Protein 3LS9 (pdb70)

CATH classification: 2.30.40.10 (+1 more: 3.20.20.140)

GO terms:
  GO:0004040 amidase activity (F, IDA)

Foldseek 3Di:
DEKEFQAQKEFFPPPVRDMDGGWMWDDDFFFTAFTGHPDDCPPPPYYHYNHQKYKFFQFEALEAAQLCLLVFPDPQLQADADLSLVVVVLVVQVVCVVVVQHALVLSLLSLLQQVVVCLQLRHQEYEHEYAAQADDARHCNVVSNVVSCVLQQGAYEYAYEYFADAVVQQASHHPNRHDHLVRSLVVQVVCQVPFDDPDAQRRYHYHHEYAADSGYDLVNLLSRLVVCVVSVAAYEYEAPQPCQQVSCCVNPVDGRVVSSVVRNNLALRYEYEDQADDDLVCLLSNLVSNYAYEHALQLCVSNVVAHRQVLSNVVSVHQYAYHHYDCNRNNGRNGLQVLLVQQPRVDVVPVPCCVSGQALVNSLQRRAVSSCSNRVRPQTRGRGGRHTPWMWMARCPDPFNPPPDDVSRCSNPIDPDSGTAWTAHSNRTQHHRSHGPNDPVVVSCVVSVVSSD/DEKEFQAQKEQFPPPVRDMDGGWMWDDDFFFTAFTGHPDDCPVPPYYHYNHQKYKFFQFAAQEAAQQCLLVFPDPQLQADAPVSLVCVVVVVQVVCVVVVQHALVLLLLSLLQQVVVCLQLRHQEYEHEHEDQFAEARHCNVVSNVVSCVVQQGAYEYAYEFQQDDVVNPADDDPRGHYHLVNSLVVQVVCCVPQDDPDALRRYHYAHEYAADRGHDLVNLQSRLVVCVVVVFAYEYEADQPPQQVSCCVVPVGGRVVSNVVSNNLALRYEYEDQADDDLVCLLSNLVSNYAYEHALQLCVSNVVAGRQVLSNVVSVHQYAYHHYDCNRNNGRNGLQVLLVQQPRPDVVPVPCCVSGQALVNSLQRRAVSSCSNRVRPLTRGSGGRHTPWMWMARCPDPFNPPPDDVSRSSNHIDPDSGTAWTAHSNRTQHHRSHGPPDDNVVSCVVSVVSSD

Secondary structure (DSSP, 8-state):
-EEEEEEEEEE---TT--EEEEEEEEEETTEEEEEESS---TT-SEEEE-TTEEEEEPEEEEEE-GGGGGGBT-GGGSS--HHHHHHHHHHHHHHHHHTTSSSHHHHHHHHHHHHHHHHHTTEEEEEEEE----SSS--THHHHHHHHHHHHT-EEEEEE------GGGT-SS-GGG---HHHHHHHHHHHHHHH---STT-SEEEEE----TTTS-HHHHHHHHHHHHHHT-EEEEEE--TTHHHHHHHHHSS-HHHHHHHTT-SSTTEEEEE--S--GGGHHHHHHHT-EEEE-HHHHHHTT-----HHHHHHTT-EEEE----TTSS----HHHHHHHHHHHTGGGSTT-GGGSPPHHHHHHIIIIIHHHHTT-TTSS--STTSB--EEEEES-SGGGTTBSSHHHHHHH--SB---SEEEETTEEEEETTEESSS-HHHHHHHHHHH--/-EEEEEEEEEE---TT--EEEEEEEEEETTEEEEEETT---TT-SEEEE-TTEEEEEPEEEEEE-GGGGGGBT-GGGSS--HHHHHHHHHHHHHHHHHTTSSSHHHHHHHHHHHHHHHHHTTEEEEEE------SSS--THHHHHHHHHHHHT-EEEEEE----S-STTTSSS-GGG---HHHHHHHHHHHHHHH---STT-SEEEEE----TTTS-HHHHHHHHHHHHHHT-EEEEEE--TTHHHHHHHHHSS-HHHHHHHTT-SSTTEEEEE--S--GGGHHHHHHHT-EEEE-HHHHHHTT-----HHHHHHTT--EEE----TTSS----HHHHHHHHHHHTGGGSTT-GGGSPPHHHHHHIIIIIHHHHHT-TTSS--STTSB--EEEEES-SGGGTTBSSHHHHHHH--SB---SEEEETTEEEEETTEESSS-HHHHHHHHHHH--

Organism: Paenarthrobacter aurescens (NCBI:txid43663)

Radius of gyration: 27.58 Å; Cα contacts (8 Å, |Δi|>4): 2256; chains: 2; bounding box: 67×60×82 Å

Sequence (906 aa):
MILIRGLTRVITFDDQERELEDADILIDGPKIVAVGKDLSDRSVSRTIDGRGMIALPGLINSHQHLYEGAMRAIPQLERVTMASWLEGVLTRSAGWWRDGKFGPDVIREVARAVLLESLLGGITTVADQHLFFPGATADSYIDATIEAATDLGIRFHAARSSMTLGKSEGGFCDDLFVEPVDRVVQHCLGLIDQYHEPEPFGMVRIALGPCGVPYDKPELFEAFAQMAADYDVRLHTHFYEPLDAGMSDHLYGMTPWRFLEKHGWASDRVWLAHAVVPPREEIPEFADAGVAIAHLIAPDLRMGWGLAPIREYLDAGITVGFGTTGSASNDGGNLLGDLRLAALAHRPADPNEPEKWLSARELLRMATRGSAECLGRPDLGVLEEGRAADIACWRLDGVDRVGVHDPAIGLIMTGLSDRASLVVVNGQVLVENERPVLADLERIVANTTALIPMILIRGLTRVITFDDQERELEDADILIDGPKIVAVGKDLSDRSVSRTIDGRGMIALPGLINSHQHLYEGAMRAIPQLERVTMASWLEGVLTRSAGWWRDGKFGPDVIREVARAVLLESLLGGITTVADQHLFFPGATADSYIDATIEAATDLGIRFHAARSSMTLGKSEGGFCDDLFVEPVDRVVQHCLGLIDQYHEPEPFGMVRIALGPCGVPYDKPELFEAFAQMAADYDVRLHTHFYEPLDAGMSDHLYGMTPWRFLEKHGWASDRVWLAHAVVPPREEIPEFADAGVAIAHLIAPDLRMGWGLAPIREYLDAGITVGFGTTGSASNDGGNLLGDLRLAALAHRPADPNEPEKWLSARELLRMATRGSAECLGRPDLGVLEEGRAADIACWRLDGVDRVGVHDPAIGLIMTGLSDRASLVVVNGQVLVENERPVLADLERIVANTTALIP

InterPro domains:
  IPR006680 Amidohydrolase-related [PF01979] (67-413)
  IPR011059 Metal-dependent hydrolase, composite domain superfamily [G3DSA:2.30.40.10] (24-444)
  IPR011059 Metal-dependent hydrolase, composite domain superfamily [SSF51338] (15-464)
  IPR032466 Metal-dependent hydrolase [SSF51556] (70-393)
  IPR050287 5-Methylthioadenosine/S-adenosylhomocysteine deaminase [PTHR43794] (15-457)

Nearest PDB structures (foldseek):
  3ls9-assembly1_B  TM=1.002E+00  e=0.000E+00  Paenarthrobacter aurescens
  3lsc-assembly1_B  TM=1.002E+00  e=5.428E-104  Paenarthrobacter aurescens
  5hmf-assembly1_A  TM=9.993E-01  e=2.063E-100  Paenarthrobacter aurescens
  4lh8-assembly1_A  TM=9.989E-01  e=2.199E-100  Paenarthrobacter aurescens
  5hmd-assembly1_A  TM=9.982E-01  e=2.481E-99  Paenarthrobacter aurescens

Structure (mmCIF, N/CA/C/O backbone):
data_3LS9
#
_entry.id   3LS9
#
_cell.length_a   57.552
_cell.length_b   102.616
_cell.length_c   80.553
_cell.angle_alpha   90.00
_cell.angle_beta   104.75
_cell.angle_gamma   90.00
#
_symmetry.space_group_name_H-M   'P 1 21 1'
#
loop_
_entity.id
_entity.type
_entity.pdbx_description
1 polymer 'Triazine hydrolase'
2 non-polymer 'ZINC ION'
3 water water
#
loop_
_atom_site.group_PDB
_atom_site.id
_atom_site.type_symbol
_atom_site.label_atom_id
_atom_site.label_alt_id
_atom_site.label_comp_id
_atom_site.label_asym_id
_atom_site.label_entity_id
_atom_site.label_seq_id
_atom_site.pdbx_PDB_ins_code
_atom_site.Cartn_x
_atom_site.Cartn_y
_atom_site.Cartn_z
_atom_site.occupancy
_atom_site.B_iso_or_equiv
_atom_site.auth_seq_id
_atom_site.auth_comp_id
_atom_site.auth_asym_id
_atom_site.auth_atom_id
_atom_site.pdbx_PDB_model_num
ATOM 1 N N . MET A 1 1 ? 10.079 71.213 13.907 1.00 24.64 1 MET A N 1
ATOM 2 C CA . MET A 1 1 ? 9.728 69.957 13.247 1.00 23.78 1 MET A CA 1
ATOM 3 C C . MET A 1 1 ? 9.894 70.019 11.729 1.00 24.81 1 MET A C 1
ATOM 4 O O . MET A 1 1 ? 9.865 71.095 11.127 1.00 24.60 1 MET A O 1
ATOM 9 N N . ILE A 1 2 ? 10.071 68.852 11.114 1.00 18.17 2 ILE A N 1
ATOM 10 C CA . ILE A 1 2 ? 10.117 68.741 9.662 1.00 19.08 2 ILE A CA 1
ATOM 11 C C . ILE A 1 2 ? 8.927 67.922 9.166 1.00 17.14 2 ILE A C 1
ATOM 12 O O . ILE A 1 2 ? 8.660 66.836 9.679 1.00 16.21 2 ILE A O 1
ATOM 17 N N . LEU A 1 3 ? 8.203 68.450 8.183 1.00 16.80 3 LEU A N 1
ATOM 18 C CA . LEU A 1 3 ? 7.071 67.745 7.599 1.00 16.14 3 LEU A CA 1
ATOM 19 C C . LEU A 1 3 ? 7.388 67.365 6.166 1.00 17.13 3 LEU A C 1
ATOM 20 O O . LEU A 1 3 ? 7.686 68.231 5.348 1.00 17.71 3 LEU A O 1
ATOM 25 N N . ILE A 1 4 ? 7.331 66.069 5.861 1.00 13.97 4 ILE A N 1
ATOM 26 C CA . ILE A 1 4 ? 7.404 65.621 4.477 1.00 13.80 4 ILE A CA 1
ATOM 27 C C . ILE A 1 4 ? 5.970 65.387 4.015 1.00 14.22 4 ILE A C 1
ATOM 28 O O . ILE A 1 4 ? 5.298 64.477 4.491 1.00 15.14 4 ILE A O 1
ATOM 33 N N . ARG A 1 5 ? 5.503 66.225 3.093 1.00 14.90 5 ARG A N 1
ATOM 34 C CA . ARG A 1 5 ? 4.085 66.268 2.758 1.00 16.57 5 ARG A CA 1
ATOM 35 C C . ARG A 1 5 ? 3.750 65.675 1.391 1.00 14.39 5 ARG A C 1
ATOM 36 O O . ARG A 1 5 ? 4.414 65.954 0.397 1.00 16.28 5 ARG A O 1
ATOM 44 N N . GLY A 1 6 ? 2.697 64.869 1.352 1.00 14.25 6 GLY A N 1
ATOM 45 C CA . GLY A 1 6 ? 2.144 64.406 0.090 1.00 15.08 6 GLY A CA 1
ATOM 46 C C . GLY A 1 6 ? 2.923 63.319 -0.621 1.00 12.89 6 GLY A C 1
ATOM 47 O O . GLY A 1 6 ? 2.864 63.204 -1.840 1.00 15.00 6 GLY A O 1
ATOM 48 N N . LEU A 1 7 ? 3.650 62.510 0.148 1.00 12.55 7 LEU A N 1
ATOM 49 C CA . LEU A 1 7 ? 4.300 61.333 -0.417 1.00 12.41 7 LEU A CA 1
ATOM 50 C C . LEU A 1 7 ? 3.292 60.495 -1.182 1.00 13.20 7 LEU A C 1
ATOM 51 O O . LEU A 1 7 ? 2.197 60.213 -0.692 1.00 13.46 7 LEU A O 1
ATOM 56 N N . THR A 1 8 ? 3.657 60.084 -2.385 1.00 11.70 8 THR A N 1
ATOM 57 C CA . THR A 1 8 ? 2.764 59.271 -3.201 1.00 12.12 8 THR A CA 1
ATOM 58 C C . THR A 1 8 ? 2.501 57.911 -2.552 1.00 12.16 8 THR A C 1
ATOM 59 O O . THR A 1 8 ? 1.375 57.421 -2.555 1.00 13.81 8 THR A O 1
ATOM 63 N N . ARG A 1 9 ? 3.535 57.307 -1.975 1.00 10.85 9 ARG A N 1
ATOM 64 C CA . ARG A 1 9 ? 3.386 56.033 -1.300 1.00 11.40 9 ARG A CA 1
ATOM 65 C C . ARG A 1 9 ? 4.312 56.030 -0.102 1.00 10.85 9 ARG A C 1
ATOM 66 O O . ARG A 1 9 ? 5.447 56.502 -0.190 1.00 10.68 9 ARG A O 1
ATOM 74 N N . VAL A 1 10 ? 3.811 55.522 1.020 1.00 10.83 10 VAL A N 1
ATOM 75 C CA . VAL A 1 10 ? 4.599 55.328 2.223 1.00 9.59 10 VAL A CA 1
ATOM 76 C C . VAL A 1 10 ? 4.480 53.866 2.614 1.00 11.98 10 VAL A C 1
ATOM 77 O O . VAL A 1 10 ? 3.377 53.337 2.736 1.00 12.42 10 VAL A O 1
ATOM 81 N N . ILE A 1 11 ? 5.612 53.193 2.797 1.00 8.93 11 ILE A N 1
ATOM 82 C CA . ILE A 1 11 ? 5.621 51.793 3.201 1.00 10.78 11 ILE A CA 1
ATOM 83 C C . ILE A 1 11 ? 6.171 51.738 4.618 1.00 9.97 11 ILE A C 1
ATOM 84 O O . ILE A 1 11 ? 7.340 52.069 4.842 1.00 11.24 11 ILE A O 1
ATOM 89 N N . THR A 1 12 ? 5.349 51.343 5.586 1.00 9.08 12 THR A N 1
ATOM 90 C CA . THR A 1 12 ? 5.748 51.481 6.988 1.00 9.56 12 THR A CA 1
ATOM 91 C C . THR A 1 12 ? 6.539 50.309 7.564 1.00 9.32 12 THR A C 1
ATOM 92 O O . THR A 1 12 ? 7.357 50.505 8.461 1.00 9.43 12 THR A O 1
ATOM 96 N N . PHE A 1 13 ? 6.259 49.111 7.060 1.00 9.17 13 PHE A N 1
ATOM 97 C CA . PHE A 1 13 ? 6.701 47.862 7.677 1.00 10.28 13 PHE A CA 1
ATOM 98 C C . PHE A 1 13 ? 6.341 47.780 9.155 1.00 11.12 13 PHE A C 1
ATOM 99 O O . PHE A 1 13 ? 7.039 47.142 9.952 1.00 12.18 13 PHE A O 1
ATOM 107 N N . ASP A 1 14 ? 5.223 48.403 9.520 1.00 9.54 14 ASP A N 1
ATOM 108 C CA . ASP A 1 14 ? 4.717 48.254 10.883 1.00 12.67 14 ASP A CA 1
ATOM 109 C C . ASP A 1 14 ? 4.087 46.870 11.092 1.00 11.90 14 ASP A C 1
ATOM 110 O O . ASP A 1 14 ? 4.112 46.035 10.192 1.00 12.61 14 ASP A O 1
ATOM 115 N N . ASP A 1 15 ? 3.554 46.628 12.288 1.00 14.53 15 ASP A N 1
ATOM 116 C CA . ASP A 1 15 ? 3.056 45.298 12.642 1.00 15.69 15 ASP A CA 1
ATOM 117 C C . ASP A 1 15 ? 1.834 44.847 11.827 1.00 18.71 15 ASP A C 1
ATOM 118 O O . ASP A 1 15 ? 1.495 43.666 11.818 1.00 18.89 15 ASP A O 1
ATOM 123 N N . GLN A 1 16 ? 1.180 45.784 11.146 1.00 15.67 16 GLN A N 1
ATOM 124 C CA . GLN A 1 16 ? 0.053 45.456 10.278 1.00 17.45 16 GLN A CA 1
ATOM 125 C C . GLN A 1 16 ? 0.420 45.621 8.806 1.00 17.64 16 GLN A C 1
ATOM 126 O O . GLN A 1 16 ? -0.445 45.539 7.928 1.00 18.35 16 GLN A O 1
ATOM 132 N N . GLU A 1 17 ? 1.704 45.852 8.540 1.00 16.89 17 GLU A N 1
ATOM 133 C CA . GLU A 1 17 ? 2.190 46.032 7.172 1.00 15.94 17 GLU A CA 1
ATOM 134 C C . GLU A 1 17 ? 1.462 47.175 6.461 1.00 13.71 17 GLU A C 1
ATOM 135 O O . GLU A 1 17 ? 1.179 47.094 5.272 1.00 13.65 17 GLU A O 1
ATOM 141 N N . ARG A 1 18 ? 1.195 48.253 7.187 1.00 12.12 18 ARG A N 1
ATOM 142 C CA . ARG A 1 18 ? 0.454 49.364 6.604 1.00 11.83 18 ARG A CA 1
ATOM 143 C C . ARG A 1 18 ? 1.231 50.071 5.516 1.00 11.24 18 ARG A C 1
ATOM 144 O O . ARG A 1 18 ? 2.457 50.261 5.618 1.00 10.86 18 ARG A O 1
ATOM 152 N N . GLU A 1 19 ? 0.505 50.483 4.484 1.00 10.65 19 GLU A N 1
ATOM 153 C CA . GLU A 1 19 ? 1.016 51.386 3.470 1.00 11.86 19 GLU A CA 1
ATOM 154 C C . GLU A 1 19 ? 0.029 52.542 3.367 1.00 12.75 19 GLU A C 1
ATOM 155 O O . GLU A 1 19 ? -1.133 52.413 3.774 1.00 12.81 19 GLU A O 1
ATOM 161 N N . LEU A 1 20 ? 0.491 53.678 2.867 1.00 11.67 20 LEU A N 1
ATOM 162 C CA . LEU A 1 20 ? -0.363 54.846 2.725 1.00 11.75 20 LEU A CA 1
ATOM 163 C C . LEU A 1 20 ? -0.128 55.489 1.378 1.00 13.97 20 LEU A C 1
ATOM 164 O O . LEU A 1 20 ? 0.972 55.443 0.841 1.00 13.27 20 LEU A O 1
ATOM 169 N N . GLU A 1 21 ? -1.179 56.074 0.816 1.00 14.00 21 GLU A N 1
ATOM 170 C CA . GLU A 1 21 ? -1.053 56.847 -0.409 1.00 13.84 21 GLU A CA 1
ATOM 171 C C . GLU A 1 21 ? -1.337 58.309 -0.105 1.00 14.96 21 GLU A C 1
ATOM 172 O O . GLU A 1 21 ? -2.227 58.624 0.686 1.00 18.47 21 GLU A O 1
ATOM 178 N N . ASP A 1 22 ? -0.592 59.202 -0.746 1.00 14.41 22 ASP A N 1
ATOM 179 C CA . ASP A 1 22 ? -0.802 60.640 -0.581 1.00 15.45 22 ASP A CA 1
ATOM 180 C C . ASP A 1 22 ? -0.854 61.021 0.898 1.00 16.44 22 ASP A C 1
ATOM 181 O O . ASP A 1 22 ? -1.869 61.510 1.400 1.00 20.38 22 ASP A O 1
ATOM 186 N N . ALA A 1 23 ? 0.261 60.800 1.590 1.00 14.33 23 ALA A N 1
ATOM 187 C CA . ALA A 1 23 ? 0.313 60.916 3.042 1.00 14.06 23 ALA A CA 1
ATOM 188 C C . ALA A 1 23 ? 1.596 61.594 3.494 1.00 15.03 23 ALA A C 1
ATOM 189 O O . ALA A 1 23 ? 2.488 61.838 2.687 1.00 15.46 23 ALA A O 1
ATOM 191 N N . ASP A 1 24 ? 1.684 61.891 4.787 1.00 13.77 24 ASP A N 1
ATOM 192 C CA . ASP A 1 24 ? 2.772 62.711 5.314 1.00 15.07 24 ASP A CA 1
ATOM 193 C C . ASP A 1 24 ? 3.577 61.995 6.397 1.00 13.41 24 ASP A C 1
ATOM 194 O O . ASP A 1 24 ? 3.093 61.061 7.033 1.00 13.33 24 ASP A O 1
ATOM 199 N N . ILE A 1 25 ? 4.803 62.462 6.609 1.00 14.14 25 ILE A N 1
ATOM 200 C CA . ILE A 1 25 ? 5.609 62.058 7.756 1.00 13.41 25 ILE A CA 1
ATOM 201 C C . ILE A 1 25 ? 6.081 63.298 8.512 1.00 12.78 25 ILE A C 1
ATOM 202 O O . ILE A 1 25 ? 6.661 64.213 7.918 1.00 14.30 25 ILE A O 1
ATOM 207 N N . LEU A 1 26 ? 5.818 63.324 9.816 1.00 12.82 26 LEU A N 1
ATOM 208 C CA . LEU A 1 26 ? 6.211 64.433 10.671 1.00 13.97 26 LEU A CA 1
ATOM 209 C C . LEU A 1 26 ? 7.338 63.996 11.595 1.00 12.76 26 LEU A C 1
ATOM 210 O O . LEU A 1 26 ? 7.229 62.971 12.268 1.00 14.07 26 LEU A O 1
ATOM 215 N N . ILE A 1 27 ? 8.400 64.797 11.626 1.00 12.97 27 ILE A N 1
ATOM 216 C CA . ILE A 1 27 ? 9.629 64.477 12.355 1.00 13.95 27 ILE A CA 1
ATOM 217 C C . ILE A 1 27 ? 9.912 65.547 13.398 1.00 17.08 27 ILE A C 1
ATOM 218 O O . ILE A 1 27 ? 9.735 66.732 13.128 1.00 17.47 27 ILE A O 1
ATOM 223 N N . ASP A 1 28 ? 10.354 65.132 14.581 1.00 16.94 28 ASP A 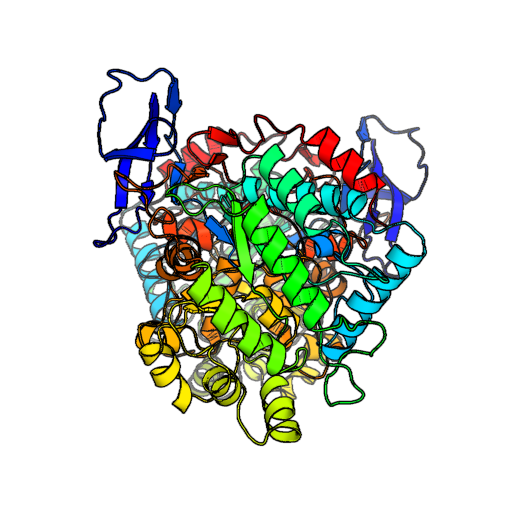N 1
ATOM 224 C CA . ASP A 1 28 ? 10.770 66.076 15.614 1.00 17.67 28 ASP A CA 1
ATOM 225 C C . ASP A 1 28 ? 12.106 65.618 16.182 1.00 16.94 28 ASP A C 1
ATOM 226 O O . ASP A 1 28 ? 12.171 64.619 16.888 1.00 18.42 28 ASP A O 1
ATOM 231 N N . GLY A 1 29 ? 13.171 66.341 15.868 1.00 19.99 29 GLY A N 1
ATOM 232 C CA . GLY A 1 29 ? 14.490 65.914 16.287 1.00 19.60 29 GLY A CA 1
ATOM 233 C C . GLY A 1 29 ? 14.786 64.535 15.721 1.00 16.38 29 GLY A C 1
ATOM 234 O O . GLY A 1 29 ? 14.618 64.310 14.527 1.00 18.58 29 GLY A O 1
ATOM 235 N N . PRO A 1 30 ? 15.208 63.598 16.584 1.00 14.78 30 PRO A N 1
ATOM 236 C CA . PRO A 1 30 ? 15.641 62.283 16.108 1.00 16.18 30 PRO A CA 1
ATOM 237 C C . PRO A 1 30 ? 14.490 61.318 15.848 1.00 14.26 30 PRO A C 1
ATOM 238 O O . PRO A 1 30 ? 14.743 60.205 15.398 1.00 13.97 30 PRO A O 1
ATOM 242 N N . LYS A 1 31 ? 13.248 61.712 16.119 1.00 13.12 31 LYS A N 1
ATOM 243 C CA . LYS A 1 31 ? 12.169 60.739 16.051 1.00 14.02 31 LYS A CA 1
ATOM 244 C C . LYS A 1 31 ? 11.012 61.121 15.146 1.00 14.48 31 LYS A C 1
ATOM 245 O O . LYS A 1 31 ? 10.782 62.287 14.845 1.00 15.00 31 LYS A O 1
ATOM 251 N N . ILE A 1 32 ? 10.302 60.095 14.699 1.00 12.98 32 ILE A N 1
ATOM 252 C CA . ILE A 1 32 ? 9.069 60.275 13.961 1.00 11.25 32 ILE A CA 1
ATOM 253 C C . ILE A 1 32 ? 7.940 60.566 14.942 1.00 15.37 32 ILE A C 1
ATOM 254 O O . ILE A 1 32 ? 7.780 59.869 15.943 1.00 14.25 32 ILE A O 1
ATOM 259 N N . VAL A 1 33 ? 7.180 61.616 14.646 1.00 14.32 33 VAL A N 1
ATOM 260 C CA . VAL A 1 33 ? 6.049 62.031 15.470 1.00 18.47 33 VAL A CA 1
ATOM 261 C C . VAL A 1 33 ? 4.764 61.384 14.973 1.00 17.06 33 VAL A C 1
ATOM 262 O O . VAL A 1 33 ? 3.936 60.927 15.762 1.00 19.85 33 VAL A O 1
ATOM 266 N N . ALA A 1 34 ? 4.599 61.347 13.656 1.00 14.62 34 ALA A N 1
ATOM 267 C CA . ALA A 1 34 ? 3.369 60.843 13.066 1.00 14.56 34 ALA A CA 1
ATOM 268 C C . ALA A 1 34 ? 3.562 60.463 11.605 1.00 13.90 34 ALA A C 1
ATOM 269 O O . ALA A 1 34 ? 4.406 61.025 10.912 1.00 13.49 34 ALA A O 1
ATOM 271 N N . VAL A 1 35 ? 2.764 59.505 11.153 1.00 15.10 35 VAL A N 1
ATOM 272 C CA . VAL A 1 35 ? 2.730 59.092 9.759 1.00 13.68 35 VAL A CA 1
ATOM 273 C C . VAL A 1 35 ? 1.262 58.964 9.395 1.00 15.84 35 VAL A C 1
ATOM 274 O O . VAL A 1 35 ? 0.560 58.118 9.954 1.00 18.74 35 VAL A O 1
ATOM 278 N N . GLY A 1 36 ? 0.788 59.802 8.476 1.00 14.43 36 GLY A N 1
ATOM 279 C CA . GLY A 1 36 ? -0.628 59.796 8.127 1.00 15.38 36 GLY A CA 1
ATOM 280 C C . GLY A 1 36 ? -1.037 60.914 7.191 1.00 16.03 36 GLY A C 1
ATOM 281 O O . GLY A 1 36 ? -0.209 61.701 6.748 1.00 17.47 36 GLY A O 1
ATOM 282 N N . LYS A 1 37 ? -2.331 60.988 6.891 1.00 19.16 37 LYS A N 1
ATOM 283 C CA . LYS A 1 37 ? -2.835 62.001 5.971 1.00 21.00 37 LYS A CA 1
ATOM 284 C C . LYS A 1 37 ? -2.972 63.372 6.623 1.00 20.90 37 LYS A C 1
ATOM 285 O O . LYS A 1 37 ? -3.310 63.476 7.800 1.00 22.36 37 LYS A O 1
ATOM 291 N N . ASP A 1 38 ? -2.701 64.414 5.840 1.00 23.29 38 ASP A N 1
ATOM 292 C CA . ASP A 1 38 ? -2.967 65.795 6.234 1.00 24.14 38 ASP A CA 1
ATOM 293 C C . ASP A 1 38 ? -2.506 66.113 7.652 1.00 28.11 38 ASP A C 1
ATOM 294 O O . ASP A 1 38 ? -3.290 66.567 8.484 1.00 29.55 38 ASP A O 1
ATOM 299 N N . LEU A 1 39 ? -1.229 65.872 7.923 1.00 23.00 39 LEU A N 1
ATOM 300 C CA . LEU A 1 39 ? -0.672 66.174 9.234 1.00 24.35 39 LEU A CA 1
ATOM 301 C C . LEU A 1 39 ? -0.521 67.676 9.445 1.00 29.60 39 LEU A C 1
ATOM 302 O O . LEU A 1 39 ? -0.275 68.429 8.499 1.00 28.91 39 LEU A O 1
ATOM 307 N N . SER A 1 40 ? -0.665 68.102 10.695 1.00 33.92 40 SER A N 1
ATOM 308 C CA . SER A 1 40 ? -0.598 69.516 11.040 1.00 36.87 40 SER A CA 1
ATOM 309 C C . SER A 1 40 ? 0.816 70.062 10.896 1.00 38.17 40 SER A C 1
ATOM 310 O O . SER A 1 40 ? 1.782 69.434 11.330 1.00 37.38 40 SER A O 1
ATOM 313 N N . ASP A 1 41 ? 0.936 71.234 10.280 1.00 38.62 41 ASP A N 1
ATOM 314 C CA . ASP A 1 41 ? 2.222 71.915 10.201 1.00 37.92 41 ASP A CA 1
ATOM 315 C C . ASP A 1 41 ? 2.370 72.866 11.385 1.00 41.50 41 ASP A C 1
ATOM 316 O O . ASP A 1 41 ? 3.209 73.766 11.377 1.00 41.64 41 ASP A O 1
ATOM 321 N N . ARG A 1 42 ? 1.544 72.631 12.401 1.00 42.67 42 ARG A N 1
ATOM 322 C CA . ARG A 1 42 ? 1.499 73.427 13.627 1.00 43.76 42 ARG A CA 1
ATOM 323 C C . ARG A 1 42 ? 2.828 74.074 14.023 1.00 45.65 42 ARG A C 1
ATOM 324 O O . ARG A 1 42 ? 2.951 75.300 14.033 1.00 48.14 42 ARG A O 1
ATOM 332 N N . SER A 1 43 ? 3.817 73.252 14.357 1.00 44.84 43 SER A N 1
ATOM 333 C CA . SER A 1 43 ? 5.112 73.763 14.799 1.00 40.73 43 SER A CA 1
ATOM 334 C C . SER A 1 43 ? 6.233 73.278 13.887 1.00 37.70 43 SER A C 1
ATOM 335 O O . SER A 1 43 ? 7.285 72.833 14.348 1.00 34.48 43 SER A O 1
ATOM 338 N N . VAL A 1 44 ? 5.991 73.377 12.587 1.00 34.85 44 VAL A N 1
ATOM 339 C CA . VAL A 1 44 ? 6.943 72.942 11.577 1.00 29.26 44 VAL A CA 1
ATOM 340 C C . VAL A 1 44 ? 7.780 74.119 11.092 1.00 30.08 44 VAL A C 1
ATOM 341 O O . VAL A 1 44 ? 7.245 75.185 10.787 1.00 30.95 44 VAL A O 1
ATOM 345 N N . SER A 1 45 ? 9.092 73.932 11.025 1.00 24.09 45 SER A N 1
ATOM 346 C CA . SER A 1 45 ? 9.975 74.981 10.533 1.00 29.64 45 SER A CA 1
ATOM 347 C C . SER A 1 45 ? 10.363 74.717 9.087 1.00 29.30 45 SER A C 1
ATOM 348 O O . SER A 1 45 ? 10.878 75.597 8.397 1.00 28.33 45 SER A O 1
ATOM 351 N N . ARG A 1 46 ? 10.112 73.497 8.627 1.00 23.89 46 ARG A N 1
ATOM 352 C CA . ARG A 1 46 ? 10.404 73.155 7.250 1.00 23.39 46 ARG A CA 1
ATOM 353 C C . ARG A 1 46 ? 9.459 72.100 6.693 1.00 21.40 46 ARG A C 1
ATOM 354 O O . ARG A 1 46 ? 9.262 71.053 7.309 1.00 19.94 46 ARG A O 1
ATOM 362 N N . THR A 1 47 ? 8.894 72.379 5.523 1.00 20.07 47 THR A N 1
ATOM 363 C CA . THR A 1 47 ? 8.062 71.419 4.815 1.00 18.79 47 THR A CA 1
ATOM 364 C C . THR A 1 47 ? 8.738 70.989 3.521 1.00 20.66 47 THR A C 1
ATOM 365 O O . THR A 1 47 ? 9.176 71.820 2.731 1.00 21.38 47 THR A O 1
ATOM 369 N N . ILE A 1 48 ? 8.828 69.677 3.321 1.00 17.69 48 ILE A N 1
ATOM 370 C CA . ILE A 1 48 ? 9.456 69.114 2.137 1.00 18.34 48 ILE A CA 1
ATOM 371 C C . ILE A 1 48 ? 8.381 68.490 1.259 1.00 15.55 48 ILE A C 1
ATOM 372 O O . ILE A 1 48 ? 7.518 67.761 1.748 1.00 17.33 48 ILE A O 1
ATOM 377 N N . ASP A 1 49 ? 8.417 68.804 -0.031 1.00 17.14 49 ASP A N 1
ATOM 378 C CA . ASP A 1 49 ? 7.426 68.310 -0.978 1.00 16.61 49 ASP A CA 1
ATOM 379 C C . ASP A 1 49 ? 7.716 66.860 -1.366 1.00 17.95 49 ASP A C 1
ATOM 380 O O . ASP A 1 49 ? 8.688 66.581 -2.066 1.00 17.64 49 ASP A O 1
ATOM 385 N N . GLY A 1 50 ? 6.866 65.947 -0.904 1.00 14.43 50 GLY A N 1
ATOM 386 C CA . GLY A 1 50 ? 7.050 64.527 -1.155 1.00 15.51 50 GLY A CA 1
ATOM 387 C C . GLY A 1 50 ? 6.283 63.988 -2.346 1.00 13.63 50 GLY A C 1
ATOM 388 O O . GLY A 1 50 ? 6.346 62.794 -2.643 1.00 13.51 50 GLY A O 1
ATOM 389 N N . ARG A 1 51 ? 5.545 64.851 -3.044 1.00 14.37 51 ARG A N 1
ATOM 390 C CA . ARG A 1 51 ? 4.766 64.397 -4.186 1.00 15.05 51 ARG A CA 1
ATOM 391 C C . ARG A 1 51 ? 5.644 63.717 -5.230 1.00 12.85 51 ARG A C 1
ATOM 392 O O . ARG A 1 51 ? 6.707 64.229 -5.599 1.00 15.62 51 ARG A O 1
ATOM 400 N N . GLY A 1 52 ? 5.197 62.557 -5.697 1.00 11.79 52 GLY A N 1
ATOM 401 C CA . GLY A 1 52 ? 5.922 61.818 -6.712 1.00 12.36 52 GLY A CA 1
ATOM 402 C C . GLY A 1 52 ? 6.995 60.912 -6.132 1.00 12.04 52 GLY A C 1
ATOM 403 O O . GLY A 1 52 ? 7.785 60.362 -6.890 1.00 13.17 52 GLY A O 1
ATOM 404 N N . MET A 1 53 ? 7.016 60.747 -4.813 1.00 11.17 53 MET A N 1
ATOM 405 C CA . MET A 1 53 ? 8.012 59.888 -4.166 1.00 11.21 53 MET A CA 1
ATOM 406 C C . MET A 1 53 ? 7.379 58.745 -3.394 1.00 9.92 53 MET A C 1
ATOM 407 O O . MET A 1 53 ? 6.244 58.845 -2.913 1.00 11.59 53 MET A O 1
ATOM 412 N N . ILE A 1 54 ? 8.138 57.654 -3.285 1.00 9.41 54 ILE A N 1
ATOM 413 C CA . ILE A 1 54 ? 7.844 56.578 -2.343 1.00 8.84 54 ILE A CA 1
ATOM 414 C C . ILE A 1 54 ? 8.823 56.669 -1.167 1.00 8.41 54 ILE A C 1
ATOM 415 O O . ILE A 1 54 ? 10.028 56.862 -1.373 1.00 10.21 54 ILE A O 1
ATOM 420 N N . ALA A 1 55 ? 8.303 56.571 0.055 1.00 8.64 55 ALA A N 1
ATOM 421 C CA . ALA A 1 55 ? 9.094 56.624 1.284 1.00 8.78 55 ALA A CA 1
ATOM 422 C C . ALA A 1 55 ? 9.095 55.272 1.968 1.00 9.23 55 ALA A C 1
ATOM 423 O O . ALA A 1 55 ? 8.055 54.624 2.112 1.00 9.37 55 ALA A O 1
ATOM 425 N N . LEU A 1 56 ? 10.287 54.861 2.377 1.00 8.39 56 LEU A N 1
ATOM 426 C CA . LEU A 1 56 ? 10.517 53.661 3.172 1.00 8.26 56 LEU A CA 1
ATOM 427 C C . LEU A 1 56 ? 11.298 54.026 4.423 1.00 9.19 56 LEU A C 1
ATOM 428 O O . LEU A 1 56 ? 11.913 55.087 4.492 1.00 8.30 56 LEU A O 1
ATOM 433 N N . PRO A 1 57 ? 11.307 53.135 5.418 1.00 8.15 57 PRO A N 1
ATOM 434 C CA . PRO A 1 57 ? 12.365 53.266 6.422 1.00 8.88 57 PRO A CA 1
ATOM 435 C C . PRO A 1 57 ? 13.713 53.250 5.719 1.00 7.56 57 PRO A C 1
ATOM 436 O O . PRO A 1 57 ? 13.868 52.602 4.679 1.00 8.50 57 PRO A O 1
ATOM 440 N N . GLY A 1 58 ? 14.684 53.965 6.275 1.00 8.25 58 GLY A N 1
ATOM 441 C CA . GLY A 1 58 ? 16.027 53.913 5.719 1.00 9.13 58 GLY A CA 1
ATOM 442 C C . GLY A 1 58 ? 16.497 52.475 5.580 1.00 8.31 58 GLY A C 1
ATOM 443 O O . GLY A 1 58 ? 16.260 51.645 6.466 1.00 8.33 58 GLY A O 1
ATOM 444 N N . LEU A 1 59 ? 17.166 52.171 4.478 1.00 8.51 59 LEU A N 1
ATOM 445 C CA . LEU A 1 59 ? 17.727 50.837 4.317 1.00 7.45 59 LEU A CA 1
ATOM 446 C C . LEU A 1 59 ? 18.857 50.634 5.325 1.00 7.54 59 LEU A C 1
ATOM 447 O O . LEU A 1 59 ? 19.570 51.567 5.691 1.00 8.25 59 LEU A O 1
ATOM 452 N N . ILE A 1 60 ? 19.009 49.399 5.778 1.00 7.15 60 ILE A N 1
ATOM 453 C CA . ILE A 1 60 ? 20.035 49.055 6.757 1.00 8.03 60 ILE A CA 1
ATOM 454 C C . ILE A 1 60 ? 20.925 47.942 6.203 1.00 7.49 60 ILE A C 1
ATOM 455 O O . ILE A 1 60 ? 20.465 46.836 5.939 1.00 7.48 60 ILE A O 1
ATOM 460 N N . ASN A 1 61 ? 22.195 48.266 5.978 1.00 7.40 61 ASN A N 1
ATOM 461 C CA . ASN A 1 61 ? 23.134 47.308 5.432 1.00 7.11 61 ASN A CA 1
ATOM 462 C C . ASN A 1 61 ? 23.771 46.585 6.598 1.00 7.56 61 ASN A C 1
ATOM 463 O O . ASN A 1 61 ? 24.610 47.149 7.303 1.00 8.29 61 ASN A O 1
ATOM 468 N N . SER A 1 62 ? 23.344 45.349 6.831 1.00 7.78 62 SER A N 1
ATOM 469 C CA . SER A 1 62 ? 23.783 44.632 8.020 1.00 7.64 62 SER A CA 1
ATOM 470 C C . SER A 1 62 ? 25.125 43.921 7.871 1.00 7.31 62 SER A C 1
ATOM 471 O O . SER A 1 62 ? 25.538 43.218 8.794 1.00 8.21 62 SER A O 1
ATOM 474 N N . HIS A 1 63 ? 25.825 44.112 6.755 1.00 6.64 63 HIS A N 1
ATOM 475 C CA . HIS A 1 63 ? 27.148 43.489 6.620 1.00 6.96 63 HIS A CA 1
ATOM 476 C C . HIS A 1 63 ? 27.976 44.181 5.534 1.00 7.32 63 HIS A C 1
ATOM 477 O O . HIS A 1 63 ? 27.722 44.000 4.347 1.00 7.71 63 HIS A O 1
ATOM 484 N N . GLN A 1 64 ? 28.957 44.977 5.964 1.00 8.16 64 GLN A N 1
ATOM 485 C CA . GLN A 1 64 ? 29.922 45.645 5.084 1.00 7.81 64 GLN A CA 1
ATOM 486 C C . GLN A 1 64 ? 31.348 45.262 5.480 1.00 8.01 64 GLN A C 1
ATOM 487 O O . GLN A 1 64 ? 31.591 44.778 6.590 1.00 8.71 64 GLN A O 1
ATOM 493 N N . HIS A 1 65 ? 32.274 45.474 4.550 1.00 7.46 65 HIS A N 1
ATOM 494 C CA . HIS A 1 65 ? 33.711 45.498 4.846 1.00 7.92 65 HIS A CA 1
ATOM 495 C C . HIS A 1 65 ? 34.231 46.747 4.138 1.00 6.82 65 HIS A C 1
ATOM 496 O O . HIS A 1 65 ? 34.644 46.688 2.980 1.00 8.32 65 HIS A O 1
ATOM 503 N N . LEU A 1 66 ? 34.167 47.880 4.826 1.00 7.57 66 LEU A N 1
ATOM 504 C CA . LEU A 1 66 ? 34.380 49.175 4.184 1.00 8.12 66 LEU A CA 1
ATOM 505 C C . LEU A 1 66 ? 35.739 49.341 3.500 1.00 9.83 66 LEU A C 1
ATOM 506 O O . LEU A 1 66 ? 35.814 49.923 2.408 1.00 9.84 66 LEU A O 1
ATOM 511 N N . TYR A 1 67 ? 36.796 48.827 4.122 1.00 9.50 67 TYR A N 1
ATOM 512 C CA . TYR A 1 67 ? 38.147 49.023 3.584 1.00 10.45 67 TYR A CA 1
ATOM 513 C C . TYR A 1 67 ? 38.307 48.425 2.190 1.00 10.44 67 TYR A C 1
ATOM 514 O O . TYR A 1 67 ? 39.192 48.832 1.430 1.00 11.78 67 TYR A O 1
ATOM 523 N N . GLU A 1 68 ? 37.422 47.494 1.829 1.00 8.78 68 GLU A N 1
ATOM 524 C CA . GLU A 1 68 ? 37.463 46.881 0.503 1.00 10.78 68 GLU A CA 1
ATOM 525 C C . GLU A 1 68 ? 37.038 47.823 -0.620 1.00 10.45 68 GLU A C 1
ATOM 526 O O . GLU A 1 68 ? 37.159 47.486 -1.794 1.00 11.02 68 GLU A O 1
ATOM 532 N N . GLY A 1 69 ? 36.536 49.000 -0.266 1.00 8.83 69 GLY A N 1
ATOM 533 C CA . GLY A 1 69 ? 36.235 50.003 -1.275 1.00 10.61 69 GLY A CA 1
ATOM 534 C C . GLY A 1 69 ? 37.444 50.346 -2.127 1.00 12.87 69 GLY A C 1
ATOM 535 O O . GLY A 1 69 ? 37.293 50.818 -3.252 1.00 13.48 69 GLY A O 1
ATOM 536 N N . ALA A 1 70 ? 38.642 50.117 -1.586 1.00 11.05 70 ALA A N 1
ATOM 537 C CA . ALA A 1 70 ? 39.889 50.374 -2.315 1.00 11.81 70 ALA A CA 1
ATOM 538 C C . ALA A 1 70 ? 40.292 49.231 -3.245 1.00 10.80 70 ALA A C 1
ATOM 539 O O . ALA A 1 70 ? 41.326 49.314 -3.913 1.00 11.39 70 ALA A O 1
ATOM 541 N N . MET A 1 71 ? 39.482 48.176 -3.299 1.00 11.12 71 MET A N 1
ATOM 542 C CA . MET A 1 71 ? 39.846 46.955 -4.015 1.00 11.27 71 MET A CA 1
ATOM 543 C C . MET A 1 71 ? 38.799 46.538 -5.030 1.00 10.51 71 MET A C 1
ATOM 544 O O . MET A 1 71 ? 38.594 45.350 -5.265 1.00 12.98 71 MET A O 1
ATOM 549 N N . ARG A 1 72 ? 38.133 47.513 -5.630 1.00 10.03 72 ARG A N 1
ATOM 550 C CA . ARG A 1 72 ? 37.062 47.226 -6.581 1.00 9.56 72 ARG A CA 1
ATOM 551 C C . ARG A 1 72 ? 37.579 46.913 -7.971 1.00 9.80 72 ARG A C 1
ATOM 552 O O . ARG A 1 72 ? 38.509 47.556 -8.452 1.00 10.77 72 ARG A O 1
ATOM 560 N N . ALA A 1 73 ? 36.955 45.942 -8.633 1.00 10.20 73 ALA A N 1
ATOM 561 C CA . ALA A 1 73 ? 37.182 45.715 -10.057 1.00 8.69 73 ALA A CA 1
ATOM 562 C C . ALA A 1 73 ? 38.655 45.499 -10.378 1.00 10.95 73 ALA A C 1
ATOM 563 O O . ALA A 1 73 ? 39.185 46.067 -11.333 1.00 11.29 73 ALA A O 1
ATOM 565 N N . ILE A 1 74 ? 39.311 44.688 -9.562 1.00 10.69 74 ILE A N 1
ATOM 566 C CA . ILE A 1 74 ? 40.682 44.264 -9.834 1.00 11.73 74 ILE A CA 1
ATOM 567 C C . ILE A 1 74 ? 40.627 43.068 -10.780 1.00 11.51 74 ILE A C 1
ATOM 568 O O . ILE A 1 74 ? 40.001 42.062 -10.471 1.00 11.90 74 ILE A O 1
ATOM 573 N N . PRO A 1 75 ? 41.278 43.168 -11.949 1.00 11.81 75 PRO A N 1
ATOM 574 C CA . PRO A 1 75 ? 41.126 42.089 -12.930 1.00 11.97 75 PRO A CA 1
ATOM 575 C C . PRO A 1 75 ? 41.471 40.708 -12.400 1.00 13.14 75 PRO A C 1
ATOM 576 O O . PRO A 1 75 ? 40.750 39.760 -12.712 1.00 12.23 75 PRO A O 1
ATOM 580 N N . GLN A 1 76 ? 42.542 40.601 -11.622 1.00 13.40 76 GLN A N 1
ATOM 581 C CA . GLN A 1 76 ? 42.983 39.322 -11.073 1.00 14.51 76 GLN A CA 1
ATOM 582 C C . GLN A 1 76 ? 42.009 38.718 -10.066 1.00 14.38 76 GLN A C 1
ATOM 583 O O . GLN A 1 76 ? 42.119 37.540 -9.721 1.00 17.06 76 GLN A O 1
ATOM 589 N N . LEU A 1 77 ? 41.061 39.517 -9.584 1.00 12.18 77 LEU A N 1
ATOM 590 C CA . LEU A 1 77 ? 40.064 39.010 -8.644 1.00 12.94 77 LEU A CA 1
ATOM 591 C C . LEU A 1 77 ? 38.666 38.906 -9.242 1.00 11.64 77 LEU A C 1
ATOM 592 O O . LEU A 1 77 ? 37.708 38.636 -8.515 1.00 13.02 77 LEU A O 1
ATOM 597 N N . GLU A 1 78 ? 38.543 39.097 -10.553 1.00 9.93 78 GLU A N 1
ATOM 598 C CA . GLU A 1 78 ? 37.211 39.131 -11.152 1.00 10.95 78 GLU A CA 1
ATOM 599 C C . GLU A 1 78 ? 36.518 37.778 -11.107 1.00 11.48 78 GLU A C 1
ATOM 600 O O . GLU A 1 78 ? 35.344 37.685 -10.745 1.00 12.57 78 GLU A O 1
ATOM 606 N N . ARG A 1 79 ? 37.244 36.743 -11.509 1.00 11.13 79 ARG A N 1
ATOM 607 C CA . ARG A 1 79 ? 36.700 35.389 -11.569 1.00 11.22 79 ARG A CA 1
ATOM 608 C C . ARG A 1 79 ? 37.601 34.444 -10.783 1.00 13.25 79 ARG A C 1
ATOM 609 O O . ARG A 1 79 ? 38.487 33.803 -11.342 1.00 14.93 79 ARG A O 1
ATOM 617 N N . VAL A 1 80 ? 37.351 34.372 -9.483 1.00 11.21 80 VAL A N 1
ATOM 618 C CA . VAL A 1 80 ? 38.163 33.558 -8.576 1.00 12.65 80 VAL A CA 1
ATOM 619 C C . VAL A 1 80 ? 37.267 32.893 -7.551 1.00 12.19 80 VAL A C 1
ATOM 620 O O . VAL A 1 80 ? 36.216 33.420 -7.177 1.00 13.99 80 VAL A O 1
ATOM 624 N N . THR A 1 81 ? 37.684 31.736 -7.058 1.00 14.70 81 THR A N 1
ATOM 625 C CA . THR A 1 81 ? 36.959 31.135 -5.955 1.00 15.61 81 THR A CA 1
ATOM 626 C C . THR A 1 81 ? 37.496 31.703 -4.645 1.00 13.80 81 THR A C 1
ATOM 627 O O . THR A 1 81 ? 38.476 32.446 -4.642 1.00 12.56 81 THR A O 1
ATOM 631 N N . MET A 1 82 ? 36.830 31.370 -3.547 1.00 14.51 82 MET A N 1
ATOM 632 C CA . MET A 1 82 ? 37.097 32.002 -2.256 1.00 14.69 82 MET A CA 1
ATOM 633 C C . MET A 1 82 ? 38.554 31.938 -1.804 1.00 14.41 82 MET A C 1
ATOM 634 O O . MET A 1 82 ? 39.105 32.942 -1.357 1.00 13.76 82 MET A O 1
ATOM 639 N N . ALA A 1 83 ? 39.187 30.776 -1.915 1.00 15.92 83 ALA A N 1
ATOM 640 C CA . ALA A 1 83 ? 40.560 30.651 -1.434 1.00 16.18 83 ALA A CA 1
ATOM 641 C C . ALA A 1 83 ? 41.485 31.649 -2.133 1.00 14.41 83 ALA A C 1
ATOM 642 O O . ALA A 1 83 ? 42.264 32.348 -1.481 1.00 17.03 83 ALA A O 1
ATOM 644 N N . SER A 1 84 ? 41.384 31.731 -3.458 1.00 14.92 84 SER A N 1
ATOM 645 C CA . SER A 1 84 ? 42.175 32.677 -4.240 1.00 13.98 84 SER A CA 1
ATOM 646 C C . SER A 1 84 ? 41.814 34.119 -3.906 1.00 12.77 84 SER A C 1
ATOM 647 O O . SER A 1 84 ? 42.680 34.989 -3.809 1.00 14.15 84 SER A O 1
ATOM 650 N N . TRP A 1 85 ? 40.519 34.375 -3.757 1.00 10.79 85 TRP A N 1
ATOM 651 C CA . TRP A 1 85 ? 40.049 35.709 -3.432 1.00 11.66 85 TRP A CA 1
ATOM 652 C C . TRP A 1 85 ? 40.619 36.183 -2.102 1.00 12.43 85 TRP A C 1
ATOM 653 O O . TRP A 1 85 ? 41.150 37.292 -2.004 1.00 11.51 85 TRP A O 1
ATOM 664 N N . LEU A 1 86 ? 40.509 35.339 -1.081 1.00 11.49 86 LEU A N 1
ATOM 665 C CA . LEU A 1 86 ? 40.905 35.752 0.259 1.00 14.17 86 LEU A CA 1
ATOM 666 C C . LEU A 1 86 ? 42.409 35.996 0.286 1.00 15.54 86 LEU A C 1
ATOM 667 O O . LEU A 1 86 ? 42.871 36.984 0.850 1.00 14.20 86 LEU A O 1
ATOM 672 N N . GLU A 1 87 ? 43.168 35.115 -0.354 1.00 13.82 87 GLU A N 1
ATOM 673 C CA . GLU A 1 87 ? 44.613 35.295 -0.454 1.00 15.64 87 GLU A CA 1
ATOM 674 C C . GLU A 1 87 ? 44.926 36.630 -1.115 1.00 14.97 87 GLU A C 1
ATOM 675 O O . GLU A 1 87 ? 45.807 37.372 -0.670 1.00 16.93 87 GLU A O 1
ATOM 681 N N . GLY A 1 88 ? 44.198 36.943 -2.178 1.00 13.29 88 GLY A N 1
ATOM 682 C CA . GLY A 1 88 ? 44.432 38.168 -2.913 1.00 14.05 88 GLY A CA 1
ATOM 683 C C . GLY A 1 88 ? 44.132 39.420 -2.113 1.00 14.52 88 GLY A C 1
ATOM 684 O O . GLY A 1 88 ? 44.848 40.417 -2.210 1.00 15.51 88 GLY A O 1
ATOM 685 N N . VAL A 1 89 ? 43.063 39.376 -1.325 1.00 11.58 89 VAL A N 1
ATOM 686 C CA . VAL A 1 89 ? 42.674 40.513 -0.503 1.00 12.38 89 VAL A CA 1
ATOM 687 C C . VAL A 1 89 ? 43.652 40.690 0.662 1.00 14.03 89 VAL A C 1
ATOM 688 O O . VAL A 1 89 ? 44.102 41.805 0.942 1.00 13.37 89 VAL A O 1
ATOM 692 N N . LEU A 1 90 ? 43.981 39.595 1.338 1.00 12.24 90 LEU A N 1
ATOM 693 C CA . LEU A 1 90 ? 44.901 39.663 2.470 1.00 14.04 90 LEU A CA 1
ATOM 694 C C . LEU A 1 90 ? 46.295 40.113 2.054 1.00 15.41 90 LEU A C 1
ATOM 695 O O . LEU A 1 90 ? 46.923 40.905 2.759 1.00 13.64 90 LEU A O 1
ATOM 700 N N . THR A 1 91 ? 46.783 39.619 0.923 1.00 13.98 91 THR A N 1
ATOM 701 C CA . THR A 1 91 ? 48.129 39.986 0.494 1.00 15.66 91 THR A CA 1
ATOM 702 C C . THR A 1 91 ? 48.187 41.439 0.010 1.00 13.31 91 THR A C 1
ATOM 703 O O . THR A 1 91 ? 49.156 42.139 0.272 1.00 14.50 91 THR A O 1
ATOM 707 N N . ARG A 1 92 ? 47.152 41.908 -0.676 1.00 12.73 92 ARG A N 1
ATOM 708 C CA . ARG A 1 92 ? 47.141 43.297 -1.122 1.00 13.16 92 ARG A CA 1
ATOM 709 C C . ARG A 1 92 ? 47.078 44.273 0.039 1.00 12.98 92 ARG A C 1
ATOM 710 O O . ARG A 1 92 ? 47.841 45.243 0.091 1.00 13.08 92 ARG A O 1
ATOM 718 N N . SER A 1 93 ? 46.180 44.026 0.987 1.00 12.15 93 SER A N 1
ATOM 719 C CA . SER A 1 93 ? 46.083 44.925 2.130 1.00 12.42 93 SER A CA 1
ATOM 720 C C . SER A 1 93 ? 47.400 44.958 2.907 1.00 13.03 93 SER A C 1
ATOM 721 O O . SER A 1 93 ? 47.877 46.032 3.256 1.00 11.98 93 SER A O 1
ATOM 724 N N . ALA A 1 94 ? 47.995 43.793 3.147 1.00 11.65 94 ALA A N 1
ATOM 725 C CA . ALA A 1 94 ? 49.263 43.725 3.874 1.00 12.35 94 ALA A CA 1
ATOM 726 C C . ALA A 1 94 ? 50.367 44.433 3.104 1.00 12.99 94 ALA A C 1
ATOM 727 O O . ALA A 1 94 ? 51.158 45.176 3.695 1.00 12.27 94 ALA A O 1
ATOM 729 N N . GLY A 1 95 ? 50.427 44.202 1.797 1.00 11.29 95 GLY A N 1
ATOM 730 C CA . GLY A 1 95 ? 51.453 44.805 0.963 1.00 11.97 95 GLY A CA 1
ATOM 731 C C . GLY A 1 95 ? 51.336 46.312 0.924 1.00 12.89 95 GLY A C 1
ATOM 732 O O . GLY A 1 95 ? 52.321 47.029 1.119 1.00 13.67 95 GLY A O 1
ATOM 733 N N . TRP A 1 96 ? 50.130 46.810 0.670 1.00 11.52 96 TRP A N 1
ATOM 734 C CA . TRP A 1 96 ? 49.900 48.245 0.665 1.00 10.88 96 TRP A CA 1
ATOM 735 C C . TRP A 1 96 ? 50.224 48.868 2.014 1.00 11.24 96 TRP A C 1
ATOM 736 O O . TRP A 1 96 ? 50.793 49.954 2.084 1.00 11.12 96 TRP A O 1
ATOM 747 N N . TRP A 1 97 ? 49.854 48.189 3.092 1.00 10.51 97 TRP A N 1
ATOM 748 C CA . TRP A 1 97 ? 50.151 48.689 4.426 1.00 10.62 97 TRP A CA 1
ATOM 749 C C . TRP A 1 97 ? 51.666 48.784 4.659 1.00 11.60 97 TRP A C 1
ATOM 750 O O . TRP A 1 97 ? 52.141 49.787 5.170 1.00 12.02 97 TRP A O 1
ATOM 761 N N . ARG A 1 98 ? 52.397 47.739 4.275 1.00 11.04 98 ARG A N 1
ATOM 762 C CA . ARG A 1 98 ? 53.848 47.697 4.478 1.00 12.44 98 ARG A CA 1
ATOM 763 C C . ARG A 1 98 ? 54.482 48.892 3.789 1.00 13.84 98 ARG A C 1
ATOM 764 O O . ARG A 1 98 ? 55.488 49.434 4.269 1.00 14.71 98 ARG A O 1
ATOM 772 N N . ASP A 1 99 ? 53.892 49.313 2.675 1.00 13.03 99 ASP A N 1
ATOM 773 C CA . ASP A 1 99 ? 54.426 50.406 1.875 1.00 14.74 99 ASP A CA 1
ATOM 774 C C . ASP A 1 99 ? 53.877 51.772 2.273 1.00 10.93 99 ASP A C 1
ATOM 775 O O . ASP A 1 99 ? 54.103 52.764 1.575 1.00 14.30 99 ASP A O 1
ATOM 780 N N . GLY A 1 100 ? 53.198 51.828 3.417 1.00 12.42 100 GLY A N 1
ATOM 781 C CA . GLY A 1 100 ? 52.757 53.087 3.998 1.00 11.56 100 GLY A CA 1
ATOM 782 C C . GLY A 1 100 ? 51.499 53.666 3.366 1.00 12.47 100 GLY A C 1
ATOM 783 O O . GLY A 1 100 ? 51.158 54.827 3.625 1.00 15.51 100 GLY A O 1
ATOM 784 N N . LYS A 1 101 ? 50.807 52.854 2.563 1.00 11.50 101 LYS A N 1
ATOM 785 C CA . LYS A 1 101 ? 49.693 53.319 1.735 1.00 13.11 101 LYS A CA 1
ATOM 786 C C . LYS A 1 101 ? 48.330 52.902 2.265 1.00 13.41 101 LYS A C 1
ATOM 787 O O . LYS A 1 101 ? 47.318 53.124 1.593 1.00 12.62 101 LYS A O 1
ATOM 793 N N . PHE A 1 102 ? 48.273 52.287 3.436 1.00 11.16 102 PHE A N 1
ATOM 794 C CA . PHE A 1 102 ? 47.015 51.685 3.878 1.00 9.91 102 PHE A CA 1
ATOM 795 C C . PHE A 1 102 ? 46.830 51.746 5.394 1.00 9.46 102 PHE A C 1
ATOM 796 O O . PHE A 1 102 ? 46.395 50.778 6.016 1.00 12.06 102 PHE A O 1
ATOM 804 N N . GLY A 1 103 ? 47.156 52.895 5.972 1.00 10.98 103 GLY A N 1
ATOM 805 C CA . GLY A 1 103 ? 46.952 53.109 7.393 1.00 11.96 103 GLY A CA 1
ATOM 806 C C . GLY A 1 103 ? 45.551 53.620 7.679 1.00 9.92 103 GLY A C 1
ATOM 807 O O . GLY A 1 103 ? 44.724 53.774 6.766 1.00 10.95 103 GLY A O 1
ATOM 808 N N . PRO A 1 104 ? 45.255 53.879 8.951 1.00 9.10 104 PRO A N 1
ATOM 809 C CA . PRO A 1 104 ? 43.925 54.364 9.329 1.00 11.39 104 PRO A CA 1
ATOM 810 C C . PRO A 1 104 ? 43.507 55.629 8.590 1.00 12.60 104 PRO A C 1
ATOM 811 O O . PRO A 1 104 ? 42.317 55.783 8.323 1.00 11.04 104 PRO A O 1
ATOM 815 N N . ASP A 1 105 ? 44.442 56.503 8.239 1.00 13.33 105 ASP A N 1
ATOM 816 C CA . ASP A 1 105 ? 44.089 57.722 7.523 1.00 13.03 105 ASP A CA 1
ATOM 817 C C . ASP A 1 105 ? 43.533 57.426 6.127 1.00 11.08 105 ASP A C 1
ATOM 818 O O . ASP A 1 105 ? 42.630 58.118 5.647 1.00 14.96 105 ASP A O 1
ATOM 823 N N . VAL A 1 106 ? 44.059 56.393 5.476 1.00 9.81 106 VAL A N 1
ATOM 824 C CA . VAL A 1 106 ? 43.556 55.978 4.166 1.00 10.93 106 VAL A CA 1
ATOM 825 C C . VAL A 1 106 ? 42.193 55.294 4.323 1.00 9.50 106 VAL A C 1
ATOM 826 O O . VAL A 1 106 ? 41.234 55.591 3.586 1.00 10.16 106 VAL A O 1
ATOM 830 N N . ILE A 1 107 ? 42.093 54.399 5.296 1.00 9.41 107 ILE A N 1
ATOM 831 C CA . ILE A 1 107 ? 40.841 53.694 5.549 1.00 8.86 107 ILE A CA 1
ATOM 832 C C . ILE A 1 107 ? 39.736 54.694 5.909 1.00 9.29 107 ILE A C 1
ATOM 833 O O . ILE A 1 107 ? 38.583 54.499 5.526 1.00 8.18 107 ILE A O 1
ATOM 838 N N . ARG A 1 108 ? 40.074 55.782 6.588 1.00 8.98 108 ARG A N 1
ATOM 839 C CA . ARG A 1 108 ? 39.089 56.798 6.934 1.00 8.87 108 ARG A CA 1
ATOM 840 C C . ARG A 1 108 ? 38.438 57.332 5.664 1.00 9.60 108 ARG A C 1
ATOM 841 O O . ARG A 1 108 ? 37.212 57.495 5.597 1.00 9.27 108 ARG A O 1
ATOM 849 N N . GLU A 1 109 ? 39.250 57.602 4.649 1.00 8.86 109 GLU A N 1
ATOM 850 C CA . GLU A 1 109 ? 38.733 58.207 3.426 1.00 9.23 109 GLU A CA 1
ATOM 851 C C . GLU A 1 109 ? 38.036 57.200 2.516 1.00 8.60 109 GLU A C 1
ATOM 852 O O . GLU A 1 109 ? 37.067 57.549 1.841 1.00 8.28 109 GLU A O 1
ATOM 858 N N . VAL A 1 110 ? 38.505 55.957 2.501 1.00 8.67 110 VAL A N 1
ATOM 859 C CA . VAL A 1 110 ? 37.802 54.898 1.789 1.00 7.98 110 VAL A CA 1
ATOM 860 C C . VAL A 1 110 ? 36.429 54.708 2.426 1.00 6.90 110 VAL A C 1
ATOM 861 O O . VAL A 1 110 ? 35.406 54.675 1.720 1.00 8.59 110 VAL A O 1
ATOM 865 N N . ALA A 1 111 ? 36.392 54.615 3.752 1.00 7.71 111 ALA A N 1
ATOM 866 C CA . ALA A 1 111 ? 35.122 54.520 4.473 1.00 7.69 111 ALA A CA 1
ATOM 867 C C . ALA A 1 111 ? 34.216 55.705 4.159 1.00 8.00 111 ALA A C 1
ATOM 868 O O . ALA A 1 111 ? 33.010 55.533 3.962 1.00 8.48 111 ALA A O 1
ATOM 870 N N . ARG A 1 112 ? 34.768 56.909 4.121 1.00 8.57 112 ARG A N 1
ATOM 871 C CA . ARG A 1 112 ? 33.951 58.080 3.847 1.00 8.06 112 ARG A CA 1
ATOM 872 C C . ARG A 1 112 ? 33.265 57.970 2.481 1.00 7.85 112 ARG A C 1
ATOM 873 O O . ARG A 1 112 ? 32.082 58.290 2.344 1.00 8.35 112 ARG A O 1
ATOM 881 N N . ALA A 1 113 ? 33.991 57.493 1.478 1.00 6.68 113 ALA A N 1
ATOM 882 C CA . ALA A 1 113 ? 33.423 57.359 0.137 1.00 6.91 113 ALA A CA 1
ATOM 883 C C . ALA A 1 113 ? 32.338 56.290 0.114 1.00 7.34 113 ALA A C 1
ATOM 884 O O . ALA A 1 113 ? 31.253 56.507 -0.438 1.00 7.60 113 ALA A O 1
ATOM 886 N N . VAL A 1 114 ? 32.620 55.129 0.693 1.00 7.14 114 VAL A N 1
ATOM 887 C CA . VAL A 1 114 ? 31.645 54.046 0.653 1.00 7.56 114 VAL A CA 1
ATOM 888 C C . VAL A 1 114 ? 30.393 54.376 1.465 1.00 7.26 114 VAL A C 1
ATOM 889 O O . VAL A 1 114 ? 29.275 54.032 1.058 1.00 7.03 114 VAL A O 1
ATOM 893 N N . LEU A 1 115 ? 30.571 55.046 2.601 1.00 7.10 115 LEU A N 1
ATOM 894 C CA . LEU A 1 115 ? 29.437 55.459 3.412 1.00 6.59 115 LEU A CA 1
ATOM 895 C C . LEU A 1 115 ? 28.630 56.563 2.742 1.00 7.38 115 LEU A C 1
ATOM 896 O O . LEU A 1 115 ? 27.410 56.609 2.887 1.00 7.61 115 LEU A O 1
ATOM 901 N N . LEU A 1 116 ? 29.281 57.449 1.993 1.00 7.77 116 LEU A N 1
ATOM 902 C CA . LEU A 1 116 ? 28.527 58.470 1.277 1.00 7.20 116 LEU A CA 1
ATOM 903 C C . LEU A 1 116 ? 27.746 57.830 0.129 1.00 7.31 116 LEU A C 1
ATOM 904 O O . LEU A 1 116 ? 26.574 58.170 -0.093 1.00 8.08 116 LEU A O 1
ATOM 909 N N . GLU A 1 117 ? 28.373 56.907 -0.598 1.00 6.75 117 GLU A N 1
ATOM 910 C CA . GLU A 1 117 ? 27.638 56.104 -1.573 1.00 7.09 117 GLU A CA 1
ATOM 911 C C . GLU A 1 117 ? 26.431 55.429 -0.915 1.00 7.00 117 GLU A C 1
ATOM 912 O O . GLU A 1 117 ? 25.335 55.396 -1.495 1.00 7.89 117 GLU A O 1
ATOM 918 N N . SER A 1 118 ? 26.626 54.900 0.292 1.00 7.44 118 SER A N 1
ATOM 919 C CA . SER A 1 118 ? 25.531 54.236 1.005 1.00 8.16 118 SER A CA 1
ATOM 920 C C . SER A 1 118 ? 24.352 55.190 1.214 1.00 7.56 118 SER A C 1
ATOM 921 O O . SER A 1 118 ? 23.212 54.860 0.866 1.00 7.19 118 SER A O 1
ATOM 924 N N . LEU A 1 119 ? 24.623 56.380 1.737 1.00 7.32 119 LEU A N 1
ATOM 925 C CA . LEU A 1 119 ? 23.585 57.385 1.900 1.00 6.53 119 LEU A CA 1
ATOM 926 C C . LEU A 1 119 ? 22.882 57.655 0.576 1.00 6.46 119 LEU A C 1
ATOM 927 O O . LEU A 1 119 ? 21.647 57.751 0.534 1.00 7.13 119 LEU A O 1
ATOM 932 N N . LEU A 1 120 ? 23.649 57.804 -0.504 1.00 6.91 120 LEU A N 1
ATOM 933 C CA . LEU A 1 120 ? 23.059 58.117 -1.805 1.00 8.02 120 LEU A CA 1
ATOM 934 C C . LEU A 1 120 ? 22.206 56.966 -2.344 1.00 7.82 120 LEU A C 1
ATOM 935 O O . LEU A 1 120 ? 21.351 57.171 -3.214 1.00 8.39 120 LEU A O 1
ATOM 940 N N . GLY A 1 121 ? 22.421 55.764 -1.822 1.00 7.58 121 GLY A N 1
ATOM 941 C CA . GLY A 1 121 ? 21.606 54.617 -2.185 1.00 6.93 121 GLY A CA 1
ATOM 942 C C . GLY A 1 121 ? 20.455 54.369 -1.225 1.00 7.75 121 GLY A C 1
ATOM 943 O O . GLY A 1 121 ? 19.822 53.316 -1.286 1.00 8.35 121 GLY A O 1
ATOM 944 N N . GLY A 1 122 ? 20.190 55.331 -0.343 1.00 6.95 122 GLY A N 1
ATOM 945 C CA . GLY A 1 122 ? 19.088 55.232 0.604 1.00 8.45 122 GLY A CA 1
ATOM 946 C C . GLY A 1 122 ? 19.378 54.429 1.861 1.00 7.46 122 GLY A C 1
ATOM 947 O O . GLY A 1 122 ? 18.444 54.040 2.581 1.00 7.35 122 GLY A O 1
ATOM 948 N N . ILE A 1 123 ? 20.656 54.150 2.117 1.00 6.72 123 ILE A N 1
ATOM 949 C CA . ILE A 1 123 ? 21.068 53.391 3.299 1.00 7.43 123 ILE A CA 1
ATOM 950 C C . ILE A 1 123 ? 21.363 54.349 4.449 1.00 7.75 123 ILE A C 1
ATOM 951 O O . ILE A 1 123 ? 22.199 55.244 4.321 1.00 9.63 123 ILE A O 1
ATOM 956 N N . THR A 1 124 ? 20.673 54.164 5.567 1.00 8.02 124 THR A N 1
ATOM 957 C CA . THR A 1 124 ? 20.799 55.084 6.696 1.00 7.99 124 THR A CA 1
ATOM 958 C C . THR A 1 124 ? 21.601 54.517 7.868 1.00 7.90 124 THR A C 1
ATOM 959 O O . THR A 1 124 ? 22.037 55.268 8.726 1.00 8.18 124 THR A O 1
ATOM 963 N N . THR A 1 125 ? 21.787 53.199 7.893 1.00 7.27 125 THR A N 1
ATOM 964 C CA . THR A 1 125 ? 22.614 52.530 8.903 1.00 7.72 125 THR A CA 1
ATOM 965 C C . THR A 1 125 ? 23.479 51.480 8.222 1.00 6.81 125 THR A C 1
ATOM 966 O O . THR A 1 125 ? 22.997 50.727 7.382 1.00 6.75 125 THR A O 1
ATOM 970 N N . VAL A 1 126 ? 24.762 51.446 8.577 1.00 7.19 126 VAL A N 1
ATOM 971 C CA . VAL A 1 126 ? 25.690 50.442 8.059 1.00 7.38 126 VAL A CA 1
ATOM 972 C C . VAL A 1 126 ? 26.379 49.756 9.223 1.00 7.37 126 VAL A C 1
ATOM 973 O O . VAL A 1 126 ? 26.822 50.419 10.167 1.00 7.20 126 VAL A O 1
ATOM 977 N N . ALA A 1 127 ? 26.463 48.429 9.160 1.00 6.89 127 ALA A N 1
ATOM 978 C CA . ALA A 1 127 ? 27.293 47.654 10.082 1.00 6.98 127 ALA A CA 1
ATOM 979 C C . ALA A 1 127 ? 28.533 47.187 9.344 1.00 8.55 127 ALA A C 1
ATOM 980 O O . ALA A 1 127 ? 28.442 46.393 8.403 1.00 9.28 127 ALA A O 1
ATOM 982 N N . ASP A 1 128 ? 29.693 47.693 9.762 1.00 8.14 128 ASP A N 1
ATOM 983 C CA . ASP A 1 128 ? 30.973 47.330 9.145 1.00 8.23 128 ASP A CA 1
ATOM 984 C C . ASP A 1 128 ? 31.675 46.289 9.986 1.00 7.59 128 ASP A C 1
ATOM 985 O O . ASP A 1 128 ? 31.677 46.386 11.211 1.00 9.87 128 ASP A O 1
ATOM 990 N N . GLN A 1 129 ? 32.289 45.313 9.330 1.00 7.43 129 GLN A N 1
ATOM 991 C CA . GLN A 1 129 ? 33.087 44.304 10.015 1.00 8.00 129 GLN A CA 1
ATOM 992 C C . GLN A 1 129 ? 34.523 44.430 9.517 1.00 9.23 129 GLN A C 1
ATOM 993 O O . GLN A 1 129 ? 34.843 44.038 8.395 1.00 10.92 129 GLN A O 1
ATOM 999 N N . HIS A 1 130 ? 35.378 44.998 10.354 1.00 9.95 130 HIS A N 1
ATOM 1000 C CA . HIS A 1 130 ? 36.747 45.304 9.970 1.00 9.92 130 HIS A CA 1
ATOM 1001 C C . HIS A 1 130 ? 37.725 44.379 10.702 1.00 9.38 130 HIS A C 1
ATOM 1002 O O . HIS A 1 130 ? 37.791 44.398 11.934 1.00 10.78 130 HIS A O 1
ATOM 1009 N N . LEU A 1 131 ? 38.489 43.595 9.943 1.00 11.41 131 LEU A N 1
ATOM 1010 C CA . LEU A 1 131 ? 39.443 42.651 10.534 1.00 11.82 131 LEU A CA 1
ATOM 1011 C C . LEU A 1 131 ? 40.913 43.009 10.335 1.00 12.17 131 LEU A C 1
ATOM 1012 O O . LEU A 1 131 ? 41.783 42.316 10.858 1.00 12.49 131 LEU A O 1
ATOM 1017 N N . PHE A 1 132 ? 41.181 44.077 9.588 1.00 11.51 132 PHE A N 1
ATOM 1018 C CA . PHE A 1 132 ? 42.549 44.402 9.168 1.00 11.34 132 PHE A CA 1
ATOM 1019 C C . PHE A 1 132 ? 43.303 45.204 10.233 1.00 10.86 132 PHE A C 1
ATOM 1020 O O . PHE A 1 132 ? 43.081 46.407 10.401 1.00 10.85 132 PHE A O 1
ATOM 1028 N N . PHE A 1 133 ? 44.180 44.508 10.958 1.00 10.45 133 PHE A N 1
ATOM 1029 C CA . PHE A 1 133 ? 44.954 45.092 12.060 1.00 11.10 133 PHE A CA 1
ATOM 1030 C C . PHE A 1 133 ? 46.404 44.636 11.996 1.00 11.75 133 PHE A C 1
ATOM 1031 O O . PHE A 1 133 ? 46.859 43.864 12.838 1.00 13.49 133 PHE A O 1
ATOM 1039 N N . PRO A 1 134 ? 47.131 45.102 10.978 1.00 12.92 134 PRO A N 1
ATOM 1040 C CA . PRO A 1 134 ? 48.518 44.666 10.788 1.00 14.00 134 PRO A CA 1
ATOM 1041 C C . PRO A 1 134 ? 49.453 45.238 11.840 1.00 14.40 134 PRO A C 1
ATOM 1042 O O . PRO A 1 134 ? 49.217 46.314 12.393 1.00 15.55 134 PRO A O 1
ATOM 1046 N N . GLY A 1 135 ? 50.520 44.499 12.110 1.00 15.33 135 GLY A N 1
ATOM 1047 C CA . GLY A 1 135 ? 51.570 44.998 12.969 1.00 16.19 135 GLY A CA 1
ATOM 1048 C C . GLY A 1 135 ? 51.444 44.531 14.398 1.00 17.50 135 GLY A C 1
ATOM 1049 O O . GLY A 1 135 ? 50.720 43.576 14.707 1.00 17.33 135 GLY A O 1
ATOM 1050 N N . ALA A 1 136 ? 52.163 45.226 15.271 1.00 16.18 136 ALA A N 1
ATOM 1051 C CA . ALA A 1 136 ? 52.364 44.788 16.642 1.00 17.47 136 ALA A CA 1
ATOM 1052 C C . ALA A 1 136 ? 51.280 45.272 17.594 1.00 17.43 136 ALA A C 1
ATOM 1053 O O . ALA A 1 136 ? 51.188 44.790 18.718 1.00 18.68 136 ALA A O 1
ATOM 1055 N N . THR A 1 137 ? 50.471 46.229 17.151 1.00 18.23 137 THR A N 1
ATOM 1056 C CA . THR A 1 137 ? 49.386 46.747 17.975 1.00 16.25 137 THR A CA 1
ATOM 1057 C C . THR A 1 137 ? 48.158 46.923 17.101 1.00 13.45 137 THR A C 1
ATOM 1058 O O . THR A 1 137 ? 48.275 47.009 15.881 1.00 16.05 137 THR A O 1
ATOM 1062 N N . ALA A 1 138 ? 46.985 46.957 17.725 1.00 12.71 138 ALA A N 1
ATOM 1063 C CA . ALA A 1 138 ? 45.745 47.232 16.997 1.00 13.01 138 ALA A CA 1
ATOM 1064 C C . ALA A 1 138 ? 45.621 48.741 16.743 1.00 12.20 138 ALA A C 1
ATOM 1065 O O . ALA A 1 138 ? 45.380 49.516 17.672 1.00 13.93 138 ALA A O 1
ATOM 1067 N N . ASP A 1 139 ? 45.822 49.146 15.491 1.00 11.24 139 ASP A N 1
ATOM 1068 C CA . ASP A 1 139 ? 45.842 50.563 15.125 1.00 11.98 139 ASP A CA 1
ATOM 1069 C C . ASP A 1 139 ? 44.406 51.095 15.025 1.00 11.82 139 ASP A C 1
ATOM 1070 O O . ASP A 1 139 ? 43.443 50.329 15.146 1.00 12.17 139 ASP A O 1
ATOM 1075 N N . SER A 1 140 ? 44.266 52.396 14.791 1.00 11.41 140 SER A N 1
ATOM 1076 C CA . SER A 1 140 ? 42.990 53.094 14.947 1.00 11.07 140 SER A CA 1
ATOM 1077 C C . SER A 1 140 ? 42.039 52.994 13.742 1.00 10.32 140 SER A C 1
ATOM 1078 O O . SER A 1 140 ? 41.326 53.947 13.435 1.00 10.67 140 SER A O 1
ATOM 1081 N N . TYR A 1 141 ? 42.014 51.837 13.088 1.00 9.95 141 TYR A N 1
ATOM 1082 C CA . TYR A 1 141 ? 41.114 51.598 11.955 1.00 10.12 141 TYR A CA 1
ATOM 1083 C C . TYR A 1 141 ? 39.632 51.753 12.303 1.00 9.83 141 TYR A C 1
ATOM 1084 O O . TYR A 1 141 ? 38.892 52.381 11.545 1.00 10.07 141 TYR A O 1
ATOM 1093 N N . ILE A 1 142 ? 39.192 51.182 13.425 1.00 10.39 142 ILE A N 1
ATOM 1094 C CA . ILE A 1 142 ? 37.786 51.301 13.813 1.00 10.16 142 ILE A CA 1
ATOM 1095 C C . ILE A 1 142 ? 37.462 52.763 14.097 1.00 10.11 142 ILE A C 1
ATOM 1096 O O . ILE A 1 142 ? 36.436 53.272 13.652 1.00 10.47 142 ILE A O 1
ATOM 1101 N N . ASP A 1 143 ? 38.352 53.443 14.817 1.00 10.86 143 ASP A N 1
ATOM 1102 C CA . ASP A 1 143 ? 38.195 54.864 15.089 1.00 9.89 143 ASP A CA 1
ATOM 1103 C C . ASP A 1 143 ? 38.038 55.656 13.798 1.00 10.56 143 ASP A C 1
ATOM 1104 O O . ASP A 1 143 ? 37.204 56.550 13.717 1.00 11.27 143 ASP A O 1
ATOM 1109 N N . ALA A 1 144 ? 38.843 55.317 12.794 1.00 9.68 144 ALA A N 1
ATOM 1110 C CA . ALA A 1 144 ? 38.773 55.974 11.492 1.00 10.56 144 ALA A CA 1
ATOM 1111 C C . ALA A 1 144 ? 37.406 55.807 10.820 1.00 9.13 144 ALA A C 1
ATOM 1112 O O . ALA A 1 144 ? 36.838 56.773 10.298 1.00 10.24 144 ALA A O 1
ATOM 1114 N N . THR A 1 145 ? 36.878 54.586 10.816 1.00 9.68 145 THR A N 1
ATOM 1115 C CA . THR A 1 145 ? 35.564 54.354 10.212 1.00 9.28 145 THR A CA 1
ATOM 1116 C C . THR A 1 145 ? 34.463 55.100 10.970 1.00 8.89 145 THR A C 1
ATOM 1117 O O . THR A 1 145 ? 33.546 55.648 10.364 1.00 9.07 145 THR A O 1
ATOM 1121 N N . ILE A 1 146 ? 34.558 55.127 12.294 1.00 8.35 146 ILE A N 1
ATOM 1122 C CA . ILE A 1 146 ? 33.604 55.860 13.112 1.00 7.96 146 ILE A CA 1
ATOM 1123 C C . ILE A 1 146 ? 33.682 57.367 12.855 1.00 10.17 146 ILE A C 1
ATOM 1124 O O . ILE A 1 146 ? 32.654 58.051 12.799 1.00 10.56 146 ILE A O 1
ATOM 1129 N N . GLU A 1 147 ? 34.893 57.886 12.692 1.00 9.35 147 GLU A N 1
ATOM 1130 C CA . GLU A 1 147 ? 35.061 59.298 12.373 1.00 9.96 147 GLU A CA 1
ATOM 1131 C C . GLU A 1 147 ? 34.398 59.641 11.035 1.00 10.28 147 GLU A C 1
ATOM 1132 O O . GLU A 1 147 ? 33.697 60.649 10.918 1.00 10.17 147 GLU A O 1
ATOM 1138 N N . ALA A 1 148 ? 34.603 58.797 10.032 1.00 8.51 148 ALA A N 1
ATOM 1139 C CA . ALA A 1 148 ? 33.961 59.019 8.739 1.00 9.14 148 ALA A CA 1
ATOM 1140 C C . ALA A 1 148 ? 32.441 58.986 8.881 1.00 8.73 148 ALA A C 1
ATOM 1141 O O . ALA A 1 148 ? 31.757 59.874 8.373 1.00 9.59 148 ALA A O 1
ATOM 1143 N N . ALA A 1 149 ? 31.916 57.982 9.586 1.00 8.30 149 ALA A N 1
ATOM 1144 C CA . ALA A 1 149 ? 30.464 57.858 9.751 1.00 9.35 149 ALA A CA 1
ATOM 1145 C C . ALA A 1 149 ? 29.888 59.069 10.479 1.00 8.84 149 ALA A C 1
ATOM 1146 O O . ALA A 1 149 ? 28.838 59.605 10.089 1.00 8.99 149 ALA A O 1
ATOM 1148 N N . THR A 1 150 ? 30.577 59.494 11.538 1.00 10.08 150 THR A N 1
ATOM 1149 C CA . THR A 1 150 ? 30.125 60.639 12.321 1.00 11.19 150 THR A CA 1
ATOM 1150 C C . THR A 1 150 ? 30.161 61.933 11.503 1.00 10.89 150 THR A C 1
ATOM 1151 O O . THR A 1 150 ? 29.238 62.754 11.578 1.00 12.49 150 THR A O 1
ATOM 1155 N N . ASP A 1 151 ? 31.213 62.115 10.714 1.00 8.74 151 ASP A N 1
ATOM 1156 C CA . ASP A 1 151 ? 31.301 63.303 9.858 1.00 11.55 151 ASP A CA 1
ATOM 1157 C C . ASP A 1 151 ? 30.122 63.352 8.885 1.00 11.11 151 ASP A C 1
ATOM 1158 O O . ASP A 1 151 ? 29.574 64.423 8.610 1.00 12.33 151 ASP A O 1
ATOM 1163 N N . LEU A 1 152 ? 29.730 62.197 8.350 1.00 8.70 152 LEU A N 1
ATOM 1164 C CA . LEU A 1 152 ? 28.649 62.141 7.370 1.00 9.40 152 LEU A CA 1
ATOM 1165 C C . LEU A 1 152 ? 27.257 62.175 7.989 1.00 8.93 152 LEU A C 1
ATOM 1166 O O . LEU A 1 152 ? 26.289 62.560 7.320 1.00 10.93 152 LEU A O 1
ATOM 1171 N N . GLY A 1 153 ? 27.144 61.749 9.242 1.00 9.09 153 GLY A N 1
ATOM 1172 C CA . GLY A 1 153 ? 25.842 61.660 9.882 1.00 9.48 153 GLY A CA 1
ATOM 1173 C C . GLY A 1 153 ? 25.093 60.368 9.602 1.00 8.96 153 GLY A C 1
ATOM 1174 O O . GLY A 1 153 ? 23.886 60.293 9.819 1.00 9.50 153 GLY A O 1
ATOM 1175 N N . ILE A 1 154 ? 25.784 59.349 9.104 1.00 9.11 154 ILE A N 1
ATOM 1176 C CA . ILE A 1 154 ? 25.146 58.043 8.890 1.00 8.93 154 ILE A CA 1
ATOM 1177 C C . ILE A 1 154 ? 25.204 57.229 10.187 1.00 8.98 154 ILE A C 1
ATOM 1178 O O . ILE A 1 154 ? 26.174 57.306 10.924 1.00 9.57 154 ILE A O 1
ATOM 1183 N N . ARG A 1 155 ? 24.155 56.470 10.481 1.00 7.92 155 ARG A N 1
ATOM 1184 C CA . ARG A 1 155 ? 24.123 55.640 11.684 1.00 7.68 155 ARG A CA 1
ATOM 1185 C C . ARG A 1 155 ? 25.056 54.437 11.467 1.00 7.62 155 ARG A C 1
ATOM 1186 O O . ARG A 1 155 ? 25.140 53.921 10.350 1.00 7.97 155 ARG A O 1
ATOM 1194 N N . PHE A 1 156 ? 25.770 54.009 12.509 1.00 7.88 156 PHE A N 1
ATOM 1195 C CA . PHE A 1 156 ? 26.906 53.120 12.287 1.00 6.97 156 PHE A CA 1
ATOM 1196 C C . PHE A 1 156 ? 27.112 52.114 13.411 1.00 7.49 156 PHE A C 1
ATOM 1197 O O . PHE A 1 156 ? 27.150 52.480 14.589 1.00 9.43 156 PHE A O 1
ATOM 1205 N N . HIS A 1 157 ? 27.271 50.849 13.029 1.00 7.46 157 HIS A N 1
ATOM 1206 C CA . HIS A 1 157 ? 27.674 49.793 13.956 1.00 7.73 157 HIS A CA 1
ATOM 1207 C C . HIS A 1 157 ? 29.015 49.254 13.467 1.00 7.88 157 HIS A C 1
ATOM 1208 O O . HIS A 1 157 ? 29.178 48.951 12.280 1.00 8.58 157 HIS A O 1
ATOM 1215 N N . ALA A 1 158 ? 29.969 49.137 14.379 1.00 8.40 158 ALA A N 1
ATOM 1216 C CA . ALA A 1 158 ? 31.278 48.591 14.050 1.00 8.37 158 ALA A CA 1
ATOM 1217 C C . ALA A 1 158 ? 31.442 47.248 14.743 1.00 8.44 158 ALA A C 1
ATOM 1218 O O . ALA A 1 158 ? 31.549 47.190 15.965 1.00 9.09 158 ALA A O 1
ATOM 1220 N N . ALA A 1 159 ? 31.439 46.170 13.963 1.00 9.70 159 ALA A N 1
ATOM 1221 C CA . ALA A 1 159 ? 31.687 44.827 14.489 1.00 9.88 159 ALA A CA 1
ATOM 1222 C C . ALA A 1 159 ? 33.163 44.496 14.344 1.00 10.27 159 ALA A C 1
ATOM 1223 O O . ALA A 1 159 ? 33.608 44.046 13.288 1.00 13.21 159 ALA A O 1
ATOM 1225 N N . ARG A 1 160 ? 33.916 44.724 15.414 1.00 9.60 160 ARG A N 1
ATOM 1226 C CA . ARG A 1 160 ? 35.366 44.558 15.395 1.00 9.76 160 ARG A CA 1
ATOM 1227 C C . ARG A 1 160 ? 35.711 43.107 15.077 1.00 10.28 160 ARG A C 1
ATOM 1228 O O . ARG A 1 160 ? 35.299 42.201 15.796 1.00 10.77 160 ARG A O 1
ATOM 1236 N N . SER A 1 161 ? 36.464 42.896 14.005 1.00 9.03 161 SER A N 1
ATOM 1237 C CA . SER A 1 161 ? 36.712 41.550 13.506 1.00 10.96 161 SER A CA 1
ATOM 1238 C C . SER A 1 161 ? 38.180 41.166 13.628 1.00 10.20 161 SER A C 1
ATOM 1239 O O . SER A 1 161 ? 39.009 41.972 14.047 1.00 10.57 161 SER A O 1
ATOM 1242 N N . SER A 1 162 ? 38.507 39.937 13.251 1.00 11.12 162 SER A N 1
ATOM 1243 C CA . SER A 1 162 ? 39.843 39.420 13.476 1.00 11.56 162 SER A CA 1
ATOM 1244 C C . SER A 1 162 ? 40.050 38.148 12.689 1.00 11.67 162 SER A C 1
ATOM 1245 O O . SER A 1 162 ? 39.096 37.547 12.200 1.00 12.42 162 SER A O 1
ATOM 1248 N N . MET A 1 163 ? 41.310 37.763 12.554 1.00 11.81 163 MET A N 1
ATOM 1249 C CA . MET A 1 163 ? 41.658 36.373 12.304 1.00 12.54 163 MET A CA 1
ATOM 1250 C C . MET A 1 163 ? 42.629 35.987 13.391 1.00 12.72 163 MET A C 1
ATOM 1251 O O . MET A 1 163 ? 43.713 36.558 13.484 1.00 15.15 163 MET A O 1
ATOM 1256 N N . THR A 1 164 ? 42.220 35.045 14.229 1.00 9.89 164 THR A N 1
ATOM 1257 C CA . THR A 1 164 ? 43.023 34.586 15.359 1.00 12.02 164 THR A CA 1
ATOM 1258 C C . THR A 1 164 ? 43.476 33.131 15.234 1.00 11.68 164 THR A C 1
ATOM 1259 O O . THR A 1 164 ? 44.220 32.657 16.095 1.00 13.38 164 THR A O 1
ATOM 1263 N N . LEU A 1 165 ? 43.040 32.428 14.192 1.00 12.13 165 LEU A N 1
ATOM 1264 C CA . LEU A 1 165 ? 43.456 31.037 13.995 1.00 13.43 165 LEU A CA 1
ATOM 1265 C C . LEU A 1 165 ? 44.300 30.895 12.732 1.00 17.73 165 LEU A C 1
ATOM 1266 O O . LEU A 1 165 ? 43.813 31.114 11.633 1.00 19.13 165 LEU A O 1
ATOM 1271 N N . GLY A 1 166 ? 45.567 30.529 12.893 1.00 19.59 166 GLY A N 1
ATOM 1272 C CA . GLY A 1 166 ? 46.467 30.409 11.757 1.00 25.72 166 GLY A CA 1
ATOM 1273 C C . GLY A 1 166 ? 46.475 29.030 11.125 1.00 26.08 166 GLY A C 1
ATOM 1274 O O . GLY A 1 166 ? 46.007 28.061 11.721 1.00 23.39 166 GLY A O 1
ATOM 1275 N N . LYS A 1 167 ? 47.010 28.945 9.910 1.00 27.56 167 LYS A N 1
ATOM 1276 C CA . LYS A 1 167 ? 47.063 27.682 9.180 1.00 30.40 167 LYS A CA 1
ATOM 1277 C C . LYS A 1 167 ? 47.729 26.569 9.984 1.00 26.17 167 LYS A C 1
ATOM 1278 O O . LYS A 1 167 ? 47.342 25.401 9.878 1.00 25.84 167 LYS A O 1
ATOM 1284 N N . SER A 1 168 ? 48.714 26.939 10.797 1.00 29.63 168 SER A N 1
ATOM 1285 C CA . SER A 1 168 ? 49.456 25.971 11.596 1.00 31.64 168 SER A CA 1
ATOM 1286 C C . SER A 1 168 ? 48.549 25.154 12.511 1.00 32.21 168 SER A C 1
ATOM 1287 O O . SER A 1 168 ? 48.859 24.008 12.833 1.00 33.26 168 SER A O 1
ATOM 1290 N N . GLU A 1 169 ? 47.432 25.737 12.936 1.00 25.06 169 GLU A N 1
ATOM 1291 C CA . GLU A 1 169 ? 46.474 24.993 13.748 1.00 29.52 169 GLU A CA 1
ATOM 1292 C C . GLU A 1 169 ? 45.091 24.881 13.119 1.00 22.76 169 GLU A C 1
ATOM 1293 O O . GLU A 1 169 ? 44.083 24.859 13.824 1.00 24.36 169 GLU A O 1
ATOM 1299 N N . GLY A 1 170 ? 45.049 24.802 11.792 1.00 21.35 170 GLY A N 1
ATOM 1300 C CA . GLY A 1 170 ? 43.829 24.435 11.096 1.00 23.51 170 GLY A CA 1
ATOM 1301 C C . GLY A 1 170 ? 43.062 25.565 10.442 1.00 23.92 170 GLY A C 1
ATOM 1302 O O . GLY A 1 170 ? 42.036 25.335 9.810 1.00 26.41 170 GLY A O 1
ATOM 1303 N N . GLY A 1 171 ? 43.551 26.788 10.587 1.00 19.50 171 GLY A N 1
ATOM 1304 C CA . GLY A 1 171 ? 42.899 27.918 9.957 1.00 24.24 171 GLY A CA 1
ATOM 1305 C C . GLY A 1 171 ? 43.368 28.009 8.521 1.00 32.91 171 GLY A C 1
ATOM 1306 O O . GLY A 1 171 ? 44.490 27.634 8.210 1.00 33.62 171 GLY A O 1
ATOM 1307 N N . PHE A 1 172 ? 42.515 28.479 7.625 1.00 41.13 172 PHE A N 1
ATOM 1308 C CA . PHE A 1 172 ? 43.002 28.770 6.287 1.00 40.89 172 PHE A CA 1
ATOM 1309 C C . PHE A 1 172 ? 43.277 30.263 6.188 1.00 38.00 172 PHE A C 1
ATOM 1310 O O . PHE A 1 172 ? 42.534 31.022 5.564 1.00 37.96 172 PHE A O 1
ATOM 1318 N N . CYS A 1 173 ? 44.357 30.652 6.857 1.00 36.28 173 CYS A N 1
ATOM 1319 C CA . CYS A 1 173 ? 44.834 32.023 6.937 1.00 37.12 173 CYS A CA 1
ATOM 1320 C C . CYS A 1 173 ? 46.240 32.003 7.535 1.00 39.58 173 CYS A C 1
ATOM 1321 O O . CYS A 1 173 ? 46.440 31.497 8.638 1.00 40.42 173 CYS A O 1
ATOM 1324 N N . ASP A 1 174 ? 47.216 32.534 6.802 1.00 43.71 174 ASP A N 1
ATOM 1325 C CA . ASP A 1 174 ? 48.613 32.484 7.234 1.00 41.56 174 ASP A CA 1
ATOM 1326 C C . ASP A 1 174 ? 48.816 33.142 8.595 1.00 45.06 174 ASP A C 1
ATOM 1327 O O . ASP A 1 174 ? 48.104 34.079 8.950 1.00 43.14 174 ASP A O 1
ATOM 1332 N N . ASP A 1 175 ? 49.793 32.643 9.349 1.00 43.69 175 ASP A N 1
ATOM 1333 C CA . ASP A 1 175 ? 50.128 33.199 10.657 1.00 46.54 175 ASP A CA 1
ATOM 1334 C C . ASP A 1 175 ? 50.418 34.695 10.592 1.00 43.21 175 ASP A C 1
ATOM 1335 O O . ASP A 1 175 ? 50.095 35.435 11.520 1.00 45.95 175 ASP A O 1
ATOM 1340 N N . LEU A 1 176 ? 51.038 35.138 9.501 1.00 45.83 176 LEU A N 1
ATOM 1341 C CA . LEU A 1 176 ? 51.364 36.551 9.340 1.00 44.71 176 LEU A CA 1
ATOM 1342 C C . LEU A 1 176 ? 50.102 37.395 9.455 1.00 39.51 176 LEU A C 1
ATOM 1343 O O . LEU A 1 176 ? 50.142 38.525 9.942 1.00 43.16 176 LEU A O 1
ATOM 1348 N N . PHE A 1 177 ? 48.978 36.835 9.015 1.00 36.27 177 PHE A N 1
ATOM 1349 C CA . PHE A 1 177 ? 47.714 37.562 9.025 1.00 34.47 177 PHE A CA 1
ATOM 1350 C C . PHE A 1 177 ? 46.913 37.335 10.311 1.00 32.96 177 PHE A C 1
ATOM 1351 O O . PHE A 1 177 ? 45.729 37.669 10.361 1.00 26.25 177 PHE A O 1
ATOM 1359 N N . VAL A 1 178 ? 47.563 36.787 11.340 1.00 31.05 178 VAL A N 1
ATOM 1360 C CA . VAL A 1 178 ? 46.891 36.392 12.587 1.00 26.27 178 VAL A CA 1
ATOM 1361 C C . VAL A 1 178 ? 47.203 37.282 13.799 1.00 21.90 178 VAL A C 1
ATOM 1362 O O . VAL A 1 178 ? 48.351 37.659 14.033 1.00 26.40 178 VAL A O 1
ATOM 1366 N N . GLU A 1 179 ? 46.166 37.586 14.580 1.00 18.34 179 GLU A N 1
ATOM 1367 C CA . GLU A 1 179 ? 46.258 38.400 15.789 1.00 16.60 179 GLU A CA 1
ATOM 1368 C C . GLU A 1 179 ? 46.105 37.545 17.052 1.00 18.27 179 GLU A C 1
ATOM 1369 O O . GLU A 1 179 ? 45.343 36.585 17.054 1.00 15.83 179 GLU A O 1
ATOM 1375 N N . PRO A 1 180 ? 46.794 37.908 18.145 1.00 17.05 180 PRO A N 1
ATOM 1376 C CA . PRO A 1 180 ? 46.580 37.214 19.423 1.00 14.17 180 PRO A CA 1
ATOM 1377 C C . PRO A 1 180 ? 45.173 37.460 19.980 1.00 15.29 180 PRO A C 1
ATOM 1378 O O . PRO A 1 180 ? 44.673 38.582 19.888 1.00 13.60 180 PRO A O 1
ATOM 1382 N N . VAL A 1 181 ? 44.555 36.433 20.560 1.00 13.53 181 VAL A N 1
ATOM 1383 C CA . VAL A 1 181 ? 43.196 36.555 21.095 1.00 11.91 181 VAL A CA 1
ATOM 1384 C C . VAL A 1 181 ? 43.101 37.668 22.136 1.00 13.08 181 VAL A C 1
ATOM 1385 O O . VAL A 1 181 ? 42.187 38.492 22.101 1.00 11.15 181 VAL A O 1
ATOM 1389 N N . ASP A 1 182 ? 44.056 37.717 23.056 1.00 13.47 182 ASP A N 1
ATOM 1390 C CA . ASP A 1 182 ? 43.978 38.702 24.123 1.00 11.07 182 ASP A CA 1
ATOM 1391 C C . ASP A 1 182 ? 44.060 40.128 23.589 1.00 9.14 182 ASP A C 1
ATOM 1392 O O . ASP A 1 182 ? 43.446 41.035 24.144 1.00 10.35 182 ASP A O 1
ATOM 1397 N N . ARG A 1 183 ? 44.812 40.328 22.512 1.00 11.38 183 ARG A N 1
ATOM 1398 C CA . ARG A 1 183 ? 44.900 41.650 21.905 1.00 11.60 183 ARG A CA 1
ATOM 1399 C C . ARG A 1 183 ? 43.543 42.086 21.341 1.00 11.96 183 ARG A C 1
ATOM 1400 O O . ARG A 1 183 ? 43.121 43.233 21.521 1.00 10.54 183 ARG A O 1
ATOM 1408 N N . VAL A 1 184 ? 42.865 41.167 20.660 1.00 10.36 184 VAL A N 1
ATOM 1409 C CA . VAL A 1 184 ? 41.529 41.430 20.132 1.00 9.50 184 VAL A CA 1
ATOM 1410 C C . VAL A 1 184 ? 40.556 41.787 21.268 1.00 9.79 184 VAL A C 1
ATOM 1411 O O . VAL A 1 184 ? 39.835 42.800 21.207 1.00 9.41 184 VAL A O 1
ATOM 1415 N N . VAL A 1 185 ? 40.548 40.964 22.310 1.00 9.39 185 VAL A N 1
ATOM 1416 C CA . VAL A 1 185 ? 39.645 41.145 23.438 1.00 9.06 185 VAL A CA 1
ATOM 1417 C C . VAL A 1 185 ? 39.901 42.488 24.139 1.00 9.15 185 VAL A C 1
ATOM 1418 O O . VAL A 1 185 ? 38.972 43.254 24.407 1.00 9.14 185 VAL A O 1
ATOM 1422 N N . GLN A 1 186 ? 41.167 42.774 24.428 1.00 9.25 186 GLN A N 1
ATOM 1423 C CA . GLN A 1 186 ? 41.538 44.039 25.052 1.00 9.84 186 GLN A CA 1
ATOM 1424 C C . GLN A 1 186 ? 41.072 45.228 24.217 1.00 8.40 186 GLN A C 1
ATOM 1425 O O . GLN A 1 186 ? 40.515 46.200 24.730 1.00 8.88 186 GLN A O 1
ATOM 1431 N N . HIS A 1 187 ? 41.292 45.144 22.911 1.00 9.08 187 HIS A N 1
ATOM 1432 C CA . HIS A 1 187 ? 40.936 46.247 22.035 1.00 9.47 187 HIS A CA 1
ATOM 1433 C C . HIS A 1 187 ? 39.426 46.486 22.036 1.00 8.54 187 HIS A C 1
ATOM 1434 O O . HIS A 1 187 ? 38.965 47.619 22.130 1.00 9.73 187 HIS A O 1
ATOM 1441 N N . CYS A 1 188 ? 38.650 45.410 21.977 1.00 7.40 188 CYS A N 1
ATOM 1442 C CA . CYS A 1 188 ? 37.196 45.533 21.984 1.00 8.87 188 CYS A CA 1
ATOM 1443 C C . CYS A 1 188 ? 36.639 46.166 23.251 1.00 11.01 188 CYS A C 1
ATOM 1444 O O . CYS A 1 188 ? 35.700 46.954 23.190 1.00 10.21 188 CYS A O 1
ATOM 1447 N N . LEU A 1 189 ? 37.211 45.828 24.401 1.00 10.37 189 LEU A N 1
ATOM 1448 C CA . LEU A 1 189 ? 36.773 46.453 25.645 1.00 10.80 189 LEU A CA 1
ATOM 1449 C C . LEU A 1 189 ? 36.919 47.961 25.554 1.00 10.87 189 LEU A C 1
ATOM 1450 O O . LEU A 1 189 ? 36.025 48.703 25.955 1.00 12.03 189 LEU A O 1
ATOM 1455 N N . GLY A 1 190 ? 38.060 48.414 25.042 1.00 9.44 190 GLY A N 1
ATOM 1456 C CA . GLY A 1 190 ? 38.316 49.838 24.927 1.00 10.29 190 GLY A CA 1
ATOM 1457 C C . GLY A 1 190 ? 37.359 50.522 23.963 1.00 11.30 190 GLY A C 1
ATOM 1458 O O . GLY A 1 190 ? 36.914 51.647 24.200 1.00 13.03 190 GLY A O 1
ATOM 1459 N N . LEU A 1 191 ? 37.059 49.848 22.856 1.00 9.62 191 LEU A N 1
ATOM 1460 C CA . LEU A 1 191 ? 36.143 50.404 21.861 1.00 9.54 191 LEU A CA 1
ATOM 1461 C C . LEU A 1 191 ? 34.747 50.580 22.433 1.00 9.61 191 LEU A C 1
ATOM 1462 O O . LEU A 1 191 ? 34.105 51.597 22.197 1.00 9.81 191 LEU A O 1
ATOM 1467 N N . ILE A 1 192 ? 34.269 49.591 23.181 1.00 9.18 192 ILE A N 1
ATOM 1468 C CA . ILE A 1 192 ? 32.951 49.707 23.789 1.00 9.66 192 ILE A CA 1
ATOM 1469 C C . ILE A 1 192 ? 32.924 50.902 24.729 1.00 11.67 192 ILE A C 1
ATOM 1470 O O . ILE A 1 192 ? 32.024 51.737 24.675 1.00 11.96 192 ILE A O 1
ATOM 1475 N N . ASP A 1 193 ? 33.925 50.990 25.591 1.00 11.53 193 ASP A N 1
ATOM 1476 C CA . ASP A 1 193 ? 33.988 52.087 26.545 1.00 14.48 193 ASP A CA 1
ATOM 1477 C C . ASP A 1 193 ? 34.004 53.456 25.862 1.00 13.17 193 ASP A C 1
ATOM 1478 O O . ASP A 1 193 ? 33.336 54.389 26.316 1.00 16.64 193 ASP A O 1
ATOM 1483 N N . GLN A 1 194 ? 34.767 53.588 24.779 1.00 11.28 194 GLN A N 1
ATOM 1484 C CA . GLN A 1 194 ? 34.927 54.890 24.128 1.00 11.89 194 GLN A CA 1
ATOM 1485 C C . GLN A 1 194 ? 33.739 55.295 23.258 1.00 13.01 194 GLN A C 1
ATOM 1486 O O . GLN A 1 194 ? 33.363 56.470 23.224 1.00 13.82 194 GLN A O 1
ATOM 1492 N N . TYR A 1 195 ? 33.153 54.330 22.551 1.00 11.19 195 TYR A N 1
ATOM 1493 C CA . TYR A 1 195 ? 32.276 54.649 21.429 1.00 10.46 195 TYR A CA 1
ATOM 1494 C C . TYR A 1 195 ? 30.826 54.195 21.537 1.00 10.76 195 TYR A C 1
ATOM 1495 O O . TYR A 1 195 ? 29.963 54.747 20.852 1.00 11.80 195 TYR A O 1
ATOM 1504 N N . HIS A 1 196 ? 30.552 53.171 22.334 1.00 9.96 196 HIS A N 1
ATOM 1505 C CA . HIS A 1 196 ? 29.232 52.549 22.284 1.00 10.17 196 HIS A CA 1
ATOM 1506 C C . HIS A 1 196 ? 28.126 53.455 22.847 1.00 11.51 196 HIS A C 1
ATOM 1507 O O . HIS A 1 196 ? 28.255 53.976 23.959 1.00 13.80 196 HIS A O 1
ATOM 1514 N N . GLU A 1 197 ? 27.053 53.650 22.073 1.00 10.98 197 GLU A N 1
ATOM 1515 C CA . GLU A 1 197 ? 25.915 54.480 22.480 1.00 11.58 197 GLU A CA 1
ATOM 1516 C C . GLU A 1 197 ? 24.686 53.587 22.626 1.00 12.28 197 GLU A C 1
ATOM 1517 O O . GLU A 1 197 ? 23.934 53.388 21.672 1.00 12.04 197 GLU A O 1
ATOM 1523 N N . PRO A 1 198 ? 24.475 53.038 23.828 1.00 12.67 198 PRO A N 1
ATOM 1524 C CA . PRO A 1 198 ? 23.416 52.038 24.022 1.00 13.46 198 PRO A CA 1
ATOM 1525 C C . PRO A 1 198 ? 21.989 52.589 24.087 1.00 14.63 198 PRO A C 1
ATOM 1526 O O . PRO A 1 198 ? 21.049 51.799 24.015 1.00 16.73 198 PRO A O 1
ATOM 1530 N N . GLU A 1 199 ? 21.836 53.901 24.223 1.00 15.18 199 GLU A N 1
ATOM 1531 C CA . GLU A 1 199 ? 20.519 54.521 24.356 1.00 17.80 199 GLU A CA 1
ATOM 1532 C C . GLU A 1 199 ? 19.717 54.472 23.056 1.00 15.43 199 GLU A C 1
ATOM 1533 O O . GLU A 1 199 ? 20.291 54.379 21.972 1.00 13.55 199 GLU A O 1
ATOM 1539 N N . PRO A 1 200 ? 18.377 54.528 23.150 1.00 16.13 200 PRO A N 1
ATOM 1540 C CA . PRO A 1 200 ? 17.600 54.625 21.912 1.00 14.40 200 PRO A CA 1
ATOM 1541 C C . PRO A 1 200 ? 18.113 55.762 21.035 1.00 12.98 200 PRO A C 1
ATOM 1542 O O . PRO A 1 200 ? 18.529 56.810 21.544 1.00 13.76 200 PRO A O 1
ATOM 1546 N N . PHE A 1 201 ? 18.104 55.530 19.726 1.00 11.93 201 PHE A N 1
ATOM 1547 C CA . PHE A 1 201 ? 18.548 56.510 18.744 1.00 12.43 201 PHE A CA 1
ATOM 1548 C C . PHE A 1 201 ? 20.053 56.715 18.727 1.00 10.21 201 PHE A C 1
ATOM 1549 O O . PHE A 1 201 ? 20.551 57.621 18.060 1.00 11.47 201 PHE A O 1
ATOM 1557 N N . GLY A 1 202 ? 20.778 55.854 19.436 1.00 10.79 202 GLY A N 1
ATOM 1558 C CA . GLY A 1 202 ? 22.228 55.924 19.436 1.00 10.64 202 GLY A CA 1
ATOM 1559 C C . GLY A 1 202 ? 22.782 55.826 18.022 1.00 9.69 202 GLY A C 1
ATOM 1560 O O . GLY A 1 202 ? 22.278 55.055 17.186 1.00 9.18 202 GLY A O 1
ATOM 1561 N N . MET A 1 203 ? 23.821 56.611 17.753 1.00 9.11 203 MET A N 1
ATOM 1562 C CA . MET A 1 203 ? 24.361 56.755 16.402 1.00 9.23 203 MET A CA 1
ATOM 1563 C C . MET A 1 203 ? 25.586 55.906 16.108 1.00 8.47 203 MET A C 1
ATOM 1564 O O . MET A 1 203 ? 25.941 55.715 14.940 1.00 9.06 203 MET A O 1
ATOM 1569 N N . VAL A 1 204 ? 26.222 55.405 17.165 1.00 8.92 204 VAL A N 1
ATOM 1570 C CA . VAL A 1 204 ? 27.382 54.539 17.033 1.00 9.85 204 VAL A CA 1
ATOM 1571 C C . VAL A 1 204 ? 27.233 53.405 18.023 1.00 9.49 204 VAL A C 1
ATOM 1572 O O . VAL A 1 204 ? 27.007 53.636 19.217 1.00 9.55 204 VAL A O 1
ATOM 1576 N N . ARG A 1 205 ? 27.367 52.177 17.541 1.00 8.69 205 ARG A N 1
ATOM 1577 C CA . ARG A 1 205 ? 27.379 51.027 18.421 1.00 9.28 205 ARG A CA 1
ATOM 1578 C C . ARG A 1 205 ? 28.502 50.088 18.050 1.00 9.24 205 ARG A C 1
ATOM 1579 O O . ARG A 1 205 ? 28.931 50.043 16.897 1.00 9.50 205 ARG A O 1
ATOM 1587 N N . ILE A 1 206 ? 28.982 49.349 19.040 1.00 8.90 206 ILE A N 1
ATOM 1588 C CA . ILE A 1 206 ? 30.058 48.396 18.839 1.00 7.97 206 ILE A CA 1
ATOM 1589 C C . ILE A 1 206 ? 29.495 46.982 18.945 1.00 8.67 206 ILE A C 1
ATOM 1590 O O . ILE A 1 206 ? 28.664 46.701 19.813 1.00 10.41 206 ILE A O 1
ATOM 1595 N N . ALA A 1 207 ? 29.919 46.112 18.034 1.00 8.38 207 ALA A N 1
ATOM 1596 C CA . ALA A 1 207 ? 29.598 44.693 18.114 1.00 8.74 207 ALA A CA 1
ATOM 1597 C C . ALA A 1 207 ? 30.892 43.894 18.056 1.00 8.51 207 ALA A C 1
ATOM 1598 O O . ALA A 1 207 ? 31.958 44.440 17.735 1.00 9.10 207 ALA A O 1
ATOM 1600 N N . LEU A 1 208 ? 30.809 42.608 18.382 1.00 8.21 208 LEU A N 1
ATOM 1601 C CA . LEU A 1 208 ? 31.991 41.745 18.455 1.00 8.40 208 LEU A CA 1
ATOM 1602 C C . LEU A 1 208 ? 31.893 40.747 17.317 1.00 9.35 208 LEU A C 1
ATOM 1603 O O . LEU A 1 208 ? 30.942 39.964 17.275 1.00 8.53 208 LEU A O 1
ATOM 1608 N N . GLY A 1 209 ? 32.846 40.801 16.384 1.00 9.10 209 GLY A N 1
ATOM 1609 C CA . GLY A 1 209 ? 32.679 40.125 15.106 1.00 9.92 209 GLY A CA 1
ATOM 1610 C C . GLY A 1 209 ? 33.821 39.296 14.555 1.00 9.75 209 GLY A C 1
ATOM 1611 O O . GLY A 1 209 ? 34.392 39.664 13.525 1.00 11.36 209 GLY A O 1
ATOM 1612 N N . PRO A 1 210 ? 34.114 38.148 15.182 1.00 9.80 210 PRO A N 1
ATOM 1613 C CA . PRO A 1 210 ? 35.117 37.233 14.612 1.00 10.06 210 PRO A CA 1
ATOM 1614 C C . PRO A 1 210 ? 34.810 36.969 13.148 1.00 9.75 210 PRO A C 1
ATOM 1615 O O . PRO A 1 210 ? 33.645 36.922 12.751 1.00 9.65 210 PRO A O 1
ATOM 1619 N N . CYS A 1 211 ? 35.847 36.801 12.341 1.00 8.47 211 CYS A N 1
ATOM 1620 C CA . CYS A 1 211 ? 35.633 36.465 10.948 1.00 8.90 211 CYS A CA 1
ATOM 1621 C C . CYS A 1 211 ? 34.861 35.150 10.787 1.00 8.57 211 CYS A C 1
ATOM 1622 O O . CYS A 1 211 ? 33.953 35.065 9.963 1.00 10.32 211 CYS A O 1
ATOM 1625 N N . GLY A 1 212 ? 35.182 34.128 11.566 1.00 8.63 212 GLY A N 1
ATOM 1626 C CA . GLY A 1 212 ? 34.382 32.919 11.496 1.00 10.37 212 GLY A CA 1
ATOM 1627 C C . GLY A 1 212 ? 35.081 31.684 12.018 1.00 9.25 212 GLY A C 1
ATOM 1628 O O . GLY A 1 212 ? 36.226 31.738 12.468 1.00 9.45 212 GLY A O 1
ATOM 1629 N N . VAL A 1 213 ? 34.392 30.553 11.924 1.00 8.41 213 VAL A N 1
ATOM 1630 C CA . VAL A 1 213 ? 34.915 29.309 12.473 1.00 10.54 213 VAL A CA 1
ATOM 1631 C C . VAL A 1 213 ? 36.232 28.877 11.816 1.00 10.72 213 VAL A C 1
ATOM 1632 O O . VAL A 1 213 ? 37.135 28.398 12.505 1.00 11.16 213 VAL A O 1
ATOM 1636 N N . PRO A 1 214 ? 36.377 29.068 10.497 1.00 9.82 214 PRO A N 1
ATOM 1637 C CA . PRO A 1 214 ? 37.676 28.688 9.915 1.00 11.85 214 PRO A CA 1
ATOM 1638 C C . PRO A 1 214 ? 38.795 29.688 10.203 1.00 12.24 214 PRO A C 1
ATOM 1639 O O . PRO A 1 214 ? 39.934 29.430 9.810 1.00 13.23 214 PRO A O 1
ATOM 1643 N N . TYR A 1 215 ? 38.500 30.797 10.881 1.00 10.20 215 TYR A N 1
ATOM 1644 C CA . TYR A 1 215 ? 39.449 31.905 10.969 1.00 10.01 215 TYR A CA 1
ATOM 1645 C C . TYR A 1 215 ? 39.806 32.322 12.383 1.00 10.16 215 TYR A C 1
ATOM 1646 O O . TYR A 1 215 ? 40.737 33.114 12.568 1.00 10.34 215 TYR A O 1
ATOM 1655 N N . ASP A 1 216 ? 39.082 31.806 13.372 1.00 9.41 216 ASP A N 1
ATOM 1656 C CA . ASP A 1 216 ? 39.202 32.287 14.740 1.00 10.26 216 ASP A CA 1
ATOM 1657 C C . ASP A 1 216 ? 39.149 31.174 15.768 1.00 12.56 216 ASP A C 1
ATOM 1658 O O . ASP A 1 216 ? 38.426 30.194 15.607 1.00 12.36 216 ASP A O 1
ATOM 1663 N N . LYS A 1 217 ? 39.900 31.361 16.842 1.00 10.43 217 LYS A N 1
ATOM 1664 C CA . LYS A 1 217 ? 39.970 30.384 17.922 1.00 10.54 217 LYS A CA 1
ATOM 1665 C C . LYS A 1 217 ? 38.680 30.298 18.735 1.00 12.73 217 LYS A C 1
ATOM 1666 O O . LYS A 1 217 ? 38.029 31.302 18.979 1.00 11.40 217 LYS A O 1
ATOM 1672 N N . PRO A 1 218 ? 38.316 29.087 19.184 1.00 11.79 218 PRO A N 1
ATOM 1673 C CA . PRO A 1 218 ? 37.161 28.898 20.062 1.00 12.72 218 PRO A CA 1
ATOM 1674 C C . PRO A 1 218 ? 37.226 29.819 21.277 1.00 11.62 218 PRO A C 1
ATOM 1675 O O . PRO A 1 218 ? 36.205 30.332 21.725 1.00 11.59 218 PRO A O 1
ATOM 1679 N N . GLU A 1 219 ? 38.428 30.036 21.794 1.00 12.06 219 GLU A N 1
ATOM 1680 C CA . GLU A 1 219 ? 38.614 30.920 22.933 1.00 13.31 219 GLU A CA 1
ATOM 1681 C C . GLU A 1 219 ? 38.089 32.333 22.692 1.00 10.34 219 GLU A C 1
ATOM 1682 O O . GLU A 1 219 ? 37.592 32.975 23.612 1.00 11.14 219 GLU A O 1
ATOM 1688 N N . LEU A 1 220 ? 38.221 32.825 21.461 1.00 10.43 220 LEU A N 1
ATOM 1689 C CA . LEU A 1 220 ? 37.699 34.153 21.130 1.00 9.58 220 LEU A CA 1
ATOM 1690 C C . LEU A 1 220 ? 36.171 34.171 21.152 1.00 8.53 220 LEU A C 1
ATOM 1691 O O . LEU A 1 220 ? 35.566 35.091 21.700 1.00 9.17 220 LEU A O 1
ATOM 1696 N N . PHE A 1 221 ? 35.550 33.145 20.579 1.00 9.56 221 PHE A N 1
ATOM 1697 C CA . PHE A 1 221 ? 34.095 33.058 20.607 1.00 8.81 221 PHE A CA 1
ATOM 1698 C C . PHE A 1 221 ? 33.580 33.080 22.037 1.00 9.04 221 PHE A C 1
ATOM 1699 O O . PHE A 1 221 ? 32.641 33.810 22.349 1.00 9.62 221 PHE A O 1
ATOM 1707 N N . GLU A 1 222 ? 34.230 32.316 22.920 1.00 9.89 222 GLU A N 1
ATOM 1708 C CA . GLU A 1 222 ? 33.793 32.262 24.309 1.00 10.41 222 GLU A CA 1
ATOM 1709 C C . GLU A 1 222 ? 34.026 33.591 25.028 1.00 8.95 222 GLU A C 1
ATOM 1710 O O . GLU A 1 222 ? 33.175 34.043 25.789 1.00 11.24 222 GLU A O 1
ATOM 1716 N N . ALA A 1 223 ? 35.178 34.215 24.785 1.00 9.77 223 ALA A N 1
ATOM 1717 C CA . ALA A 1 223 ? 35.475 35.514 25.373 1.00 11.64 223 ALA A CA 1
ATOM 1718 C C . ALA A 1 223 ? 34.415 36.534 24.969 1.00 9.43 223 ALA A C 1
ATOM 1719 O O . ALA A 1 223 ? 33.917 37.297 25.788 1.00 9.63 223 ALA A O 1
ATOM 1721 N N . PHE A 1 224 ? 34.060 36.527 23.687 1.00 8.81 224 PHE A N 1
ATOM 1722 C CA . PHE A 1 224 ? 33.074 37.472 23.195 1.00 9.55 224 PHE A CA 1
ATOM 1723 C C . PHE A 1 224 ? 31.671 37.167 23.727 1.00 9.43 224 PHE A C 1
ATOM 1724 O O . PHE A 1 224 ? 30.889 38.077 23.976 1.00 8.98 224 PHE A O 1
ATOM 1732 N N . ALA A 1 225 ? 31.336 35.896 23.926 1.00 9.60 225 ALA A N 1
ATOM 1733 C CA . ALA A 1 225 ? 30.034 35.589 24.506 1.00 10.07 225 ALA A CA 1
ATOM 1734 C C . ALA A 1 225 ? 29.928 36.198 25.903 1.00 9.79 225 ALA A C 1
ATOM 1735 O O . ALA A 1 225 ? 28.897 36.750 26.280 1.00 12.08 225 ALA A O 1
ATOM 1737 N N . GLN A 1 226 ? 31.011 36.118 26.669 1.00 10.84 226 GLN A N 1
ATOM 1738 C CA . GLN A 1 226 ? 31.010 36.711 28.001 1.00 11.34 226 GLN A CA 1
ATOM 1739 C C . GLN A 1 226 ? 30.943 38.233 27.940 1.00 11.37 226 GLN A C 1
ATOM 1740 O O . GLN A 1 226 ? 30.179 38.864 28.672 1.00 11.94 226 GLN A O 1
ATOM 1746 N N . MET A 1 227 ? 31.747 38.817 27.054 1.00 11.42 227 MET A N 1
ATOM 1747 C CA . MET A 1 227 ? 31.797 40.270 26.913 1.00 11.36 227 MET A CA 1
ATOM 1748 C C . MET A 1 227 ? 30.443 40.829 26.478 1.00 11.12 227 MET A C 1
ATOM 1749 O O . MET A 1 227 ? 30.006 41.875 26.969 1.00 11.91 227 MET A O 1
ATOM 1754 N N . ALA A 1 228 ? 29.789 40.133 25.553 1.00 10.28 228 ALA A N 1
ATOM 1755 C CA . ALA A 1 228 ? 28.491 40.570 25.048 1.00 11.79 228 ALA A CA 1
ATOM 1756 C C . ALA A 1 228 ? 27.444 40.600 26.157 1.00 12.97 228 ALA A C 1
ATOM 1757 O O . ALA A 1 228 ? 26.625 41.512 26.221 1.00 12.26 228 ALA A O 1
ATOM 1759 N N . ALA A 1 229 ? 27.471 39.598 27.027 1.00 12.59 229 ALA A N 1
ATOM 1760 C CA . ALA A 1 229 ? 26.538 39.561 28.145 1.00 13.35 229 ALA A CA 1
ATOM 1761 C C . ALA A 1 229 ? 26.844 40.672 29.138 1.00 13.54 229 ALA A C 1
ATOM 1762 O O . ALA A 1 229 ? 25.937 41.358 29.611 1.00 16.31 229 ALA A O 1
ATOM 1764 N N . ASP A 1 230 ? 28.126 40.862 29.431 1.00 12.37 230 ASP A N 1
ATOM 1765 C CA . ASP A 1 230 ? 28.532 41.838 30.437 1.00 13.98 230 ASP A CA 1
ATOM 1766 C C . ASP A 1 230 ? 28.289 43.283 29.999 1.00 15.24 230 ASP A C 1
ATOM 1767 O O . ASP A 1 230 ? 27.933 44.138 30.812 1.00 17.17 230 ASP A O 1
ATOM 1772 N N . TYR A 1 231 ? 28.469 43.555 28.709 1.00 13.62 231 TYR A N 1
ATOM 1773 C CA . TYR A 1 231 ? 28.351 44.919 28.198 1.00 14.16 231 TYR A CA 1
ATOM 1774 C C . TYR A 1 231 ? 27.085 45.149 27.382 1.00 13.24 231 TYR A C 1
ATOM 1775 O O . TYR A 1 231 ? 26.861 46.248 26.877 1.00 14.49 231 TYR A O 1
ATOM 1784 N N . ASP A 1 232 ? 26.256 44.116 27.271 1.00 12.18 232 ASP A N 1
ATOM 1785 C CA . ASP A 1 232 ? 25.016 44.165 26.492 1.00 13.88 232 ASP A CA 1
ATOM 1786 C C . ASP A 1 232 ? 25.232 44.640 25.056 1.00 12.14 232 ASP A C 1
ATOM 1787 O O . ASP A 1 232 ? 24.603 45.594 24.597 1.00 14.63 232 ASP A O 1
ATOM 1792 N N . VAL A 1 233 ? 26.139 43.969 24.356 1.00 10.08 233 VAL A N 1
ATOM 1793 C CA . VAL A 1 233 ? 26.374 44.230 22.939 1.00 9.81 233 VAL A CA 1
ATOM 1794 C C . VAL A 1 233 ? 26.081 42.973 22.128 1.00 9.74 233 VAL A C 1
ATOM 1795 O O . VAL A 1 233 ? 25.776 41.921 22.692 1.00 10.67 233 VAL A O 1
ATOM 1799 N N . ARG A 1 234 ? 26.171 43.084 20.808 1.00 9.36 234 ARG A N 1
ATOM 1800 C CA . ARG A 1 234 ? 25.803 41.971 19.938 1.00 8.20 234 ARG A CA 1
ATOM 1801 C C . ARG A 1 234 ? 26.995 41.282 19.308 1.00 8.86 234 ARG A C 1
ATOM 1802 O O . ARG A 1 234 ? 28.127 41.777 19.376 1.00 9.47 234 ARG A O 1
ATOM 1810 N N . LEU A 1 235 ? 26.719 40.125 18.720 1.00 7.99 235 LEU A N 1
ATOM 1811 C CA . LEU A 1 235 ? 27.723 39.201 18.211 1.00 8.44 235 LEU A CA 1
ATOM 1812 C C . LEU A 1 235 ? 27.469 38.919 16.746 1.00 7.56 235 LEU A C 1
ATOM 1813 O O . LEU A 1 235 ? 26.329 38.671 16.355 1.00 8.61 235 LEU A O 1
ATOM 1818 N N . HIS A 1 236 ? 28.520 38.956 15.933 1.00 7.70 236 HIS A N 1
ATOM 1819 C CA . HIS A 1 236 ? 28.363 38.798 14.490 1.00 7.05 236 HIS A CA 1
ATOM 1820 C C . HIS A 1 236 ? 29.483 37.932 13.934 1.00 6.23 236 HIS A C 1
ATOM 1821 O O . HIS A 1 236 ? 30.641 38.076 14.326 1.00 8.67 236 HIS A O 1
ATOM 1828 N N . THR A 1 237 ? 29.157 37.036 13.008 1.00 7.29 237 THR A N 1
ATOM 1829 C CA . THR A 1 237 ? 30.204 36.305 12.303 1.00 7.78 237 THR A CA 1
ATOM 1830 C C . THR A 1 237 ? 29.668 35.772 10.983 1.00 7.02 237 THR A C 1
ATOM 1831 O O . THR A 1 237 ? 28.451 35.834 10.729 1.00 7.84 237 THR A O 1
ATOM 1835 N N . HIS A 1 238 ? 30.574 35.302 10.130 1.00 7.36 238 HIS A N 1
ATOM 1836 C CA . HIS A 1 238 ? 30.205 34.617 8.895 1.00 7.68 238 HIS A CA 1
ATOM 1837 C C . HIS A 1 238 ? 29.732 33.200 9.243 1.00 7.35 238 HIS A C 1
ATOM 1838 O O . HIS A 1 238 ? 30.133 32.640 10.269 1.00 8.95 238 HIS A O 1
ATOM 1845 N N . PHE A 1 239 ? 28.889 32.617 8.400 1.00 8.47 239 PHE A N 1
ATOM 1846 C CA . PHE A 1 239 ? 28.198 31.386 8.781 1.00 8.09 239 PHE A CA 1
ATOM 1847 C C . PHE A 1 239 ? 27.845 30.551 7.559 1.00 8.77 239 PHE A C 1
ATOM 1848 O O . PHE A 1 239 ? 27.194 31.033 6.630 1.00 8.94 239 PHE A O 1
ATOM 1856 N N . TYR A 1 240 ? 28.282 29.291 7.563 1.00 9.22 240 TYR A N 1
ATOM 1857 C CA . TYR A 1 240 ? 27.939 28.335 6.511 1.00 8.62 240 TYR A CA 1
ATOM 1858 C C . TYR A 1 240 ? 28.199 28.826 5.095 1.00 9.06 240 TYR A C 1
ATOM 1859 O O . TYR A 1 240 ? 27.339 28.726 4.211 1.00 10.48 240 TYR A O 1
ATOM 1868 N N . GLU A 1 241 ? 29.398 29.357 4.889 1.00 9.80 241 GLU A N 1
ATOM 1869 C CA . GLU A 1 241 ? 29.953 29.452 3.551 1.00 10.34 241 GLU A CA 1
ATOM 1870 C C . GLU A 1 241 ? 30.358 28.027 3.154 1.00 11.71 241 GLU A C 1
ATOM 1871 O O . GLU A 1 241 ? 30.646 27.213 4.027 1.00 13.00 241 GLU A O 1
ATOM 1877 N N . PRO A 1 242 ? 30.377 27.709 1.853 1.00 10.66 242 PRO A N 1
ATOM 1878 C CA . PRO A 1 242 ? 30.543 26.309 1.426 1.00 13.91 242 PRO A CA 1
ATOM 1879 C C . PRO A 1 242 ? 31.647 25.435 2.046 1.00 22.07 242 PRO A C 1
ATOM 1880 O O . PRO A 1 242 ? 31.363 24.285 2.358 1.00 21.04 242 PRO A O 1
ATOM 1884 N N . LEU A 1 243 ? 32.856 25.940 2.222 1.00 17.76 243 LEU A N 1
ATOM 1885 C CA . LEU A 1 243 ? 33.952 25.094 2.724 1.00 15.42 243 LEU A CA 1
ATOM 1886 C C . LEU A 1 243 ? 34.015 24.984 4.256 1.00 13.07 243 LEU A C 1
ATOM 1887 O O . LEU A 1 243 ? 34.833 24.246 4.814 1.00 13.15 243 LEU A O 1
ATOM 1892 N N . ASP A 1 244 ? 33.136 25.700 4.939 1.00 13.39 244 ASP A N 1
ATOM 1893 C CA . ASP A 1 244 ? 33.220 25.810 6.391 1.00 12.73 244 ASP A CA 1
ATOM 1894 C C . ASP A 1 244 ? 32.980 24.488 7.105 1.00 10.59 244 ASP A C 1
ATOM 1895 O O . ASP A 1 244 ? 33.696 24.159 8.045 1.00 11.13 244 ASP A O 1
ATOM 1900 N N . ALA A 1 245 ? 31.959 23.751 6.682 1.00 11.43 245 ALA A N 1
ATOM 1901 C CA . ALA A 1 245 ? 31.580 22.506 7.341 1.00 12.04 245 ALA A CA 1
ATOM 1902 C C . ALA A 1 245 ? 32.685 21.464 7.239 1.00 12.17 245 ALA A C 1
ATOM 1903 O O . ALA A 1 245 ? 32.887 20.680 8.167 1.00 11.37 245 ALA A O 1
ATOM 1905 N N . GLY A 1 246 ? 33.421 21.471 6.136 1.00 11.99 246 GLY A N 1
ATOM 1906 C CA . GLY A 1 246 ? 34.545 20.560 5.989 1.00 13.58 246 GLY A CA 1
ATOM 1907 C C . GLY A 1 246 ? 35.627 20.894 6.995 1.00 13.96 246 GLY A C 1
ATOM 1908 O O . GLY A 1 246 ? 36.225 20.007 7.608 1.00 13.60 246 GLY A O 1
ATOM 1909 N N . MET A 1 247 ? 35.884 22.184 7.170 1.00 11.38 247 MET A N 1
ATOM 1910 C CA . MET A 1 247 ? 36.904 22.630 8.097 1.00 12.98 247 MET A CA 1
ATOM 1911 C C . MET A 1 247 ? 36.530 22.270 9.526 1.00 11.76 247 MET A C 1
ATOM 1912 O O . MET A 1 247 ? 37.348 21.731 10.276 1.00 11.95 247 MET A O 1
ATOM 1917 N N . SER A 1 248 ? 35.300 22.572 9.922 1.00 10.64 248 SER A N 1
ATOM 1918 C CA . SER A 1 248 ? 34.901 22.291 11.296 1.00 10.71 248 SER A CA 1
ATOM 1919 C C . SER A 1 248 ? 34.847 20.786 11.562 1.00 12.13 248 SER A C 1
ATOM 1920 O O . SER A 1 248 ? 35.167 20.334 12.670 1.00 12.11 248 SER A O 1
ATOM 1923 N N . ASP A 1 249 ? 34.453 20.007 10.558 1.00 11.97 249 ASP A N 1
ATOM 1924 C CA . ASP A 1 249 ? 34.444 18.556 10.721 1.00 11.02 249 ASP A CA 1
ATOM 1925 C C . ASP A 1 249 ? 35.854 18.039 10.947 1.00 13.39 249 ASP A C 1
ATOM 1926 O O . ASP A 1 249 ? 36.084 17.210 11.831 1.00 13.51 249 ASP A O 1
ATOM 1931 N N . HIS A 1 250 ? 36.791 18.523 10.139 1.00 11.43 250 HIS A N 1
ATOM 1932 C CA . HIS A 1 250 ? 38.170 18.055 10.211 1.00 12.28 250 HIS A CA 1
ATOM 1933 C C . HIS A 1 250 ? 38.813 18.421 11.544 1.00 15.13 250 HIS A C 1
ATOM 1934 O O . HIS A 1 250 ? 39.445 17.582 12.192 1.00 15.59 250 HIS A O 1
ATOM 1941 N N . LEU A 1 251 ? 38.648 19.671 11.963 1.00 12.76 251 LEU A N 1
ATOM 1942 C CA . LEU A 1 251 ? 39.321 20.150 13.165 1.00 13.78 251 LEU A CA 1
ATOM 1943 C C . LEU A 1 251 ? 38.625 19.756 14.462 1.00 13.94 251 LEU A C 1
ATOM 1944 O O . LEU A 1 251 ? 39.299 19.491 15.466 1.00 16.66 251 LEU A O 1
ATOM 1949 N N . TYR A 1 252 ? 37.294 19.714 14.455 1.00 12.25 252 TYR A N 1
ATOM 1950 C CA . TYR A 1 252 ? 36.528 19.573 15.692 1.00 11.85 252 TYR A CA 1
ATOM 1951 C C . TYR A 1 252 ? 35.554 18.406 15.703 1.00 12.42 252 TYR A C 1
ATOM 1952 O O . TYR A 1 252 ? 34.986 18.094 16.747 1.00 13.48 252 TYR A O 1
ATOM 1961 N N . GLY A 1 253 ? 35.323 17.792 14.547 1.00 10.87 253 GLY A N 1
ATOM 1962 C CA . GLY A 1 253 ? 34.344 16.722 14.462 1.00 13.67 253 GLY A CA 1
ATOM 1963 C C . GLY A 1 253 ? 32.913 17.183 14.691 1.00 12.68 253 GLY A C 1
ATOM 1964 O O . GLY A 1 253 ? 32.053 16.411 15.106 1.00 13.16 253 GLY A O 1
ATOM 1965 N N . MET A 1 254 ? 32.634 18.455 14.416 1.00 12.56 254 MET A N 1
ATOM 1966 C CA . MET A 1 254 ? 31.263 18.930 14.534 1.00 12.82 254 MET A CA 1
ATOM 1967 C C . MET A 1 254 ? 30.969 19.992 13.483 1.00 10.15 254 MET A C 1
ATOM 1968 O O . MET A 1 254 ? 31.883 20.511 12.853 1.00 11.87 254 MET A O 1
ATOM 1973 N N . THR A 1 255 ? 29.690 20.298 13.303 1.00 10.90 255 THR A N 1
ATOM 1974 C CA . THR A 1 255 ? 29.280 21.292 12.314 1.00 11.30 255 THR A CA 1
ATOM 1975 C C . THR A 1 255 ? 29.581 22.699 12.817 1.00 10.33 255 THR A C 1
ATOM 1976 O O . THR A 1 255 ? 29.783 22.919 14.013 1.00 10.51 255 THR A O 1
ATOM 1980 N N . PRO A 1 256 ? 29.596 23.673 11.899 1.00 10.60 256 PRO A N 1
ATOM 1981 C CA . PRO A 1 256 ? 29.814 25.056 12.341 1.00 10.09 256 PRO A CA 1
ATOM 1982 C C . PRO A 1 256 ? 28.758 25.533 13.346 1.00 9.34 256 PRO A C 1
ATOM 1983 O O . PRO A 1 256 ? 29.087 26.273 14.276 1.00 10.32 256 PRO A O 1
ATOM 1987 N N . TRP A 1 257 ? 27.510 25.123 13.174 1.00 9.87 257 TRP A N 1
ATOM 1988 C CA . TRP A 1 257 ? 26.490 25.461 14.150 1.00 9.12 257 TRP A CA 1
ATOM 1989 C C . TRP A 1 257 ? 26.756 24.824 15.513 1.00 10.25 257 TRP A C 1
ATOM 1990 O O . TRP A 1 257 ? 26.638 25.478 16.542 1.00 10.80 257 TRP A O 1
ATOM 2001 N N . ARG A 1 258 ? 27.099 23.539 15.525 1.00 10.99 258 ARG A N 1
ATOM 2002 C CA . ARG A 1 258 ? 27.368 22.901 16.807 1.00 11.50 258 ARG A CA 1
ATOM 2003 C C . ARG A 1 258 ? 28.549 23.556 17.511 1.00 10.06 258 ARG A C 1
ATOM 2004 O O . ARG A 1 258 ? 28.555 23.678 18.733 1.00 11.07 258 ARG A O 1
ATOM 2012 N N . PHE A 1 259 ? 29.541 23.978 16.732 1.00 9.54 259 PHE A N 1
ATOM 2013 C CA . PHE A 1 259 ? 30.660 24.753 17.264 1.00 10.38 259 PHE A CA 1
ATOM 2014 C C . PHE A 1 259 ? 30.168 26.058 17.899 1.00 10.51 259 PHE A C 1
ATOM 2015 O O . PHE A 1 259 ? 30.515 26.366 19.040 1.00 11.06 259 PHE A O 1
ATOM 2023 N N . LEU A 1 260 ? 29.353 26.820 17.173 1.00 10.55 260 LEU A N 1
ATOM 2024 C CA . LEU A 1 260 ? 28.858 28.070 17.743 1.00 10.96 260 LEU A CA 1
ATOM 2025 C C . LEU A 1 260 ? 28.068 27.828 19.024 1.00 11.65 260 LEU A C 1
ATOM 2026 O O . LEU A 1 260 ? 28.220 28.560 20.005 1.00 11.95 260 LEU A O 1
ATOM 2031 N N . GLU A 1 261 ? 27.247 26.783 19.029 1.00 11.00 261 GLU A N 1
ATOM 2032 C CA . GLU A 1 261 ? 26.480 26.418 20.214 1.00 11.87 261 GLU A CA 1
ATOM 2033 C C . GLU A 1 261 ? 27.394 26.125 21.401 1.00 11.55 261 GLU A C 1
ATOM 2034 O O . GLU A 1 261 ? 27.159 26.612 22.503 1.00 13.05 261 GLU A O 1
ATOM 2040 N N . LYS A 1 262 ? 28.434 25.333 21.164 1.00 11.05 262 LYS A N 1
ATOM 2041 C CA . LYS A 1 262 ? 29.343 24.926 22.225 1.00 11.33 262 LYS A CA 1
ATOM 2042 C C . LYS A 1 262 ? 30.027 26.129 22.846 1.00 12.75 262 LYS A C 1
ATOM 2043 O O . LYS A 1 262 ? 30.324 26.140 24.043 1.00 13.98 262 LYS A O 1
ATOM 2049 N N . HIS A 1 263 ? 30.270 27.150 22.031 1.00 10.93 263 HIS A N 1
ATOM 2050 C CA . HIS A 1 263 ? 31.080 28.277 22.475 1.00 11.65 263 HIS A CA 1
ATOM 2051 C C . HIS A 1 263 ? 30.286 29.551 22.761 1.00 10.69 263 HIS A C 1
ATOM 2052 O O . HIS A 1 263 ? 30.841 30.648 22.767 1.00 12.30 263 HIS A O 1
ATOM 2059 N N . GLY A 1 264 ? 28.992 29.380 23.013 1.00 10.44 264 GLY A N 1
ATOM 2060 C CA . GLY A 1 264 ? 28.159 30.426 23.574 1.00 11.20 264 GLY A CA 1
ATOM 2061 C C . GLY A 1 264 ? 27.383 31.290 22.601 1.00 11.08 264 GLY A C 1
ATOM 2062 O O . GLY A 1 264 ? 26.781 32.283 23.020 1.00 12.96 264 GLY A O 1
ATOM 2063 N N . TRP A 1 265 ? 27.363 30.900 21.328 1.00 10.39 265 TRP A N 1
ATOM 2064 C CA . TRP A 1 265 ? 26.806 31.738 20.266 1.00 10.96 265 TRP A CA 1
ATOM 2065 C C . TRP A 1 265 ? 25.438 31.293 19.745 1.00 11.18 265 TRP A C 1
ATOM 2066 O O . TRP A 1 265 ? 24.946 31.828 18.749 1.00 12.75 265 TRP A O 1
ATOM 2077 N N . ALA A 1 266 ? 24.810 30.330 20.410 1.00 12.55 266 ALA A N 1
ATOM 2078 C CA . ALA A 1 266 ? 23.437 29.993 20.051 1.00 13.09 266 ALA A CA 1
ATOM 2079 C C . ALA A 1 266 ? 22.514 30.841 20.912 1.00 14.29 266 ALA A C 1
ATOM 2080 O O . ALA A 1 266 ? 21.962 30.369 21.908 1.00 16.14 266 ALA A O 1
ATOM 2082 N N . SER A 1 267 ? 22.382 32.113 20.552 1.00 12.34 267 SER A N 1
ATOM 2083 C CA . SER A 1 267 ? 21.611 33.050 21.358 1.00 14.19 267 SER A CA 1
ATOM 2084 C C . SER A 1 267 ? 21.016 34.188 20.543 1.00 13.28 267 SER A C 1
ATOM 2085 O O . SER A 1 267 ? 21.374 34.397 19.377 1.00 12.27 267 SER A O 1
ATOM 2088 N N . ASP A 1 268 ? 20.116 34.933 21.177 1.00 13.88 268 ASP A N 1
ATOM 2089 C CA . ASP A 1 268 ? 19.453 36.042 20.512 1.00 15.08 268 ASP A CA 1
ATOM 2090 C C . ASP A 1 268 ? 20.311 37.309 20.441 1.00 13.69 268 ASP A C 1
ATOM 2091 O O . ASP A 1 268 ? 19.835 38.349 20.003 1.00 13.71 268 ASP A O 1
ATOM 2096 N N . ARG A 1 269 ? 21.578 37.203 20.832 1.00 10.83 269 ARG A N 1
ATOM 2097 C CA . ARG A 1 269 ? 22.526 38.311 20.679 1.00 9.44 269 ARG A CA 1
ATOM 2098 C C . ARG A 1 269 ? 23.208 38.316 19.315 1.00 9.59 269 ARG A C 1
ATOM 2099 O O . ARG A 1 269 ? 23.972 39.230 19.020 1.00 10.48 269 ARG A O 1
ATOM 2107 N N . VAL A 1 270 ? 22.944 37.299 18.502 1.00 8.51 270 VAL A N 1
ATOM 2108 C CA . VAL A 1 270 ? 23.792 36.958 17.359 1.00 9.63 270 VAL A CA 1
ATOM 2109 C C . VAL A 1 270 ? 23.123 37.206 16.016 1.00 7.94 270 VAL A C 1
ATOM 2110 O O . VAL A 1 270 ? 21.970 36.816 15.813 1.00 8.46 270 VAL A O 1
ATOM 2114 N N . TRP A 1 271 ? 23.836 37.849 15.092 1.00 6.90 271 TRP A N 1
ATOM 2115 C CA . TRP A 1 271 ? 23.436 37.789 13.686 1.00 6.64 271 TRP A CA 1
ATOM 2116 C C . TRP A 1 271 ? 24.539 37.200 12.828 1.00 6.79 271 TRP A C 1
ATOM 2117 O O . TRP A 1 271 ? 25.731 37.404 13.096 1.00 8.06 271 TRP A O 1
ATOM 2128 N N . LEU A 1 272 ? 24.136 36.441 11.818 1.00 7.43 272 LEU A N 1
ATOM 2129 C CA . LEU A 1 272 ? 25.045 35.590 11.061 1.00 8.63 272 LEU A CA 1
ATOM 2130 C C . LEU A 1 272 ? 25.006 35.918 9.577 1.00 7.18 272 LEU A C 1
ATOM 2131 O O . LEU A 1 272 ? 23.928 35.955 8.976 1.00 8.27 272 LEU A O 1
ATOM 2136 N N . ALA A 1 273 ? 26.172 36.135 8.980 1.00 7.79 273 ALA A N 1
ATOM 2137 C CA . ALA A 1 273 ? 26.270 36.521 7.572 1.00 7.24 273 ALA A CA 1
ATOM 2138 C C . ALA A 1 273 ? 26.313 35.324 6.631 1.00 7.76 273 ALA A C 1
ATOM 2139 O O . ALA A 1 273 ? 27.013 34.344 6.896 1.00 8.24 273 ALA A O 1
ATOM 2141 N N . HIS A 1 274 ? 25.570 35.436 5.530 1.00 7.40 274 HIS A N 1
ATOM 2142 C CA . HIS A 1 274 ? 25.515 34.464 4.426 1.00 7.95 274 HIS A CA 1
ATOM 2143 C C . HIS A 1 274 ? 24.579 33.282 4.698 1.00 8.57 274 HIS A C 1
ATOM 2144 O O . HIS A 1 274 ? 23.507 33.190 4.112 1.00 8.59 274 HIS A O 1
ATOM 2151 N N . ALA A 1 275 ? 24.996 32.362 5.565 1.00 8.59 275 ALA A N 1
ATOM 2152 C CA . ALA A 1 275 ? 24.183 31.192 5.892 1.00 8.46 275 ALA A CA 1
ATOM 2153 C C . ALA A 1 275 ? 23.738 30.450 4.630 1.00 7.76 275 ALA A C 1
ATOM 2154 O O . ALA A 1 275 ? 22.546 30.155 4.447 1.00 8.33 275 ALA A O 1
ATOM 2156 N N . VAL A 1 276 ? 24.695 30.142 3.755 1.00 8.70 276 VAL A N 1
ATOM 2157 C CA . VAL A 1 276 ? 24.337 29.613 2.445 1.00 8.87 276 VAL A CA 1
ATOM 2158 C C . VAL A 1 276 ? 23.967 28.141 2.457 1.00 11.63 276 VAL A C 1
ATOM 2159 O O . VAL A 1 276 ? 23.002 27.743 1.793 1.00 11.01 276 VAL A O 1
ATOM 2163 N N . VAL A 1 277 ? 24.737 27.338 3.191 1.00 9.37 277 VAL A N 1
ATOM 2164 C CA . VAL A 1 277 ? 24.623 25.877 3.068 1.00 10.80 277 VAL A CA 1
ATOM 2165 C C . VAL A 1 277 ? 24.496 25.116 4.394 1.00 11.12 277 VAL A C 1
ATOM 2166 O O . VAL A 1 277 ? 25.218 24.145 4.634 1.00 12.15 277 VAL A O 1
ATOM 2170 N N . PRO A 1 278 ? 23.566 25.530 5.260 1.00 10.16 278 PRO A N 1
ATOM 2171 C CA . PRO A 1 278 ? 23.385 24.754 6.492 1.00 11.87 278 PRO A CA 1
ATOM 2172 C C . PRO A 1 278 ? 22.728 23.413 6.197 1.00 12.31 278 PRO A C 1
ATOM 2173 O O . PRO A 1 278 ? 21.985 23.290 5.218 1.00 13.31 278 PRO A O 1
ATOM 2177 N N . PRO A 1 279 ? 23.005 22.408 7.032 1.00 12.68 279 PRO A N 1
ATOM 2178 C CA . PRO A 1 279 ? 22.175 21.204 6.950 1.00 13.45 279 PRO A CA 1
ATOM 2179 C C . PRO A 1 279 ? 20.746 21.594 7.290 1.00 15.29 279 PRO A C 1
ATOM 2180 O O . PRO A 1 279 ? 20.518 22.364 8.226 1.00 13.80 279 PRO A O 1
ATOM 2184 N N . ARG A 1 280 ? 19.785 21.063 6.550 1.00 14.49 280 ARG A N 1
ATOM 2185 C CA . ARG A 1 280 ? 18.401 21.452 6.751 1.00 14.10 280 ARG A CA 1
ATOM 2186 C C . ARG A 1 280 ? 17.892 21.167 8.159 1.00 13.80 280 ARG A C 1
ATOM 2187 O O . ARG A 1 280 ? 17.062 21.900 8.689 1.00 13.55 280 ARG A O 1
ATOM 2195 N N . GLU A 1 281 ? 18.407 20.110 8.775 1.00 13.25 281 GLU A N 1
ATOM 2196 C CA . GLU A 1 281 ? 17.955 19.718 10.100 1.00 15.82 281 GLU A CA 1
ATOM 2197 C C . GLU A 1 281 ? 18.308 20.740 11.185 1.00 13.78 281 GLU A C 1
ATOM 2198 O O . GLU A 1 281 ? 17.709 20.744 12.259 1.00 15.95 281 GLU A O 1
ATOM 2204 N N . GLU A 1 282 ? 19.277 21.612 10.911 1.00 11.15 282 GLU A N 1
ATOM 2205 C CA . GLU A 1 282 ? 19.653 22.627 11.898 1.00 11.34 282 GLU A CA 1
ATOM 2206 C C . GLU A 1 282 ? 18.789 23.886 11.870 1.00 11.64 282 GLU A C 1
ATOM 2207 O O . GLU A 1 282 ? 18.787 24.666 12.814 1.00 11.81 282 GLU A O 1
ATOM 2213 N N . ILE A 1 283 ? 18.049 24.079 10.795 1.00 11.06 283 ILE A N 1
ATOM 2214 C CA . ILE A 1 283 ? 17.274 25.305 10.659 1.00 11.48 283 ILE A CA 1
ATOM 2215 C C . ILE A 1 283 ? 16.300 25.550 11.836 1.00 12.23 283 ILE A C 1
ATOM 2216 O O . ILE A 1 283 ? 16.265 26.645 12.384 1.00 11.38 283 ILE A O 1
ATOM 2221 N N . PRO A 1 284 ? 15.534 24.526 12.264 1.00 13.06 284 PRO A N 1
ATOM 2222 C CA . PRO A 1 284 ? 14.687 24.753 13.444 1.00 13.06 284 PRO A CA 1
ATOM 2223 C C . PRO A 1 284 ? 15.481 25.132 14.706 1.00 12.39 284 PRO A C 1
ATOM 2224 O O . PRO A 1 284 ? 14.960 25.827 15.582 1.00 13.78 284 PRO A O 1
ATOM 2228 N N . GLU A 1 285 ? 16.725 24.680 14.798 1.00 11.80 285 GLU A N 1
ATOM 2229 C CA . GLU A 1 285 ? 17.569 25.052 15.929 1.00 12.12 285 GLU A CA 1
ATOM 2230 C C . GLU A 1 285 ? 17.980 26.524 15.881 1.00 11.75 285 GLU A C 1
ATOM 2231 O O . GLU A 1 285 ? 18.051 27.180 16.920 1.00 11.79 285 GLU A O 1
ATOM 2237 N N . PHE A 1 286 ? 18.257 27.040 14.683 1.00 11.49 286 PHE A N 1
ATOM 2238 C CA . PHE A 1 286 ? 18.542 28.468 14.545 1.00 10.83 286 PHE A CA 1
ATOM 2239 C C . PHE A 1 286 ? 17.348 29.260 15.074 1.00 10.52 286 PHE A C 1
ATOM 2240 O O . PHE A 1 286 ? 17.501 30.234 15.812 1.00 11.34 286 PHE A O 1
ATOM 2248 N N . ALA A 1 287 ? 16.148 28.830 14.686 1.00 10.54 287 ALA A N 1
ATOM 2249 C CA . ALA A 1 287 ? 14.934 29.509 15.101 1.00 12.45 287 ALA A CA 1
ATOM 2250 C C . ALA A 1 287 ? 14.761 29.461 16.614 1.00 11.85 287 ALA A C 1
ATOM 2251 O O . ALA A 1 287 ? 14.474 30.470 17.243 1.00 12.77 287 ALA A O 1
ATOM 2253 N N . ASP A 1 288 ? 14.953 28.290 17.208 1.00 12.48 288 ASP A N 1
ATOM 2254 C CA . ASP A 1 288 ? 14.768 28.165 18.652 1.00 15.41 288 ASP A CA 1
ATOM 2255 C C . ASP A 1 288 ? 15.777 29.007 19.440 1.00 14.24 288 ASP A C 1
ATOM 2256 O O . ASP A 1 288 ? 15.466 29.522 20.519 1.00 15.95 288 ASP A O 1
ATOM 2261 N N . ALA A 1 289 ? 16.988 29.146 18.900 1.00 11.25 289 ALA A N 1
ATOM 2262 C CA . ALA A 1 289 ? 18.041 29.912 19.555 1.00 12.28 289 ALA A CA 1
ATOM 2263 C C . ALA A 1 289 ? 17.830 31.414 19.428 1.00 12.63 289 ALA A C 1
ATOM 2264 O O . ALA A 1 289 ? 18.361 32.181 20.226 1.00 14.15 289 ALA A O 1
ATOM 2266 N N . GLY A 1 290 ? 17.086 31.830 18.407 1.00 12.58 290 GLY A N 1
ATOM 2267 C CA . GLY A 1 290 ? 16.822 33.238 18.184 1.00 12.65 290 GLY A CA 1
ATOM 2268 C C . GLY A 1 290 ? 17.918 33.985 17.445 1.00 10.78 290 GLY A C 1
ATOM 2269 O O . GLY A 1 290 ? 17.972 35.206 17.511 1.00 11.97 290 GLY A O 1
ATOM 2270 N N . VAL A 1 291 ? 18.797 33.260 16.758 1.00 9.97 291 VAL A N 1
ATOM 2271 C CA . VAL A 1 291 ? 19.809 33.918 15.932 1.00 9.87 291 VAL A CA 1
ATOM 2272 C C . VAL A 1 291 ? 19.132 34.572 14.727 1.00 9.64 291 VAL A C 1
ATOM 2273 O O . VAL A 1 291 ? 18.051 34.152 14.290 1.00 11.28 291 VAL A O 1
ATOM 2277 N N . ALA A 1 292 ? 19.766 35.607 14.196 1.00 8.17 292 ALA A N 1
ATOM 2278 C CA . ALA A 1 292 ? 19.291 36.286 12.991 1.00 8.80 292 ALA A CA 1
ATOM 2279 C C . ALA A 1 292 ? 20.265 36.024 11.858 1.00 8.17 292 ALA A C 1
ATOM 2280 O O . ALA A 1 292 ? 21.446 35.755 12.099 1.00 8.32 292 ALA A O 1
ATOM 2282 N N . ILE A 1 293 ? 19.787 36.117 10.625 1.00 8.45 293 ILE A N 1
ATOM 2283 C CA . ILE A 1 293 ? 20.596 35.829 9.450 1.00 7.72 293 ILE A CA 1
ATOM 2284 C C . ILE A 1 293 ? 20.545 37.016 8.492 1.00 7.97 293 ILE A C 1
ATOM 2285 O O . ILE A 1 293 ? 19.468 37.543 8.213 1.00 8.75 293 ILE A O 1
ATOM 2290 N N . ALA A 1 294 ? 21.706 37.450 7.995 1.00 7.67 294 ALA A N 1
ATOM 2291 C CA . ALA A 1 294 ? 21.775 38.473 6.943 1.00 7.29 294 ALA A CA 1
ATOM 2292 C C . ALA A 1 294 ? 22.014 37.804 5.593 1.00 7.15 294 ALA A C 1
ATOM 2293 O O . ALA A 1 294 ? 23.028 37.126 5.390 1.00 8.35 294 ALA A O 1
ATOM 2295 N N . HIS A 1 295 ? 21.062 37.962 4.680 1.00 6.92 295 HIS A N 1
ATOM 2296 C CA . HIS A 1 295 ? 21.189 37.448 3.322 1.00 7.06 295 HIS A CA 1
ATOM 2297 C C . HIS A 1 295 ? 22.085 38.380 2.510 1.00 7.36 295 HIS A C 1
ATOM 2298 O O . HIS A 1 295 ? 21.863 39.596 2.491 1.00 8.38 295 HIS A O 1
ATOM 2305 N N . LEU A 1 296 ? 23.098 37.801 1.866 1.00 7.79 296 LEU A N 1
ATOM 2306 C CA . LEU A 1 296 ? 24.082 38.552 1.084 1.00 7.74 296 LEU A CA 1
ATOM 2307 C C . LEU A 1 296 ? 24.153 37.970 -0.327 1.00 7.77 296 LEU A C 1
ATOM 2308 O O . LEU A 1 296 ? 25.098 37.267 -0.686 1.00 8.10 296 LEU A O 1
ATOM 2313 N N . ILE A 1 297 ? 23.133 38.253 -1.130 1.00 7.22 297 ILE A N 1
ATOM 2314 C CA . ILE A 1 297 ? 22.999 37.593 -2.417 1.00 7.60 297 ILE A CA 1
ATOM 2315 C C . ILE A 1 297 ? 24.175 37.867 -3.353 1.00 7.80 297 ILE A C 1
ATOM 2316 O O . ILE A 1 297 ? 24.619 36.968 -4.063 1.00 8.11 297 ILE A O 1
ATOM 2321 N N . ALA A 1 298 ? 24.683 39.098 -3.381 1.00 7.97 298 ALA A N 1
ATOM 2322 C CA . ALA A 1 298 ? 25.720 39.413 -4.363 1.00 8.28 298 ALA A CA 1
ATOM 2323 C C . ALA A 1 298 ? 26.999 38.585 -4.213 1.00 8.64 298 ALA A C 1
ATOM 2324 O O . ALA A 1 298 ? 27.437 37.968 -5.172 1.00 8.80 298 ALA A O 1
ATOM 2326 N N . PRO A 1 299 ? 27.604 38.560 -3.015 1.00 8.73 299 PRO A N 1
ATOM 2327 C CA . PRO A 1 299 ? 28.798 37.714 -2.887 1.00 8.64 299 PRO A CA 1
ATOM 2328 C C . PRO A 1 299 ? 28.480 36.222 -2.992 1.00 9.13 299 PRO A C 1
ATOM 2329 O O . PRO A 1 299 ? 29.301 35.459 -3.484 1.00 9.47 299 PRO A O 1
ATOM 2333 N N . ASP A 1 300 ? 27.293 35.801 -2.560 1.00 8.57 300 ASP A N 1
ATOM 2334 C CA . ASP A 1 300 ? 26.954 34.388 -2.657 1.00 8.56 300 ASP A CA 1
ATOM 2335 C C . ASP A 1 300 ? 26.970 33.961 -4.121 1.00 9.51 300 ASP A C 1
ATOM 2336 O O . ASP A 1 300 ? 27.383 32.850 -4.451 1.00 10.10 300 ASP A O 1
ATOM 2341 N N . LEU A 1 301 ? 26.507 34.844 -5.005 1.00 7.82 301 LEU A N 1
ATOM 2342 C CA . LEU A 1 301 ? 26.598 34.563 -6.436 1.00 8.93 301 LEU A CA 1
ATOM 2343 C C . LEU A 1 301 ? 28.017 34.760 -6.959 1.00 9.74 301 LEU A C 1
ATOM 2344 O O . LEU A 1 301 ? 28.537 33.922 -7.704 1.00 9.89 301 LEU A O 1
ATOM 2349 N N . ARG A 1 302 ? 28.649 35.862 -6.569 1.00 9.09 302 ARG A N 1
ATOM 2350 C CA . ARG A 1 302 ? 29.979 36.195 -7.077 1.00 10.36 302 ARG A CA 1
ATOM 2351 C C . ARG A 1 302 ? 31.011 35.107 -6.795 1.00 10.67 302 ARG A C 1
ATOM 2352 O O . ARG A 1 302 ? 31.889 34.859 -7.624 1.00 11.04 302 ARG A O 1
ATOM 2360 N N . MET A 1 303 ? 30.895 34.454 -5.642 1.00 9.91 303 MET A N 1
ATOM 2361 C CA . MET A 1 303 ? 31.816 33.382 -5.266 1.00 10.20 303 MET A CA 1
ATOM 2362 C C . MET A 1 303 ? 31.441 32.032 -5.833 1.00 11.39 303 MET A C 1
ATOM 2363 O O . MET A 1 303 ? 32.163 31.053 -5.637 1.00 12.58 303 MET A O 1
ATOM 2368 N N . GLY A 1 304 ? 30.287 31.956 -6.486 1.00 10.91 304 GLY A N 1
ATOM 2369 C CA . GLY A 1 304 ? 29.802 30.690 -7.008 1.00 10.96 304 GLY A CA 1
ATOM 2370 C C . GLY A 1 304 ? 29.137 29.812 -5.957 1.00 10.43 304 GLY A C 1
ATOM 2371 O O . GLY A 1 304 ? 28.891 28.633 -6.203 1.00 13.20 304 GLY A O 1
ATOM 2372 N N . TRP A 1 305 ? 28.813 30.389 -4.801 1.00 10.37 305 TRP A N 1
ATOM 2373 C CA . TRP A 1 305 ? 28.284 29.626 -3.670 1.00 10.72 305 TRP A CA 1
ATOM 2374 C C . TRP A 1 305 ? 26.831 29.220 -3.861 1.00 13.68 305 TRP A C 1
ATOM 2375 O O . TRP A 1 305 ? 26.413 28.148 -3.421 1.00 15.46 305 TRP A O 1
ATOM 2386 N N . GLY A 1 306 ? 26.046 30.086 -4.486 1.00 11.71 306 GLY A N 1
ATOM 2387 C CA . GLY A 1 306 ? 24.665 29.737 -4.760 1.00 11.75 306 GLY A CA 1
ATOM 2388 C C . GLY A 1 306 ? 23.635 30.441 -3.904 1.00 11.39 306 GLY A C 1
ATOM 2389 O O . GLY A 1 306 ? 23.847 31.572 -3.465 1.00 12.38 306 GLY A O 1
ATOM 2390 N N . LEU A 1 307 ? 22.515 29.760 -3.685 1.00 10.30 307 LEU A N 1
ATOM 2391 C CA . LEU A 1 307 ? 21.312 30.356 -3.108 1.00 9.90 307 LEU A CA 1
ATOM 2392 C C . LEU A 1 307 ? 21.052 29.891 -1.682 1.00 11.13 307 LEU A C 1
ATOM 2393 O O . LEU A 1 307 ? 20.732 28.722 -1.443 1.00 13.49 307 LEU A O 1
ATOM 2398 N N . ALA A 1 308 ? 21.163 30.811 -0.733 1.00 9.72 308 ALA A N 1
ATOM 2399 C CA . ALA A 1 308 ? 20.827 30.524 0.650 1.00 8.30 308 ALA A CA 1
ATOM 2400 C C . ALA A 1 308 ? 19.334 30.180 0.758 1.00 8.65 308 ALA A C 1
ATOM 2401 O O . ALA A 1 308 ? 18.518 30.709 0.006 1.00 9.61 308 ALA A O 1
ATOM 2403 N N . PRO A 1 309 ? 18.966 29.308 1.712 1.00 8.80 309 PRO A N 1
ATOM 2404 C CA . PRO A 1 309 ? 17.572 28.849 1.839 1.00 8.49 309 PRO A CA 1
ATOM 2405 C C . PRO A 1 309 ? 16.709 29.862 2.578 1.00 8.62 309 PRO A C 1
ATOM 2406 O O . PRO A 1 309 ? 16.208 29.627 3.672 1.00 9.15 309 PRO A O 1
ATOM 2410 N N . ILE A 1 310 ? 16.528 31.016 1.955 1.00 9.26 310 ILE A N 1
ATOM 2411 C CA . ILE A 1 310 ? 15.892 32.131 2.626 1.00 8.92 310 ILE A CA 1
ATOM 2412 C C . ILE A 1 310 ? 14.405 31.865 2.901 1.00 8.78 310 ILE A C 1
ATOM 2413 O O . ILE A 1 310 ? 13.896 32.191 3.972 1.00 9.05 310 ILE A O 1
ATOM 2418 N N . ARG A 1 311 ? 13.711 31.266 1.936 1.00 9.58 311 ARG A N 1
ATOM 2419 C CA . ARG A 1 311 ? 12.317 30.885 2.160 1.00 8.95 311 ARG A CA 1
ATOM 2420 C C . ARG A 1 311 ? 12.181 29.979 3.375 1.00 9.95 311 ARG A C 1
ATOM 2421 O O . ARG A 1 311 ? 11.285 30.156 4.192 1.00 10.14 311 ARG A O 1
ATOM 2429 N N . GLU A 1 312 ? 13.104 29.033 3.512 1.00 9.42 312 GLU A N 1
ATOM 2430 C CA . GLU A 1 312 ? 13.076 28.126 4.648 1.00 9.79 312 GLU A CA 1
ATOM 2431 C C . GLU A 1 312 ? 13.289 28.886 5.960 1.00 10.34 312 GLU A C 1
ATOM 2432 O O . GLU A 1 312 ? 12.642 28.599 6.973 1.00 10.80 312 GLU A O 1
ATOM 2438 N N . TYR A 1 313 ? 14.181 29.877 5.953 1.00 9.26 313 TYR A N 1
ATOM 2439 C CA . TYR A 1 313 ? 14.380 30.680 7.152 1.00 8.98 313 TYR A CA 1
ATOM 2440 C C . TYR A 1 313 ? 13.112 31.450 7.507 1.00 8.35 313 TYR A C 1
ATOM 2441 O O . TYR A 1 313 ? 12.704 31.496 8.669 1.00 9.72 313 TYR A O 1
ATOM 2450 N N . LEU A 1 314 ? 12.491 32.074 6.505 1.00 8.35 314 LEU A N 1
ATOM 2451 C CA . LEU A 1 314 ? 11.247 32.805 6.737 1.00 9.81 314 LEU A CA 1
ATOM 2452 C C . LEU A 1 314 ? 10.142 31.875 7.266 1.00 10.53 314 LEU A C 1
ATOM 2453 O O . LEU A 1 314 ? 9.442 32.219 8.212 1.00 11.94 314 LEU A O 1
ATOM 2458 N N . ASP A 1 315 ? 10.018 30.694 6.657 1.00 10.18 315 ASP A N 1
ATOM 2459 C CA . ASP A 1 315 ? 9.030 29.698 7.089 1.00 11.29 315 ASP A CA 1
ATOM 2460 C C . ASP A 1 315 ? 9.226 29.338 8.559 1.00 12.65 315 ASP A C 1
ATOM 2461 O O . ASP A 1 315 ? 8.259 29.099 9.284 1.00 14.87 315 ASP A O 1
ATOM 2466 N N . ALA A 1 316 ? 10.485 29.303 8.996 1.00 10.47 316 ALA A N 1
ATOM 2467 C CA . ALA A 1 316 ? 10.826 28.900 10.365 1.00 12.09 316 ALA A CA 1
ATOM 2468 C C . ALA A 1 316 ? 10.721 30.040 11.371 1.00 11.78 316 ALA A C 1
ATOM 2469 O O . ALA A 1 316 ? 10.897 29.824 12.574 1.00 14.01 316 ALA A O 1
ATOM 2471 N N . GLY A 1 317 ? 10.444 31.249 10.890 1.00 11.87 317 GLY A N 1
ATOM 2472 C CA . GLY A 1 317 ? 10.305 32.388 11.774 1.00 11.95 317 GLY A CA 1
ATOM 2473 C C . GLY A 1 317 ? 11.617 33.038 12.165 1.00 12.25 317 GLY A C 1
ATOM 2474 O O . GLY A 1 317 ? 11.666 33.820 13.108 1.00 14.49 317 GLY A O 1
ATOM 2475 N N . ILE A 1 318 ? 12.682 32.718 11.440 1.00 11.42 318 ILE A N 1
ATOM 2476 C CA . ILE A 1 318 ? 13.992 33.304 11.715 1.00 9.78 318 ILE A CA 1
ATOM 2477 C C . ILE A 1 318 ? 14.061 34.714 11.142 1.00 9.31 318 ILE A C 1
ATOM 2478 O O . ILE A 1 318 ? 13.587 34.957 10.034 1.00 11.43 318 ILE A O 1
ATOM 2483 N N . THR A 1 319 ? 14.642 35.637 11.904 1.00 9.46 319 THR A N 1
ATOM 2484 C CA . THR A 1 319 ? 14.872 37.000 11.429 1.00 9.95 319 THR A CA 1
ATOM 2485 C C . THR A 1 319 ? 15.839 36.995 10.261 1.00 9.14 319 THR A C 1
ATOM 2486 O O . THR A 1 319 ? 16.948 36.468 10.374 1.00 9.76 319 THR A O 1
ATOM 2490 N N . VAL A 1 320 ? 15.426 37.587 9.143 1.00 8.68 320 VAL A N 1
ATOM 2491 C CA . VAL A 1 320 ? 16.286 37.705 7.974 1.00 8.21 320 VAL A CA 1
ATOM 2492 C C . VAL A 1 320 ? 16.456 39.169 7.592 1.00 8.18 320 VAL A C 1
ATOM 2493 O O . VAL A 1 320 ? 15.480 39.869 7.296 1.00 8.33 320 VAL A O 1
ATOM 2497 N N . GLY A 1 321 ? 17.708 39.617 7.619 1.00 7.14 321 GLY A N 1
ATOM 2498 C CA . GLY A 1 321 ? 18.100 40.934 7.136 1.00 6.76 321 GLY A CA 1
ATOM 2499 C C . GLY A 1 321 ? 18.847 40.834 5.822 1.00 7.38 321 GLY A C 1
ATOM 2500 O O . GLY A 1 321 ? 18.845 39.788 5.174 1.00 7.62 321 GLY A O 1
ATOM 2501 N N . PHE A 1 322 ? 19.469 41.936 5.418 1.00 7.36 322 PHE A N 1
ATOM 2502 C CA . PHE A 1 322 ? 20.121 41.995 4.112 1.00 7.07 322 PHE A CA 1
ATOM 2503 C C . PHE A 1 322 ? 21.377 42.835 4.199 1.00 7.83 322 PHE A C 1
ATOM 2504 O O . PHE A 1 322 ? 21.454 43.782 4.980 1.00 8.78 322 PHE A O 1
ATOM 2512 N N . GLY A 1 323 ? 22.356 42.490 3.384 1.00 7.95 323 GLY A N 1
ATOM 2513 C CA . GLY A 1 323 ? 23.565 43.289 3.288 1.00 9.34 323 GLY A CA 1
ATOM 2514 C C . GLY A 1 323 ? 24.223 43.140 1.935 1.00 7.48 323 GLY A C 1
ATOM 2515 O O . GLY A 1 323 ? 23.789 42.345 1.101 1.00 7.77 323 GLY A O 1
ATOM 2516 N N . THR A 1 324 ? 25.286 43.917 1.730 1.00 8.90 324 THR A N 1
ATOM 2517 C CA . THR A 1 324 ? 26.036 43.907 0.474 1.00 8.12 324 THR A CA 1
ATOM 2518 C C . THR A 1 324 ? 27.365 43.153 0.533 1.00 9.83 324 THR A C 1
ATOM 2519 O O . THR A 1 324 ? 27.894 42.740 -0.500 1.00 9.30 324 THR A O 1
ATOM 2523 N N . THR A 1 325 ? 27.890 42.983 1.743 1.00 8.30 325 THR A N 1
ATOM 2524 C CA . THR A 1 325 ? 29.306 42.702 1.987 1.00 9.72 325 THR A CA 1
ATOM 2525 C C . THR A 1 325 ? 30.216 43.784 1.398 1.00 9.10 325 THR A C 1
ATOM 2526 O O . THR A 1 325 ? 29.749 44.836 0.949 1.00 9.48 325 THR A O 1
ATOM 2530 N N . GLY A 1 326 ? 31.517 43.538 1.455 1.00 9.97 326 GLY A N 1
ATOM 2531 C CA . GLY A 1 326 ? 32.494 44.513 1.012 1.00 11.34 326 GLY A CA 1
ATOM 2532 C C . GLY A 1 326 ? 32.644 44.593 -0.492 1.00 9.26 326 GLY A C 1
ATOM 2533 O O . GLY A 1 326 ? 32.283 43.680 -1.234 1.00 11.51 326 GLY A O 1
ATOM 2534 N N . SER A 1 327 ? 33.240 45.692 -0.928 1.00 9.50 327 SER A N 1
ATOM 2535 C CA . SER A 1 327 ? 33.330 46.018 -2.339 1.00 10.68 327 SER A CA 1
ATOM 2536 C C . SER A 1 327 ? 34.403 45.271 -3.133 1.00 10.62 327 SER A C 1
ATOM 2537 O O . SER A 1 327 ? 34.519 45.474 -4.343 1.00 13.33 327 SER A O 1
ATOM 2540 N N . ALA A 1 328 ? 35.148 44.383 -2.481 1.00 10.64 328 ALA A N 1
ATOM 2541 C CA . ALA A 1 328 ? 36.005 43.482 -3.244 1.00 11.95 328 ALA A CA 1
ATOM 2542 C C . ALA A 1 328 ? 35.269 42.215 -3.691 1.00 11.51 328 ALA A C 1
ATOM 2543 O O . ALA A 1 328 ? 35.809 41.430 -4.471 1.00 12.26 328 ALA A O 1
ATOM 2545 N N . SER A 1 329 ? 34.052 42.003 -3.192 1.00 11.19 329 SER A N 1
ATOM 2546 C CA . SER A 1 329 ? 33.235 40.877 -3.644 1.00 11.03 329 SER A CA 1
ATOM 2547 C C . SER A 1 329 ? 31.791 41.309 -3.793 1.00 12.25 329 SER A C 1
ATOM 2548 O O . SER A 1 329 ? 30.875 40.712 -3.203 1.00 13.41 329 SER A O 1
ATOM 2551 N N . ASN A 1 330 ? 31.589 42.365 -4.566 1.00 10.36 330 ASN A N 1
ATOM 2552 C CA . ASN A 1 330 ? 30.240 42.818 -4.861 1.00 9.63 330 ASN A CA 1
ATOM 2553 C C . ASN A 1 330 ? 30.039 43.366 -6.279 1.00 10.28 330 ASN A C 1
ATOM 2554 O O . ASN A 1 330 ? 29.268 42.775 -7.024 1.00 10.95 330 ASN A O 1
ATOM 2559 N N . ASP A 1 331 ? 30.706 44.442 -6.709 1.00 10.56 331 ASP A N 1
ATOM 2560 C CA . ASP A 1 331 ? 31.745 45.187 -6.010 1.00 10.85 331 ASP A CA 1
ATOM 2561 C C . ASP A 1 331 ? 31.252 46.580 -5.650 1.00 10.47 331 ASP A C 1
ATOM 2562 O O . ASP A 1 331 ? 32.046 47.523 -5.545 1.00 11.91 331 ASP A O 1
ATOM 2567 N N . GLY A 1 332 ? 29.949 46.731 -5.460 1.00 9.98 332 GLY A N 1
ATOM 2568 C CA . GLY A 1 332 ? 29.406 48.006 -5.030 1.00 11.66 332 GLY A CA 1
ATOM 2569 C C . GLY A 1 332 ? 28.806 47.953 -3.640 1.00 10.16 332 GLY A C 1
ATOM 2570 O O . GLY A 1 332 ? 28.807 46.916 -2.983 1.00 10.46 332 GLY A O 1
ATOM 2571 N N . GLY A 1 333 ? 28.275 49.084 -3.193 1.00 11.90 333 GLY A N 1
ATOM 2572 C CA . GLY A 1 333 ? 27.569 49.149 -1.927 1.00 11.00 333 GLY A CA 1
ATOM 2573 C C . GLY A 1 333 ? 26.084 49.390 -2.120 1.00 9.73 333 GLY A C 1
ATOM 2574 O O . GLY A 1 333 ? 25.419 49.935 -1.221 1.00 10.46 333 GLY A O 1
ATOM 2575 N N . ASN A 1 334 ? 25.576 49.005 -3.288 1.00 9.87 334 ASN A N 1
ATOM 2576 C CA . ASN A 1 334 ? 24.196 49.299 -3.670 1.00 9.83 334 ASN A CA 1
ATOM 2577 C C . ASN A 1 334 ? 23.227 48.220 -3.172 1.00 8.57 334 ASN A C 1
ATOM 2578 O O . ASN A 1 334 ? 22.942 47.240 -3.862 1.00 10.49 334 ASN A O 1
ATOM 2583 N N . LEU A 1 335 ? 22.729 48.422 -1.960 1.00 8.27 335 LEU A N 1
ATOM 2584 C CA . LEU A 1 335 ? 21.823 47.469 -1.337 1.00 8.46 335 LEU A CA 1
ATOM 2585 C C . LEU A 1 335 ? 20.515 47.305 -2.121 1.00 8.82 335 LEU A C 1
ATOM 2586 O O . LEU A 1 335 ? 20.077 46.180 -2.399 1.00 8.45 335 LEU A O 1
ATOM 2591 N N . LEU A 1 336 ? 19.895 48.419 -2.502 1.00 8.76 336 LEU A N 1
ATOM 2592 C CA . LEU A 1 336 ? 18.662 48.331 -3.266 1.00 9.27 336 LEU A CA 1
ATOM 2593 C C . LEU A 1 336 ? 18.853 47.531 -4.562 1.00 9.36 336 LEU A C 1
ATOM 2594 O O . LEU A 1 336 ? 18.036 46.677 -4.917 1.00 9.90 336 LEU A O 1
ATOM 2599 N N . GLY A 1 337 ? 19.942 47.792 -5.278 1.00 8.91 337 GLY A N 1
ATOM 2600 C CA . GLY A 1 337 ? 20.247 47.041 -6.482 1.00 9.56 337 GLY A CA 1
ATOM 2601 C C . GLY A 1 337 ? 20.376 45.551 -6.221 1.00 9.73 337 GLY A C 1
ATOM 2602 O O . GLY A 1 337 ? 19.913 44.717 -7.001 1.00 10.83 337 GLY A O 1
ATOM 2603 N N . ASP A 1 338 ? 20.997 45.200 -5.104 1.00 8.87 338 ASP A N 1
ATOM 2604 C CA . ASP A 1 338 ? 21.204 43.795 -4.800 1.00 10.39 338 ASP A CA 1
ATOM 2605 C C . ASP A 1 338 ? 19.874 43.076 -4.507 1.00 9.47 338 ASP A C 1
ATOM 2606 O O . ASP A 1 338 ? 19.758 41.870 -4.722 1.00 9.46 338 ASP A O 1
ATOM 2611 N N . LEU A 1 339 ? 18.871 43.803 -4.021 1.00 7.71 339 LEU A N 1
ATOM 2612 C CA . LEU A 1 339 ? 17.557 43.185 -3.809 1.00 8.79 339 LEU A CA 1
ATOM 2613 C C . LEU A 1 339 ? 16.997 42.631 -5.112 1.00 9.70 339 LEU A C 1
ATOM 2614 O O . LEU A 1 339 ? 16.350 41.580 -5.118 1.00 9.52 339 LEU A O 1
ATOM 2619 N N . ARG A 1 340 ? 17.214 43.335 -6.219 1.00 8.28 340 ARG A N 1
ATOM 2620 C CA . ARG A 1 340 ? 16.784 42.824 -7.518 1.00 8.80 340 ARG A CA 1
ATOM 2621 C C . ARG A 1 340 ? 17.474 41.510 -7.867 1.00 9.13 340 ARG A C 1
ATOM 2622 O O . ARG A 1 340 ? 16.853 40.609 -8.415 1.00 9.15 340 ARG A O 1
ATOM 2630 N N . LEU A 1 341 ? 18.769 41.410 -7.577 1.00 9.08 341 LEU A N 1
ATOM 2631 C CA . LEU A 1 341 ? 19.491 40.168 -7.808 1.00 9.49 341 LEU A CA 1
ATOM 2632 C C . LEU A 1 341 ? 18.806 39.039 -7.056 1.00 9.75 341 LEU A C 1
ATOM 2633 O O . LEU A 1 341 ? 18.630 37.944 -7.597 1.00 10.82 341 LEU A O 1
ATOM 2638 N N . ALA A 1 342 ? 18.433 39.280 -5.801 1.00 8.54 342 ALA A N 1
ATOM 2639 C CA . ALA A 1 342 ? 17.800 38.229 -5.011 1.00 8.96 342 ALA A CA 1
ATOM 2640 C C . ALA A 1 342 ? 16.407 37.909 -5.547 1.00 10.89 342 ALA A C 1
ATOM 2641 O O . ALA A 1 342 ? 16.020 36.744 -5.623 1.00 11.99 342 ALA A O 1
ATOM 2643 N N . ALA A 1 343 ? 15.663 38.929 -5.948 1.00 8.35 343 ALA A N 1
ATOM 2644 C CA . ALA A 1 343 ? 14.303 38.710 -6.444 1.00 8.83 343 ALA A CA 1
ATOM 2645 C C . ALA A 1 343 ? 14.318 37.766 -7.633 1.00 9.21 343 ALA A C 1
ATOM 2646 O O . ALA A 1 343 ? 13.424 36.926 -7.794 1.00 9.76 343 ALA A O 1
ATOM 2648 N N . LEU A 1 344 ? 15.330 37.903 -8.474 1.00 8.29 344 LEU A N 1
ATOM 2649 C CA . LEU A 1 344 ? 15.380 37.107 -9.693 1.00 10.03 344 LEU A CA 1
ATOM 2650 C C . LEU A 1 344 ? 16.127 35.793 -9.499 1.00 10.33 344 LEU A C 1
ATOM 2651 O O . LEU A 1 344 ? 15.674 34.749 -9.955 1.00 9.41 344 LEU A O 1
ATOM 2656 N N . ALA A 1 345 ? 17.277 35.831 -8.833 1.00 9.14 345 ALA A N 1
ATOM 2657 C CA . ALA A 1 345 ? 18.149 34.659 -8.804 1.00 9.01 345 ALA A CA 1
ATOM 2658 C C . ALA A 1 345 ? 17.585 33.467 -8.040 1.00 8.23 345 ALA A C 1
ATOM 2659 O O . ALA A 1 345 ? 17.946 32.328 -8.339 1.00 10.30 345 ALA A O 1
ATOM 2661 N N . HIS A 1 346 ? 16.705 33.707 -7.075 1.00 8.70 346 HIS A N 1
ATOM 2662 C CA . HIS A 1 346 ? 16.125 32.598 -6.320 1.00 10.71 346 HIS A CA 1
ATOM 2663 C C . HIS A 1 346 ? 15.100 31.796 -7.121 1.00 10.92 346 HIS A C 1
ATOM 2664 O O . HIS A 1 346 ? 14.806 30.645 -6.772 1.00 12.43 346 HIS A O 1
ATOM 2671 N N . ARG A 1 347 ? 14.552 32.383 -8.177 1.00 8.95 347 ARG A N 1
ATOM 2672 C CA . ARG A 1 347 ? 13.411 31.767 -8.842 1.00 9.98 347 ARG A CA 1
ATOM 2673 C C . ARG A 1 347 ? 13.687 30.419 -9.514 1.00 11.37 347 ARG A C 1
ATOM 2674 O O . ARG A 1 347 ? 12.891 29.494 -9.363 1.00 10.92 347 ARG A O 1
ATOM 2682 N N . PRO A 1 348 ? 14.821 30.277 -10.223 1.00 10.06 348 PRO A N 1
ATOM 2683 C CA . PRO A 1 348 ? 15.048 28.986 -10.893 1.00 11.34 348 PRO A CA 1
ATOM 2684 C C . PRO A 1 348 ? 15.216 27.786 -9.958 1.00 12.98 348 PRO A C 1
ATOM 2685 O O . PRO A 1 348 ? 15.130 26.648 -10.432 1.00 14.59 348 PRO A O 1
ATOM 2689 N N . ALA A 1 349 ? 15.453 28.021 -8.672 1.00 11.91 349 ALA A N 1
ATOM 2690 C CA . ALA A 1 349 ? 15.558 26.922 -7.709 1.00 15.42 349 ALA A CA 1
ATOM 2691 C C . ALA A 1 349 ? 14.209 26.232 -7.491 1.00 16.39 349 ALA A C 1
ATOM 2692 O O . ALA A 1 349 ? 14.155 25.081 -7.052 1.00 18.29 349 ALA A O 1
ATOM 2694 N N . ASP A 1 350 ? 13.122 26.934 -7.788 1.00 14.25 350 ASP A N 1
ATOM 2695 C CA . ASP A 1 350 ? 11.775 26.396 -7.587 1.00 13.10 350 ASP A CA 1
ATOM 2696 C C . ASP A 1 350 ? 10.919 26.728 -8.793 1.00 13.15 350 ASP A C 1
ATOM 2697 O O . ASP A 1 350 ? 9.967 27.503 -8.689 1.00 13.09 350 ASP A O 1
ATOM 2702 N N . PRO A 1 351 ? 11.253 26.129 -9.947 1.00 11.99 351 PRO A N 1
ATOM 2703 C CA . PRO A 1 351 ? 10.668 26.553 -11.225 1.00 14.23 351 PRO A CA 1
ATOM 2704 C C . PRO A 1 351 ? 9.151 26.429 -11.267 1.00 16.52 351 PRO A C 1
ATOM 2705 O O . PRO A 1 351 ? 8.506 27.206 -11.974 1.00 18.99 351 PRO A O 1
ATOM 2709 N N . ASN A 1 352 ? 8.590 25.477 -10.526 1.00 13.65 352 ASN A N 1
ATOM 2710 C CA . ASN A 1 352 ? 7.155 25.208 -10.604 1.00 17.70 352 ASN A CA 1
ATOM 2711 C C . ASN A 1 352 ? 6.375 25.674 -9.378 1.00 17.95 352 ASN A C 1
ATOM 2712 O O . ASN A 1 352 ? 5.180 25.401 -9.257 1.00 18.44 352 ASN A O 1
ATOM 2717 N N . GLU A 1 353 ? 7.045 26.366 -8.463 1.00 14.67 353 GLU A N 1
ATOM 2718 C CA . GLU A 1 353 ? 6.407 26.822 -7.232 1.00 14.30 353 GLU A CA 1
ATOM 2719 C C . GLU A 1 353 ? 6.695 28.297 -6.959 1.00 13.67 353 GLU A C 1
ATOM 2720 O O . GLU A 1 353 ? 7.442 28.633 -6.032 1.00 12.66 353 GLU A O 1
ATOM 2726 N N . PRO A 1 354 ? 6.087 29.188 -7.750 1.00 12.38 354 PRO A N 1
ATOM 2727 C CA . PRO A 1 354 ? 6.392 30.616 -7.614 1.00 11.57 354 PRO A CA 1
ATOM 2728 C C . PRO A 1 354 ? 6.000 31.197 -6.256 1.00 12.61 354 PRO A C 1
ATOM 2729 O O . PRO A 1 354 ? 6.490 32.259 -5.877 1.00 12.42 354 PRO A O 1
ATOM 2733 N N . GLU A 1 355 ? 5.143 30.514 -5.505 1.00 13.50 355 GLU A N 1
ATOM 2734 C CA . GLU A 1 355 ? 4.799 30.993 -4.171 1.00 14.59 355 GLU A CA 1
ATOM 2735 C C . GLU A 1 355 ? 6.012 30.955 -3.225 1.00 13.66 355 GLU A C 1
ATOM 2736 O O . GLU A 1 355 ? 6.034 31.636 -2.197 1.00 16.02 355 GLU A O 1
ATOM 2742 N N . LYS A 1 356 ? 7.025 30.171 -3.586 1.00 11.58 356 LYS A N 1
ATOM 2743 C CA . LYS A 1 356 ? 8.248 30.100 -2.784 1.00 12.28 356 LYS A CA 1
ATOM 2744 C C . LYS A 1 356 ? 9.210 31.252 -3.070 1.00 11.49 356 LYS A C 1
ATOM 2745 O O . LYS A 1 356 ? 10.051 31.573 -2.242 1.00 11.60 356 LYS A O 1
ATOM 2751 N N . TRP A 1 357 ? 9.103 31.851 -4.251 1.00 11.67 357 TRP A N 1
ATOM 2752 C CA . TRP A 1 357 ? 9.994 32.940 -4.649 1.00 10.19 357 TRP A CA 1
ATOM 2753 C C . TRP A 1 357 ? 9.836 34.118 -3.697 1.00 10.51 357 TRP A C 1
ATOM 2754 O O . TRP A 1 357 ? 8.740 34.387 -3.204 1.00 10.35 357 TRP A O 1
ATOM 2765 N N . LEU A 1 358 ? 10.932 34.826 -3.432 1.00 10.75 358 LEU A N 1
ATOM 2766 C CA . LEU A 1 358 ? 10.892 35.988 -2.556 1.00 11.48 358 LEU A CA 1
ATOM 2767 C C . LEU A 1 358 ? 10.205 37.140 -3.266 1.00 10.97 358 LEU A C 1
ATOM 2768 O O . LEU A 1 358 ? 10.524 37.437 -4.422 1.00 13.57 358 LEU A O 1
ATOM 2773 N N . SER A 1 359 ? 9.255 37.777 -2.596 1.00 9.81 359 SER A N 1
ATOM 2774 C CA . SER A 1 359 ? 8.571 38.921 -3.194 1.00 10.72 359 SER A CA 1
ATOM 2775 C C . SER A 1 359 ? 9.323 40.230 -2.961 1.00 10.89 359 SER A C 1
ATOM 2776 O O . SER A 1 359 ? 10.176 40.334 -2.081 1.00 10.04 359 SER A O 1
ATOM 2779 N N . ALA A 1 360 ? 8.975 41.248 -3.736 1.00 10.17 360 ALA A N 1
ATOM 2780 C CA . ALA A 1 360 ? 9.560 42.569 -3.547 1.00 9.62 360 ALA A CA 1
ATOM 2781 C C . ALA A 1 360 ? 9.342 43.082 -2.129 1.00 10.40 360 ALA A C 1
ATOM 2782 O O . ALA A 1 360 ? 10.256 43.611 -1.506 1.00 9.85 360 ALA A O 1
ATOM 2784 N N . ARG A 1 361 ? 8.137 42.920 -1.597 1.00 9.17 361 ARG A N 1
ATOM 2785 C CA . ARG A 1 361 ? 7.876 43.392 -0.248 1.00 9.63 361 ARG A CA 1
ATOM 2786 C C . ARG A 1 361 ? 8.655 42.612 0.805 1.00 9.81 361 ARG A C 1
ATOM 2787 O O . ARG A 1 361 ? 9.130 43.194 1.776 1.00 10.41 361 ARG A O 1
ATOM 2795 N N . GLU A 1 362 ? 8.804 41.304 0.616 1.00 9.71 362 GLU A N 1
ATOM 2796 C CA . GLU A 1 362 ? 9.635 40.522 1.534 1.00 8.92 362 GLU A CA 1
ATOM 2797 C C . GLU A 1 362 ? 11.084 41.005 1.512 1.00 9.38 362 GLU A C 1
ATOM 2798 O O . GLU A 1 362 ? 11.724 41.118 2.556 1.00 8.66 362 GLU A O 1
ATOM 2804 N N . LEU A 1 363 ? 11.594 41.297 0.321 1.00 8.42 363 LEU A N 1
ATOM 2805 C CA . LEU A 1 363 ? 12.968 41.769 0.192 1.00 8.16 363 LEU A CA 1
ATOM 2806 C C . LEU A 1 363 ? 13.140 43.159 0.800 1.00 7.84 363 LEU A C 1
ATOM 2807 O O . LEU A 1 363 ? 14.117 43.417 1.504 1.00 7.78 363 LEU A O 1
ATOM 2812 N N . LEU A 1 364 ? 12.212 44.073 0.520 1.00 7.89 364 LEU A N 1
ATOM 2813 C CA . LEU A 1 364 ? 12.289 45.403 1.122 1.00 8.20 364 LEU A CA 1
ATOM 2814 C C . LEU A 1 364 ? 12.208 45.332 2.645 1.00 7.82 364 LEU A C 1
ATOM 2815 O O . LEU A 1 364 ? 12.877 46.093 3.341 1.00 8.90 364 LEU A O 1
ATOM 2820 N N . ARG A 1 365 ? 11.406 44.410 3.178 1.00 7.72 365 ARG A N 1
ATOM 2821 C CA . ARG A 1 365 ? 11.361 44.219 4.622 1.00 9.46 365 ARG A CA 1
ATOM 2822 C C . ARG A 1 365 ? 12.710 43.732 5.152 1.00 7.77 365 ARG A C 1
ATOM 2823 O O . ARG A 1 365 ? 13.176 44.208 6.189 1.00 8.69 365 ARG A O 1
ATOM 2831 N N . MET A 1 366 ? 13.338 42.780 4.461 1.00 7.60 366 MET A N 1
ATOM 2832 C CA . MET A 1 366 ? 14.666 42.314 4.883 1.00 8.51 366 MET A CA 1
ATOM 2833 C C . MET A 1 366 ? 15.650 43.466 4.981 1.00 7.87 366 MET A C 1
ATOM 2834 O O . MET A 1 366 ? 16.458 43.527 5.920 1.00 8.17 366 MET A O 1
ATOM 2839 N N . ALA A 1 367 ? 15.590 44.375 4.007 1.00 7.94 367 ALA A N 1
ATOM 2840 C CA . ALA A 1 367 ? 16.553 45.463 3.922 1.00 8.09 367 ALA A CA 1
ATOM 2841 C C . ALA A 1 367 ? 16.270 46.597 4.896 1.00 8.87 367 ALA A C 1
ATOM 2842 O O . ALA A 1 367 ? 17.057 47.538 4.974 1.00 9.65 367 ALA A O 1
ATOM 2844 N N . THR A 1 368 ? 15.156 46.520 5.617 1.00 7.45 368 THR A N 1
ATOM 2845 C CA . THR A 1 368 ? 14.773 47.566 6.555 1.00 7.55 368 THR A CA 1
ATOM 2846 C C . THR A 1 368 ? 14.565 46.963 7.930 1.00 7.79 368 THR A C 1
ATOM 2847 O O . THR A 1 368 ? 15.495 46.880 8.717 1.00 8.84 368 THR A O 1
ATOM 2851 N N . ARG A 1 369 ? 13.357 46.492 8.201 1.00 7.60 369 ARG A N 1
ATOM 2852 C CA . ARG A 1 369 ? 13.044 45.937 9.504 1.00 8.56 369 ARG A CA 1
ATOM 2853 C C . ARG A 1 369 ? 13.861 44.681 9.836 1.00 7.90 369 ARG A C 1
ATOM 2854 O O . ARG A 1 369 ? 14.285 44.499 10.977 1.00 9.07 369 ARG A O 1
ATOM 2862 N N . GLY A 1 370 ? 14.075 43.816 8.846 1.00 8.19 370 GLY A N 1
ATOM 2863 C CA . GLY A 1 370 ? 14.871 42.613 9.072 1.00 8.09 370 GLY A CA 1
ATOM 2864 C C . GLY A 1 370 ? 16.299 42.933 9.503 1.00 8.02 370 GLY A C 1
ATOM 2865 O O . GLY A 1 370 ? 16.815 42.387 10.489 1.00 7.54 370 GLY A O 1
ATOM 2866 N N . SER A 1 371 ? 16.951 43.827 8.764 1.00 6.96 371 SER A N 1
ATOM 2867 C CA . SER A 1 371 ? 18.291 44.272 9.129 1.00 6.72 371 SER A CA 1
ATOM 2868 C C . SER A 1 371 ? 18.290 44.984 10.475 1.00 7.11 371 SER A C 1
ATOM 2869 O O . SER A 1 371 ? 19.206 44.796 11.269 1.00 7.91 371 SER A O 1
ATOM 2872 N N . ALA A 1 372 ? 17.269 45.785 10.764 1.00 7.79 372 ALA A N 1
ATOM 2873 C CA . ALA A 1 372 ? 17.190 46.418 12.076 1.00 7.08 372 ALA A CA 1
ATOM 2874 C C . ALA A 1 372 ? 17.177 45.373 13.181 1.00 7.78 372 ALA A C 1
ATOM 2875 O O . ALA A 1 372 ? 17.869 45.517 14.193 1.00 9.33 372 ALA A O 1
ATOM 2877 N N . GLU A 1 373 ? 16.401 44.312 12.971 1.00 8.58 373 GLU A N 1
ATOM 2878 C CA . GLU A 1 373 ? 16.319 43.226 13.941 1.00 10.86 373 GLU A CA 1
ATOM 2879 C C . GLU A 1 373 ? 17.657 42.502 14.055 1.00 9.12 373 GLU A C 1
ATOM 2880 O O . GLU A 1 373 ? 18.080 42.158 15.165 1.00 10.51 373 GLU A O 1
ATOM 2886 N N . CYS A 1 374 ? 18.348 42.297 12.934 1.00 8.92 374 CYS A N 1
ATOM 2887 C CA . CYS A 1 374 ? 19.697 41.716 13.002 1.00 8.63 374 CYS A CA 1
ATOM 2888 C C . CYS A 1 374 ? 20.624 42.519 13.912 1.00 8.81 374 CYS A C 1
ATOM 2889 O O . CYS A 1 374 ? 21.440 41.944 14.650 1.00 8.69 374 CYS A O 1
ATOM 2892 N N . LEU A 1 375 ? 20.524 43.845 13.836 1.00 8.31 375 LEU A N 1
ATOM 2893 C CA . LEU A 1 375 ? 21.400 44.729 14.595 1.00 9.46 375 LEU A CA 1
ATOM 2894 C C . LEU A 1 375 ? 20.887 45.002 15.991 1.00 9.80 375 LEU A C 1
ATOM 2895 O O . LEU A 1 375 ? 21.554 45.701 16.754 1.00 12.72 375 LEU A O 1
ATOM 2900 N N . GLY A 1 376 ? 19.730 44.450 16.337 1.00 9.77 376 GLY A N 1
ATOM 2901 C CA . GLY A 1 376 ? 19.150 44.669 17.655 1.00 11.90 376 GLY A CA 1
ATOM 2902 C C . GLY A 1 376 ? 18.638 46.084 17.829 1.00 12.15 376 GLY A C 1
ATOM 2903 O O . GLY A 1 376 ? 18.828 46.701 18.878 1.00 16.07 376 GLY A O 1
ATOM 2904 N N . ARG A 1 377 ? 17.961 46.600 16.805 1.00 11.66 377 ARG A N 1
ATOM 2905 C CA . ARG A 1 377 ? 17.519 47.993 16.796 1.00 11.64 377 ARG A CA 1
ATOM 2906 C C . ARG A 1 377 ? 15.992 48.105 16.657 1.00 11.64 377 ARG A C 1
ATOM 2907 O O . ARG A 1 377 ? 15.476 48.338 15.565 1.00 11.58 377 ARG A O 1
ATOM 2915 N N . PRO A 1 378 ? 15.260 47.977 17.770 1.00 11.15 378 PRO A N 1
ATOM 2916 C CA . PRO A 1 378 ? 13.803 48.122 17.719 1.00 12.59 378 PRO A CA 1
ATOM 2917 C C . PRO A 1 378 ? 13.387 49.562 17.431 1.00 13.16 378 PRO A C 1
ATOM 2918 O O . PRO A 1 378 ? 12.205 49.819 17.184 1.00 14.01 378 PRO A O 1
ATOM 2922 N N . ASP A 1 379 ? 14.350 50.476 17.471 1.00 11.60 379 ASP A N 1
ATOM 2923 C CA . ASP A 1 379 ? 14.125 51.884 17.160 1.00 11.22 379 ASP A CA 1
ATOM 2924 C C . ASP A 1 379 ? 14.244 52.235 15.675 1.00 11.89 379 ASP A C 1
ATOM 2925 O O . ASP A 1 379 ? 13.954 53.361 15.282 1.00 13.36 379 ASP A O 1
ATOM 2930 N N . LEU A 1 380 ? 14.609 51.260 14.847 1.00 9.40 380 LEU A N 1
ATOM 2931 C CA . LEU A 1 380 ? 14.827 51.492 13.416 1.00 9.73 380 LEU A CA 1
ATOM 2932 C C . LEU A 1 380 ? 13.950 50.599 12.551 1.00 10.35 380 LEU A C 1
ATOM 2933 O O . LEU A 1 380 ? 13.284 49.696 13.049 1.00 10.93 380 LEU A O 1
ATOM 2938 N N . GLY A 1 381 ? 13.970 50.862 11.249 1.00 8.95 381 GLY A N 1
ATOM 2939 C CA . GLY A 1 381 ? 13.396 49.954 10.276 1.00 9.47 381 GLY A CA 1
ATOM 2940 C C . GLY A 1 381 ? 11.894 49.986 10.060 1.00 9.15 381 GLY A C 1
ATOM 2941 O O . GLY A 1 381 ? 11.391 49.198 9.283 1.00 9.59 381 GLY A O 1
ATOM 2942 N N . VAL A 1 382 ? 11.205 50.914 10.722 1.00 9.51 382 VAL A N 1
ATOM 2943 C CA . VAL A 1 382 ? 9.746 51.003 10.659 1.00 9.09 382 VAL A CA 1
ATOM 2944 C C . VAL A 1 382 ? 9.350 52.475 10.657 1.00 9.47 382 VAL A C 1
ATOM 2945 O O . VAL A 1 382 ? 9.866 53.265 11.455 1.00 10.53 382 VAL A O 1
ATOM 2949 N N . LEU A 1 383 ? 8.446 52.856 9.755 1.00 9.69 383 LEU A N 1
ATOM 2950 C CA . LEU A 1 383 ? 7.947 54.227 9.762 1.00 10.40 383 LEU A CA 1
ATOM 2951 C C . LEU A 1 383 ? 6.716 54.316 10.633 1.00 10.96 383 LEU A C 1
ATOM 2952 O O . LEU A 1 383 ? 5.603 54.074 10.172 1.00 13.11 383 LEU A O 1
ATOM 2957 N N . GLU A 1 384 ? 6.928 54.647 11.899 1.00 11.49 384 GLU A N 1
ATOM 2958 C CA . GLU A 1 384 ? 5.821 54.852 12.813 1.00 12.92 384 GLU A CA 1
ATOM 2959 C C . GLU A 1 384 ? 6.239 55.742 13.967 1.00 13.37 384 GLU A C 1
ATOM 2960 O O . GLU A 1 384 ? 7.428 55.901 14.260 1.00 13.20 384 GLU A O 1
ATOM 2966 N N . GLU A 1 385 ? 5.242 56.343 14.608 1.00 14.65 385 GLU A N 1
ATOM 2967 C CA . GLU A 1 385 ? 5.473 57.225 15.738 1.00 14.98 385 GLU A CA 1
ATOM 2968 C C . GLU A 1 385 ? 6.405 56.572 16.746 1.00 14.06 385 GLU A C 1
ATOM 2969 O O . GLU A 1 385 ? 6.223 55.412 17.103 1.00 14.78 385 GLU A O 1
ATOM 2975 N N . GLY A 1 386 ? 7.414 57.316 17.188 1.00 13.04 386 GLY A N 1
ATOM 2976 C CA . GLY A 1 386 ? 8.295 56.830 18.230 1.00 14.38 386 GLY A CA 1
ATOM 2977 C C . GLY A 1 386 ? 9.581 56.182 17.747 1.00 14.2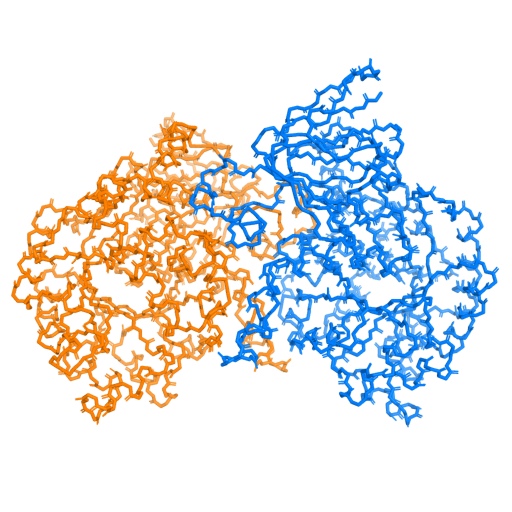7 386 GLY A C 1
ATOM 2978 O O . GLY A 1 386 ? 10.516 56.015 18.530 1.00 15.19 386 GLY A O 1
ATOM 2979 N N . ARG A 1 387 ? 9.624 55.811 16.468 1.00 13.39 387 ARG A N 1
ATOM 2980 C CA . ARG A 1 387 ? 10.836 55.234 15.879 1.00 11.86 387 ARG A CA 1
ATOM 2981 C C . ARG A 1 387 ? 11.757 56.348 15.400 1.00 11.81 387 ARG A C 1
ATOM 2982 O O . ARG A 1 387 ? 11.367 57.514 15.325 1.00 12.40 387 ARG A O 1
ATOM 2990 N N . ALA A 1 388 ? 12.986 55.979 15.070 1.00 10.64 388 ALA A N 1
ATOM 2991 C CA . ALA A 1 388 ? 13.963 56.938 14.567 1.00 10.31 388 ALA A CA 1
ATOM 2992 C C . ALA A 1 388 ? 13.519 57.534 13.239 1.00 8.70 388 ALA A C 1
ATOM 2993 O O . ALA A 1 388 ? 12.979 56.834 12.377 1.00 9.97 388 ALA A O 1
ATOM 2995 N N . ALA A 1 389 ? 13.800 58.823 13.065 1.00 10.09 389 ALA A N 1
ATOM 2996 C CA . ALA A 1 389 ? 13.567 59.491 11.793 1.00 9.93 389 ALA A CA 1
ATOM 2997 C C . ALA A 1 389 ? 14.682 59.175 10.786 1.00 10.29 389 ALA A C 1
ATOM 2998 O O . ALA A 1 389 ? 15.505 60.039 10.438 1.00 10.34 389 ALA A O 1
ATOM 3000 N N . ASP A 1 390 ? 14.702 57.915 10.348 1.00 10.07 390 ASP A N 1
ATOM 3001 C CA . ASP A 1 390 ? 15.604 57.429 9.309 1.00 8.92 390 ASP A CA 1
ATOM 3002 C C . ASP A 1 390 ? 14.704 57.052 8.136 1.00 9.06 390 ASP A C 1
ATOM 3003 O O . ASP A 1 390 ? 13.936 56.094 8.228 1.00 10.31 390 ASP A O 1
ATOM 3008 N N . ILE A 1 391 ? 14.774 57.817 7.056 1.00 8.63 391 ILE A N 1
ATOM 3009 C CA . ILE A 1 391 ? 13.787 57.738 5.983 1.00 8.83 391 ILE A CA 1
ATOM 3010 C C . ILE A 1 391 ? 14.517 57.818 4.659 1.00 8.21 391 ILE A C 1
ATOM 3011 O O . ILE A 1 391 ? 15.431 58.649 4.501 1.00 9.55 391 ILE A O 1
ATOM 3016 N N . ALA A 1 392 ? 14.128 56.967 3.713 1.00 7.17 392 ALA A N 1
ATOM 3017 C CA . ALA A 1 392 ? 14.688 57.024 2.371 1.00 7.09 392 ALA A CA 1
ATOM 3018 C C . ALA A 1 392 ? 13.551 57.120 1.383 1.00 7.84 392 ALA A C 1
ATOM 3019 O O . ALA A 1 392 ? 12.585 56.343 1.464 1.00 8.34 392 ALA A O 1
ATOM 3021 N N . CYS A 1 393 ? 13.668 58.042 0.436 1.00 8.47 393 CYS A N 1
ATOM 3022 C CA . CYS A 1 393 ? 12.614 58.244 -0.566 1.00 9.50 393 CYS A CA 1
ATOM 3023 C C . CYS A 1 393 ? 13.181 58.234 -1.969 1.00 8.06 393 CYS A C 1
ATOM 3024 O O . CYS A 1 393 ? 14.256 58.795 -2.204 1.00 10.22 393 CYS A O 1
ATOM 3027 N N . TRP A 1 394 ? 12.447 57.629 -2.896 1.00 8.21 394 TRP A N 1
ATOM 3028 C CA . TRP A 1 394 ? 12.812 57.566 -4.306 1.00 7.89 394 TRP A CA 1
ATOM 3029 C C . TRP A 1 394 ? 11.721 58.196 -5.161 1.00 8.95 394 TRP A C 1
ATOM 3030 O O . TRP A 1 394 ? 10.536 58.060 -4.861 1.00 9.52 394 TRP A O 1
ATOM 3041 N N . ARG A 1 395 ? 12.119 58.861 -6.237 1.00 9.31 395 ARG A N 1
ATOM 3042 C CA . ARG A 1 395 ? 11.132 59.421 -7.161 1.00 10.03 395 ARG A CA 1
ATOM 3043 C C . ARG A 1 395 ? 10.514 58.323 -8.005 1.00 10.62 395 ARG A C 1
ATOM 3044 O O . ARG A 1 395 ? 11.193 57.382 -8.423 1.00 11.66 395 ARG A O 1
ATOM 3052 N N . LEU A 1 396 ? 9.216 58.466 -8.266 1.00 10.60 396 LEU A N 1
ATOM 3053 C CA . LEU A 1 396 ? 8.447 57.502 -9.046 1.00 12.23 396 LEU A CA 1
ATOM 3054 C C . LEU A 1 396 ? 8.112 58.035 -10.425 1.00 11.60 396 LEU A C 1
ATOM 3055 O O . LEU A 1 396 ? 7.507 57.326 -11.235 1.00 12.52 396 LEU A O 1
ATOM 3060 N N . ASP A 1 397 ? 8.484 59.284 -10.694 1.00 11.21 397 ASP A N 1
ATOM 3061 C CA . ASP A 1 397 ? 8.016 59.964 -11.902 1.00 13.33 397 ASP A CA 1
ATOM 3062 C C . ASP A 1 397 ? 9.051 60.090 -13.017 1.00 14.49 397 ASP A C 1
ATOM 3063 O O . ASP A 1 397 ? 8.925 60.945 -13.900 1.00 15.81 397 ASP A O 1
ATOM 3068 N N . GLY A 1 398 ? 10.063 59.230 -12.995 1.00 11.64 398 GLY A N 1
ATOM 3069 C CA . GLY A 1 398 ? 11.038 59.202 -14.067 1.00 12.21 398 GLY A CA 1
ATOM 3070 C C . GLY A 1 398 ? 10.547 58.412 -15.268 1.00 10.34 398 GLY A C 1
ATOM 3071 O O . GLY A 1 398 ? 9.643 57.576 -15.169 1.00 11.20 398 GLY A O 1
ATOM 3072 N N . VAL A 1 399 ? 11.140 58.671 -16.427 1.00 11.50 399 VAL A N 1
ATOM 3073 C CA . VAL A 1 399 ? 10.689 58.014 -17.640 1.00 11.08 399 VAL A CA 1
ATOM 3074 C C . VAL A 1 399 ? 10.903 56.502 -17.554 1.00 10.24 399 VAL A C 1
ATOM 3075 O O . VAL A 1 399 ? 10.171 55.719 -18.173 1.00 11.04 399 VAL A O 1
ATOM 3079 N N . ASP A 1 400 ? 11.900 56.101 -16.761 1.00 10.67 400 ASP A N 1
ATOM 3080 C CA . ASP A 1 400 ? 12.230 54.686 -16.582 1.00 11.46 400 ASP A CA 1
ATOM 3081 C C . ASP A 1 400 ? 11.279 53.940 -15.647 1.00 13.30 400 ASP A C 1
ATOM 3082 O O . ASP A 1 400 ? 11.407 52.730 -15.453 1.00 13.82 400 ASP A O 1
ATOM 3087 N N . ARG A 1 401 ? 10.308 54.647 -15.088 1.00 11.15 401 ARG A N 1
ATOM 3088 C CA . ARG A 1 401 ? 9.320 53.987 -14.243 1.00 11.67 401 ARG A CA 1
ATOM 3089 C C . ARG A 1 401 ? 7.891 54.235 -14.720 1.00 10.28 401 ARG A C 1
ATOM 3090 O O . ARG A 1 401 ? 6.934 53.969 -13.990 1.00 12.13 401 ARG A O 1
ATOM 3098 N N . VAL A 1 402 ? 7.746 54.713 -15.948 1.00 10.34 402 VAL A N 1
ATOM 3099 C CA . VAL A 1 402 ? 6.424 54.851 -16.541 1.00 11.60 402 VAL A CA 1
ATOM 3100 C C . VAL A 1 402 ? 5.843 53.453 -16.726 1.00 12.13 402 VAL A C 1
ATOM 3101 O O . VAL A 1 402 ? 6.548 52.519 -17.102 1.00 13.25 402 VAL A O 1
ATOM 3105 N N . GLY A 1 403 ? 4.554 53.299 -16.447 1.00 10.87 403 GLY A N 1
ATOM 3106 C CA . GLY A 1 403 ? 3.900 52.020 -16.634 1.00 11.34 403 GLY A CA 1
ATOM 3107 C C . GLY A 1 403 ? 3.914 51.128 -15.405 1.00 11.98 403 GLY A C 1
ATOM 3108 O O . GLY A 1 403 ? 3.381 50.027 -15.450 1.00 12.68 403 GLY A O 1
ATOM 3109 N N . VAL A 1 404 ? 4.540 51.590 -14.325 1.00 11.95 404 VAL A N 1
ATOM 3110 C CA . VAL A 1 404 ? 4.601 50.827 -13.085 1.00 11.84 404 VAL A CA 1
ATOM 3111 C C . VAL A 1 404 ? 3.254 50.871 -12.370 1.00 12.98 404 VAL A C 1
ATOM 3112 O O . VAL A 1 404 ? 2.707 51.946 -12.136 1.00 16.07 404 VAL A O 1
ATOM 3116 N N . HIS A 1 405 ? 2.722 49.708 -12.020 1.00 11.74 405 HIS A N 1
ATOM 3117 C CA . HIS A 1 405 ? 1.409 49.663 -11.377 1.00 12.87 405 HIS A CA 1
ATOM 3118 C C . HIS A 1 405 ? 1.492 49.626 -9.851 1.00 15.78 405 HIS A C 1
ATOM 3119 O O . HIS A 1 405 ? 0.649 50.195 -9.163 1.00 22.97 405 HIS A O 1
ATOM 3126 N N . ASP A 1 406 ? 2.527 48.984 -9.325 1.00 12.25 406 ASP A N 1
ATOM 3127 C CA . ASP A 1 406 ? 2.752 48.908 -7.884 1.00 13.39 406 ASP A CA 1
ATOM 3128 C C . ASP A 1 406 ? 4.131 49.482 -7.599 1.00 12.62 406 ASP A C 1
ATOM 3129 O O . ASP A 1 406 ? 5.133 48.888 -7.989 1.00 11.73 406 ASP A O 1
ATOM 3134 N N . PRO A 1 407 ? 4.193 50.638 -6.924 1.00 10.82 407 PRO A N 1
ATOM 3135 C CA . PRO A 1 407 ? 5.467 51.349 -6.739 1.00 13.26 407 PRO A CA 1
ATOM 3136 C C . PRO A 1 407 ? 6.499 50.568 -5.932 1.00 11.90 407 PRO A C 1
ATOM 3137 O O . PRO A 1 407 ? 7.694 50.734 -6.175 1.00 12.20 407 PRO A O 1
ATOM 3141 N N . ALA A 1 408 ? 6.072 49.747 -4.983 1.00 10.88 408 ALA A N 1
ATOM 3142 C CA . ALA A 1 408 ? 7.019 48.963 -4.184 1.00 12.19 408 ALA A CA 1
ATOM 3143 C C . ALA A 1 408 ? 7.682 47.895 -5.046 1.00 11.36 408 ALA A C 1
ATOM 3144 O O . ALA A 1 408 ? 8.897 47.707 -4.994 1.00 11.56 408 ALA A O 1
ATOM 3146 N N . ILE A 1 409 ? 6.892 47.192 -5.851 1.00 10.82 409 ILE A N 1
ATOM 3147 C CA . ILE A 1 409 ? 7.459 46.234 -6.785 1.00 9.81 409 ILE A CA 1
ATOM 3148 C C . ILE A 1 409 ? 8.349 46.966 -7.795 1.00 11.03 409 ILE A C 1
ATOM 3149 O O . ILE A 1 409 ? 9.443 46.502 -8.133 1.00 10.94 409 ILE A O 1
ATOM 3154 N N . GLY A 1 410 ? 7.899 48.131 -8.250 1.00 9.98 410 GLY A N 1
ATOM 3155 C CA . GLY A 1 410 ? 8.661 48.917 -9.206 1.00 10.76 410 GLY A CA 1
ATOM 3156 C C . GLY A 1 410 ? 10.050 49.281 -8.699 1.00 12.67 410 GLY A C 1
ATOM 3157 O O . GLY A 1 410 ? 10.991 49.360 -9.486 1.00 12.22 410 GLY A O 1
ATOM 3158 N N . LEU A 1 411 ? 10.195 49.486 -7.392 1.00 11.90 411 LEU A N 1
ATOM 3159 C CA . LEU A 1 411 ? 11.503 49.833 -6.828 1.00 14.09 411 LEU A CA 1
ATOM 3160 C C . LEU A 1 411 ? 12.534 48.737 -7.065 1.00 15.82 411 LEU A C 1
ATOM 3161 O O . LEU A 1 411 ? 13.735 49.004 -7.210 1.00 18.87 411 LEU A O 1
ATOM 3166 N N . ILE A 1 412 ? 12.070 47.499 -7.084 1.00 13.66 412 ILE A N 1
ATOM 3167 C CA . ILE A 1 412 ? 12.922 46.331 -7.280 1.00 17.94 412 ILE A CA 1
ATOM 3168 C C . ILE A 1 412 ? 13.050 45.916 -8.745 1.00 19.29 412 ILE A C 1
ATOM 3169 O O . ILE A 1 412 ? 14.085 45.394 -9.174 1.00 21.35 412 ILE A O 1
ATOM 3174 N N . MET A 1 413 ? 11.993 46.137 -9.513 1.00 12.59 413 MET A N 1
ATOM 3175 C CA . MET A 1 413 ? 11.894 45.520 -10.830 1.00 11.68 413 MET A CA 1
ATOM 3176 C C . MET A 1 413 ? 12.114 46.457 -12.007 1.00 12.75 413 MET A C 1
ATOM 3177 O O . MET A 1 413 ? 12.127 46.002 -13.148 1.00 14.85 413 MET A O 1
ATOM 3182 N N . THR A 1 414 ? 12.265 47.753 -11.743 1.00 10.51 414 THR A N 1
ATOM 3183 C CA . THR A 1 414 ? 12.424 48.715 -12.837 1.00 10.99 414 THR A CA 1
ATOM 3184 C C . THR A 1 414 ? 13.518 49.707 -12.507 1.00 11.96 414 THR A C 1
ATOM 3185 O O . THR A 1 414 ? 13.987 49.772 -11.367 1.00 13.64 414 THR A O 1
ATOM 3189 N N . GLY A 1 415 ? 13.924 50.473 -13.514 1.00 13.33 415 GLY A N 1
ATOM 3190 C CA . GLY A 1 415 ? 14.758 51.639 -13.287 1.00 13.29 415 GLY A CA 1
ATOM 3191 C C . GLY A 1 415 ? 16.174 51.540 -13.820 1.00 13.38 415 GLY A C 1
ATOM 3192 O O . GLY A 1 415 ? 16.750 50.449 -13.949 1.00 15.47 415 GLY A O 1
ATOM 3193 N N . LEU A 1 416 ? 16.719 52.702 -14.154 1.00 10.83 416 LEU A N 1
ATOM 3194 C CA . LEU A 1 416 ? 18.119 52.838 -14.548 1.00 11.60 416 LEU A CA 1
ATOM 3195 C C . LEU A 1 416 ? 18.996 53.193 -13.359 1.00 10.63 416 LEU A C 1
ATOM 3196 O O . LEU A 1 416 ? 20.213 53.094 -13.447 1.00 12.25 416 LEU A O 1
ATOM 3201 N N . SER A 1 417 ? 18.398 53.612 -12.250 1.00 9.11 417 SER A N 1
ATOM 3202 C CA . SER A 1 417 ? 19.153 54.146 -11.125 1.00 10.21 417 SER A CA 1
ATOM 3203 C C . SER A 1 417 ? 18.502 53.832 -9.794 1.00 10.70 417 SER A C 1
ATOM 3204 O O . SER A 1 417 ? 17.273 53.934 -9.640 1.00 11.95 417 SER A O 1
ATOM 3207 N N . ASP A 1 418 ? 19.330 53.462 -8.830 1.00 9.20 418 ASP A N 1
ATOM 3208 C CA . ASP A 1 418 ? 18.879 53.209 -7.469 1.00 9.63 418 ASP A CA 1
ATOM 3209 C C . ASP A 1 418 ? 19.145 54.394 -6.550 1.00 7.96 418 ASP A C 1
ATOM 3210 O O . ASP A 1 418 ? 18.979 54.295 -5.335 1.00 9.53 418 ASP A O 1
ATOM 3215 N N . ARG A 1 419 ? 19.542 55.528 -7.120 1.00 8.41 419 ARG A N 1
ATOM 3216 C CA . ARG A 1 419 ? 19.815 56.717 -6.323 1.00 8.24 419 ARG A CA 1
ATOM 3217 C C . ARG A 1 419 ? 18.570 57.213 -5.607 1.00 8.15 419 ARG A C 1
ATOM 3218 O O . ARG A 1 419 ? 17.531 57.447 -6.246 1.00 10.11 419 ARG A O 1
ATOM 3226 N N . ALA A 1 420 ? 18.653 57.363 -4.295 1.00 8.24 420 ALA A N 1
ATOM 3227 C CA . ALA A 1 420 ? 17.558 57.931 -3.526 1.00 7.15 420 ALA A CA 1
ATOM 3228 C C . ALA A 1 420 ? 17.445 59.423 -3.775 1.00 9.61 420 ALA A C 1
ATOM 3229 O O . AL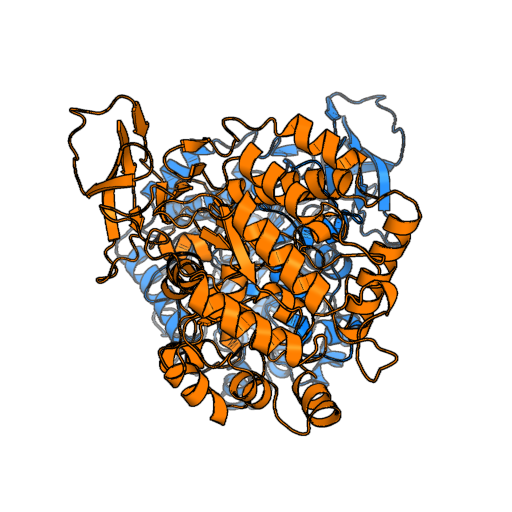A A 1 420 ? 18.443 60.106 -4.034 1.00 11.03 420 ALA A O 1
ATOM 3231 N N . SER A 1 421 ? 16.230 59.939 -3.679 1.00 9.72 421 SER A N 1
ATOM 3232 C CA . SER A 1 421 ? 16.002 61.354 -3.888 1.00 9.63 421 SER A CA 1
ATOM 3233 C C . SER A 1 421 ? 16.241 62.119 -2.604 1.00 9.97 421 SER A C 1
ATOM 3234 O O . SER A 1 421 ? 17.016 63.087 -2.584 1.00 11.30 421 SER A O 1
ATOM 3237 N N . LEU A 1 422 ? 15.608 61.660 -1.528 1.00 9.28 422 LEU A N 1
ATOM 3238 C CA . LEU A 1 422 ? 15.624 62.327 -0.235 1.00 8.50 422 LEU A CA 1
ATOM 3239 C C . LEU A 1 422 ? 16.004 61.321 0.841 1.00 8.26 422 LEU A C 1
ATOM 3240 O O . LEU A 1 422 ? 15.393 60.252 0.925 1.00 9.82 422 LEU A O 1
ATOM 3245 N N . VAL A 1 423 ? 17.003 61.653 1.655 1.00 8.58 423 VAL A N 1
ATOM 3246 C CA . VAL A 1 423 ? 17.450 60.753 2.719 1.00 9.10 423 VAL A CA 1
ATOM 3247 C C . VAL A 1 423 ? 17.588 61.538 4.013 1.00 9.17 423 VAL A C 1
ATOM 3248 O O . VAL A 1 423 ? 18.258 62.577 4.049 1.00 10.55 423 VAL A O 1
ATOM 3252 N N . VAL A 1 424 ? 16.945 61.043 5.067 1.00 9.68 424 VAL A N 1
ATOM 3253 C CA . VAL A 1 424 ? 16.983 61.646 6.395 1.00 10.03 424 VAL A CA 1
ATOM 3254 C C . VAL A 1 424 ? 17.543 60.601 7.360 1.00 9.39 424 VAL A C 1
ATOM 3255 O O . VAL A 1 424 ? 17.093 59.450 7.346 1.00 9.74 424 VAL A O 1
ATOM 3259 N N . VAL A 1 425 ? 18.537 60.978 8.165 1.00 8.47 425 VAL A N 1
ATOM 3260 C CA . VAL A 1 425 ? 19.069 60.090 9.211 1.00 8.94 425 VAL A CA 1
ATOM 3261 C C . VAL A 1 425 ? 19.060 60.825 10.542 1.00 10.67 425 VAL A C 1
ATOM 3262 O O . VAL A 1 425 ? 19.575 61.951 10.632 1.00 10.51 425 VAL A O 1
ATOM 3266 N N . ASN A 1 426 ? 18.469 60.213 11.569 1.00 10.35 426 ASN A N 1
ATOM 3267 C CA . ASN A 1 426 ? 18.432 60.832 12.894 1.00 11.29 426 ASN A CA 1
ATOM 3268 C C . ASN A 1 426 ? 17.781 62.213 12.805 1.00 11.57 426 ASN A C 1
ATOM 3269 O O . ASN A 1 426 ? 18.158 63.145 13.508 1.00 13.46 426 ASN A O 1
ATOM 3274 N N . GLY A 1 427 ? 16.810 62.346 11.908 1.00 10.64 427 GLY A N 1
ATOM 3275 C CA . GLY A 1 427 ? 16.096 63.604 11.753 1.00 13.77 427 GLY A CA 1
ATOM 3276 C C . GLY A 1 427 ? 16.823 64.680 10.965 1.00 13.30 427 GLY A C 1
ATOM 3277 O O . GLY A 1 427 ? 16.294 65.784 10.800 1.00 15.14 427 GLY A O 1
ATOM 3278 N N . GLN A 1 428 ? 18.011 64.367 10.460 1.00 12.78 428 GLN A N 1
ATOM 3279 C CA . GLN A 1 428 ? 18.805 65.299 9.676 1.00 11.89 428 GLN A CA 1
ATOM 3280 C C . GLN A 1 428 ? 18.698 65.001 8.178 1.00 12.22 428 GLN A C 1
ATOM 3281 O O . GLN A 1 428 ? 18.974 63.880 7.746 1.00 11.02 428 GLN A O 1
ATOM 3287 N N . VAL A 1 429 ? 18.325 65.993 7.373 1.00 12.38 429 VAL A N 1
ATOM 3288 C CA . VAL A 1 429 ? 18.285 65.808 5.925 1.00 11.74 429 VAL A CA 1
ATOM 3289 C C . VAL A 1 429 ? 19.712 65.745 5.392 1.00 12.64 429 VAL A C 1
ATOM 3290 O O . VAL A 1 429 ? 20.487 66.680 5.572 1.00 14.41 429 VAL A O 1
ATOM 3294 N N . LEU A 1 430 ? 20.077 64.629 4.770 1.00 10.15 430 LEU A N 1
ATOM 3295 C CA . LEU A 1 430 ? 21.449 64.454 4.276 1.00 10.03 430 LEU A CA 1
ATOM 3296 C C . LEU A 1 430 ? 21.560 64.377 2.755 1.00 9.30 430 LEU A C 1
ATOM 3297 O O . LEU A 1 430 ? 22.622 64.637 2.201 1.00 10.62 430 LEU A O 1
ATOM 3302 N N . VAL A 1 431 ? 20.478 63.985 2.085 1.00 10.24 431 VAL A N 1
ATOM 3303 C CA . VAL A 1 431 ? 20.448 63.926 0.630 1.00 10.69 431 VAL A CA 1
ATOM 3304 C C . VAL A 1 431 ? 19.146 64.545 0.174 1.00 10.60 431 VAL A C 1
ATOM 3305 O O . VAL A 1 431 ? 18.101 64.270 0.758 1.00 10.02 431 VAL A O 1
ATOM 3309 N N . GLU A 1 432 ? 19.218 65.393 -0.847 1.00 9.70 432 GLU A N 1
ATOM 3310 C CA . GLU A 1 432 ? 18.022 65.948 -1.477 1.00 11.07 432 GLU A CA 1
ATOM 3311 C C . GLU A 1 432 ? 18.299 66.086 -2.968 1.00 10.70 432 GLU A C 1
ATOM 3312 O O . GLU A 1 432 ? 19.405 66.423 -3.374 1.00 12.14 432 GLU A O 1
ATOM 3318 N N . ASN A 1 433 ? 17.300 65.789 -3.793 1.00 11.50 433 ASN A N 1
ATOM 3319 C CA . ASN A 1 433 ? 17.493 65.765 -5.243 1.00 12.72 433 ASN A CA 1
ATOM 3320 C C . ASN A 1 433 ? 18.680 64.898 -5.670 1.00 12.98 433 ASN A C 1
ATOM 3321 O O . ASN A 1 433 ? 19.424 65.248 -6.582 1.00 13.69 433 ASN A O 1
ATOM 3326 N N . GLU A 1 434 ? 18.880 63.775 -4.978 1.00 11.34 434 GLU A N 1
ATOM 3327 C CA . GLU A 1 434 ? 19.942 62.827 -5.315 1.00 11.63 434 GLU A CA 1
ATOM 3328 C C . GLU A 1 434 ? 21.346 63.369 -5.097 1.00 10.86 434 GLU A C 1
ATOM 3329 O O . GLU A 1 434 ? 22.297 62.869 -5.698 1.00 16.11 434 GLU A O 1
ATOM 3335 N N . ARG A 1 435 ? 21.477 64.390 -4.258 1.00 10.67 435 ARG A N 1
ATOM 3336 C CA . ARG A 1 435 ? 22.778 65.008 -4.011 1.00 11.27 435 ARG A CA 1
ATOM 3337 C C . ARG A 1 435 ? 22.967 65.284 -2.518 1.00 10.70 435 ARG A C 1
ATOM 3338 O O . ARG A 1 435 ? 22.028 65.672 -1.832 1.00 10.83 435 ARG A O 1
ATOM 3346 N N . PRO A 1 436 ? 24.188 65.079 -1.996 1.00 10.03 436 PRO A N 1
ATOM 3347 C CA . PRO A 1 436 ? 24.383 65.344 -0.566 1.00 10.50 436 PRO A CA 1
ATOM 3348 C C . PRO A 1 436 ? 24.176 66.814 -0.253 1.00 12.97 436 PRO A C 1
ATOM 3349 O O . PRO A 1 436 ? 24.580 67.659 -1.058 1.00 13.77 436 PRO A O 1
ATOM 3353 N N . VAL A 1 437 ? 23.561 67.114 0.884 1.00 11.29 437 VAL A N 1
ATOM 3354 C CA . VAL A 1 437 ? 23.332 68.510 1.235 1.00 13.98 437 VAL A CA 1
ATOM 3355 C C . VAL A 1 437 ? 24.374 69.057 2.199 1.00 16.49 437 VAL A C 1
ATOM 3356 O O . VAL A 1 437 ? 24.558 70.270 2.272 1.00 17.99 437 VAL A O 1
ATOM 3360 N N . LEU A 1 438 ? 25.061 68.178 2.925 1.00 12.59 438 LEU A N 1
ATOM 3361 C CA . LEU A 1 438 ? 26.105 68.616 3.857 1.00 13.58 438 LEU A CA 1
ATOM 3362 C C . LEU A 1 438 ? 27.505 68.165 3.440 1.00 14.46 438 LEU A C 1
ATOM 3363 O O . LEU A 1 438 ? 28.482 68.902 3.632 1.00 17.45 438 LEU A O 1
ATOM 3368 N N . ALA A 1 439 ? 27.619 66.963 2.881 1.00 12.44 439 ALA A N 1
ATOM 3369 C CA . ALA A 1 439 ? 28.921 66.437 2.471 1.00 10.95 439 ALA A CA 1
ATOM 3370 C C . ALA A 1 439 ? 29.383 67.103 1.181 1.00 13.66 439 ALA A C 1
ATOM 3371 O O . ALA A 1 439 ? 28.573 67.389 0.298 1.00 14.93 439 ALA A O 1
ATOM 3373 N N . ASP A 1 440 ? 30.686 67.344 1.079 1.00 14.13 440 ASP A N 1
ATOM 3374 C CA . ASP A 1 440 ? 31.276 67.926 -0.118 1.00 15.05 440 ASP A CA 1
ATOM 3375 C C . ASP A 1 440 ? 31.648 66.795 -1.059 1.00 12.92 440 ASP A C 1
ATOM 3376 O O . ASP A 1 440 ? 32.754 66.235 -1.021 1.00 13.75 440 ASP A O 1
ATOM 3381 N N . LEU A 1 441 ? 30.692 66.445 -1.894 1.00 13.96 441 LEU A N 1
ATOM 3382 C CA . LEU A 1 441 ? 30.821 65.308 -2.773 1.00 12.36 441 LEU A CA 1
ATOM 3383 C C . LEU A 1 441 ? 32.093 65.331 -3.615 1.00 13.91 441 LEU A C 1
ATOM 3384 O O . LEU A 1 441 ? 32.859 64.370 -3.629 1.00 13.21 441 LEU A O 1
ATOM 3389 N N . GLU A 1 442 ? 32.307 66.424 -4.339 1.00 15.21 442 GLU A N 1
ATOM 3390 C CA . GLU A 1 442 ? 33.433 66.502 -5.261 1.00 13.93 442 GLU A CA 1
ATOM 3391 C C . GLU A 1 442 ? 34.772 66.419 -4.525 1.00 12.19 442 GLU A C 1
ATOM 3392 O O . GLU A 1 442 ? 35.715 65.792 -5.010 1.00 13.50 442 GLU A O 1
ATOM 3398 N N . ARG A 1 443 ? 34.841 67.039 -3.354 1.00 12.64 443 ARG A N 1
ATOM 3399 C CA . ARG A 1 443 ? 36.061 67.004 -2.561 1.00 13.02 443 ARG A CA 1
ATOM 3400 C C . ARG A 1 443 ? 36.350 65.600 -2.034 1.00 12.08 443 ARG A C 1
ATOM 3401 O O . ARG A 1 443 ? 37.497 65.147 -2.043 1.00 12.60 443 ARG A O 1
ATOM 3409 N N . ILE A 1 444 ? 35.306 64.913 -1.580 1.00 10.63 444 ILE A N 1
ATOM 3410 C CA . ILE A 1 444 ? 35.451 63.564 -1.060 1.00 11.31 444 ILE A CA 1
ATOM 3411 C C . ILE A 1 444 ? 35.931 62.636 -2.166 1.00 10.11 444 ILE A C 1
ATOM 3412 O O . ILE A 1 444 ? 36.857 61.853 -1.967 1.00 10.99 444 ILE A O 1
ATOM 3417 N N . VAL A 1 445 ? 35.336 62.734 -3.349 1.00 9.98 445 VAL A N 1
ATOM 3418 C CA . VAL A 1 445 ? 35.792 61.910 -4.454 1.00 11.18 445 VAL A CA 1
ATOM 3419 C C . VAL A 1 445 ? 37.271 62.166 -4.749 1.00 10.81 445 VAL A C 1
ATOM 3420 O O . VAL A 1 445 ? 38.058 61.232 -4.885 1.00 11.64 445 VAL A O 1
ATOM 3424 N N . ALA A 1 446 ? 37.653 63.434 -4.851 1.00 11.56 446 ALA A N 1
ATOM 3425 C CA . ALA A 1 446 ? 39.037 63.763 -5.182 1.00 13.44 446 ALA A CA 1
ATOM 3426 C C . ALA A 1 446 ? 40.004 63.260 -4.123 1.00 11.14 446 ALA A C 1
ATOM 3427 O O . ALA A 1 446 ? 41.041 62.675 -4.442 1.00 13.37 446 ALA A O 1
ATOM 3429 N N . ASN A 1 447 ? 39.665 63.502 -2.865 1.00 10.72 447 ASN A N 1
ATOM 3430 C CA . ASN A 1 447 ? 40.553 63.144 -1.767 1.00 11.39 447 ASN A CA 1
ATOM 3431 C C . ASN A 1 447 ? 40.710 61.635 -1.647 1.00 12.41 447 ASN A C 1
ATOM 3432 O O . ASN A 1 447 ? 41.809 61.127 -1.474 1.00 13.80 447 ASN A O 1
ATOM 3437 N N . THR A 1 448 ? 39.609 60.901 -1.746 1.00 10.35 448 THR A N 1
ATOM 3438 C CA . THR A 1 448 ? 39.707 59.465 -1.602 1.00 10.17 448 THR A CA 1
ATOM 3439 C C . THR A 1 448 ? 40.410 58.848 -2.804 1.00 10.87 448 THR A C 1
ATOM 3440 O O . THR A 1 448 ? 41.247 57.956 -2.654 1.00 10.50 448 THR A O 1
ATOM 3444 N N . THR A 1 449 ? 40.089 59.335 -4.001 1.00 10.48 449 THR A N 1
ATOM 3445 C CA . THR A 1 449 ? 40.707 58.821 -5.215 1.00 11.92 449 THR A CA 1
ATOM 3446 C C . THR A 1 449 ? 42.230 58.958 -5.148 1.00 12.39 449 THR A C 1
ATOM 3447 O O . THR A 1 449 ? 42.949 58.042 -5.527 1.00 13.67 449 THR A O 1
ATOM 3451 N N . ALA A 1 450 ? 42.710 60.084 -4.634 1.00 12.39 450 ALA A N 1
ATOM 3452 C CA . ALA A 1 450 ? 44.154 60.310 -4.509 1.00 13.93 450 ALA A CA 1
ATOM 3453 C C . ALA A 1 450 ? 44.842 59.298 -3.595 1.00 14.23 450 ALA A C 1
ATOM 3454 O O . ALA A 1 450 ? 46.049 59.071 -3.707 1.00 17.14 450 ALA A O 1
ATOM 3456 N N . LEU A 1 451 ? 44.076 58.689 -2.697 1.00 12.42 451 LEU A N 1
ATOM 3457 C CA . LEU A 1 451 ? 44.618 57.781 -1.694 1.00 12.13 451 LEU A CA 1
ATOM 3458 C C . LEU A 1 451 ? 44.461 56.295 -2.025 1.00 13.78 451 LEU A C 1
ATOM 3459 O O . LEU A 1 451 ? 44.944 55.446 -1.283 1.00 15.28 451 LEU A O 1
ATOM 3464 N N . ILE A 1 452 ? 43.774 55.965 -3.112 1.00 12.17 452 ILE A N 1
ATOM 3465 C CA . ILE A 1 452 ? 43.630 54.566 -3.482 1.00 12.67 452 ILE A CA 1
ATOM 3466 C C . ILE A 1 452 ? 44.982 54.047 -3.951 1.00 15.40 452 ILE A C 1
ATOM 3467 O O . ILE A 1 452 ? 45.573 54.612 -4.865 1.00 16.29 452 ILE A O 1
ATOM 3472 N N . PRO A 1 453 ? 45.475 52.964 -3.333 1.00 13.59 453 PRO A N 1
ATOM 3473 C CA . PRO A 1 453 ? 46.763 52.423 -3.784 1.00 16.80 453 PRO A CA 1
ATOM 3474 C C . PRO A 1 453 ? 46.693 51.901 -5.213 1.00 18.65 453 PRO A C 1
ATOM 3475 O O . PRO A 1 453 ? 45.663 51.372 -5.640 1.00 20.54 453 PRO A O 1
ATOM 3479 N N . MET B 1 1 ? 32.705 68.383 -38.205 1.00 18.58 1 MET B N 1
ATOM 3480 C CA . MET B 1 1 ? 32.968 67.175 -37.428 1.00 17.75 1 MET B CA 1
ATOM 3481 C C . MET B 1 1 ? 32.815 67.397 -35.925 1.00 16.83 1 MET B C 1
ATOM 3482 O O . MET B 1 1 ? 32.888 68.524 -35.427 1.00 17.06 1 MET B O 1
ATOM 3487 N N . ILE B 1 2 ? 32.575 66.306 -35.205 1.00 13.22 2 ILE B N 1
ATOM 3488 C CA . ILE B 1 2 ? 32.510 66.352 -33.753 1.00 13.28 2 ILE B CA 1
ATOM 3489 C C . ILE B 1 2 ? 33.680 65.559 -33.188 1.00 12.03 2 ILE B C 1
ATOM 3490 O O . ILE B 1 2 ? 33.932 64.430 -33.607 1.00 13.10 2 ILE B O 1
ATOM 3495 N N . LEU B 1 3 ? 34.403 66.167 -32.253 1.00 12.83 3 LEU B N 1
ATOM 3496 C CA . LEU B 1 3 ? 35.522 65.503 -31.597 1.00 12.79 3 LEU B CA 1
ATOM 3497 C C . LEU B 1 3 ? 35.191 65.282 -30.132 1.00 13.81 3 LEU B C 1
ATOM 3498 O O . LEU B 1 3 ? 34.903 66.234 -29.417 1.00 13.62 3 LEU B O 1
ATOM 3503 N N . ILE B 1 4 ? 35.207 64.026 -29.693 1.00 11.59 4 ILE B N 1
ATOM 3504 C CA . ILE B 1 4 ? 35.125 63.737 -28.268 1.00 11.58 4 ILE B CA 1
ATOM 3505 C C . ILE B 1 4 ? 36.562 63.545 -27.773 1.00 12.62 4 ILE B C 1
ATOM 3506 O O . ILE B 1 4 ? 37.234 62.583 -28.142 1.00 12.81 4 ILE B O 1
ATOM 3511 N N . ARG B 1 5 ? 37.034 64.482 -26.959 1.00 13.06 5 ARG B N 1
ATOM 3512 C CA . ARG B 1 5 ? 38.456 64.557 -26.635 1.00 14.02 5 ARG B CA 1
ATOM 3513 C C . ARG B 1 5 ? 38.783 64.091 -25.228 1.00 13.31 5 ARG B C 1
ATOM 3514 O O . ARG B 1 5 ? 38.145 64.500 -24.269 1.00 13.65 5 ARG B O 1
ATOM 3522 N N . GLY B 1 6 ? 39.794 63.243 -25.110 1.00 12.50 6 GLY B N 1
ATOM 3523 C CA . GLY B 1 6 ? 40.352 62.922 -23.806 1.00 13.19 6 GLY B CA 1
ATOM 3524 C C . GLY B 1 6 ? 39.542 61.953 -22.960 1.00 12.53 6 GLY B C 1
ATOM 3525 O O . GLY B 1 6 ? 39.592 61.981 -21.730 1.00 12.99 6 GLY B O 1
ATOM 3526 N N . LEU B 1 7 ? 38.789 61.089 -23.623 1.00 11.57 7 LEU B N 1
ATOM 3527 C CA . LEU B 1 7 ? 38.124 60.003 -22.917 1.00 10.75 7 LEU B CA 1
ATOM 3528 C C . LEU B 1 7 ? 39.126 59.231 -22.069 1.00 11.89 7 LEU B C 1
ATOM 3529 O O . LEU B 1 7 ? 40.217 58.887 -22.518 1.00 11.83 7 LEU B O 1
ATOM 3534 N N . THR B 1 8 ? 38.746 58.943 -20.835 1.00 10.42 8 THR B N 1
ATOM 3535 C CA . THR B 1 8 ? 39.631 58.218 -19.943 1.00 10.21 8 THR B CA 1
ATOM 3536 C C . THR B 1 8 ? 39.872 56.795 -20.435 1.00 10.60 8 THR B C 1
ATOM 3537 O O . THR B 1 8 ? 40.996 56.285 -20.369 1.00 12.31 8 THR B O 1
ATOM 3541 N N . ARG B 1 9 ? 38.829 56.159 -20.963 1.00 11.18 9 ARG B N 1
ATOM 3542 C CA . ARG B 1 9 ? 38.955 54.819 -21.501 1.00 10.48 9 ARG B CA 1
ATOM 3543 C C . ARG B 1 9 ? 38.035 54.681 -22.702 1.00 10.92 9 ARG B C 1
ATOM 3544 O O . ARG B 1 9 ? 36.905 55.178 -22.679 1.00 9.76 9 ARG B O 1
ATOM 3552 N N . VAL B 1 10 ? 38.528 54.028 -23.748 1.00 10.07 10 VAL B N 1
ATOM 3553 C CA . VAL B 1 10 ? 37.747 53.710 -24.940 1.00 9.15 10 VAL B CA 1
ATOM 3554 C C . VAL B 1 10 ? 37.846 52.214 -25.153 1.00 10.44 10 VAL B C 1
ATOM 3555 O O . VAL B 1 10 ? 38.944 51.652 -25.186 1.00 11.58 10 VAL B O 1
ATOM 3559 N N . ILE B 1 11 ? 36.704 51.549 -25.248 1.00 10.12 11 ILE B N 1
ATOM 3560 C CA . ILE B 1 11 ? 36.673 50.115 -25.479 1.00 10.02 11 ILE B CA 1
ATOM 3561 C C . ILE B 1 11 ? 36.140 49.911 -26.889 1.00 10.85 11 ILE B C 1
ATOM 3562 O O . ILE B 1 11 ? 34.980 50.211 -27.151 1.00 10.67 11 ILE B O 1
ATOM 3567 N N . THR B 1 12 ? 36.971 49.427 -27.803 1.00 9.36 12 THR B N 1
ATOM 3568 C CA . THR B 1 12 ? 36.581 49.410 -29.217 1.00 10.72 12 THR B CA 1
ATOM 3569 C C . THR B 1 12 ? 35.783 48.190 -29.650 1.00 9.82 12 THR B C 1
ATOM 3570 O O . THR B 1 12 ? 34.951 48.298 -30.554 1.00 10.04 12 THR B O 1
ATOM 3574 N N . PHE B 1 13 ? 36.042 47.039 -29.037 1.00 9.29 13 PHE B N 1
ATOM 3575 C CA . PHE B 1 13 ? 35.590 45.751 -29.540 1.00 9.82 13 PHE B CA 1
ATOM 3576 C C . PHE B 1 13 ? 35.947 45.509 -31.005 1.00 12.08 13 PHE B C 1
ATOM 3577 O O . PHE B 1 13 ? 35.240 44.798 -31.731 1.00 12.39 13 PHE B O 1
ATOM 3585 N N . ASP B 1 14 ? 37.062 46.089 -31.435 1.00 10.48 14 ASP B N 1
ATOM 3586 C CA . ASP B 1 14 ? 37.569 45.798 -32.773 1.00 13.86 14 ASP B CA 1
ATOM 3587 C C . ASP B 1 14 ? 38.183 44.399 -32.838 1.00 13.59 14 ASP B C 1
ATOM 3588 O O . ASP B 1 14 ? 38.144 43.646 -31.871 1.00 16.46 14 ASP B O 1
ATOM 3593 N N . ASP B 1 15 ? 38.738 44.041 -33.990 1.00 16.95 15 ASP B N 1
ATOM 3594 C CA . ASP B 1 15 ? 39.200 42.667 -34.184 1.00 18.27 15 ASP B CA 1
ATOM 3595 C C . ASP B 1 15 ? 40.362 42.252 -33.270 1.00 21.44 15 ASP B C 1
ATOM 3596 O O . ASP B 1 15 ? 40.613 41.065 -33.084 1.00 22.50 15 ASP B O 1
ATOM 3601 N N . GLN B 1 16 ? 41.060 43.225 -32.698 1.00 19.04 16 GLN B N 1
ATOM 3602 C CA . GLN B 1 16 ? 42.147 42.915 -31.774 1.00 21.43 16 GLN B CA 1
ATOM 3603 C C . GLN B 1 16 ? 41.777 43.284 -30.345 1.00 19.75 16 GLN B C 1
ATOM 3604 O O . GLN B 1 16 ? 42.636 43.327 -29.468 1.00 21.85 16 GLN B O 1
ATOM 3610 N N . GLU B 1 17 ? 40.492 43.541 -30.118 1.00 17.71 17 GLU B N 1
ATOM 3611 C CA . GLU B 1 17 ? 40.003 43.936 -28.800 1.00 16.56 17 GLU B CA 1
ATOM 3612 C C . GLU B 1 17 ? 40.787 45.124 -28.235 1.00 15.44 17 GLU B C 1
ATOM 3613 O O . GLU B 1 17 ? 41.109 45.159 -27.050 1.00 14.58 17 GLU B O 1
ATOM 3619 N N . ARG B 1 18 ? 41.083 46.105 -29.079 1.00 12.75 18 ARG B N 1
ATOM 3620 C CA . ARG B 1 18 ? 41.844 47.260 -28.617 1.00 13.28 18 ARG B CA 1
ATOM 3621 C C . ARG B 1 18 ? 41.083 48.118 -27.623 1.00 11.05 18 ARG B C 1
ATOM 3622 O O . ARG B 1 18 ? 39.865 48.300 -27.727 1.00 11.70 18 ARG B O 1
ATOM 3630 N N . GLU B 1 19 ? 41.811 48.635 -26.645 1.00 10.91 19 GLU B N 1
ATOM 3631 C CA . GLU B 1 19 ? 41.298 49.633 -25.735 1.00 11.28 19 GLU B CA 1
ATOM 3632 C C . GLU B 1 19 ? 42.283 50.793 -25.768 1.00 12.05 19 GLU B C 1
ATOM 3633 O O . GLU B 1 19 ? 43.444 50.631 -26.183 1.00 12.65 19 GLU B O 1
ATOM 3639 N N . LEU B 1 20 ? 41.822 51.969 -25.384 1.00 11.26 20 LEU B N 1
ATOM 3640 C CA . LEU B 1 20 ? 42.695 53.131 -25.357 1.00 10.62 20 LEU B CA 1
ATOM 3641 C C . LEU B 1 20 ? 42.464 53.900 -24.079 1.00 14.26 20 LEU B C 1
ATOM 3642 O O . LEU B 1 20 ? 41.364 53.896 -23.532 1.00 12.10 20 LEU B O 1
ATOM 3647 N N . GLU B 1 21 ? 43.508 54.558 -23.597 1.00 12.03 21 GLU B N 1
ATOM 3648 C CA . GLU B 1 21 ? 43.398 55.444 -22.455 1.00 13.64 21 GLU B CA 1
ATOM 3649 C C . GLU B 1 21 ? 43.736 56.862 -22.886 1.00 15.82 21 GLU B C 1
ATOM 3650 O O . GLU B 1 21 ? 44.657 57.072 -23.673 1.00 17.06 21 GLU B O 1
ATOM 3656 N N . ASP B 1 22 ? 43.000 57.838 -22.365 1.00 12.05 22 ASP B N 1
ATOM 3657 C CA . ASP B 1 22 ? 43.238 59.239 -22.684 1.00 12.52 22 ASP B CA 1
ATOM 3658 C C . ASP B 1 22 ? 43.306 59.432 -24.190 1.00 15.87 22 ASP B C 1
ATOM 3659 O O . ASP B 1 22 ? 44.334 59.836 -24.742 1.00 19.27 22 ASP B O 1
ATOM 3664 N N . ALA B 1 23 ? 42.184 59.153 -24.846 1.00 13.09 23 ALA B N 1
ATOM 3665 C CA . ALA B 1 23 ? 42.115 59.142 -26.299 1.00 13.64 23 ALA B CA 1
ATOM 3666 C C . ALA B 1 23 ? 40.833 59.787 -26.818 1.00 13.46 23 ALA B C 1
ATOM 3667 O O . ALA B 1 23 ? 39.934 60.129 -26.036 1.00 12.94 23 ALA B O 1
ATOM 3669 N N . ASP B 1 24 ? 40.748 59.929 -28.144 1.00 12.85 24 ASP B N 1
ATOM 3670 C CA . ASP B 1 24 ? 39.699 60.717 -28.777 1.00 12.74 24 ASP B CA 1
ATOM 3671 C C . ASP B 1 24 ? 38.899 59.889 -29.774 1.00 11.62 24 ASP B C 1
ATOM 3672 O O . ASP B 1 24 ? 39.380 58.887 -30.304 1.00 12.25 24 ASP B O 1
ATOM 3677 N N . ILE B 1 25 ? 37.686 60.355 -30.051 1.00 11.09 25 ILE B N 1
ATOM 3678 C CA . ILE B 1 25 ? 36.880 59.829 -31.140 1.00 10.98 25 ILE B CA 1
ATOM 3679 C C . ILE B 1 25 ? 36.456 60.993 -32.023 1.00 10.12 25 ILE B C 1
ATOM 3680 O O . ILE B 1 25 ? 35.908 61.979 -31.537 1.00 12.24 25 ILE B O 1
ATOM 3685 N N . LEU B 1 26 ? 36.717 60.862 -33.320 1.00 11.36 26 LEU B N 1
ATOM 3686 C CA . LEU B 1 26 ? 36.368 61.881 -34.295 1.00 11.56 26 LEU B CA 1
ATOM 3687 C C . LEU B 1 26 ? 35.243 61.360 -35.188 1.00 11.37 26 LEU B C 1
ATOM 3688 O O . LEU B 1 26 ? 35.340 60.263 -35.734 1.00 12.24 26 LEU B O 1
ATOM 3693 N N . ILE B 1 27 ? 34.196 62.168 -35.330 1.00 12.01 27 ILE B N 1
ATOM 3694 C CA . ILE B 1 27 ? 32.961 61.784 -36.008 1.00 13.12 27 ILE B CA 1
ATOM 3695 C C . ILE B 1 27 ? 32.677 62.747 -37.150 1.00 13.91 27 ILE B C 1
ATOM 3696 O O . ILE B 1 27 ? 32.848 63.955 -36.996 1.00 14.83 27 ILE B O 1
ATOM 3701 N N . ASP B 1 28 ? 32.227 62.211 -38.280 1.00 13.86 28 ASP B N 1
ATOM 3702 C CA . ASP B 1 28 ? 31.844 63.031 -39.425 1.00 16.01 28 ASP B CA 1
ATOM 3703 C C . ASP B 1 28 ? 30.500 62.544 -39.948 1.00 14.06 28 ASP B C 1
ATOM 3704 O O . ASP B 1 28 ? 30.397 61.462 -40.510 1.00 14.90 28 ASP B O 1
ATOM 3709 N N . GLY B 1 29 ? 29.467 63.346 -39.757 1.00 15.03 29 GLY B N 1
ATOM 3710 C CA . GLY B 1 29 ? 28.136 62.924 -40.148 1.00 14.12 29 GLY B CA 1
ATOM 3711 C C . GLY B 1 29 ? 27.774 61.685 -39.351 1.00 12.97 29 GLY B C 1
ATOM 3712 O O . GLY B 1 29 ? 27.914 61.686 -38.124 1.00 14.12 29 GLY B O 1
ATOM 3713 N N . PRO B 1 30 ? 27.348 60.615 -40.036 1.00 11.86 30 PRO B N 1
ATOM 3714 C CA . PRO B 1 30 ? 26.903 59.416 -39.319 1.00 14.64 30 PRO B CA 1
ATOM 3715 C C . PRO B 1 30 ? 28.037 58.467 -38.967 1.00 13.38 30 PRO B C 1
ATOM 3716 O O . PRO B 1 30 ? 27.768 57.443 -38.346 1.00 14.02 30 PRO B O 1
ATOM 3720 N N . LYS B 1 31 ? 29.271 58.779 -39.352 1.00 11.50 31 LYS B N 1
ATOM 3721 C CA . LYS B 1 31 ? 30.338 57.794 -39.230 1.00 13.76 31 LYS B CA 1
ATOM 3722 C C . LYS B 1 31 ? 31.509 58.229 -38.359 1.00 12.83 31 LYS B C 1
ATOM 3723 O O . LYS B 1 31 ? 31.785 59.415 -38.186 1.00 13.50 31 LYS B O 1
ATOM 3729 N N . ILE B 1 32 ? 32.178 57.234 -37.798 1.00 12.06 32 ILE B N 1
ATOM 3730 C CA . ILE B 1 32 ? 33.426 57.440 -37.085 1.00 12.10 32 ILE B CA 1
ATOM 3731 C C . ILE B 1 32 ? 34.549 57.617 -38.109 1.00 13.36 32 ILE B C 1
ATOM 3732 O O . ILE B 1 32 ? 34.707 56.799 -39.022 1.00 13.59 32 ILE B O 1
ATOM 3737 N N . VAL B 1 33 ? 35.312 58.699 -37.957 1.00 12.96 33 VAL B N 1
ATOM 3738 C CA . VAL B 1 33 ? 36.464 58.988 -38.815 1.00 16.28 33 VAL B CA 1
ATOM 3739 C C . VAL B 1 33 ? 37.750 58.399 -38.246 1.00 16.22 33 VAL B C 1
ATOM 3740 O O . VAL B 1 33 ? 38.580 57.860 -38.982 1.00 17.52 33 VAL B O 1
ATOM 3744 N N . ALA B 1 34 ? 37.913 58.500 -36.931 1.00 13.61 34 ALA B N 1
ATOM 3745 C CA . ALA B 1 34 ? 39.135 58.037 -36.282 1.00 13.61 34 ALA B CA 1
ATOM 3746 C C . ALA B 1 34 ? 38.930 57.824 -34.790 1.00 14.20 34 ALA B C 1
ATOM 3747 O O . ALA B 1 34 ? 38.097 58.475 -34.161 1.00 13.77 34 ALA B O 1
ATOM 3749 N N . VAL B 1 35 ? 39.716 56.909 -34.239 1.00 13.40 35 VAL B N 1
ATOM 3750 C CA . VAL B 1 35 ? 39.750 56.639 -32.813 1.00 12.40 35 VAL B CA 1
ATOM 3751 C C . VAL B 1 35 ? 41.219 56.530 -32.436 1.00 13.95 35 VAL B C 1
ATOM 3752 O O . VAL B 1 35 ? 41.915 55.641 -32.921 1.00 15.57 35 VAL B O 1
ATOM 3756 N N . GLY B 1 36 ? 41.689 57.431 -31.580 1.00 12.01 36 GLY B N 1
ATOM 3757 C CA . GLY B 1 36 ? 43.099 57.458 -31.231 1.00 12.49 36 GLY B CA 1
ATOM 3758 C C . GLY B 1 36 ? 43.497 58.666 -30.408 1.00 15.25 36 GLY B C 1
ATOM 3759 O O . GLY B 1 36 ? 42.684 59.537 -30.109 1.00 14.94 36 GLY B O 1
ATOM 3760 N N . LYS B 1 37 ? 44.776 58.721 -30.045 1.00 16.11 37 LYS B N 1
ATOM 3761 C CA . LYS B 1 37 ? 45.286 59.833 -29.257 1.00 18.16 37 LYS B CA 1
ATOM 3762 C C . LYS B 1 37 ? 45.469 61.101 -30.082 1.00 18.31 37 LYS B C 1
ATOM 3763 O O . LYS B 1 37 ? 45.831 61.041 -31.257 1.00 19.93 37 LYS B O 1
ATOM 3769 N N . ASP B 1 38 ? 45.202 62.239 -29.453 1.00 19.68 38 ASP B N 1
ATOM 3770 C CA . ASP B 1 38 ? 45.532 63.547 -30.009 1.00 20.64 38 ASP B CA 1
ATOM 3771 C C . ASP B 1 38 ? 45.097 63.704 -31.461 1.00 23.98 38 ASP B C 1
ATOM 3772 O O . ASP B 1 38 ? 45.900 64.052 -32.328 1.00 26.14 38 ASP B O 1
ATOM 3777 N N . LEU B 1 39 ? 43.823 63.442 -31.727 1.00 19.96 39 LEU B N 1
ATOM 3778 C CA . LEU B 1 39 ? 43.289 63.596 -33.070 1.00 20.00 39 LEU B CA 1
ATOM 3779 C C . LEU B 1 39 ? 43.181 65.070 -33.436 1.00 25.84 39 LEU B C 1
ATOM 3780 O O . LEU B 1 39 ? 42.988 65.927 -32.572 1.00 25.56 39 LEU B O 1
ATOM 3785 N N . SER B 1 40 ? 43.315 65.358 -34.724 1.00 29.38 40 SER B N 1
ATOM 3786 C CA . SER B 1 40 ? 43.267 66.731 -35.204 1.00 32.42 40 SER B CA 1
ATOM 3787 C C . SER B 1 40 ? 41.862 67.300 -35.128 1.00 30.99 40 SER B C 1
ATOM 3788 O O . SER B 1 40 ? 40.883 66.603 -35.394 1.00 31.15 40 SER B O 1
ATOM 3791 N N . ASP B 1 41 ? 41.768 68.576 -34.774 1.00 30.47 41 ASP B N 1
ATOM 3792 C CA . ASP B 1 41 ? 40.486 69.264 -34.750 1.00 31.10 41 ASP B CA 1
ATOM 3793 C C . ASP B 1 41 ? 40.347 70.205 -35.946 1.00 29.34 41 ASP B C 1
ATOM 3794 O O . ASP B 1 41 ? 39.575 71.162 -35.903 1.00 30.11 41 ASP B O 1
ATOM 3799 N N . ARG B 1 42 ? 41.088 69.916 -37.011 1.00 31.57 42 ARG B N 1
ATOM 3800 C CA . ARG B 1 42 ? 41.129 70.789 -38.181 1.00 31.62 42 ARG B CA 1
ATOM 3801 C C . ARG B 1 42 ? 39.762 70.976 -38.846 1.00 34.63 42 ARG B C 1
ATOM 3802 O O . ARG B 1 42 ? 39.424 72.076 -39.284 1.00 34.08 42 ARG B O 1
ATOM 3810 N N . SER B 1 43 ? 38.973 69.908 -38.911 1.00 32.33 43 SER B N 1
ATOM 3811 C CA . SER B 1 43 ? 37.674 69.967 -39.578 1.00 30.98 43 SER B CA 1
ATOM 3812 C C . SER B 1 43 ? 36.530 69.903 -38.573 1.00 25.32 43 SER B C 1
ATOM 3813 O O . SER B 1 43 ? 35.401 69.551 -38.925 1.00 25.08 43 SER B O 1
ATOM 3816 N N . VAL B 1 44 ? 36.827 70.262 -37.328 1.00 24.76 44 VAL B N 1
ATOM 3817 C CA . VAL B 1 44 ? 35.893 70.085 -36.222 1.00 22.53 44 VAL B CA 1
ATOM 3818 C C . VAL B 1 44 ? 35.108 71.347 -35.895 1.00 23.08 44 VAL B C 1
ATOM 3819 O O . VAL B 1 44 ? 35.686 72.425 -35.744 1.00 26.57 44 VAL B O 1
ATOM 3823 N N . SER B 1 45 ? 33.791 71.209 -35.773 1.00 22.10 45 SER B N 1
ATOM 3824 C CA . SER B 1 45 ? 32.935 72.332 -35.406 1.00 23.15 45 SER B CA 1
ATOM 3825 C C . SER B 1 45 ? 32.524 72.263 -33.938 1.00 21.46 45 SER B C 1
ATOM 3826 O O . SER B 1 45 ? 32.085 73.253 -33.359 1.00 23.13 45 SER B O 1
ATOM 3829 N N . ARG B 1 46 ? 32.668 71.089 -33.334 1.00 19.69 46 ARG B N 1
ATOM 3830 C CA . ARG B 1 46 ? 32.344 70.935 -31.925 1.00 19.29 46 ARG B CA 1
ATOM 3831 C C . ARG B 1 46 ? 33.263 69.936 -31.225 1.00 16.56 46 ARG B C 1
ATOM 3832 O O . ARG B 1 46 ? 33.465 68.823 -31.712 1.00 16.74 46 ARG B O 1
ATOM 3840 N N . THR B 1 47 ? 33.809 70.344 -30.082 1.00 15.63 47 THR B N 1
ATOM 3841 C CA . THR B 1 47 ? 34.615 69.461 -29.249 1.00 15.63 47 THR B CA 1
ATOM 3842 C C . THR B 1 47 ? 33.892 69.207 -27.929 1.00 17.22 47 THR B C 1
ATOM 3843 O O . THR B 1 47 ? 33.451 70.138 -27.258 1.00 17.58 47 THR B O 1
ATOM 3847 N N . ILE B 1 48 ? 33.751 67.932 -27.579 1.00 14.09 48 ILE B N 1
ATOM 3848 C CA . ILE B 1 48 ? 33.131 67.533 -26.322 1.00 14.20 48 ILE B CA 1
ATOM 3849 C C . ILE B 1 48 ? 34.206 66.990 -25.385 1.00 13.37 48 ILE B C 1
ATOM 3850 O O . ILE B 1 48 ? 35.040 66.194 -25.799 1.00 13.89 48 ILE B O 1
ATOM 3855 N N . ASP B 1 49 ? 34.193 67.442 -24.133 1.00 14.23 49 ASP B N 1
ATOM 3856 C CA . ASP B 1 49 ? 35.182 67.020 -23.147 1.00 15.24 49 ASP B CA 1
ATOM 3857 C C . ASP B 1 49 ? 34.838 65.627 -22.629 1.00 14.58 49 ASP B C 1
ATOM 3858 O O . ASP B 1 49 ? 33.841 65.454 -21.931 1.00 14.37 49 ASP B O 1
ATOM 3863 N N . GLY B 1 50 ? 35.675 64.649 -22.959 1.00 12.26 50 GLY B N 1
ATOM 3864 C CA . GLY B 1 50 ? 35.444 63.273 -22.544 1.00 12.51 50 GLY B CA 1
ATOM 3865 C C . GLY B 1 50 ? 36.213 62.846 -21.301 1.00 11.69 50 GLY B C 1
ATOM 3866 O O . GLY B 1 50 ? 36.151 61.687 -20.885 1.00 11.67 50 GLY B O 1
ATOM 3867 N N . ARG B 1 51 ? 36.956 63.765 -20.693 1.00 13.00 51 ARG B N 1
ATOM 3868 C CA . ARG B 1 51 ? 37.737 63.394 -19.517 1.00 13.33 51 ARG B CA 1
ATOM 3869 C C . ARG B 1 51 ? 36.841 62.840 -18.425 1.00 10.23 51 ARG B C 1
ATOM 3870 O O . ARG B 1 51 ? 35.792 63.402 -18.122 1.00 13.33 51 ARG B O 1
ATOM 3878 N N . GLY B 1 52 ? 37.264 61.729 -17.839 1.00 10.35 52 GLY B N 1
ATOM 3879 C CA . GLY B 1 52 ? 36.524 61.128 -16.754 1.00 11.04 52 GLY B CA 1
ATOM 3880 C C . GLY B 1 52 ? 35.426 60.195 -17.227 1.00 11.08 52 GLY B C 1
ATOM 3881 O O . GLY B 1 52 ? 34.634 59.740 -16.413 1.00 12.05 52 GLY B O 1
ATOM 3882 N N . MET B 1 53 ? 35.383 59.913 -18.527 1.00 10.22 53 MET B N 1
ATOM 3883 C CA . MET B 1 53 ? 34.378 59.001 -19.080 1.00 9.25 53 MET B CA 1
ATOM 3884 C C . MET B 1 53 ? 34.999 57.749 -19.683 1.00 9.41 53 MET B C 1
ATOM 3885 O O . MET B 1 53 ? 36.143 57.769 -20.164 1.00 10.07 53 MET B O 1
ATOM 3890 N N . ILE B 1 54 ? 34.222 56.666 -19.665 1.00 8.95 54 ILE B N 1
ATOM 3891 C CA . ILE B 1 54 ? 34.491 55.485 -20.477 1.00 8.34 54 ILE B CA 1
ATOM 3892 C C . ILE B 1 54 ? 33.519 55.469 -21.660 1.00 7.68 54 ILE B C 1
ATOM 3893 O O . ILE B 1 54 ? 32.312 55.702 -21.487 1.00 9.13 54 ILE B O 1
ATOM 3898 N N . ALA B 1 55 ? 34.049 55.248 -22.861 1.00 7.77 55 ALA B N 1
ATOM 3899 C CA . ALA B 1 55 ? 33.255 55.181 -24.090 1.00 8.17 55 ALA B CA 1
ATOM 3900 C C . ALA B 1 55 ? 33.222 53.765 -24.614 1.00 8.11 55 ALA B C 1
ATOM 3901 O O . ALA B 1 55 ? 34.254 53.100 -24.689 1.00 9.52 55 ALA B O 1
ATOM 3903 N N . LEU B 1 56 ? 32.027 53.322 -25.003 1.00 8.29 56 LEU B N 1
ATOM 3904 C CA . LEU B 1 56 ? 31.800 52.032 -25.644 1.00 8.39 56 LEU B CA 1
ATOM 3905 C C . LEU B 1 56 ? 31.025 52.264 -26.930 1.00 8.92 56 LEU B C 1
ATOM 3906 O O . LEU B 1 56 ? 30.428 53.323 -27.108 1.00 8.90 56 LEU B O 1
ATOM 3911 N N . PRO B 1 57 ? 31.007 51.267 -27.826 1.00 8.58 57 PRO B N 1
ATOM 3912 C CA . PRO B 1 57 ? 29.959 51.304 -28.848 1.00 8.66 57 PRO B CA 1
ATOM 3913 C C . PRO B 1 57 ? 28.611 51.386 -28.151 1.00 7.70 57 PRO B C 1
ATOM 3914 O O . PRO B 1 57 ? 28.448 50.865 -27.049 1.00 9.22 57 PRO B O 1
ATOM 3918 N N . GLY B 1 58 ? 27.648 52.037 -28.786 1.00 8.34 58 GLY B N 1
ATOM 3919 C CA . GLY B 1 58 ? 26.314 52.062 -28.213 1.00 9.00 58 GLY B CA 1
ATOM 3920 C C . GLY B 1 58 ? 25.824 50.650 -27.935 1.00 8.12 58 GLY B C 1
ATOM 3921 O O . GLY B 1 58 ? 26.078 49.719 -28.716 1.00 8.27 58 GLY B O 1
ATOM 3922 N N . LEU B 1 59 ? 25.129 50.472 -26.820 1.00 8.22 59 LEU B N 1
ATOM 3923 C CA . LEU B 1 59 ? 24.566 49.159 -26.534 1.00 7.29 59 LEU B CA 1
ATOM 3924 C C . LEU B 1 59 ? 23.432 48.862 -27.509 1.00 7.24 59 LEU B C 1
ATOM 3925 O O . LEU B 1 59 ? 22.738 49.773 -27.971 1.00 8.00 59 LEU B O 1
ATOM 3930 N N . ILE B 1 60 ? 23.256 47.585 -27.822 1.00 6.76 60 ILE B N 1
ATOM 3931 C CA . ILE B 1 60 ? 22.239 47.166 -28.784 1.00 6.55 60 ILE B CA 1
ATOM 3932 C C . ILE B 1 60 ? 21.359 46.117 -28.131 1.00 7.02 60 ILE B C 1
ATOM 3933 O O . ILE B 1 60 ? 21.821 45.028 -27.759 1.00 8.38 60 ILE B O 1
ATOM 3938 N N . ASN B 1 61 ? 20.093 46.465 -27.943 1.00 7.59 61 ASN B N 1
ATOM 3939 C CA . ASN B 1 61 ? 19.138 45.553 -27.330 1.00 7.86 61 ASN B CA 1
ATOM 3940 C C . ASN B 1 61 ? 18.510 44.691 -28.406 1.00 7.95 61 ASN B C 1
ATOM 3941 O O . ASN B 1 61 ? 17.685 45.172 -29.188 1.00 8.54 61 ASN B O 1
ATOM 3946 N N . SER B 1 62 ? 18.928 43.431 -28.476 1.00 8.23 62 SER B N 1
ATOM 3947 C CA . SER B 1 62 ? 18.542 42.585 -29.599 1.00 9.22 62 SER B CA 1
ATOM 3948 C C . SER B 1 62 ? 17.201 41.865 -29.431 1.00 8.98 62 SER B C 1
ATOM 3949 O O . SER B 1 62 ? 16.796 41.079 -30.304 1.00 10.06 62 SER B O 1
ATOM 3952 N N . HIS B 1 63 ? 16.485 42.157 -28.354 1.00 8.10 63 HIS B N 1
ATOM 3953 C CA . HIS B 1 63 ? 15.148 41.595 -28.190 1.00 8.57 63 HIS B CA 1
ATOM 3954 C C . HIS B 1 63 ? 14.309 42.412 -27.204 1.00 8.86 63 HIS B C 1
ATOM 3955 O O . HIS B 1 63 ? 14.536 42.342 -25.995 1.00 9.36 63 HIS B O 1
ATOM 3962 N N . GLN B 1 64 ? 13.333 43.165 -27.725 1.00 9.33 64 GLN B N 1
ATOM 3963 C CA . GLN B 1 64 ? 12.377 43.931 -26.914 1.00 9.26 64 GLN B CA 1
ATOM 3964 C C . GLN B 1 64 ? 10.942 43.544 -27.263 1.00 9.88 64 GLN B C 1
ATOM 3965 O O . GLN B 1 64 ? 10.674 43.003 -28.353 1.00 9.46 64 GLN B O 1
ATOM 3971 N N . HIS B 1 65 ? 10.041 43.835 -26.329 1.00 8.88 65 HIS B N 1
ATOM 3972 C CA . HIS B 1 65 ? 8.599 43.876 -26.595 1.00 8.57 65 HIS B CA 1
ATOM 3973 C C . HIS B 1 65 ? 8.095 45.193 -26.015 1.00 9.03 65 HIS B C 1
ATOM 3974 O O . HIS B 1 65 ? 7.666 45.265 -24.859 1.00 9.90 65 HIS B O 1
ATOM 3981 N N . LEU B 1 66 ? 8.176 46.252 -26.810 1.00 9.77 66 LEU B N 1
ATOM 3982 C CA . LEU B 1 66 ? 7.995 47.593 -26.269 1.00 9.68 66 LEU B CA 1
ATOM 3983 C C . LEU B 1 66 ? 6.639 47.819 -25.617 1.00 10.45 66 LEU B C 1
ATOM 3984 O O . LEU B 1 66 ? 6.554 48.492 -24.590 1.00 12.84 66 LEU B O 1
ATOM 3989 N N . TYR B 1 67 ? 5.589 47.243 -26.195 1.00 11.65 67 TYR B N 1
ATOM 3990 C CA . TYR B 1 67 ? 4.239 47.513 -25.710 1.00 12.51 67 TYR B CA 1
ATOM 3991 C C . TYR B 1 67 ? 4.053 47.091 -24.252 1.00 13.31 67 TYR B C 1
ATOM 3992 O O . TYR B 1 67 ? 3.175 47.605 -23.555 1.00 14.20 67 TYR B O 1
ATOM 4001 N N . GLU B 1 68 ? 4.905 46.186 -23.781 1.00 11.44 68 GLU B N 1
ATOM 4002 C CA . GLU B 1 68 ? 4.844 45.716 -22.399 1.00 12.15 68 GLU B CA 1
ATOM 4003 C C . GLU B 1 68 ? 5.292 46.750 -21.369 1.00 11.40 68 GLU B C 1
ATOM 4004 O O . GLU B 1 68 ? 5.165 46.522 -20.172 1.00 12.43 68 GLU B O 1
ATOM 4010 N N . GLY B 1 69 ? 5.814 47.882 -21.832 1.00 12.13 69 GLY B N 1
ATOM 4011 C CA . GLY B 1 69 ? 6.097 48.992 -20.939 1.00 12.85 69 GLY B CA 1
ATOM 4012 C C . GLY B 1 69 ? 4.875 49.380 -20.122 1.00 11.84 69 GLY B C 1
ATOM 4013 O O . GLY B 1 69 ? 4.995 49.897 -19.018 1.00 14.52 69 GLY B O 1
ATOM 4014 N N . ALA B 1 70 ? 3.688 49.120 -20.665 1.00 12.28 70 ALA B N 1
ATOM 4015 C CA . ALA B 1 70 ? 2.449 49.470 -19.979 1.00 12.19 70 ALA B CA 1
ATOM 4016 C C . ALA B 1 70 ? 2.040 48.449 -18.923 1.00 12.80 70 ALA B C 1
ATOM 4017 O O . ALA B 1 70 ? 1.009 48.616 -18.263 1.00 13.00 70 ALA B O 1
ATOM 4019 N N . MET B 1 71 ? 2.840 47.401 -18.756 1.00 11.01 71 MET B N 1
ATOM 4020 C CA . MET B 1 71 ? 2.466 46.277 -17.906 1.00 12.24 71 MET B CA 1
ATOM 4021 C C . MET B 1 71 ? 3.502 45.966 -16.843 1.00 12.18 71 MET B C 1
ATOM 4022 O O . MET B 1 71 ? 3.710 44.809 -16.493 1.00 13.99 71 MET B O 1
ATOM 4027 N N . ARG B 1 72 ? 4.135 47.001 -16.320 1.00 10.44 72 ARG B N 1
ATOM 4028 C CA . ARG B 1 72 ? 5.197 46.835 -15.340 1.00 10.63 72 ARG B CA 1
ATOM 4029 C C . ARG B 1 72 ? 4.671 46.686 -13.925 1.00 11.30 72 ARG B C 1
ATOM 4030 O O . ARG B 1 72 ? 3.717 47.357 -13.526 1.00 10.78 72 ARG B O 1
ATOM 4038 N N . ALA B 1 73 ? 5.325 45.818 -13.159 1.00 10.47 73 ALA B N 1
ATOM 4039 C CA . ALA B 1 73 ? 5.090 45.740 -11.725 1.00 9.91 73 ALA B CA 1
ATOM 4040 C C . ALA B 1 73 ? 3.608 45.576 -11.380 1.00 11.14 73 ALA B C 1
ATOM 4041 O O . ALA B 1 73 ? 3.076 46.242 -10.493 1.00 12.04 73 ALA B O 1
ATOM 4043 N N . ILE B 1 74 ? 2.956 44.689 -12.118 1.00 11.89 74 ILE B N 1
ATOM 4044 C CA . ILE B 1 74 ? 1.590 44.286 -11.819 1.00 12.36 74 ILE B CA 1
ATOM 4045 C C . ILE B 1 74 ? 1.633 43.200 -10.744 1.00 11.72 74 ILE B C 1
ATOM 4046 O O . ILE B 1 74 ? 2.243 42.158 -10.946 1.00 11.43 74 ILE B O 1
ATOM 4051 N N . PRO B 1 75 ? 0.996 43.443 -9.586 1.00 12.33 75 PRO B N 1
ATOM 4052 C CA . PRO B 1 75 ? 1.128 42.474 -8.486 1.00 12.07 75 PRO B CA 1
ATOM 4053 C C . PRO B 1 75 ? 0.790 41.040 -8.884 1.00 12.42 75 PRO B C 1
ATOM 4054 O O . PRO B 1 75 ? 1.514 40.117 -8.496 1.00 13.82 75 PRO B O 1
ATOM 4058 N N . GLN B 1 76 ? -0.277 40.859 -9.656 1.00 13.58 76 GLN B N 1
ATOM 4059 C CA . GLN B 1 76 ? -0.711 39.523 -10.042 1.00 13.86 76 GLN B CA 1
ATOM 4060 C C . GLN B 1 76 ? 0.257 38.808 -10.979 1.00 15.18 76 GLN B C 1
ATOM 4061 O O . GLN B 1 76 ? 0.135 37.602 -11.201 1.00 19.48 76 GLN B O 1
ATOM 4067 N N . LEU B 1 77 ? 1.213 39.543 -11.543 1.00 12.36 77 LEU B N 1
ATOM 4068 C CA . LEU B 1 77 ? 2.176 38.949 -12.463 1.00 12.53 77 LEU B CA 1
ATOM 4069 C C . LEU B 1 77 ? 3.581 38.934 -11.881 1.00 11.32 77 LEU B C 1
ATOM 4070 O O . LEU B 1 77 ? 4.533 38.627 -12.589 1.00 12.14 77 LEU B O 1
ATOM 4075 N N . GLU B 1 78 ? 3.715 39.280 -10.607 1.00 11.02 78 GLU B N 1
ATOM 4076 C CA . GLU B 1 78 ? 5.049 39.347 -10.002 1.00 10.99 78 GLU B CA 1
ATOM 4077 C C . GLU B 1 78 ? 5.736 37.989 -9.915 1.00 11.48 78 GLU B C 1
ATOM 4078 O O . GLU B 1 78 ? 6.903 37.855 -10.282 1.00 11.75 78 GLU B O 1
ATOM 4084 N N . ARG B 1 79 ? 5.017 36.992 -9.412 1.00 10.32 79 ARG B N 1
ATOM 4085 C CA . ARG B 1 79 ? 5.567 35.656 -9.225 1.00 11.72 79 ARG B CA 1
ATOM 4086 C C . ARG B 1 79 ? 4.662 34.641 -9.909 1.00 12.04 79 ARG B C 1
ATOM 4087 O O . ARG B 1 79 ? 3.742 34.105 -9.296 1.00 15.09 79 ARG B O 1
ATOM 4095 N N . VAL B 1 80 ? 4.957 34.378 -11.174 1.00 11.33 80 VAL B N 1
ATOM 4096 C CA . VAL B 1 80 ? 4.128 33.505 -12.008 1.00 11.05 80 VAL B CA 1
ATOM 4097 C C . VAL B 1 80 ? 4.992 32.655 -12.920 1.00 13.63 80 VAL B C 1
ATOM 4098 O O . VAL B 1 80 ? 6.058 33.082 -13.365 1.00 13.22 80 VAL B O 1
ATOM 4102 N N . THR B 1 81 ? 4.516 31.449 -13.211 1.00 13.85 81 THR B N 1
ATOM 4103 C CA . THR B 1 81 ? 5.114 30.613 -14.241 1.00 14.27 81 THR B CA 1
ATOM 4104 C C . THR B 1 81 ? 4.692 31.137 -15.617 1.00 13.27 81 THR B C 1
ATOM 4105 O O . THR B 1 81 ? 3.791 31.974 -15.718 1.00 12.67 81 THR B O 1
ATOM 4109 N N . MET B 1 82 ? 5.339 30.653 -16.672 1.00 13.73 82 MET B N 1
ATOM 4110 C CA . MET B 1 82 ? 5.047 31.130 -18.027 1.00 15.79 82 MET B CA 1
ATOM 4111 C C . MET B 1 82 ? 3.580 30.975 -18.414 1.00 17.00 82 MET B C 1
ATOM 4112 O O . MET B 1 82 ? 2.995 31.884 -18.996 1.00 16.05 82 MET B O 1
ATOM 4117 N N . ALA B 1 83 ? 2.979 29.830 -18.112 1.00 15.86 83 ALA B N 1
ATOM 4118 C CA . ALA B 1 83 ? 1.579 29.621 -18.473 1.00 17.74 83 ALA B CA 1
ATOM 4119 C C . ALA B 1 83 ? 0.686 30.727 -17.912 1.00 16.43 83 ALA B C 1
ATOM 4120 O O . ALA B 1 83 ? -0.145 31.281 -18.635 1.00 17.82 83 ALA B O 1
ATOM 4122 N N . SER B 1 84 ? 0.866 31.052 -16.631 1.00 15.05 84 SER B N 1
ATOM 4123 C CA . SER B 1 84 ? 0.082 32.091 -15.969 1.00 15.32 84 SER B CA 1
ATOM 4124 C C . SER B 1 84 ? 0.442 33.472 -16.500 1.00 15.41 84 SER B C 1
ATOM 4125 O O . SER B 1 84 ? -0.422 34.334 -16.663 1.00 16.41 84 SER B O 1
ATOM 4128 N N . TRP B 1 85 ? 1.728 33.676 -16.766 1.00 13.81 85 TRP B N 1
ATOM 4129 C CA . TRP B 1 85 ? 2.205 34.949 -17.289 1.00 12.34 85 TRP B CA 1
ATOM 4130 C C . TRP B 1 85 ? 1.599 35.245 -18.654 1.00 14.10 85 TRP B C 1
ATOM 4131 O O . TRP B 1 85 ? 1.059 36.322 -18.874 1.00 13.10 85 TRP B O 1
ATOM 4142 N N . LEU B 1 86 ? 1.682 34.279 -19.560 1.00 14.68 86 LEU B N 1
ATOM 4143 C CA . LEU B 1 86 ? 1.185 34.467 -20.917 1.00 17.11 86 LEU B CA 1
ATOM 4144 C C . LEU B 1 86 ? -0.307 34.760 -20.884 1.00 19.22 86 LEU B C 1
ATOM 4145 O O . LEU B 1 86 ? -0.783 35.672 -21.565 1.00 17.73 86 LEU B O 1
ATOM 4150 N N . GLU B 1 87 ? -1.046 34.002 -20.083 1.00 16.44 87 GLU B N 1
ATOM 4151 C CA . GLU B 1 87 ? -2.482 34.226 -19.957 1.00 21.94 87 GLU B CA 1
ATOM 4152 C C . GLU B 1 87 ? -2.774 35.629 -19.420 1.00 21.42 87 GLU B C 1
ATOM 4153 O O . GLU B 1 87 ? -3.650 36.327 -19.927 1.00 21.41 87 GLU B O 1
ATOM 4159 N N . GLY B 1 88 ? -2.033 36.051 -18.402 1.00 16.46 88 GLY B N 1
ATOM 4160 C CA . GLY B 1 88 ? -2.231 37.366 -17.818 1.00 18.07 88 GLY B CA 1
ATOM 4161 C C . GLY B 1 88 ? -1.928 38.495 -18.785 1.00 18.30 88 GLY B C 1
ATOM 4162 O O . GLY B 1 88 ? -2.646 39.497 -18.828 1.00 18.84 88 GLY B O 1
ATOM 4163 N N . VAL B 1 89 ? -0.868 38.341 -19.566 1.00 15.79 89 VAL B N 1
ATOM 4164 C CA . VAL B 1 89 ? -0.480 39.353 -20.548 1.00 16.75 89 VAL B CA 1
ATOM 4165 C C . VAL B 1 89 ? -1.471 39.417 -21.715 1.00 18.78 89 VAL B C 1
ATOM 4166 O O . VAL B 1 89 ? -1.931 40.500 -22.083 1.00 16.77 89 VAL B O 1
ATOM 4170 N N . LEU B 1 90 ? -1.798 38.265 -22.291 1.00 15.61 90 LEU B N 1
ATOM 4171 C CA . LEU B 1 90 ? -2.751 38.215 -23.398 1.00 17.85 90 LEU B CA 1
ATOM 4172 C C . LEU B 1 90 ? -4.126 38.720 -22.977 1.00 18.57 90 LEU B C 1
ATOM 4173 O O . LEU B 1 90 ? -4.772 39.449 -23.728 1.00 16.93 90 LEU B O 1
ATOM 4178 N N . THR B 1 91 ? -4.574 38.337 -21.785 1.00 18.06 91 THR B N 1
ATOM 4179 C CA . THR B 1 91 ? -5.879 38.761 -21.283 1.00 19.50 91 THR B CA 1
ATOM 4180 C C . THR B 1 91 ? -5.953 40.276 -21.099 1.00 18.15 91 THR B C 1
ATOM 4181 O O . THR B 1 91 ? -6.923 40.921 -21.504 1.00 19.33 91 THR B O 1
ATOM 4185 N N . ARG B 1 92 ? -4.919 40.854 -20.496 1.00 15.88 92 ARG B N 1
ATOM 4186 C CA . ARG B 1 92 ? -4.880 42.296 -20.292 1.00 16.36 92 ARG B CA 1
ATOM 4187 C C . ARG B 1 92 ? -4.788 43.062 -21.599 1.00 17.08 92 ARG B C 1
ATOM 4188 O O . ARG B 1 92 ? -5.533 44.022 -21.816 1.00 17.75 92 ARG B O 1
ATOM 4196 N N . SER B 1 93 ? -3.886 42.645 -22.478 1.00 15.89 93 SER B N 1
ATOM 4197 C CA . SER B 1 93 ? -3.740 43.319 -23.757 1.00 18.08 93 SER B CA 1
ATOM 4198 C C . SER B 1 93 ? -5.064 43.317 -24.518 1.00 18.31 93 SER B C 1
ATOM 4199 O O . SER B 1 93 ? -5.522 44.368 -24.965 1.00 17.34 93 SER B O 1
ATOM 4202 N N . ALA B 1 94 ? -5.686 42.149 -24.647 1.00 18.43 94 ALA B N 1
ATOM 4203 C CA . ALA B 1 94 ? -6.958 42.044 -25.360 1.00 16.36 94 ALA B CA 1
ATOM 4204 C C . ALA B 1 94 ? -8.053 42.858 -24.682 1.00 17.72 94 ALA B C 1
ATOM 4205 O O . ALA B 1 94 ? -8.828 43.534 -25.351 1.00 15.40 94 ALA B O 1
ATOM 4207 N N . GLY B 1 95 ? -8.123 42.795 -23.359 1.00 15.51 95 GLY B N 1
ATOM 4208 C CA . GLY B 1 95 ? -9.161 43.494 -22.623 1.00 15.56 95 GLY B CA 1
ATOM 4209 C C . GLY B 1 95 ? -9.040 45.000 -22.737 1.00 16.86 95 GLY B C 1
ATOM 4210 O O . GLY B 1 95 ? -10.015 45.695 -23.015 1.00 17.66 95 GLY B O 1
ATOM 4211 N N . TRP B 1 96 ? -7.838 45.517 -22.509 1.00 15.43 96 TRP B N 1
ATOM 4212 C CA . TRP B 1 96 ? -7.593 46.941 -22.656 1.00 13.00 96 TRP B CA 1
ATOM 4213 C C . TRP B 1 96 ? -7.895 47.394 -24.077 1.00 13.42 96 TRP B C 1
ATOM 4214 O O . TRP B 1 96 ? -8.480 48.452 -24.289 1.00 12.79 96 TRP B O 1
ATOM 4225 N N . TRP B 1 97 ? -7.499 46.587 -25.050 1.00 12.50 97 TRP B N 1
ATOM 4226 C CA . TRP B 1 97 ? -7.760 46.903 -26.447 1.00 12.15 97 TRP B CA 1
ATOM 4227 C C . TRP B 1 97 ? -9.257 46.974 -26.735 1.00 14.41 97 TRP B C 1
ATOM 4228 O O . TRP B 1 97 ? -9.729 47.916 -27.365 1.00 14.80 97 TRP B O 1
ATOM 4239 N N . ARG B 1 98 ? -9.994 45.972 -26.272 1.00 13.45 98 ARG B N 1
ATOM 4240 C CA . ARG B 1 98 ? -11.421 45.907 -26.559 1.00 13.54 98 ARG B CA 1
ATOM 4241 C C . ARG B 1 98 ? -12.112 47.131 -25.973 1.00 16.39 98 ARG B C 1
ATOM 4242 O O . ARG B 1 98 ? -13.091 47.620 -26.542 1.00 15.81 98 ARG B O 1
ATOM 4250 N N . ASP B 1 99 ? -11.582 47.641 -24.861 1.00 13.91 99 ASP B N 1
ATOM 4251 C CA . ASP B 1 99 ? -12.126 48.822 -24.197 1.00 15.16 99 ASP B CA 1
ATOM 4252 C C . ASP B 1 99 ? -11.561 50.145 -24.723 1.00 12.03 99 ASP B C 1
ATOM 4253 O O . ASP B 1 99 ? -11.780 51.207 -24.128 1.00 15.27 99 ASP B O 1
ATOM 4258 N N . GLY B 1 100 ? -10.870 50.085 -25.855 1.00 13.31 100 GLY B N 1
ATOM 4259 C CA . GLY B 1 100 ? -10.390 51.282 -26.524 1.00 14.09 100 GLY B CA 1
ATOM 4260 C C . GLY B 1 100 ? -9.176 51.942 -25.887 1.00 13.65 100 GLY B C 1
ATOM 4261 O O . GLY B 1 100 ? -8.840 53.075 -26.243 1.00 17.85 100 GLY B O 1
ATOM 4262 N N . LYS B 1 101 ? -8.513 51.228 -24.973 1.00 13.64 101 LYS B N 1
ATOM 4263 C CA . LYS B 1 101 ? -7.426 51.786 -24.166 1.00 14.49 101 LYS B CA 1
ATOM 4264 C C . LYS B 1 101 ? -6.055 51.355 -24.652 1.00 14.57 101 LYS B C 1
ATOM 4265 O O . LYS B 1 101 ? -5.054 51.636 -23.983 1.00 15.19 101 LYS B O 1
ATOM 4271 N N . PHE B 1 102 ? -5.973 50.661 -25.777 1.00 13.63 102 PHE B N 1
ATOM 4272 C CA . PHE B 1 102 ? -4.701 50.045 -26.157 1.00 13.12 102 PHE B CA 1
ATOM 4273 C C . PHE B 1 102 ? -4.507 50.017 -27.673 1.00 12.29 102 PHE B C 1
ATOM 4274 O O . PHE B 1 102 ? -4.040 49.030 -28.232 1.00 14.31 102 PHE B O 1
ATOM 4282 N N . GLY B 1 103 ? -4.858 51.115 -28.331 1.00 13.93 103 GLY B N 1
ATOM 4283 C CA . GLY B 1 103 ? -4.644 51.240 -29.764 1.00 16.20 103 GLY B CA 1
ATOM 4284 C C . GLY B 1 103 ? -3.236 51.699 -30.115 1.00 15.30 103 GLY B C 1
ATOM 4285 O O . GLY B 1 103 ? -2.406 51.948 -29.216 1.00 14.00 103 GLY B O 1
ATOM 4286 N N . PRO B 1 104 ? -2.939 51.814 -31.417 1.00 13.37 104 PRO B N 1
ATOM 4287 C CA . PRO B 1 104 ? -1.594 52.238 -31.825 1.00 14.59 104 PRO B CA 1
ATOM 4288 C C . PRO B 1 104 ? -1.185 53.579 -31.215 1.00 17.61 104 PRO B C 1
ATOM 4289 O O . PRO B 1 104 ? -0.000 53.803 -30.975 1.00 14.11 104 PRO B O 1
ATOM 4293 N N . ASP B 1 105 ? -2.137 54.456 -30.933 1.00 15.81 105 ASP B N 1
ATOM 4294 C CA . ASP B 1 105 ? -1.800 55.749 -30.350 1.00 17.33 105 ASP B CA 1
ATOM 4295 C C . ASP B 1 105 ? -1.188 55.592 -28.953 1.00 16.82 105 ASP B C 1
ATOM 4296 O O . ASP B 1 105 ? -0.274 56.330 -28.573 1.00 18.38 105 ASP B O 1
ATOM 4301 N N . VAL B 1 106 ? -1.689 54.623 -28.192 1.00 13.57 106 VAL B N 1
ATOM 4302 C CA . VAL B 1 106 ? -1.179 54.333 -26.860 1.00 13.42 106 VAL B CA 1
ATOM 4303 C C . VAL B 1 106 ? 0.183 53.654 -26.969 1.00 11.58 106 VAL B C 1
ATOM 4304 O O . VAL B 1 106 ? 1.133 54.014 -26.268 1.00 12.86 106 VAL B O 1
ATOM 4308 N N . ILE B 1 107 ? 0.282 52.683 -27.866 1.00 11.20 107 ILE B N 1
ATOM 4309 C CA . ILE B 1 107 ? 1.531 51.970 -28.077 1.00 11.80 107 ILE B CA 1
ATOM 4310 C C . ILE B 1 107 ? 2.626 52.933 -28.527 1.00 11.63 107 ILE B C 1
ATOM 4311 O O . ILE B 1 107 ? 3.775 52.789 -28.110 1.00 9.84 107 ILE B O 1
ATOM 4316 N N . ARG B 1 108 ? 2.293 53.930 -29.336 1.00 10.52 108 ARG B N 1
ATOM 4317 C CA . ARG B 1 108 ? 3.288 54.907 -29.755 1.00 10.43 108 ARG B CA 1
ATOM 4318 C C . ARG B 1 108 ? 3.922 55.574 -28.542 1.00 10.60 108 ARG B C 1
ATOM 4319 O O . ARG B 1 108 ? 5.143 55.758 -28.494 1.00 10.31 108 ARG B O 1
ATOM 4327 N N . GLU B 1 109 ? 3.103 55.948 -27.567 1.00 10.00 109 GLU B N 1
ATOM 4328 C CA . GLU B 1 109 ? 3.613 56.677 -26.414 1.00 10.68 109 GLU B CA 1
ATOM 4329 C C . GLU B 1 109 ? 4.325 55.776 -25.411 1.00 9.72 109 GLU B C 1
ATOM 4330 O O . GLU B 1 109 ? 5.294 56.209 -24.774 1.00 10.11 109 GLU B O 1
ATOM 4336 N N . VAL B 1 110 ? 3.875 54.533 -25.272 1.00 9.36 110 VAL B N 1
ATOM 4337 C CA . VAL B 1 110 ? 4.589 53.561 -24.456 1.00 9.71 110 VAL B CA 1
ATOM 4338 C C . VAL B 1 110 ? 5.959 53.311 -25.083 1.00 8.80 110 VAL B C 1
ATOM 4339 O O . VAL B 1 110 ? 6.987 53.354 -24.395 1.00 8.55 110 VAL B O 1
ATOM 4343 N N . ALA B 1 111 ? 5.990 53.090 -26.390 1.00 8.80 111 ALA B N 1
ATOM 4344 C CA . ALA B 1 111 ? 7.258 52.907 -27.094 1.00 9.35 111 ALA B CA 1
ATOM 4345 C C . ALA B 1 111 ? 8.160 54.114 -26.904 1.00 9.17 111 ALA B C 1
ATOM 4346 O O . ALA B 1 111 ? 9.369 53.970 -26.688 1.00 8.92 111 ALA B O 1
ATOM 4348 N N . ARG B 1 112 ? 7.598 55.312 -26.963 1.00 9.32 112 ARG B N 1
ATOM 4349 C CA . ARG B 1 112 ? 8.421 56.507 -26.848 1.00 8.76 112 ARG B CA 1
ATOM 4350 C C . ARG B 1 112 ? 9.103 56.552 -25.482 1.00 8.35 112 ARG B C 1
ATOM 4351 O O . ARG B 1 112 ? 10.284 56.915 -25.360 1.00 9.07 112 ARG B O 1
ATOM 4359 N N . ALA B 1 113 ? 8.372 56.186 -24.442 1.00 7.79 113 ALA B N 1
ATOM 4360 C CA . ALA B 1 113 ? 8.935 56.176 -23.097 1.00 8.03 113 ALA B CA 1
ATOM 4361 C C . ALA B 1 113 ? 10.020 55.113 -22.951 1.00 8.33 113 ALA B C 1
ATOM 4362 O O . ALA B 1 113 ? 11.106 55.397 -22.427 1.00 8.87 113 ALA B O 1
ATOM 4364 N N . VAL B 1 114 ? 9.753 53.892 -23.407 1.00 8.22 114 VAL B N 1
ATOM 4365 C CA . VAL B 1 114 ? 10.738 52.823 -23.244 1.00 7.88 114 VAL B CA 1
ATOM 4366 C C . VAL B 1 114 ? 11.982 53.069 -24.096 1.00 7.51 114 VAL B C 1
ATOM 4367 O O . VAL B 1 114 ? 13.105 52.778 -23.658 1.00 7.98 114 VAL B O 1
ATOM 4371 N N . LEU B 1 115 ? 11.804 53.629 -25.290 1.00 7.62 115 LEU B N 1
ATOM 4372 C CA . LEU B 1 115 ? 12.936 53.955 -26.146 1.00 7.38 115 LEU B CA 1
ATOM 4373 C C . LEU B 1 115 ? 13.743 55.134 -25.588 1.00 8.45 115 LEU B C 1
ATOM 4374 O O . LEU B 1 115 ? 14.970 55.161 -25.729 1.00 8.26 115 LEU B O 1
ATOM 4379 N N . LEU B 1 116 ? 13.088 56.093 -24.940 1.00 7.26 116 LEU B N 1
ATOM 4380 C CA . LEU B 1 116 ? 13.841 57.182 -24.322 1.00 7.63 116 LEU B CA 1
ATOM 4381 C C . LEU B 1 116 ? 14.632 56.636 -23.128 1.00 7.24 116 LEU B C 1
ATOM 4382 O O . LEU B 1 116 ? 15.817 56.976 -22.948 1.00 7.95 116 LEU B O 1
ATOM 4387 N N . GLU B 1 117 ? 13.999 55.799 -22.312 1.00 7.27 117 GLU B N 1
ATOM 4388 C CA . GLU B 1 117 ? 14.722 55.115 -21.238 1.00 7.55 117 GLU B CA 1
ATOM 4389 C C . GLU B 1 117 ? 15.928 54.384 -21.822 1.00 7.45 117 GLU B C 1
ATOM 4390 O O . GLU B 1 117 ? 17.015 54.411 -21.236 1.00 8.08 117 GLU B O 1
ATOM 4396 N N . SER B 1 118 ? 15.742 53.732 -22.966 1.00 7.98 118 SER B N 1
ATOM 4397 C CA . SER B 1 118 ? 16.818 52.990 -23.600 1.00 8.06 118 SER B CA 1
ATOM 4398 C C . SER B 1 118 ? 17.992 53.918 -23.913 1.00 8.16 118 SER B C 1
ATOM 4399 O O . SER B 1 118 ? 19.128 53.629 -23.540 1.00 7.20 118 SER B O 1
ATOM 4402 N N . LEU B 1 119 ? 17.729 55.041 -24.577 1.00 7.11 119 LEU B N 1
ATOM 4403 C CA . LEU B 1 119 ? 18.775 56.020 -24.850 1.00 8.37 119 LEU B CA 1
ATOM 4404 C C . LEU B 1 119 ? 19.482 56.436 -23.560 1.00 7.71 119 LEU B C 1
ATOM 4405 O O . LEU B 1 119 ? 20.720 56.535 -23.509 1.00 7.69 119 LEU B O 1
ATOM 4410 N N . LEU B 1 120 ? 18.706 56.715 -22.518 1.00 7.65 120 LEU B N 1
ATOM 4411 C CA . LEU B 1 120 ? 19.283 57.141 -21.247 1.00 8.05 120 LEU B CA 1
ATOM 4412 C C . LEU B 1 120 ? 20.145 56.065 -20.593 1.00 7.49 120 LEU B C 1
ATOM 4413 O O . LEU B 1 120 ? 21.031 56.386 -19.800 1.00 8.31 120 LEU B O 1
ATOM 4418 N N . GLY B 1 121 ? 19.917 54.805 -20.951 1.00 7.51 121 GLY B N 1
ATOM 4419 C CA . GLY B 1 121 ? 20.746 53.713 -20.473 1.00 7.85 121 GLY B CA 1
ATOM 4420 C C . GLY B 1 121 ? 21.880 53.347 -21.414 1.00 7.09 121 GLY B C 1
ATOM 4421 O O . GLY B 1 121 ? 22.511 52.303 -21.225 1.00 7.76 121 GLY B O 1
ATOM 4422 N N . GLY B 1 122 ? 22.147 54.185 -22.419 1.00 6.87 122 GLY B N 1
ATOM 4423 C CA . GLY B 1 122 ? 23.263 53.949 -23.320 1.00 7.13 122 GLY B CA 1
ATOM 4424 C C . GLY B 1 122 ? 22.965 53.003 -24.465 1.00 7.34 122 GLY B C 1
ATOM 4425 O O . GLY B 1 122 ? 23.885 52.532 -25.131 1.00 7.93 122 GLY B O 1
ATOM 4426 N N . ILE B 1 123 ? 21.680 52.751 -24.714 1.00 6.83 123 ILE B N 1
ATOM 4427 C CA . ILE B 1 123 ? 21.256 51.851 -25.790 1.00 7.16 123 ILE B CA 1
ATOM 4428 C C . ILE B 1 123 ? 20.965 52.688 -27.029 1.00 7.55 123 ILE B C 1
ATOM 4429 O O . ILE B 1 123 ? 20.155 53.611 -26.990 1.00 9.33 123 ILE B O 1
ATOM 4434 N N . THR B 1 124 ? 21.656 52.380 -28.114 1.00 8.46 124 THR B N 1
ATOM 4435 C CA . THR B 1 124 ? 21.559 53.175 -29.332 1.00 8.22 124 THR B CA 1
ATOM 4436 C C . THR B 1 124 ? 20.761 52.486 -30.447 1.00 8.33 124 THR B C 1
ATOM 4437 O O . THR B 1 124 ? 20.326 53.153 -31.387 1.00 8.94 124 THR B O 1
ATOM 4441 N N . THR B 1 125 ? 20.565 51.170 -30.332 1.00 8.03 125 THR B N 1
ATOM 4442 C CA . THR B 1 125 ? 19.743 50.397 -31.273 1.00 8.24 125 THR B CA 1
ATOM 4443 C C . THR B 1 125 ? 18.862 49.427 -30.501 1.00 7.80 125 THR B C 1
ATOM 4444 O O . THR B 1 125 ? 19.332 48.748 -29.592 1.00 7.48 125 THR B O 1
ATOM 4448 N N . VAL B 1 126 ? 17.581 49.376 -30.861 1.00 7.56 126 VAL B N 1
ATOM 4449 C CA . VAL B 1 126 ? 16.638 48.420 -30.282 1.00 8.51 126 VAL B CA 1
ATOM 4450 C C . VAL B 1 126 ? 15.961 47.620 -31.382 1.00 8.69 126 VAL B C 1
ATOM 4451 O O . VAL B 1 126 ? 15.530 48.195 -32.384 1.00 8.06 126 VAL B O 1
ATOM 4455 N N . ALA B 1 127 ? 15.860 46.309 -31.182 1.00 8.35 127 ALA B N 1
ATOM 4456 C CA . ALA B 1 127 ? 15.058 45.442 -32.043 1.00 8.06 127 ALA B CA 1
ATOM 4457 C C . ALA B 1 127 ? 13.798 45.039 -31.298 1.00 9.07 127 ALA B C 1
ATOM 4458 O O . ALA B 1 127 ? 13.874 44.326 -30.293 1.00 9.42 127 ALA B O 1
ATOM 4460 N N . ASP B 1 128 ? 12.651 45.537 -31.757 1.00 8.65 128 ASP B N 1
ATOM 4461 C CA . ASP B 1 128 ? 11.373 45.254 -31.124 1.00 9.27 128 ASP B CA 1
ATOM 4462 C C . ASP B 1 128 ? 10.638 44.165 -31.882 1.00 9.50 128 ASP B C 1
ATOM 4463 O O . ASP B 1 128 ? 10.620 44.146 -33.118 1.00 10.63 128 ASP B O 1
ATOM 4468 N N . GLN B 1 129 ? 10.021 43.266 -31.132 1.00 8.61 129 GLN B N 1
ATOM 4469 C CA . GLN B 1 129 ? 9.146 42.248 -31.704 1.00 10.75 129 GLN B CA 1
ATOM 4470 C C . GLN B 1 129 ? 7.761 42.482 -31.117 1.00 11.63 129 GLN B C 1
ATOM 4471 O O . GLN B 1 129 ? 7.435 42.016 -30.026 1.00 12.50 129 GLN B O 1
ATOM 4477 N N . HIS B 1 130 ? 6.951 43.254 -31.826 1.00 13.55 130 HIS B N 1
ATOM 4478 C CA . HIS B 1 130 ? 5.639 43.596 -31.321 1.00 14.04 130 HIS B CA 1
ATOM 4479 C C . HIS B 1 130 ? 4.714 42.383 -31.408 1.00 19.87 130 HIS B C 1
ATOM 4480 O O . HIS B 1 130 ? 4.554 41.811 -32.478 1.00 20.39 130 HIS B O 1
ATOM 4487 N N . LEU B 1 131 ? 4.114 41.985 -30.288 1.00 18.43 131 LEU B N 1
ATOM 4488 C CA . LEU B 1 131 ? 3.398 40.705 -30.234 1.00 20.29 131 LEU B CA 1
ATOM 4489 C C . LEU B 1 131 ? 1.880 40.820 -30.170 1.00 25.87 131 LEU B C 1
ATOM 4490 O O . LEU B 1 131 ? 1.190 39.829 -29.916 1.00 29.13 131 LEU B O 1
ATOM 4495 N N . PHE B 1 132 ? 1.360 42.015 -30.420 1.00 23.57 132 PHE B N 1
ATOM 4496 C CA . PHE B 1 132 ? -0.063 42.273 -30.218 1.00 23.65 132 PHE B CA 1
ATOM 4497 C C . PHE B 1 132 ? -0.789 42.735 -31.483 1.00 24.95 132 PHE B C 1
ATOM 4498 O O . PHE B 1 132 ? -0.755 43.912 -31.838 1.00 24.44 132 PHE B O 1
ATOM 4506 N N . PHE B 1 133 ? -1.456 41.808 -32.162 1.00 28.59 133 PHE B N 1
ATOM 4507 C CA . PHE B 1 133 ? -2.243 42.172 -33.336 1.00 27.19 133 PHE B CA 1
ATOM 4508 C C . PHE B 1 133 ? -3.685 41.684 -33.221 1.00 32.23 133 PHE B C 1
ATOM 4509 O O . PHE B 1 133 ? -4.080 40.736 -33.900 1.00 31.07 133 PHE B O 1
ATOM 4517 N N . PRO B 1 134 ? -4.479 42.347 -32.366 1.00 28.52 134 PRO B N 1
ATOM 4518 C CA . PRO B 1 134 ? -5.861 41.931 -32.103 1.00 32.05 134 PRO B CA 1
ATOM 4519 C C . PRO B 1 134 ? -6.758 42.113 -33.321 1.00 31.83 134 PRO B C 1
ATOM 4520 O O . PRO B 1 134 ? -6.579 43.050 -34.101 1.00 32.21 134 PRO B O 1
ATOM 4524 N N . GLY B 1 135 ? -7.726 41.218 -33.474 1.00 32.86 135 GLY B N 1
ATOM 4525 C CA . GLY B 1 135 ? -8.645 41.294 -34.592 1.00 36.28 135 GLY B CA 1
ATOM 4526 C C . GLY B 1 135 ? -8.028 40.773 -35.873 1.00 38.60 135 GLY B C 1
ATOM 4527 O O . GLY B 1 135 ? -6.921 40.231 -35.866 1.00 37.96 135 GLY B O 1
ATOM 4528 N N . ALA B 1 136 ? -8.745 40.954 -36.976 1.00 39.19 136 ALA B N 1
ATOM 4529 C CA . ALA B 1 136 ? -8.346 40.405 -38.268 1.00 47.01 136 ALA B CA 1
ATOM 4530 C C . ALA B 1 136 ? -7.142 41.124 -38.871 1.00 45.86 136 ALA B C 1
ATOM 4531 O O . ALA B 1 136 ? -6.030 40.586 -38.896 1.00 41.46 136 ALA B O 1
ATOM 4533 N N . THR B 1 137 ? -7.371 42.336 -39.368 1.00 48.75 137 THR B N 1
ATOM 4534 C CA . THR B 1 137 ? -6.315 43.105 -40.014 1.00 46.24 137 THR B CA 1
ATOM 4535 C C . THR B 1 137 ? -5.398 43.752 -38.982 1.00 45.67 137 THR B C 1
ATOM 4536 O O . THR B 1 137 ? -5.853 44.226 -37.940 1.00 46.43 137 THR B O 1
ATOM 4540 N N . ALA B 1 138 ? -4.102 43.760 -39.279 1.00 46.70 138 ALA B N 1
ATOM 4541 C CA . ALA B 1 138 ? -3.110 44.319 -38.370 1.00 40.88 138 ALA B CA 1
ATOM 4542 C C . ALA B 1 138 ? -3.111 45.842 -38.418 1.00 41.43 138 ALA B C 1
ATOM 4543 O O . ALA B 1 138 ? -2.904 46.448 -39.472 1.00 42.44 138 ALA B O 1
ATOM 4545 N N . ASP B 1 139 ? -3.349 46.450 -37.263 1.00 39.18 139 ASP B N 1
ATOM 4546 C CA . ASP B 1 139 ? -3.410 47.897 -37.147 1.00 33.10 139 ASP B CA 1
ATOM 4547 C C . ASP B 1 139 ? -2.007 48.484 -37.293 1.00 28.91 139 ASP B C 1
ATOM 4548 O O . ASP B 1 139 ? -1.032 47.751 -37.464 1.00 34.31 139 ASP B O 1
ATOM 4553 N N . SER B 1 140 ? -1.907 49.805 -37.213 1.00 24.91 140 SER B N 1
ATOM 4554 C CA . SER B 1 140 ? -0.630 50.485 -37.402 1.00 19.04 140 SER B CA 1
ATOM 4555 C C . SER B 1 140 ? 0.280 50.424 -36.171 1.00 15.64 140 SER B C 1
ATOM 4556 O O . SER B 1 140 ? 0.952 51.403 -35.863 1.00 16.31 140 SER B O 1
ATOM 4559 N N . TYR B 1 141 ? 0.293 49.294 -35.469 1.00 15.21 141 TYR B N 1
ATOM 4560 C CA . TYR B 1 141 ? 1.148 49.150 -34.287 1.00 16.18 141 TYR B CA 1
ATOM 4561 C C . TYR B 1 141 ? 2.632 49.280 -34.612 1.00 14.73 141 TYR B C 1
ATOM 4562 O O . TYR B 1 141 ? 3.361 49.981 -33.908 1.00 12.53 141 TYR B O 1
ATOM 4571 N N . ILE B 1 142 ? 3.086 48.611 -35.666 1.00 15.63 142 ILE B N 1
ATOM 4572 C CA . ILE B 1 142 ? 4.485 48.721 -36.068 1.00 14.46 142 ILE B CA 1
ATOM 4573 C C . ILE B 1 142 ? 4.810 50.149 -36.487 1.00 14.83 142 ILE B C 1
ATOM 4574 O O . ILE B 1 142 ? 5.856 50.687 -36.126 1.00 14.30 142 ILE B O 1
ATOM 4579 N N . ASP B 1 143 ? 3.918 50.770 -37.250 1.00 14.35 143 ASP B N 1
ATOM 4580 C CA . ASP B 1 143 ? 4.118 52.152 -37.654 1.00 13.26 143 ASP B CA 1
ATOM 4581 C C . ASP B 1 143 ? 4.263 53.044 -36.428 1.00 13.57 143 ASP B C 1
ATOM 4582 O O . ASP B 1 143 ? 5.111 53.932 -36.406 1.00 13.33 143 ASP B O 1
ATOM 4587 N N . ALA B 1 144 ? 3.451 52.793 -35.403 1.00 12.54 144 ALA B N 1
ATOM 4588 C CA . ALA B 1 144 ? 3.525 53.562 -34.166 1.00 13.39 144 ALA B CA 1
ATOM 4589 C C . ALA B 1 144 ? 4.898 53.441 -33.499 1.00 11.14 144 ALA B C 1
ATOM 4590 O O . ALA B 1 144 ? 5.464 54.447 -33.064 1.00 12.46 144 ALA B O 1
ATOM 4592 N N . THR B 1 145 ? 5.424 52.221 -33.395 1.00 11.15 145 THR B N 1
ATOM 4593 C CA . THR B 1 145 ? 6.738 52.055 -32.771 1.00 11.57 145 THR B CA 1
ATOM 4594 C C . THR B 1 145 ? 7.836 52.730 -33.598 1.00 11.25 145 THR B C 1
ATOM 4595 O O . THR B 1 145 ? 8.759 53.335 -33.049 1.00 10.04 145 THR B O 1
ATOM 4599 N N . ILE B 1 146 ? 7.748 52.625 -34.918 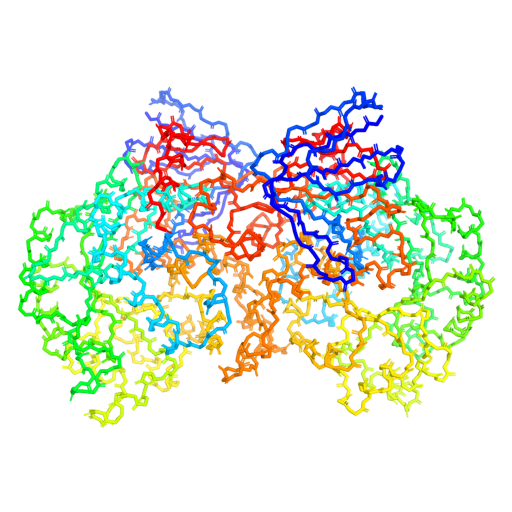1.00 10.22 146 ILE B N 1
ATOM 4600 C CA . ILE B 1 146 ? 8.726 53.267 -35.789 1.00 10.41 146 ILE B CA 1
ATOM 4601 C C . ILE B 1 146 ? 8.656 54.791 -35.686 1.00 11.90 146 ILE B C 1
ATOM 4602 O O . ILE B 1 146 ? 9.688 55.463 -35.680 1.00 12.18 146 ILE B O 1
ATOM 4607 N N . GLU B 1 147 ? 7.451 55.339 -35.584 1.00 12.73 147 GLU B N 1
ATOM 4608 C CA . GLU B 1 147 ? 7.288 56.778 -35.420 1.00 12.34 147 GLU B CA 1
ATOM 4609 C C . GLU B 1 147 ? 7.959 57.253 -34.138 1.00 11.44 147 GLU B C 1
ATOM 4610 O O . GLU B 1 147 ? 8.656 58.265 -34.131 1.00 12.25 147 GLU B O 1
ATOM 4616 N N . ALA B 1 148 ? 7.756 56.515 -33.052 1.00 10.12 148 ALA B N 1
ATOM 4617 C CA . ALA B 1 148 ? 8.385 56.872 -31.786 1.00 10.79 148 ALA B CA 1
ATOM 4618 C C . ALA B 1 148 ? 9.906 56.832 -31.921 1.00 9.07 148 ALA B C 1
ATOM 4619 O O . ALA B 1 148 ? 10.595 57.762 -31.495 1.00 10.12 148 ALA B O 1
ATOM 4621 N N . ALA B 1 149 ? 10.432 55.777 -32.534 1.00 9.09 149 ALA B N 1
ATOM 4622 C CA . ALA B 1 149 ? 11.884 55.642 -32.685 1.00 9.81 149 ALA B CA 1
ATOM 4623 C C . ALA B 1 149 ? 12.474 56.761 -33.526 1.00 10.52 149 ALA B C 1
ATOM 4624 O O . ALA B 1 149 ? 13.509 57.330 -33.181 1.00 10.27 149 ALA B O 1
ATOM 4626 N N . THR B 1 150 ? 11.819 57.073 -34.639 1.00 11.40 150 THR B N 1
ATOM 4627 C CA . THR B 1 150 ? 12.317 58.103 -35.530 1.00 11.08 150 THR B CA 1
ATOM 4628 C C . THR B 1 150 ? 12.233 59.472 -34.868 1.00 10.98 150 THR B C 1
ATOM 4629 O O . THR B 1 150 ? 13.126 60.293 -35.037 1.00 13.54 150 THR B O 1
ATOM 4633 N N . ASP B 1 151 ? 11.183 59.720 -34.088 1.00 10.87 151 ASP B N 1
ATOM 4634 C CA . ASP B 1 151 ? 11.078 60.991 -33.372 1.00 12.62 151 ASP B CA 1
ATOM 4635 C C . ASP B 1 151 ? 12.260 61.175 -32.421 1.00 10.90 151 ASP B C 1
ATOM 4636 O O . ASP B 1 151 ? 12.794 62.271 -32.277 1.00 12.86 151 ASP B O 1
ATOM 4641 N N . LEU B 1 152 ? 12.649 60.099 -31.743 1.00 9.54 152 LEU B N 1
ATOM 4642 C CA . LEU B 1 152 ? 13.726 60.170 -30.763 1.00 9.51 152 LEU B CA 1
ATOM 4643 C C . LEU B 1 152 ? 15.117 60.158 -31.380 1.00 9.15 152 LEU B C 1
ATOM 4644 O O . LEU B 1 152 ? 16.066 60.650 -30.764 1.00 12.30 152 LEU B O 1
ATOM 4649 N N . GLY B 1 153 ? 15.251 59.560 -32.556 1.00 10.35 153 GLY B N 1
ATOM 4650 C CA . GLY B 1 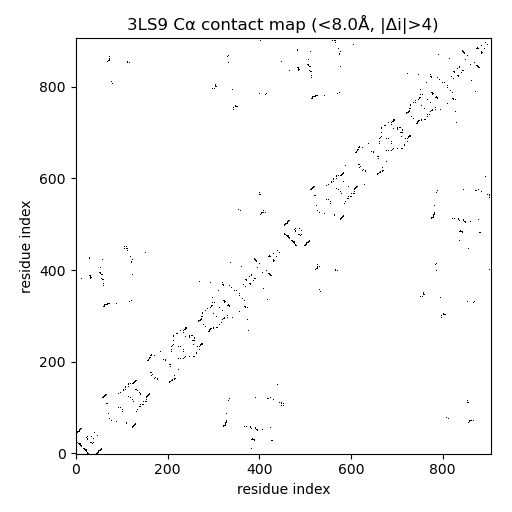153 ? 16.554 59.416 -33.187 1.00 9.72 153 GLY B CA 1
ATOM 4651 C C . GLY B 1 153 ? 17.310 58.155 -32.784 1.00 9.38 153 GLY B C 1
ATOM 4652 O O . GLY B 1 153 ? 18.515 58.058 -32.991 1.00 8.82 153 GLY B O 1
ATOM 4653 N N . ILE B 1 154 ? 16.609 57.182 -32.206 1.00 9.43 154 ILE B N 1
ATOM 4654 C CA . ILE B 1 154 ? 17.234 55.911 -31.848 1.00 8.81 154 ILE B CA 1
ATOM 4655 C C . ILE B 1 154 ? 17.161 54.981 -33.054 1.00 9.98 154 ILE B C 1
ATOM 4656 O O . ILE B 1 154 ? 16.178 54.994 -33.801 1.00 9.95 154 ILE B O 1
ATOM 4661 N N . ARG B 1 155 ? 18.212 54.206 -33.277 1.00 8.20 155 ARG B N 1
ATOM 4662 C CA . ARG B 1 155 ? 18.253 53.268 -34.395 1.00 7.62 155 ARG B CA 1
ATOM 4663 C C . ARG B 1 155 ? 17.339 52.097 -34.063 1.00 8.36 155 ARG B C 1
ATOM 4664 O O . ARG B 1 155 ? 17.249 51.694 -32.904 1.00 8.53 155 ARG B O 1
ATOM 4672 N N . PHE B 1 156 ? 16.643 51.554 -35.055 1.00 8.68 156 PHE B N 1
ATOM 4673 C CA . PHE B 1 156 ? 15.494 50.713 -34.745 1.00 8.18 156 PHE B CA 1
ATOM 4674 C C . PHE B 1 156 ? 15.282 49.602 -35.747 1.00 8.70 156 PHE B C 1
ATOM 4675 O O . PHE B 1 156 ? 15.236 49.854 -36.958 1.00 9.93 156 PHE B O 1
ATOM 4683 N N . HIS B 1 157 ? 15.121 48.382 -35.245 1.00 8.42 157 HIS B N 1
ATOM 4684 C CA . HIS B 1 157 ? 14.736 47.252 -36.076 1.00 9.79 157 HIS B CA 1
ATOM 4685 C C . HIS B 1 157 ? 13.385 46.767 -35.584 1.00 9.63 157 HIS B C 1
ATOM 4686 O O . HIS B 1 157 ? 13.202 46.560 -34.387 1.00 10.09 157 HIS B O 1
ATOM 4693 N N . ALA B 1 158 ? 12.436 46.596 -36.500 1.00 9.66 158 ALA B N 1
ATOM 4694 C CA . ALA B 1 158 ? 11.119 46.077 -36.158 1.00 10.08 158 ALA B CA 1
ATOM 4695 C C . ALA B 1 158 ? 10.982 44.680 -36.737 1.00 9.33 158 ALA B C 1
ATOM 4696 O O . ALA B 1 158 ? 10.953 44.508 -37.953 1.00 10.93 158 ALA B O 1
ATOM 4698 N N . ALA B 1 159 ? 10.950 43.682 -35.860 1.00 11.80 159 ALA B N 1
ATOM 4699 C CA . ALA B 1 159 ? 10.746 42.300 -36.275 1.00 11.38 159 ALA B CA 1
ATOM 4700 C C . ALA B 1 159 ? 9.254 42.013 -36.246 1.00 12.86 159 ALA B C 1
ATOM 4701 O O . ALA B 1 159 ? 8.660 41.893 -35.179 1.00 15.27 159 ALA B O 1
ATOM 4703 N N . ARG B 1 160 ? 8.641 41.913 -37.422 1.00 14.16 160 ARG B N 1
ATOM 4704 C CA . ARG B 1 160 ? 7.195 41.761 -37.496 1.00 14.15 160 ARG B CA 1
ATOM 4705 C C . ARG B 1 160 ? 6.789 40.373 -37.027 1.00 11.90 160 ARG B C 1
ATOM 4706 O O . ARG B 1 160 ? 7.194 39.377 -37.613 1.00 13.67 160 ARG B O 1
ATOM 4714 N N . SER B 1 161 ? 5.970 40.326 -35.982 1.00 13.79 161 SER B N 1
ATOM 4715 C CA . SER B 1 161 ? 5.629 39.050 -35.358 1.00 15.69 161 SER B CA 1
ATOM 4716 C C . SER B 1 161 ? 4.198 38.632 -35.647 1.00 17.69 161 SER B C 1
ATOM 4717 O O . SER B 1 161 ? 3.457 39.332 -36.336 1.00 22.27 161 SER B O 1
ATOM 4720 N N . SER B 1 162 ? 3.812 37.482 -35.114 1.00 17.34 162 SER B N 1
ATOM 4721 C CA . SER B 1 162 ? 2.513 36.910 -35.414 1.00 19.39 162 SER B CA 1
ATOM 4722 C C . SER B 1 162 ? 2.266 35.704 -34.536 1.00 20.76 162 SER B C 1
ATOM 4723 O O . SER B 1 162 ? 3.178 35.194 -33.895 1.00 19.55 162 SER B O 1
ATOM 4726 N N . MET B 1 163 ? 1.020 35.249 -34.520 1.00 20.78 163 MET B N 1
ATOM 4727 C CA . MET B 1 163 ? 0.676 33.955 -33.950 1.00 22.01 163 MET B CA 1
ATOM 4728 C C . MET B 1 163 ? -0.270 33.257 -34.922 1.00 21.68 163 MET B C 1
ATOM 4729 O O . MET B 1 163 ? -1.483 33.248 -34.722 1.00 23.89 163 MET B O 1
ATOM 4734 N N . THR B 1 164 ? 0.299 32.674 -35.976 1.00 15.22 164 THR B N 1
ATOM 4735 C CA . THR B 1 164 ? -0.486 32.133 -37.091 1.00 17.60 164 THR B CA 1
ATOM 4736 C C . THR B 1 164 ? -1.115 30.762 -36.836 1.00 20.04 164 THR B C 1
ATOM 4737 O O . THR B 1 164 ? -1.896 30.281 -37.655 1.00 20.53 164 THR B O 1
ATOM 4741 N N . LEU B 1 165 ? -0.785 30.133 -35.712 1.00 18.42 165 LEU B N 1
ATOM 4742 C CA . LEU B 1 165 ? -1.363 28.829 -35.392 1.00 24.84 165 LEU B CA 1
ATOM 4743 C C . LEU B 1 165 ? -2.509 28.980 -34.393 1.00 26.89 165 LEU B C 1
ATOM 4744 O O . LEU B 1 165 ? -2.296 29.370 -33.249 1.00 29.64 165 LEU B O 1
ATOM 4749 N N . GLY B 1 166 ? -3.729 28.688 -34.833 1.00 28.95 166 GLY B N 1
ATOM 4750 C CA . GLY B 1 166 ? -4.891 28.815 -33.972 1.00 34.93 166 GLY B CA 1
ATOM 4751 C C . GLY B 1 166 ? -4.922 27.736 -32.907 1.00 37.42 166 GLY B C 1
ATOM 4752 O O . GLY B 1 166 ? -4.456 26.622 -33.131 1.00 35.68 166 GLY B O 1
ATOM 4753 N N . LYS B 1 167 ? -5.464 28.064 -31.739 1.00 44.08 167 LYS B N 1
ATOM 4754 C CA . LYS B 1 167 ? -5.555 27.084 -30.663 1.00 45.61 167 LYS B CA 1
ATOM 4755 C C . LYS B 1 167 ? -6.585 26.026 -31.026 1.00 45.09 167 LYS B C 1
ATOM 4756 O O . LYS B 1 167 ? -6.542 24.903 -30.526 1.00 45.66 167 LYS B O 1
ATOM 4762 N N . SER B 1 168 ? -7.504 26.396 -31.910 1.00 44.99 168 SER B N 1
ATOM 4763 C CA . SER B 1 168 ? -8.507 25.471 -32.416 1.00 46.63 168 SER B CA 1
ATOM 4764 C C . SER B 1 168 ? -7.873 24.478 -33.380 1.00 46.68 168 SER B C 1
ATOM 4765 O O . SER B 1 168 ? -7.940 23.267 -33.170 1.00 47.23 168 SER B O 1
ATOM 4768 N N . GLU B 1 169 ? -7.258 24.997 -34.439 1.00 47.96 169 GLU B N 1
ATOM 4769 C CA . GLU B 1 169 ? -6.582 24.157 -35.422 1.00 48.20 169 GLU B CA 1
ATOM 4770 C C . GLU B 1 169 ? -5.342 23.513 -34.812 1.00 45.90 169 GLU B C 1
ATOM 4771 O O . GLU B 1 169 ? -4.272 23.505 -35.421 1.00 44.34 169 GLU B O 1
ATOM 4777 N N . GLY B 1 170 ? -5.500 22.971 -33.609 1.00 47.57 170 GLY B N 1
ATOM 4778 C CA . GLY B 1 170 ? -4.402 22.354 -32.891 1.00 48.15 170 GLY B CA 1
ATOM 4779 C C . GLY B 1 170 ? -3.216 23.288 -32.811 1.00 43.79 170 GLY B C 1
ATOM 4780 O O . GLY B 1 170 ? -2.313 23.222 -33.644 1.00 44.28 170 GLY B O 1
ATOM 4781 N N . GLY B 1 171 ? -3.220 24.164 -31.811 1.00 45.55 171 GLY B N 1
ATOM 4782 C CA . GLY B 1 171 ? -2.155 25.138 -31.645 1.00 37.60 171 GLY B CA 1
ATOM 4783 C C . GLY B 1 171 ? -2.039 25.660 -30.229 1.00 43.57 171 GLY B C 1
ATOM 4784 O O . GLY B 1 171 ? -2.427 24.982 -29.279 1.00 47.79 171 GLY B O 1
ATOM 4785 N N . PHE B 1 172 ? -1.502 26.869 -30.084 1.00 41.89 172 PHE B N 1
ATOM 4786 C CA . PHE B 1 172 ? -1.306 27.465 -28.765 1.00 45.26 172 PHE B CA 1
ATOM 4787 C C . PHE B 1 172 ? -1.501 28.978 -28.777 1.00 42.86 172 PHE B C 1
ATOM 4788 O O . PHE B 1 172 ? -0.892 29.697 -27.980 1.00 47.13 172 PHE B O 1
ATOM 4796 N N . CYS B 1 173 ? -2.350 29.458 -29.680 1.00 40.30 173 CYS B N 1
ATOM 4797 C CA . CYS B 1 173 ? -2.606 30.890 -29.795 1.00 44.27 173 CYS B CA 1
ATOM 4798 C C . CYS B 1 173 ? -4.098 31.182 -29.840 1.00 45.41 173 CYS B C 1
ATOM 4799 O O . CYS B 1 173 ? -4.851 30.500 -30.537 1.00 47.29 173 CYS B O 1
ATOM 4802 N N . ASP B 1 174 ? -4.522 32.204 -29.104 1.00 47.52 174 ASP B N 1
ATOM 4803 C CA . ASP B 1 174 ? -5.910 32.647 -29.160 1.00 47.90 174 ASP B CA 1
ATOM 4804 C C . ASP B 1 174 ? -6.264 33.028 -30.594 1.00 46.74 174 ASP B C 1
ATOM 4805 O O . ASP B 1 174 ? -5.486 33.694 -31.276 1.00 47.51 174 ASP B O 1
ATOM 4810 N N . ASP B 1 175 ? -7.439 32.603 -31.049 1.00 48.16 175 ASP B N 1
ATOM 4811 C CA . ASP B 1 175 ? -7.843 32.803 -32.440 1.00 46.03 175 ASP B CA 1
ATOM 4812 C C . ASP B 1 175 ? -7.994 34.276 -32.818 1.00 45.86 175 ASP B C 1
ATOM 4813 O O . ASP B 1 175 ? -7.992 34.627 -33.998 1.00 46.45 175 ASP B O 1
ATOM 4818 N N . LEU B 1 176 ? -8.126 35.136 -31.814 1.00 46.96 176 LEU B N 1
ATOM 4819 C CA . LEU B 1 176 ? -8.306 36.564 -32.055 1.00 45.57 176 LEU B CA 1
ATOM 4820 C C . LEU B 1 176 ? -7.035 37.205 -32.609 1.00 40.88 176 LEU B C 1
ATOM 4821 O O . LEU B 1 176 ? -7.066 38.320 -33.127 1.00 37.60 176 LEU B O 1
ATOM 4826 N N . PHE B 1 177 ? -5.919 36.492 -32.500 1.00 42.31 177 PHE B N 1
ATOM 4827 C CA . PHE B 1 177 ? -4.638 37.014 -32.961 1.00 40.47 177 PHE B CA 1
ATOM 4828 C C . PHE B 1 177 ? -4.127 36.280 -34.200 1.00 37.62 177 PHE B C 1
ATOM 4829 O O . PHE B 1 177 ? -3.052 36.591 -34.706 1.00 35.79 177 PHE B O 1
ATOM 4837 N N . VAL B 1 178 ? -4.905 35.316 -34.689 1.00 34.29 178 VAL B N 1
ATOM 4838 C CA . VAL B 1 178 ? -4.475 34.466 -35.803 1.00 34.05 178 VAL B CA 1
ATOM 4839 C C . VAL B 1 178 ? -4.771 35.037 -37.194 1.00 32.82 178 VAL B C 1
ATOM 4840 O O . VAL B 1 178 ? -5.921 35.110 -37.625 1.00 33.55 178 VAL B O 1
ATOM 4844 N N . GLU B 1 179 ? -3.713 35.420 -37.898 1.00 24.60 179 GLU B N 1
ATOM 4845 C CA . GLU B 1 179 ? -3.821 35.944 -39.256 1.00 21.51 179 GLU B CA 1
ATOM 4846 C C . GLU B 1 179 ? -3.434 34.877 -40.272 1.00 19.99 179 GLU B C 1
ATOM 4847 O O . GLU B 1 179 ? -2.565 34.058 -40.005 1.00 18.45 179 GLU B O 1
ATOM 4853 N N . PRO B 1 180 ? -4.068 34.888 -41.456 1.00 18.00 180 PRO B N 1
ATOM 4854 C CA . PRO B 1 180 ? -3.601 33.989 -42.514 1.00 16.06 180 PRO B CA 1
ATOM 4855 C C . PRO B 1 180 ? -2.137 34.263 -42.857 1.00 14.16 180 PRO B C 1
ATOM 4856 O O . PRO B 1 180 ? -1.701 35.419 -42.826 1.00 15.83 180 PRO B O 1
ATOM 4860 N N . VAL B 1 181 ? -1.391 33.217 -43.184 1.00 14.56 181 VAL B N 1
ATOM 4861 C CA . VAL B 1 181 ? 0.011 33.367 -43.551 1.00 14.19 181 VAL B CA 1
ATOM 4862 C C . VAL B 1 181 ? 0.195 34.433 -44.641 1.00 16.61 181 VAL B C 1
ATOM 4863 O O . VAL B 1 181 ? 1.061 35.294 -44.531 1.00 14.45 181 VAL B O 1
ATOM 4867 N N . ASP B 1 182 ? -0.626 34.395 -45.687 1.00 15.56 182 ASP B N 1
ATOM 4868 C CA . ASP B 1 182 ? -0.467 35.357 -46.779 1.00 14.06 182 ASP B CA 1
ATOM 4869 C C . ASP B 1 182 ? -0.712 36.795 -46.332 1.00 12.57 182 ASP B C 1
ATOM 4870 O O . ASP B 1 182 ? -0.110 37.728 -46.868 1.00 13.57 182 ASP B O 1
ATOM 4875 N N . ARG B 1 183 ? -1.599 36.995 -45.363 1.00 12.85 183 ARG B N 1
ATOM 4876 C CA . ARG B 1 183 ? -1.798 38.329 -44.817 1.00 12.71 183 ARG B CA 1
ATOM 4877 C C . ARG B 1 183 ? -0.539 38.822 -44.095 1.00 14.37 183 ARG B C 1
ATOM 4878 O O . ARG B 1 183 ? -0.143 39.978 -44.235 1.00 15.33 183 ARG B O 1
ATOM 4886 N N . VAL B 1 184 ? 0.092 37.948 -43.319 1.00 14.60 184 VAL B N 1
ATOM 4887 C CA . VAL B 1 184 ? 1.313 38.334 -42.624 1.00 13.25 184 VAL B CA 1
ATOM 4888 C C . VAL B 1 184 ? 2.425 38.662 -43.625 1.00 14.14 184 VAL B C 1
ATOM 4889 O O . VAL B 1 184 ? 3.126 39.669 -43.497 1.00 12.78 184 VAL B O 1
ATOM 4893 N N . VAL B 1 185 ? 2.581 37.810 -44.632 1.00 12.62 185 VAL B N 1
ATOM 4894 C CA . VAL B 1 185 ? 3.602 38.009 -45.654 1.00 12.37 185 VAL B CA 1
ATOM 4895 C C . VAL B 1 185 ? 3.382 39.351 -46.355 1.00 12.27 185 VAL B C 1
ATOM 4896 O O . VAL B 1 185 ? 4.321 40.126 -46.555 1.00 12.64 185 VAL B O 1
ATOM 4900 N N . GLN B 1 186 ? 2.133 39.634 -46.715 1.00 12.65 186 GLN B N 1
ATOM 4901 C CA . GLN B 1 186 ? 1.810 40.901 -47.366 1.00 12.14 186 GLN B CA 1
ATOM 4902 C C . GLN B 1 186 ? 2.115 42.119 -46.499 1.00 12.96 186 GLN B C 1
ATOM 4903 O O . GLN B 1 186 ? 2.704 43.090 -46.971 1.00 13.05 186 GLN B O 1
ATOM 4909 N N . HIS B 1 187 ? 1.768 42.063 -45.219 1.00 13.70 187 HIS B N 1
ATOM 4910 C CA . HIS B 1 187 ? 2.080 43.186 -44.349 1.00 14.42 187 HIS B CA 1
ATOM 4911 C C . HIS B 1 187 ? 3.593 43.402 -44.282 1.00 13.20 187 HIS B C 1
ATOM 4912 O O . HIS B 1 187 ? 4.068 44.536 -44.358 1.00 13.93 187 HIS B O 1
ATOM 4919 N N . CYS B 1 188 ? 4.350 42.320 -44.172 1.00 12.51 188 CYS B N 1
ATOM 4920 C CA . CYS B 1 188 ? 5.807 42.414 -44.138 1.00 14.24 188 CYS B CA 1
ATOM 4921 C C . CYS B 1 188 ? 6.402 43.026 -45.409 1.00 14.28 188 CYS B C 1
ATOM 4922 O O . CYS B 1 188 ? 7.312 43.850 -45.344 1.00 13.45 188 CYS B O 1
ATOM 4925 N N . LEU B 1 189 ? 5.890 42.623 -46.569 1.00 13.90 189 LEU B N 1
ATOM 4926 C CA . LEU B 1 189 ? 6.365 43.183 -47.832 1.00 10.92 189 LEU B CA 1
ATOM 4927 C C . LEU B 1 189 ? 6.087 44.680 -47.900 1.00 11.74 189 LEU B C 1
ATOM 4928 O O . LEU B 1 189 ? 6.932 45.447 -48.374 1.00 11.70 189 LEU B O 1
ATOM 4933 N N . GLY B 1 190 ? 4.922 45.101 -47.413 1.00 11.76 190 GLY B N 1
ATOM 4934 C CA . GLY B 1 190 ? 4.581 46.510 -47.353 1.00 12.40 190 GLY B CA 1
ATOM 4935 C C . GLY B 1 190 ? 5.475 47.289 -46.399 1.00 14.43 190 GLY B C 1
ATOM 4936 O O . GLY B 1 190 ? 5.882 48.411 -46.703 1.00 14.27 190 GLY B O 1
ATOM 4937 N N . LEU B 1 191 ? 5.783 46.696 -45.244 1.00 13.19 191 LEU B N 1
ATOM 4938 C CA . LEU B 1 191 ? 6.675 47.333 -44.272 1.00 12.22 191 LEU B CA 1
ATOM 4939 C C . LEU B 1 191 ? 8.071 47.512 -44.850 1.00 12.96 191 LEU B C 1
ATOM 4940 O O . LEU B 1 191 ? 8.700 48.559 -44.671 1.00 12.86 191 LEU B O 1
ATOM 4945 N N . ILE B 1 192 ? 8.568 46.485 -45.530 1.00 11.15 192 ILE B N 1
ATOM 4946 C CA . ILE B 1 192 ? 9.860 46.578 -46.193 1.00 12.70 192 ILE B CA 1
ATOM 4947 C C . ILE B 1 192 ? 9.875 47.718 -47.202 1.00 13.20 192 ILE B C 1
ATOM 4948 O O . ILE B 1 192 ? 10.796 48.534 -47.233 1.00 14.06 192 ILE B O 1
ATOM 4953 N N . ASP B 1 193 ? 8.842 47.764 -48.032 1.00 13.20 193 ASP B N 1
ATOM 4954 C CA . ASP B 1 193 ? 8.679 48.825 -49.016 1.00 14.00 193 ASP B CA 1
ATOM 4955 C C . ASP B 1 193 ? 8.725 50.205 -48.360 1.00 13.59 193 ASP B C 1
ATOM 4956 O O . ASP B 1 193 ? 9.450 51.097 -48.818 1.00 15.57 193 ASP B O 1
ATOM 4961 N N . GLN B 1 194 ? 7.955 50.382 -47.292 1.00 12.37 194 GLN B N 1
ATOM 4962 C CA . GLN B 1 194 ? 7.768 51.707 -46.706 1.00 13.04 194 GLN B CA 1
ATOM 4963 C C . GLN B 1 194 ? 8.930 52.172 -45.826 1.00 13.76 194 GLN B C 1
ATOM 4964 O O . GLN B 1 194 ? 9.271 53.357 -45.821 1.00 15.91 194 GLN B O 1
ATOM 4970 N N . TYR B 1 195 ? 9.532 51.249 -45.080 1.00 12.87 195 TYR B N 1
ATOM 4971 C CA . TYR B 1 195 ? 10.424 51.644 -43.985 1.00 13.35 195 TYR B CA 1
ATOM 4972 C C . TYR B 1 195 ? 11.855 51.145 -44.052 1.00 14.42 195 TYR B C 1
ATOM 4973 O O . TYR B 1 195 ? 12.729 51.732 -43.426 1.00 13.16 195 TYR B O 1
ATOM 4982 N N . HIS B 1 196 ? 12.108 50.041 -44.741 1.00 11.77 196 HIS B N 1
ATOM 4983 C CA . HIS B 1 196 ? 13.412 49.392 -44.652 1.00 12.81 196 HIS B CA 1
ATOM 4984 C C . HIS B 1 196 ? 14.515 50.242 -45.286 1.00 13.95 196 HIS B C 1
ATOM 4985 O O . HIS B 1 196 ? 14.398 50.665 -46.443 1.00 15.30 196 HIS B O 1
ATOM 4992 N N . GLU B 1 197 ? 15.576 50.488 -44.519 1.00 12.29 197 GLU B N 1
ATOM 4993 C CA . GLU B 1 197 ? 16.726 51.264 -44.972 1.00 14.10 197 GLU B CA 1
ATOM 4994 C C . GLU B 1 197 ? 17.954 50.356 -45.031 1.00 13.48 197 GLU B C 1
ATOM 4995 O O . GLU B 1 197 ? 18.711 50.249 -44.070 1.00 13.04 197 GLU B O 1
ATOM 5001 N N . PRO B 1 198 ? 18.168 49.687 -46.170 1.00 12.83 198 PRO B N 1
ATOM 5002 C CA . PRO B 1 198 ? 19.221 48.675 -46.288 1.00 15.12 198 PRO B CA 1
ATOM 5003 C C . PRO B 1 198 ? 20.639 49.231 -46.434 1.00 15.01 198 PRO B C 1
ATOM 5004 O O . PRO B 1 198 ? 21.592 48.458 -46.340 1.00 16.24 198 PRO B O 1
ATOM 5008 N N . GLU B 1 199 ? 20.775 50.532 -46.661 1.00 15.40 199 GLU B N 1
ATOM 5009 C CA . GLU B 1 199 ? 22.095 51.126 -46.854 1.00 17.05 199 GLU B CA 1
ATOM 5010 C C . GLU B 1 199 ? 22.882 51.159 -45.542 1.00 17.22 199 GLU B C 1
ATOM 5011 O O . GLU B 1 199 ? 22.290 51.114 -44.462 1.00 14.40 199 GLU B O 1
ATOM 5017 N N . PRO B 1 200 ? 24.223 51.223 -45.626 1.00 14.89 200 PRO B N 1
ATOM 5018 C CA . PRO B 1 200 ? 24.970 51.366 -44.375 1.00 15.53 200 PRO B CA 1
ATOM 5019 C C . PRO B 1 200 ? 24.447 52.560 -43.594 1.00 13.77 200 PRO B C 1
ATOM 5020 O O . PRO B 1 200 ? 24.062 53.569 -44.182 1.00 14.17 200 PRO B O 1
ATOM 5024 N N . PHE B 1 201 ? 24.422 52.418 -42.272 1.00 12.27 201 PHE B N 1
ATOM 5025 C CA . PHE B 1 201 ? 23.949 53.454 -41.353 1.00 13.73 201 PHE B CA 1
ATOM 5026 C C . PHE B 1 201 ? 22.431 53.656 -41.420 1.00 10.26 201 PHE B C 1
ATOM 5027 O O . PHE B 1 201 ? 21.895 54.604 -40.862 1.00 10.11 201 PHE B O 1
ATOM 5035 N N . GLY B 1 202 ? 21.728 52.739 -42.082 1.00 10.65 202 GLY B N 1
ATOM 5036 C CA . GLY B 1 202 ? 20.275 52.807 -42.117 1.00 10.89 202 GLY B CA 1
ATOM 5037 C C . GLY B 1 202 ? 19.694 52.859 -40.709 1.00 9.31 202 GLY B C 1
ATOM 5038 O O . GLY B 1 202 ? 20.158 52.150 -39.807 1.00 10.14 202 GLY B O 1
ATOM 5039 N N . MET B 1 203 ? 18.678 53.692 -40.519 1.00 10.10 203 MET B N 1
ATOM 5040 C CA . MET B 1 203 ? 18.123 53.949 -39.191 1.00 10.55 203 MET B CA 1
ATOM 5041 C C . MET B 1 203 ? 16.900 53.119 -38.814 1.00 9.79 203 MET B C 1
ATOM 5042 O O . MET B 1 203 ? 16.550 53.027 -37.639 1.00 9.93 203 MET B O 1
ATOM 5047 N N . VAL B 1 204 ? 16.233 52.553 -39.813 1.00 10.20 204 VAL B N 1
ATOM 5048 C CA . VAL B 1 204 ? 15.109 51.655 -39.585 1.00 9.88 204 VAL B CA 1
ATOM 5049 C C . VAL B 1 204 ? 15.298 50.439 -40.467 1.00 10.42 204 VAL B C 1
ATOM 5050 O O . VAL B 1 204 ? 15.576 50.567 -41.676 1.00 10.74 204 VAL B O 1
ATOM 5054 N N . ARG B 1 205 ? 15.157 49.258 -39.881 1.00 10.48 205 ARG B N 1
ATOM 5055 C CA . ARG B 1 205 ? 15.193 48.029 -40.650 1.00 10.24 205 ARG B CA 1
ATOM 5056 C C . ARG B 1 205 ? 14.071 47.113 -40.220 1.00 10.33 205 ARG B C 1
ATOM 5057 O O . ARG B 1 205 ? 13.620 47.151 -39.076 1.00 10.86 205 ARG B O 1
ATOM 5065 N N . ILE B 1 206 ? 13.596 46.315 -41.170 1.00 10.65 206 ILE B N 1
ATOM 5066 C CA . ILE B 1 206 ? 12.543 45.346 -40.898 1.00 9.91 206 ILE B CA 1
ATOM 5067 C C . ILE B 1 206 ? 13.153 43.955 -40.816 1.00 10.38 206 ILE B C 1
ATOM 5068 O O . ILE B 1 206 ? 14.041 43.612 -41.593 1.00 11.92 206 ILE B O 1
ATOM 5073 N N . ALA B 1 207 ? 12.698 43.175 -39.836 1.00 11.05 207 ALA B N 1
ATOM 5074 C CA . ALA B 1 207 ? 13.054 41.770 -39.723 1.00 9.94 207 ALA B CA 1
ATOM 5075 C C . ALA B 1 207 ? 11.765 40.963 -39.681 1.00 10.68 207 ALA B C 1
ATOM 5076 O O . ALA B 1 207 ? 10.687 41.524 -39.478 1.00 11.71 207 ALA B O 1
ATOM 5078 N N . LEU B 1 208 ? 11.883 39.656 -39.885 1.00 11.50 208 LEU B N 1
ATOM 5079 C CA . LEU B 1 208 ? 10.717 38.780 -39.942 1.00 12.67 208 LEU B CA 1
ATOM 5080 C C . LEU B 1 208 ? 10.739 37.891 -38.708 1.00 10.76 208 LEU B C 1
ATOM 5081 O O . LEU B 1 208 ? 11.660 37.093 -38.528 1.00 12.44 208 LEU B O 1
ATOM 5086 N N . GLY B 1 209 ? 9.722 38.030 -37.867 1.00 10.88 209 GLY B N 1
ATOM 5087 C CA . GLY B 1 209 ? 9.823 37.517 -36.503 1.00 11.57 209 GLY B CA 1
ATOM 5088 C C . GLY B 1 209 ? 8.641 36.751 -35.940 1.00 11.97 209 GLY B C 1
ATOM 5089 O O . GLY B 1 209 ? 7.957 37.241 -35.046 1.00 13.12 209 GLY B O 1
ATOM 5090 N N . PRO B 1 210 ? 8.404 35.526 -36.440 1.00 12.08 210 PRO B N 1
ATOM 5091 C CA . PRO B 1 210 ? 7.364 34.681 -35.841 1.00 13.10 210 PRO B CA 1
ATOM 5092 C C . PRO B 1 210 ? 7.551 34.569 -34.335 1.00 12.02 210 PRO B C 1
ATOM 5093 O O . PRO B 1 210 ? 8.690 34.591 -33.839 1.00 12.26 210 PRO B O 1
ATOM 5097 N N . CYS B 1 211 ? 6.454 34.441 -33.604 1.00 11.38 211 CYS B N 1
ATOM 5098 C CA . CYS B 1 211 ? 6.565 34.274 -32.164 1.00 12.38 211 CYS B CA 1
ATOM 5099 C C . CYS B 1 211 ? 7.325 32.996 -31.799 1.00 14.19 211 CYS B C 1
ATOM 5100 O O . CYS B 1 211 ? 8.151 33.008 -30.895 1.00 13.39 211 CYS B O 1
ATOM 5103 N N . GLY B 1 212 ? 7.068 31.890 -32.489 1.00 11.45 212 GLY B N 1
ATOM 5104 C CA . GLY B 1 212 ? 7.839 30.691 -32.220 1.00 13.33 212 GLY B CA 1
ATOM 5105 C C . GLY B 1 212 ? 7.244 29.411 -32.765 1.00 13.25 212 GLY B C 1
ATOM 5106 O O . GLY B 1 212 ? 6.168 29.417 -33.352 1.00 13.62 212 GLY B O 1
ATOM 5107 N N . VAL B 1 213 ? 7.952 28.309 -32.553 1.00 14.00 213 VAL B N 1
ATOM 5108 C CA . VAL B 1 213 ? 7.512 27.014 -33.065 1.00 13.92 213 VAL B CA 1
ATOM 5109 C C . VAL B 1 213 ? 6.141 26.591 -32.525 1.00 17.09 213 VAL B C 1
ATOM 5110 O O . VAL B 1 213 ? 5.322 26.045 -33.270 1.00 16.97 213 VAL B O 1
ATOM 5114 N N . PRO B 1 214 ? 5.867 26.855 -31.238 1.00 14.82 214 PRO B N 1
ATOM 5115 C CA . PRO B 1 214 ? 4.539 26.523 -30.700 1.00 16.88 214 PRO B CA 1
ATOM 5116 C C . PRO B 1 214 ? 3.422 27.475 -31.146 1.00 18.20 214 PRO B C 1
ATOM 5117 O O . PRO B 1 214 ? 2.258 27.251 -30.807 1.00 20.70 214 PRO B O 1
ATOM 5121 N N . TYR B 1 215 ? 3.760 28.520 -31.895 1.00 14.55 215 TYR B N 1
ATOM 5122 C CA . TYR B 1 215 ? 2.808 29.605 -32.130 1.00 17.71 215 TYR B CA 1
ATOM 5123 C C . TYR B 1 215 ? 2.509 29.904 -33.596 1.00 14.96 215 TYR B C 1
ATOM 5124 O O . TYR B 1 215 ? 1.559 30.632 -33.902 1.00 17.13 215 TYR B O 1
ATOM 5133 N N . ASP B 1 216 ? 3.314 29.361 -34.499 1.00 12.98 216 ASP B N 1
ATOM 5134 C CA . ASP B 1 216 ? 3.238 29.763 -35.902 1.00 14.86 216 ASP B CA 1
ATOM 5135 C C . ASP B 1 216 ? 3.307 28.576 -36.852 1.00 17.73 216 ASP B C 1
ATOM 5136 O O . ASP B 1 216 ? 3.984 27.589 -36.581 1.00 17.71 216 ASP B O 1
ATOM 5141 N N . LYS B 1 217 ? 2.607 28.683 -37.978 1.00 15.73 217 LYS B N 1
ATOM 5142 C CA . LYS B 1 217 ? 2.579 27.606 -38.961 1.00 17.94 217 LYS B CA 1
ATOM 5143 C C . LYS B 1 217 ? 3.915 27.443 -39.675 1.00 15.67 217 LYS B C 1
ATOM 5144 O O . LYS B 1 217 ? 4.609 28.428 -39.931 1.00 16.21 217 LYS B O 1
ATOM 5150 N N . PRO B 1 218 ? 4.273 26.203 -40.030 1.00 15.93 218 PRO B N 1
ATOM 5151 C CA . PRO B 1 218 ? 5.513 25.942 -40.765 1.00 19.45 218 PRO B CA 1
ATOM 5152 C C . PRO B 1 218 ? 5.544 26.725 -42.072 1.00 17.58 218 PRO B C 1
ATOM 5153 O O . PRO B 1 218 ? 6.615 27.116 -42.540 1.00 18.39 218 PRO B O 1
ATOM 5157 N N . GLU B 1 219 ? 4.370 26.943 -42.659 1.00 17.27 219 GLU B N 1
ATOM 5158 C CA . GLU B 1 219 ? 4.263 27.704 -43.901 1.00 17.20 219 GLU B CA 1
ATOM 5159 C C . GLU B 1 219 ? 4.790 29.127 -43.736 1.00 17.51 219 GLU B C 1
ATOM 5160 O O . GLU B 1 219 ? 5.376 29.692 -44.665 1.00 17.38 219 GLU B O 1
ATOM 5166 N N . LEU B 1 220 ? 4.591 29.707 -42.557 1.00 14.81 220 LEU B N 1
ATOM 5167 C CA . LEU B 1 220 ? 5.098 31.054 -42.316 1.00 15.67 220 LEU B CA 1
ATOM 5168 C C . LEU B 1 220 ? 6.620 31.049 -42.238 1.00 15.90 220 LEU B C 1
ATOM 5169 O O . LEU B 1 220 ? 7.283 31.903 -42.824 1.00 14.39 220 LEU B O 1
ATOM 5174 N N . PHE B 1 221 ? 7.181 30.077 -41.527 1.00 14.13 221 PHE B N 1
ATOM 5175 C CA . PHE B 1 221 ? 8.635 29.959 -41.461 1.00 14.82 221 PHE B CA 1
ATOM 5176 C C . PHE B 1 221 ? 9.259 29.839 -42.851 1.00 15.11 221 PHE B C 1
ATOM 5177 O O . PHE B 1 221 ? 10.254 30.496 -43.151 1.00 15.46 221 PHE B O 1
ATOM 5185 N N . GLU B 1 222 ? 8.666 29.005 -43.705 1.00 14.88 222 GLU B N 1
ATOM 5186 C CA . GLU B 1 222 ? 9.195 28.821 -45.052 1.00 16.26 222 GLU B CA 1
ATOM 5187 C C . GLU B 1 222 ? 9.062 30.079 -45.914 1.00 14.98 222 GLU B C 1
ATOM 5188 O O . GLU B 1 222 ? 9.996 30.443 -46.634 1.00 18.76 222 GLU B O 1
ATOM 5194 N N . ALA B 1 223 ? 7.920 30.752 -45.815 1.00 14.73 223 ALA B N 1
ATOM 5195 C CA . ALA B 1 223 ? 7.704 31.993 -46.559 1.00 16.80 223 ALA B CA 1
ATOM 5196 C C . ALA B 1 223 ? 8.732 33.035 -46.141 1.00 18.74 223 ALA B C 1
ATOM 5197 O O . ALA B 1 223 ? 9.294 33.749 -46.970 1.00 19.15 223 ALA B O 1
ATOM 5199 N N . PHE B 1 224 ? 8.980 33.114 -44.841 1.00 15.68 224 PHE B N 1
ATOM 5200 C CA . PHE B 1 224 ? 9.934 34.083 -44.327 1.00 16.11 224 PHE B CA 1
ATOM 5201 C C . PHE B 1 224 ? 11.362 33.750 -44.748 1.00 15.52 224 PHE B C 1
ATOM 5202 O O . PHE B 1 224 ? 12.153 34.646 -45.048 1.00 14.95 224 PHE B O 1
ATOM 5210 N N . ALA B 1 225 ? 11.707 32.469 -44.766 1.00 15.47 225 ALA B N 1
ATOM 5211 C CA . ALA B 1 225 ? 13.036 32.067 -45.207 1.00 16.47 225 ALA B CA 1
ATOM 5212 C C . ALA B 1 225 ? 13.280 32.542 -46.640 1.00 21.75 225 ALA B C 1
ATOM 5213 O O . ALA B 1 225 ? 14.353 33.069 -46.961 1.00 21.31 225 ALA B O 1
ATOM 5215 N N . GLN B 1 226 ? 12.284 32.359 -47.500 1.00 21.41 226 GLN B N 1
ATOM 5216 C CA . GLN B 1 226 ? 12.390 32.824 -48.879 1.00 23.30 226 GLN B CA 1
ATOM 5217 C C . GLN B 1 226 ? 12.582 34.335 -48.942 1.00 23.64 226 GLN B C 1
ATOM 5218 O O . GLN B 1 226 ? 13.476 34.828 -49.638 1.00 25.06 226 GLN B O 1
ATOM 5224 N N . MET B 1 227 ? 11.737 35.063 -48.216 1.00 20.26 227 MET B N 1
ATOM 5225 C CA . MET B 1 227 ? 11.804 36.522 -48.181 1.00 19.51 227 MET B CA 1
ATOM 5226 C C . MET B 1 227 ? 13.161 37.011 -47.679 1.00 20.75 227 MET B C 1
ATOM 5227 O O . MET B 1 227 ? 13.724 37.967 -48.213 1.00 20.32 227 MET B O 1
ATOM 5232 N N . ALA B 1 228 ? 13.688 36.355 -46.652 1.00 18.95 228 ALA B N 1
ATOM 5233 C CA . ALA B 1 228 ? 14.976 36.759 -46.093 1.00 19.53 228 ALA B CA 1
ATOM 5234 C C . ALA B 1 228 ? 16.091 36.751 -47.142 1.00 24.43 228 ALA B C 1
ATOM 5235 O O . ALA B 1 228 ? 16.839 37.717 -47.269 1.00 21.55 228 ALA B O 1
ATOM 5237 N N . ALA B 1 229 ? 16.197 35.662 -47.897 1.00 23.69 229 ALA B N 1
ATOM 5238 C CA . ALA B 1 229 ? 17.240 35.548 -48.911 1.00 25.24 229 ALA B CA 1
ATOM 5239 C C . ALA B 1 229 ? 17.050 36.574 -50.025 1.00 25.91 229 ALA B C 1
ATOM 5240 O O . ALA B 1 229 ? 18.017 37.168 -50.508 1.00 27.33 229 ALA B O 1
ATOM 5242 N N . ASP B 1 230 ? 15.798 36.794 -50.413 1.00 21.22 230 ASP B N 1
ATOM 5243 C CA . ASP B 1 230 ? 15.474 37.662 -51.544 1.00 26.53 230 ASP B CA 1
ATOM 5244 C C . ASP B 1 230 ? 15.523 39.161 -51.229 1.00 23.08 230 ASP B C 1
ATOM 5245 O O . ASP B 1 230 ? 15.816 39.973 -52.107 1.00 22.56 230 ASP B O 1
ATOM 5250 N N . TYR B 1 231 ? 15.219 39.530 -49.986 1.00 20.11 231 TYR B N 1
ATOM 5251 C CA . TYR B 1 231 ? 15.249 40.934 -49.584 1.00 17.72 231 TYR B CA 1
ATOM 5252 C C . TYR B 1 231 ? 16.450 41.265 -48.703 1.00 17.44 231 TYR B C 1
ATOM 5253 O O . TYR B 1 231 ? 16.637 42.415 -48.312 1.00 17.68 231 TYR B O 1
ATOM 5262 N N . ASP B 1 232 ? 17.262 40.251 -48.432 1.00 18.74 232 ASP B N 1
ATOM 5263 C CA . ASP B 1 232 ? 18.393 40.371 -47.517 1.00 18.28 232 ASP B CA 1
ATOM 5264 C C . ASP B 1 232 ? 17.970 41.000 -46.200 1.00 17.77 232 ASP B C 1
ATOM 5265 O O . ASP B 1 232 ? 18.565 41.975 -45.748 1.00 16.68 232 ASP B O 1
ATOM 5270 N N . VAL B 1 233 ? 16.919 40.454 -45.601 1.00 16.02 233 VAL B N 1
ATOM 5271 C CA . VAL B 1 233 ? 16.531 40.841 -44.250 1.00 16.03 233 VAL B CA 1
ATOM 5272 C C . VAL B 1 233 ? 16.772 39.651 -43.334 1.00 16.62 233 VAL B C 1
ATOM 5273 O O . VAL B 1 233 ? 17.130 38.562 -43.791 1.00 15.58 233 VAL B O 1
ATOM 5277 N N . ARG B 1 234 ? 16.601 39.852 -42.034 1.00 12.15 234 ARG B N 1
ATOM 5278 C CA . ARG B 1 234 ? 16.916 38.793 -41.101 1.00 13.26 234 ARG B CA 1
ATOM 5279 C C . ARG B 1 234 ? 15.700 38.177 -40.448 1.00 11.69 234 ARG B C 1
ATOM 5280 O O . ARG B 1 234 ? 14.597 38.708 -40.536 1.00 12.60 234 ARG B O 1
ATOM 5288 N N . LEU B 1 235 ? 15.930 37.016 -39.842 1.00 11.24 235 LEU B N 1
ATOM 5289 C CA . LEU B 1 235 ? 14.889 36.168 -39.282 1.00 11.37 235 LEU B CA 1
ATOM 5290 C C . LEU B 1 235 ? 15.084 36.068 -37.778 1.00 10.15 235 LEU B C 1
ATOM 5291 O O . LEU B 1 235 ? 16.203 35.876 -37.315 1.00 11.43 235 LEU B O 1
ATOM 5296 N N . HIS B 1 236 ? 13.995 36.165 -37.028 1.00 9.77 236 HIS B N 1
ATOM 5297 C CA . HIS B 1 236 ? 14.078 36.184 -35.569 1.00 10.23 236 HIS B CA 1
ATOM 5298 C C . HIS B 1 236 ? 12.926 35.403 -34.957 1.00 10.64 236 HIS B C 1
ATOM 5299 O O . HIS B 1 236 ? 11.782 35.529 -35.386 1.00 10.80 236 HIS B O 1
ATOM 5306 N N . THR B 1 237 ? 13.212 34.594 -33.945 1.00 9.49 237 THR B N 1
ATOM 5307 C CA . THR B 1 237 ? 12.136 33.970 -33.191 1.00 10.47 237 THR B CA 1
ATOM 5308 C C . THR B 1 237 ? 12.604 33.570 -31.789 1.00 9.69 237 THR B C 1
ATOM 5309 O O . THR B 1 237 ? 13.794 33.644 -31.490 1.00 9.98 237 THR B O 1
ATOM 5313 N N . HIS B 1 238 ? 11.656 33.183 -30.937 1.00 10.08 238 HIS B N 1
ATOM 5314 C CA . HIS B 1 238 ? 11.971 32.619 -29.625 1.00 9.18 238 HIS B CA 1
ATOM 5315 C C . HIS B 1 238 ? 12.435 31.177 -29.804 1.00 10.86 238 HIS B C 1
ATOM 5316 O O . HIS B 1 238 ? 12.030 30.510 -30.760 1.00 12.24 238 HIS B O 1
ATOM 5323 N N . PHE B 1 239 ? 13.275 30.682 -28.901 1.00 10.92 239 PHE B N 1
ATOM 5324 C CA . PHE B 1 239 ? 13.958 29.406 -29.137 1.00 10.09 239 PHE B CA 1
ATOM 5325 C C . PHE B 1 239 ? 14.282 28.705 -27.826 1.00 11.36 239 PHE B C 1
ATOM 5326 O O . PHE B 1 239 ? 14.912 29.278 -26.939 1.00 11.30 239 PHE B O 1
ATOM 5334 N N . TYR B 1 240 ? 13.829 27.461 -27.703 1.00 12.03 240 TYR B N 1
ATOM 5335 C CA . TYR B 1 240 ? 14.133 26.608 -26.549 1.00 12.30 240 TYR B CA 1
ATOM 5336 C C . TYR B 1 240 ? 13.857 27.244 -25.190 1.00 10.91 240 TYR B C 1
ATOM 5337 O O . TYR B 1 240 ? 14.718 27.244 -24.295 1.00 12.10 240 TYR B O 1
ATOM 5346 N N . GLU B 1 241 ? 12.646 27.777 -25.045 1.00 12.28 241 GLU B N 1
ATOM 5347 C CA . GLU B 1 241 ? 12.092 28.060 -23.734 1.00 13.35 241 GLU B CA 1
ATOM 5348 C C . GLU B 1 241 ? 11.668 26.717 -23.165 1.00 16.14 241 GLU B C 1
ATOM 5349 O O . GLU B 1 241 ? 11.388 25.783 -23.924 1.00 15.55 241 GLU B O 1
ATOM 5355 N N . PRO B 1 242 ? 11.647 26.589 -21.834 1.00 14.22 242 PRO B N 1
ATOM 5356 C CA . PRO B 1 242 ? 11.187 25.320 -21.263 1.00 17.00 242 PRO B CA 1
ATOM 5357 C C . PRO B 1 242 ? 9.797 24.968 -21.780 1.00 20.29 242 PRO B C 1
ATOM 5358 O O . PRO B 1 242 ? 8.961 25.850 -21.979 1.00 19.29 242 PRO B O 1
ATOM 5362 N N . LEU B 1 243 ? 9.572 23.680 -22.011 1.00 19.65 243 LEU B N 1
ATOM 5363 C CA . LEU B 1 243 ? 8.288 23.172 -22.503 1.00 19.15 243 LEU B CA 1
ATOM 5364 C C . LEU B 1 243 ? 8.102 23.296 -24.018 1.00 19.84 243 LEU B C 1
ATOM 5365 O O . LEU B 1 243 ? 7.199 22.679 -24.578 1.00 19.59 243 LEU B O 1
ATOM 5370 N N . ASP B 1 244 ? 8.945 24.078 -24.686 1.00 17.08 244 ASP B N 1
ATOM 5371 C CA . ASP B 1 244 ? 8.875 24.169 -26.144 1.00 16.66 244 ASP B CA 1
ATOM 5372 C C . ASP B 1 244 ? 9.095 22.805 -26.795 1.00 16.55 244 ASP B C 1
ATOM 5373 O O . ASP B 1 244 ? 8.425 22.460 -27.772 1.00 17.03 244 ASP B O 1
ATOM 5378 N N . ALA B 1 245 ? 10.051 22.048 -26.267 1.00 17.91 245 ALA B N 1
ATOM 5379 C CA . ALA B 1 245 ? 10.415 20.757 -26.845 1.00 17.98 245 ALA B CA 1
ATOM 5380 C C . ALA B 1 245 ? 9.242 19.786 -26.812 1.00 18.30 245 ALA B C 1
ATOM 5381 O O . ALA B 1 245 ? 9.025 19.026 -27.762 1.00 19.17 245 ALA B O 1
ATOM 5383 N N . GLY B 1 246 ? 8.491 19.807 -25.718 1.00 18.83 246 GLY B N 1
ATOM 5384 C CA . GLY B 1 246 ? 7.307 18.972 -25.600 1.00 20.03 246 GLY B CA 1
ATOM 5385 C C . GLY B 1 246 ? 6.237 19.390 -26.590 1.00 22.87 246 GLY B C 1
ATOM 5386 O O . GLY B 1 246 ? 5.591 18.548 -27.228 1.00 22.63 246 GLY B O 1
ATOM 5387 N N . MET B 1 247 ? 6.048 20.698 -26.729 1.00 18.42 247 MET B N 1
ATOM 5388 C CA . MET B 1 247 ? 5.033 21.227 -27.634 1.00 19.71 247 MET B CA 1
ATOM 5389 C C . MET B 1 247 ? 5.347 20.891 -29.093 1.00 22.98 247 MET B C 1
ATOM 5390 O O . MET B 1 247 ? 4.452 20.546 -29.870 1.00 25.26 247 MET B O 1
ATOM 5395 N N . SER B 1 248 ? 6.622 20.981 -29.457 1.00 20.46 248 SER B N 1
ATOM 5396 C CA . SER B 1 248 ? 7.074 20.659 -30.804 1.00 21.67 248 SER B CA 1
ATOM 5397 C C . SER B 1 248 ? 6.972 19.163 -31.082 1.00 25.04 248 SER B C 1
ATOM 5398 O O . SER B 1 248 ? 6.575 18.753 -32.173 1.00 24.11 248 SER B O 1
ATOM 5401 N N . ASP B 1 249 ? 7.324 18.347 -30.093 1.00 21.61 249 ASP B N 1
ATOM 5402 C CA . ASP B 1 249 ? 7.220 16.900 -30.241 1.00 23.82 249 ASP B CA 1
ATOM 5403 C C . ASP B 1 249 ? 5.767 16.500 -30.467 1.00 28.63 249 ASP B C 1
ATOM 5404 O O . ASP B 1 249 ? 5.471 15.613 -31.270 1.00 28.98 249 ASP B O 1
ATOM 5409 N N . HIS B 1 250 ? 4.859 17.164 -29.762 1.00 26.42 250 HIS B N 1
ATOM 5410 C CA . HIS B 1 250 ? 3.440 16.855 -29.878 1.00 31.39 250 HIS B CA 1
ATOM 5411 C C . HIS B 1 250 ? 2.861 17.300 -31.220 1.00 31.09 250 HIS B C 1
ATOM 5412 O O . HIS B 1 250 ? 2.134 16.546 -31.867 1.00 32.41 250 HIS B O 1
ATOM 5419 N N . LEU B 1 251 ? 3.183 18.521 -31.638 1.00 29.91 251 LEU B N 1
ATOM 5420 C CA . LEU B 1 251 ? 2.662 19.057 -32.894 1.00 28.34 251 LEU B CA 1
ATOM 5421 C C . LEU B 1 251 ? 3.324 18.444 -34.129 1.00 30.00 251 LEU B C 1
ATOM 5422 O O . LEU B 1 251 ? 2.662 18.222 -35.145 1.00 33.65 251 LEU B O 1
ATOM 5427 N N . TYR B 1 252 ? 4.621 18.165 -34.041 1.00 27.53 252 TYR B N 1
ATOM 5428 C CA . TYR B 1 252 ? 5.405 17.829 -35.227 1.00 27.63 252 TYR B CA 1
ATOM 5429 C C . TYR B 1 252 ? 6.276 16.585 -35.098 1.00 24.33 252 TYR B C 1
ATOM 5430 O O . TYR B 1 252 ? 6.873 16.142 -36.077 1.00 26.90 252 TYR B O 1
ATOM 5439 N N . GLY B 1 253 ? 6.359 16.028 -33.896 1.00 25.17 253 GLY B N 1
ATOM 5440 C CA . GLY B 1 253 ? 7.175 14.851 -33.670 1.00 22.98 253 GLY B CA 1
ATOM 5441 C C . GLY B 1 253 ? 8.661 15.092 -33.867 1.00 28.84 253 GLY B C 1
ATOM 5442 O O . GLY B 1 253 ? 9.417 14.167 -34.168 1.00 26.32 253 GLY B O 1
ATOM 5443 N N . MET B 1 254 ? 9.090 16.338 -33.696 1.00 24.70 254 MET B N 1
ATOM 5444 C CA . MET B 1 254 ? 10.505 16.660 -33.809 1.00 24.16 254 MET B CA 1
ATOM 5445 C C . MET B 1 254 ? 10.858 17.802 -32.867 1.00 19.60 254 MET B C 1
ATOM 5446 O O . MET B 1 254 ? 9.972 18.487 -32.362 1.00 20.32 254 MET B O 1
ATOM 5451 N N . THR B 1 255 ? 12.150 17.996 -32.631 1.00 19.99 255 THR B N 1
ATOM 5452 C CA . THR B 1 255 ? 12.607 19.060 -31.744 1.00 17.89 255 THR B CA 1
ATOM 5453 C C . THR B 1 255 ? 12.409 20.426 -32.392 1.00 16.11 255 THR B C 1
ATOM 5454 O O . THR B 1 255 ? 12.280 20.533 -33.611 1.00 16.84 255 THR B O 1
ATOM 5458 N N . PRO B 1 256 ? 12.384 21.485 -31.569 1.00 15.69 256 PRO B N 1
ATOM 5459 C CA . PRO B 1 256 ? 12.269 22.832 -32.127 1.00 16.55 256 PRO B CA 1
ATOM 5460 C C . PRO B 1 256 ? 13.370 23.125 -33.150 1.00 14.70 256 PRO B C 1
ATOM 5461 O O . PRO B 1 256 ? 13.101 23.761 -34.167 1.00 15.15 256 PRO B O 1
ATOM 5465 N N . TRP B 1 257 ? 14.591 22.667 -32.889 1.00 15.06 257 TRP B N 1
ATOM 5466 C CA . TRP B 1 257 ? 15.678 22.868 -33.843 1.00 14.77 257 TRP B CA 1
ATOM 5467 C C . TRP B 1 257 ? 15.462 22.108 -35.152 1.00 17.45 257 TRP B C 1
ATOM 5468 O O . TRP B 1 257 ? 15.686 22.644 -36.238 1.00 16.09 257 TRP B O 1
ATOM 5479 N N . ARG B 1 258 ? 15.045 20.852 -35.036 1.00 17.47 258 ARG B N 1
ATOM 5480 C CA . ARG B 1 258 ? 14.789 20.030 -36.211 1.00 17.50 258 ARG B CA 1
ATOM 5481 C C . ARG B 1 258 ? 13.717 20.692 -37.075 1.00 17.91 258 ARG B C 1
ATOM 5482 O O . ARG B 1 258 ? 13.815 20.706 -38.302 1.00 18.49 258 ARG B O 1
ATOM 5490 N N . PHE B 1 259 ? 12.698 21.245 -36.416 1.00 15.56 259 PHE B N 1
ATOM 5491 C CA . PHE B 1 259 ? 11.637 21.996 -37.085 1.00 15.51 259 PHE B CA 1
ATOM 5492 C C . PHE B 1 259 ? 12.204 23.201 -37.845 1.00 17.27 259 PHE B C 1
ATOM 5493 O O . PHE B 1 259 ? 11.886 23.411 -39.014 1.00 17.69 259 PHE B O 1
ATOM 5501 N N . LEU B 1 260 ? 13.051 23.993 -37.192 1.00 16.50 260 LEU B N 1
ATOM 5502 C CA . LEU B 1 260 ? 13.610 25.166 -37.859 1.00 16.68 260 LEU B CA 1
ATOM 5503 C C . LEU B 1 260 ? 14.438 24.756 -39.067 1.00 16.72 260 LEU B C 1
ATOM 5504 O O . LEU B 1 260 ? 14.357 25.376 -40.126 1.00 17.87 260 LEU B O 1
ATOM 5509 N N . GLU B 1 261 ? 15.236 23.708 -38.905 1.00 16.78 261 GLU B N 1
ATOM 5510 C CA . GLU B 1 261 ? 16.062 23.222 -40.001 1.00 18.57 261 GLU B CA 1
ATOM 5511 C C . GLU B 1 261 ? 15.190 22.800 -41.178 1.00 19.36 261 GLU B C 1
ATOM 5512 O O . GLU B 1 261 ? 15.460 23.160 -42.318 1.00 20.71 261 GLU B O 1
ATOM 5518 N N . LYS B 1 262 ? 14.138 22.043 -40.891 1.00 18.06 262 LYS B N 1
ATOM 5519 C CA . LYS B 1 262 ? 13.260 21.543 -41.943 1.00 20.90 262 LYS B CA 1
ATOM 5520 C C . LYS B 1 262 ? 12.581 22.681 -42.695 1.00 23.68 262 LYS B C 1
ATOM 5521 O O . LYS B 1 262 ? 12.262 22.555 -43.880 1.00 23.13 262 LYS B O 1
ATOM 5527 N N . HIS B 1 263 ? 12.370 23.802 -42.014 1.00 18.46 263 HIS B N 1
ATOM 5528 C CA . HIS B 1 263 ? 11.633 24.900 -42.626 1.00 18.17 263 HIS B CA 1
ATOM 5529 C C . HIS B 1 263 ? 12.473 26.125 -42.980 1.00 16.27 263 HIS B C 1
ATOM 5530 O O . HIS B 1 263 ? 11.940 27.221 -43.122 1.00 17.84 263 HIS B O 1
ATOM 5537 N N . GLY B 1 264 ? 13.776 25.911 -43.153 1.00 17.76 264 GLY B N 1
ATOM 5538 C CA . GLY B 1 264 ? 14.641 26.889 -43.797 1.00 16.61 264 GLY B CA 1
ATOM 5539 C C . GLY B 1 264 ? 15.388 27.847 -42.888 1.00 17.66 264 GLY B C 1
ATOM 5540 O O . GLY B 1 264 ? 16.034 28.778 -43.372 1.00 18.58 264 GLY B O 1
ATOM 5541 N N . TRP B 1 265 ? 15.303 27.612 -41.584 1.00 16.39 265 TRP B N 1
ATOM 5542 C CA . TRP B 1 265 ? 15.833 28.546 -40.587 1.00 16.13 265 TRP B CA 1
ATOM 5543 C C . TRP B 1 265 ? 17.173 28.131 -39.985 1.00 17.00 265 TRP B C 1
ATOM 5544 O O . TRP B 1 265 ? 17.669 28.779 -39.060 1.00 17.05 265 TRP B O 1
ATOM 5555 N N . ALA B 1 266 ? 17.766 27.058 -40.496 1.00 18.00 266 ALA B N 1
ATOM 5556 C CA . ALA B 1 266 ? 19.121 26.699 -40.101 1.00 18.83 266 ALA B CA 1
ATOM 5557 C C . ALA B 1 266 ? 20.106 27.434 -41.002 1.00 22.28 266 ALA B C 1
ATOM 5558 O O . ALA B 1 266 ? 20.697 26.848 -41.910 1.00 20.79 266 ALA B O 1
ATOM 5560 N N . SER B 1 267 ? 20.260 28.733 -40.766 1.00 18.37 267 SER B N 1
ATOM 5561 C CA . SER B 1 267 ? 21.103 29.553 -41.620 1.00 18.52 267 SER B CA 1
ATOM 5562 C C . SER B 1 267 ? 21.677 30.749 -40.884 1.00 18.41 267 SER B C 1
ATOM 5563 O O . SER B 1 267 ? 21.286 31.053 -39.746 1.00 18.36 267 SER B O 1
ATOM 5566 N N . ASP B 1 268 ? 22.589 31.447 -41.551 1.00 19.22 268 ASP B N 1
ATOM 5567 C CA . ASP B 1 268 ? 23.250 32.593 -40.945 1.00 17.36 268 ASP B CA 1
ATOM 5568 C C . ASP B 1 268 ? 22.446 33.881 -41.091 1.00 17.54 268 ASP B C 1
ATOM 5569 O O . ASP B 1 268 ? 22.973 34.974 -40.882 1.00 19.16 268 ASP B O 1
ATOM 5574 N N . ARG B 1 269 ? 21.166 33.750 -41.435 1.00 14.72 269 ARG B N 1
ATOM 5575 C CA . ARG B 1 269 ? 20.263 34.896 -41.507 1.00 14.33 269 ARG B CA 1
ATOM 5576 C C . ARG B 1 269 ? 19.439 35.053 -40.225 1.00 12.91 269 ARG B C 1
ATOM 5577 O O . ARG B 1 269 ? 18.607 35.955 -40.129 1.00 13.72 269 ARG B O 1
ATOM 5585 N N . VAL B 1 270 ? 19.684 34.176 -39.251 1.00 12.25 270 VAL B N 1
ATOM 5586 C CA . VAL B 1 270 ? 18.771 33.967 -38.128 1.00 12.87 270 VAL B CA 1
ATOM 5587 C C . VAL B 1 270 ? 19.375 34.365 -36.778 1.00 10.24 270 VAL B C 1
ATOM 5588 O O . VAL B 1 270 ? 20.525 34.026 -36.494 1.00 11.99 270 VAL B O 1
ATOM 5592 N N . TRP B 1 271 ? 18.606 35.071 -35.948 1.00 9.86 271 TRP B N 1
ATOM 5593 C CA . TRP B 1 271 ? 18.965 35.171 -34.527 1.00 9.92 271 TRP B CA 1
ATOM 5594 C C . TRP B 1 271 ? 17.820 34.723 -33.643 1.00 8.13 271 TRP B C 1
ATOM 5595 O O . TRP B 1 271 ? 16.653 34.946 -33.959 1.00 9.88 271 TRP B O 1
ATOM 5606 N N . LEU B 1 272 ? 18.167 34.067 -32.544 1.00 9.69 272 LEU B N 1
ATOM 5607 C CA . LEU B 1 272 ? 17.205 33.322 -31.744 1.00 9.60 272 LEU B CA 1
ATOM 5608 C C . LEU B 1 272 ? 17.231 33.790 -30.295 1.00 9.25 272 LEU B C 1
ATOM 5609 O O . LEU B 1 272 ? 18.294 33.855 -29.680 1.00 11.01 272 LEU B O 1
ATOM 5614 N N . ALA B 1 273 ? 16.060 34.080 -29.747 1.00 9.18 273 ALA B N 1
ATOM 5615 C CA . ALA B 1 273 ? 15.943 34.614 -28.388 1.00 9.07 273 ALA B CA 1
ATOM 5616 C C . ALA B 1 273 ? 15.855 33.526 -27.321 1.00 10.45 273 ALA B C 1
ATOM 5617 O O . ALA B 1 273 ? 15.136 32.539 -27.487 1.00 9.97 273 ALA B O 1
ATOM 5619 N N . HIS B 1 274 ? 16.587 33.744 -26.225 1.00 10.02 274 HIS B N 1
ATOM 5620 C CA . HIS B 1 274 ? 16.609 32.896 -25.022 1.00 9.78 274 HIS B CA 1
ATOM 5621 C C . HIS B 1 274 ? 17.528 31.684 -25.156 1.00 9.73 274 HIS B C 1
ATOM 5622 O O . HIS B 1 274 ? 18.601 31.655 -24.561 1.00 10.25 274 HIS B O 1
ATOM 5629 N N . ALA B 1 275 ? 17.106 30.694 -25.948 1.00 10.09 275 ALA B N 1
ATOM 5630 C CA . ALA B 1 275 ? 17.900 29.479 -26.144 1.00 11.20 275 ALA B CA 1
ATOM 5631 C C . ALA B 1 275 ? 18.335 28.897 -24.791 1.00 10.81 275 ALA B C 1
ATOM 5632 O O . ALA B 1 275 ? 19.523 28.616 -24.568 1.00 10.71 275 ALA B O 1
ATOM 5634 N N . VAL B 1 276 ? 17.374 28.713 -23.890 1.00 11.27 276 VAL B N 1
ATOM 5635 C CA . VAL B 1 276 ? 17.703 28.355 -22.514 1.00 11.11 276 VAL B CA 1
ATOM 5636 C C . VAL B 1 276 ? 18.014 26.880 -22.340 1.00 12.87 276 VAL B C 1
ATOM 5637 O O . VAL B 1 276 ? 18.964 26.530 -21.622 1.00 14.10 276 VAL B O 1
ATOM 5641 N N . VAL B 1 277 ? 17.217 26.016 -22.970 1.00 12.99 277 VAL B N 1
ATOM 5642 C CA . VAL B 1 277 ? 17.325 24.576 -22.706 1.00 14.84 277 VAL B CA 1
ATOM 5643 C C . VAL B 1 277 ? 17.426 23.686 -23.949 1.00 14.44 277 VAL B C 1
ATOM 5644 O O . VAL B 1 277 ? 16.645 22.741 -24.111 1.00 16.63 277 VAL B O 1
ATOM 5648 N N . PRO B 1 278 ? 18.412 23.953 -24.816 1.00 14.02 278 PRO B N 1
ATOM 5649 C CA . PRO B 1 278 ? 18.611 23.064 -25.966 1.00 15.92 278 PRO B CA 1
ATOM 5650 C C . PRO B 1 278 ? 19.201 21.727 -25.534 1.00 16.66 278 PRO B C 1
ATOM 5651 O O . PRO B 1 278 ? 19.847 21.654 -24.489 1.00 18.44 278 PRO B O 1
ATOM 5655 N N . PRO B 1 279 ? 18.978 20.673 -26.331 1.00 19.28 279 PRO B N 1
ATOM 5656 C CA . PRO B 1 279 ? 19.743 19.445 -26.115 1.00 21.73 279 PRO B CA 1
ATOM 5657 C C . PRO B 1 279 ? 21.193 19.754 -26.440 1.00 20.39 279 PRO B C 1
ATOM 5658 O O . PRO B 1 279 ? 21.467 20.382 -27.462 1.00 19.31 279 PRO B O 1
ATOM 5662 N N . ARG B 1 280 ? 22.115 19.329 -25.589 1.00 22.20 280 ARG B N 1
ATOM 5663 C CA . ARG B 1 280 ? 23.512 19.682 -25.803 1.00 21.28 280 ARG B CA 1
ATOM 5664 C C . ARG B 1 280 ? 24.032 19.196 -27.154 1.00 20.32 280 ARG B C 1
ATOM 5665 O O . ARG B 1 280 ? 24.907 19.823 -27.748 1.00 20.78 280 ARG B O 1
ATOM 5673 N N . GLU B 1 281 ? 23.481 18.090 -27.649 1.00 22.43 281 GLU B N 1
ATOM 5674 C CA . GLU B 1 281 ? 23.964 17.512 -28.900 1.00 23.49 281 GLU B CA 1
ATOM 5675 C C . GLU B 1 281 ? 23.610 18.359 -30.126 1.00 21.23 281 GLU B C 1
ATOM 5676 O O . GLU B 1 281 ? 24.168 18.162 -3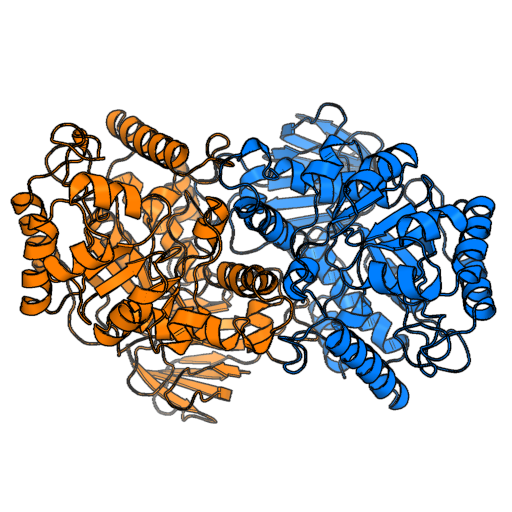1.202 1.00 22.31 281 GLU B O 1
ATOM 5682 N N . GLU B 1 282 ? 22.687 19.306 -29.966 1.00 19.86 282 GLU B N 1
ATOM 5683 C CA . GLU B 1 282 ? 22.329 20.194 -31.073 1.00 17.61 282 GLU B CA 1
ATOM 5684 C C . GLU B 1 282 ? 23.210 21.435 -31.182 1.00 16.16 282 GLU B C 1
ATOM 5685 O O . GLU B 1 282 ? 23.234 22.095 -32.219 1.00 16.97 282 GLU B O 1
ATOM 5691 N N . ILE B 1 283 ? 23.933 21.752 -30.114 1.00 17.39 283 ILE B N 1
ATOM 5692 C CA . ILE B 1 283 ? 24.735 22.969 -30.096 1.00 17.03 283 ILE B CA 1
ATOM 5693 C C . ILE B 1 283 ? 25.743 23.045 -31.255 1.00 17.10 283 ILE B C 1
ATOM 5694 O O . ILE B 1 283 ? 25.874 24.085 -31.899 1.00 16.70 283 ILE B O 1
ATOM 5699 N N . PRO B 1 284 ? 26.446 21.938 -31.546 1.00 19.28 284 PRO B N 1
ATOM 5700 C CA . PRO B 1 284 ? 27.358 21.989 -32.697 1.00 17.58 284 PRO B CA 1
ATOM 5701 C C . PRO B 1 284 ? 26.620 22.242 -34.017 1.00 19.02 284 PRO B C 1
ATOM 5702 O O . PRO B 1 284 ? 27.198 22.812 -34.946 1.00 21.38 284 PRO B O 1
ATOM 5706 N N . GLU B 1 285 ? 25.363 21.817 -34.096 1.00 17.70 285 GLU B N 1
ATOM 5707 C CA . GLU B 1 285 ? 24.539 22.095 -35.273 1.00 18.76 285 GLU B CA 1
ATOM 5708 C C . GLU B 1 285 ? 24.199 23.583 -35.387 1.00 17.08 285 GLU B C 1
ATOM 5709 O O . GLU B 1 285 ? 24.189 24.140 -36.486 1.00 17.28 285 GLU B O 1
ATOM 5715 N N . PHE B 1 286 ? 23.918 24.225 -34.254 1.00 16.78 286 PHE B N 1
ATOM 5716 C CA . PHE B 1 286 ? 23.666 25.663 -34.260 1.00 15.43 286 PHE B CA 1
ATOM 5717 C C . PHE B 1 286 ? 24.885 26.374 -34.837 1.00 15.84 286 PHE B C 1
ATOM 5718 O O . PHE B 1 286 ? 24.768 27.286 -35.657 1.00 14.76 286 PHE B O 1
ATOM 5726 N N . ALA B 1 287 ? 26.061 25.957 -34.375 1.00 15.15 287 ALA B N 1
ATOM 5727 C CA . ALA B 1 287 ? 27.313 26.564 -34.810 1.00 16.66 287 ALA B CA 1
ATOM 5728 C C . ALA B 1 287 ? 27.547 26.388 -36.306 1.00 18.02 287 ALA B C 1
ATOM 5729 O O . ALA B 1 287 ? 27.889 27.340 -37.001 1.00 18.16 287 ALA B O 1
ATOM 5731 N N . ASP B 1 288 ? 27.368 25.161 -36.791 1.00 19.54 288 ASP B N 1
ATOM 5732 C CA . ASP B 1 288 ? 27.571 24.857 -38.207 1.00 19.58 288 ASP B CA 1
ATOM 5733 C C . ASP B 1 288 ? 26.604 25.641 -39.091 1.00 20.28 288 ASP B C 1
ATOM 5734 O O . ASP B 1 288 ? 26.955 26.053 -40.198 1.00 20.73 288 ASP B O 1
ATOM 5739 N N . ALA B 1 289 ? 25.387 25.855 -38.597 1.00 18.49 289 ALA B N 1
ATOM 5740 C CA . ALA B 1 289 ? 24.376 26.594 -39.352 1.00 18.15 289 ALA B CA 1
ATOM 5741 C C . ALA B 1 289 ? 24.628 28.101 -39.363 1.00 16.90 289 ALA B C 1
ATOM 5742 O O . ALA B 1 289 ? 24.183 28.808 -40.271 1.00 18.08 289 ALA B O 1
ATOM 5744 N N . GLY B 1 290 ? 25.342 28.587 -38.349 1.00 16.73 290 GLY B N 1
ATOM 5745 C CA . GLY B 1 290 ? 25.676 29.998 -38.263 1.00 17.60 290 GLY B CA 1
ATOM 5746 C C . GLY B 1 290 ? 24.579 30.847 -37.652 1.00 15.16 290 GLY B C 1
ATOM 5747 O O . GLY B 1 290 ? 24.550 32.058 -37.847 1.00 15.45 290 GLY B O 1
ATOM 5748 N N . VAL B 1 291 ? 23.667 30.219 -36.917 1.00 14.61 291 VAL B N 1
ATOM 5749 C CA . VAL B 1 291 ? 22.637 30.994 -36.238 1.00 13.96 291 VAL B CA 1
ATOM 5750 C C . VAL B 1 291 ? 23.254 31.771 -35.077 1.00 13.02 291 VAL B C 1
ATOM 5751 O O . VAL B 1 291 ? 24.280 31.372 -34.511 1.00 14.81 291 VAL B O 1
ATOM 5755 N N . ALA B 1 292 ? 22.625 32.891 -34.744 1.00 11.74 292 ALA B N 1
ATOM 5756 C CA . ALA B 1 292 ? 23.044 33.716 -33.620 1.00 11.75 292 ALA B CA 1
ATOM 5757 C C . ALA B 1 292 ? 22.029 33.587 -32.496 1.00 11.41 292 ALA B C 1
ATOM 5758 O O . ALA B 1 292 ? 20.862 33.259 -32.733 1.00 10.90 292 ALA B O 1
ATOM 5760 N N . ILE B 1 293 ? 22.468 33.861 -31.273 1.00 10.81 293 ILE B N 1
ATOM 5761 C CA . ILE B 1 293 ? 21.629 33.697 -30.089 1.00 9.91 293 ILE B CA 1
ATOM 5762 C C . ILE B 1 293 ? 21.679 34.973 -29.250 1.00 9.09 293 ILE B C 1
ATOM 5763 O O . ILE B 1 293 ? 22.755 35.517 -28.992 1.00 10.29 293 ILE B O 1
ATOM 5768 N N . ALA B 1 294 ? 20.511 35.451 -28.840 1.00 9.06 294 ALA B N 1
ATOM 5769 C CA . ALA B 1 294 ? 20.413 36.579 -27.912 1.00 9.31 294 ALA B CA 1
ATOM 5770 C C . ALA B 1 294 ? 20.159 36.062 -26.503 1.00 9.26 294 ALA B C 1
ATOM 5771 O O . ALA B 1 294 ? 19.137 35.421 -26.244 1.00 9.84 294 ALA B O 1
ATOM 5773 N N . HIS B 1 295 ? 21.101 36.331 -25.601 1.00 8.26 295 HIS B N 1
ATOM 5774 C CA . HIS B 1 295 ? 20.979 35.964 -24.190 1.00 7.91 295 HIS B CA 1
ATOM 5775 C C . HIS B 1 295 ? 20.094 36.985 -23.484 1.00 8.52 295 HIS B C 1
ATOM 5776 O O . HIS B 1 295 ? 20.332 38.197 -23.589 1.00 8.81 295 HIS B O 1
ATOM 5783 N N . LEU B 1 296 ? 19.069 36.486 -22.797 1.00 8.87 296 LEU B N 1
ATOM 5784 C CA . LEU B 1 296 ? 18.102 37.329 -22.098 1.00 9.43 296 LEU B CA 1
ATOM 5785 C C . LEU B 1 296 ? 18.022 36.913 -20.632 1.00 9.15 296 LEU B C 1
ATOM 5786 O O . LEU B 1 296 ? 17.062 36.273 -20.202 1.00 9.96 296 LEU B O 1
ATOM 5791 N N . ILE B 1 297 ? 19.035 37.272 -19.857 1.00 8.87 297 ILE B N 1
ATOM 5792 C CA . ILE B 1 297 ? 19.153 36.740 -18.497 1.00 8.98 297 ILE B CA 1
ATOM 5793 C C . ILE B 1 297 ? 17.974 37.120 -17.604 1.00 8.55 297 ILE B C 1
ATOM 5794 O O . ILE B 1 297 ? 17.515 36.311 -16.803 1.00 9.47 297 ILE B O 1
ATOM 5799 N N . ALA B 1 298 ? 17.476 38.346 -17.731 1.00 9.73 298 ALA B N 1
ATOM 5800 C CA . ALA B 1 298 ? 16.461 38.796 -16.788 1.00 9.06 298 ALA B CA 1
ATOM 5801 C C . ALA B 1 298 ? 15.158 37.985 -16.864 1.00 10.35 298 ALA B C 1
ATOM 5802 O O . ALA B 1 298 ? 14.694 37.480 -15.847 1.00 9.95 298 ALA B O 1
ATOM 5804 N N . PRO B 1 299 ? 14.561 37.846 -18.061 1.00 9.77 299 PRO B N 1
ATOM 5805 C CA . PRO B 1 299 ? 13.363 36.999 -18.115 1.00 11.37 299 PRO B CA 1
ATOM 5806 C C . PRO B 1 299 ? 13.667 35.540 -17.835 1.00 10.42 299 PRO B C 1
ATOM 5807 O O . PRO B 1 299 ? 12.826 34.842 -17.261 1.00 10.99 299 PRO B O 1
ATOM 5811 N N . ASP B 1 300 ? 14.847 35.060 -18.214 1.00 9.57 300 ASP B N 1
ATOM 5812 C CA . ASP B 1 300 ? 15.154 33.664 -17.953 1.00 10.12 300 ASP B CA 1
ATOM 5813 C C . ASP B 1 300 ? 15.107 33.381 -16.451 1.00 10.21 300 ASP B C 1
ATOM 5814 O O . ASP B 1 300 ? 14.646 32.325 -16.020 1.00 12.31 300 ASP B O 1
ATOM 5819 N N . LEU B 1 301 ? 15.600 34.323 -15.655 1.00 9.54 301 LEU B N 1
ATOM 5820 C CA . LEU B 1 301 ? 15.514 34.198 -14.201 1.00 9.21 301 LEU B CA 1
ATOM 5821 C C . LEU B 1 301 ? 14.100 34.501 -13.697 1.00 10.00 301 LEU B C 1
ATOM 5822 O O . LEU B 1 301 ? 13.560 33.786 -12.844 1.00 9.82 301 LEU B O 1
ATOM 5827 N N . ARG B 1 302 ? 13.506 35.569 -14.216 1.00 9.90 302 ARG B N 1
ATOM 5828 C CA . ARG B 1 302 ? 12.185 35.984 -13.769 1.00 10.56 302 ARG B CA 1
ATOM 5829 C C . ARG B 1 302 ? 11.143 34.875 -13.899 1.00 10.78 302 ARG B C 1
ATOM 5830 O O . ARG B 1 302 ? 10.257 34.740 -13.053 1.00 10.65 302 ARG B O 1
ATOM 5838 N N . MET B 1 303 ? 11.237 34.096 -14.972 1.00 10.22 303 MET B N 1
ATOM 5839 C CA . MET B 1 303 ? 10.275 33.031 -15.221 1.00 11.88 303 MET B CA 1
ATOM 5840 C C . MET B 1 303 ? 10.649 31.733 -14.517 1.00 13.54 303 MET B C 1
ATOM 5841 O O . MET B 1 303 ? 9.909 30.754 -14.571 1.00 13.87 303 MET B O 1
ATOM 5846 N N . GLY B 1 304 ? 11.793 31.726 -13.842 1.00 11.68 304 GLY B N 1
ATOM 5847 C CA . GLY B 1 304 ? 12.276 30.528 -13.186 1.00 11.12 304 GLY B CA 1
ATOM 5848 C C . GLY B 1 304 ? 12.934 29.538 -14.132 1.00 11.52 304 GLY B C 1
ATOM 5849 O O . GLY B 1 304 ? 13.192 28.395 -13.751 1.00 13.23 304 GLY B O 1
ATOM 5850 N N . TRP B 1 305 ? 13.228 29.978 -15.353 1.00 12.26 305 TRP B N 1
ATOM 5851 C CA . TRP B 1 305 ? 13.762 29.091 -16.388 1.00 12.46 305 TRP B CA 1
ATOM 5852 C C . TRP B 1 305 ? 15.212 28.674 -16.152 1.00 14.47 305 TRP B C 1
ATOM 5853 O O . TRP B 1 305 ? 15.599 27.555 -16.479 1.00 17.05 305 TRP B O 1
ATOM 5864 N N . GLY B 1 306 ? 16.028 29.572 -15.611 1.00 12.10 306 GLY B N 1
ATOM 5865 C CA . GLY B 1 306 ? 17.398 29.220 -15.288 1.00 13.91 306 GLY B CA 1
ATOM 5866 C C . GLY B 1 306 ? 18.428 29.812 -16.225 1.00 11.74 306 GLY B C 1
ATOM 5867 O O . GLY B 1 306 ? 18.214 30.878 -16.813 1.00 13.53 306 GLY B O 1
ATOM 5868 N N . LEU B 1 307 ? 19.550 29.107 -16.371 1.00 12.12 307 LEU B N 1
ATOM 5869 C CA . LEU B 1 307 ? 20.738 29.645 -17.022 1.00 12.00 307 LEU B CA 1
ATOM 5870 C C . LEU B 1 307 ? 20.997 29.033 -18.385 1.00 12.60 307 LEU B C 1
ATOM 5871 O O . LEU B 1 307 ? 21.325 27.850 -18.490 1.00 15.27 307 LEU B O 1
ATOM 5876 N N . ALA B 1 308 ? 20.875 29.840 -19.432 1.00 12.06 308 ALA B N 1
ATOM 5877 C CA . ALA B 1 308 ? 21.221 29.387 -20.774 1.00 10.33 308 ALA B CA 1
ATOM 5878 C C . ALA B 1 308 ? 22.701 29.005 -20.829 1.00 11.06 308 ALA B C 1
ATOM 5879 O O . ALA B 1 308 ? 23.522 29.582 -20.106 1.00 11.01 308 ALA B O 1
ATOM 5881 N N . PRO B 1 309 ? 23.053 28.020 -21.674 1.00 10.73 309 PRO B N 1
ATOM 5882 C CA . PRO B 1 309 ? 24.440 27.537 -21.721 1.00 10.60 309 PRO B CA 1
ATOM 5883 C C . PRO B 1 309 ? 25.325 28.453 -22.564 1.00 11.47 309 PRO B C 1
ATOM 5884 O O . PRO B 1 309 ? 25.845 28.089 -23.617 1.00 11.28 309 PRO B O 1
ATOM 5888 N N . ILE B 1 310 ? 25.503 29.673 -22.076 1.00 10.44 310 ILE B N 1
ATOM 5889 C CA . ILE B 1 310 ? 26.211 30.688 -22.842 1.00 11.22 310 ILE B CA 1
ATOM 5890 C C . ILE B 1 310 ? 27.695 30.358 -23.055 1.00 10.64 310 ILE B C 1
ATOM 5891 O O . ILE B 1 310 ? 28.225 30.570 -24.142 1.00 11.22 310 ILE B O 1
ATOM 5896 N N . ARG B 1 311 ? 28.367 29.845 -22.026 1.00 11.05 311 ARG B N 1
ATOM 5897 C CA . ARG B 1 311 ? 29.761 29.446 -22.203 1.00 10.68 311 ARG B CA 1
ATOM 5898 C C . ARG B 1 311 ? 29.889 28.388 -23.301 1.00 11.61 311 ARG B C 1
ATOM 5899 O O . ARG B 1 311 ? 30.816 28.444 -24.110 1.00 12.09 311 ARG B O 1
ATOM 5907 N N . GLU B 1 312 ? 28.959 27.437 -23.321 1.00 12.10 312 GLU B N 1
ATOM 5908 C CA . GLU B 1 312 ? 28.937 26.424 -24.371 1.00 13.59 312 GLU B CA 1
ATOM 5909 C C . GLU B 1 312 ? 28.768 27.055 -25.756 1.00 13.90 312 GLU B C 1
ATOM 5910 O O . GLU B 1 312 ? 29.420 26.659 -26.724 1.00 14.28 312 GLU B O 1
ATOM 5916 N N . TYR B 1 313 ? 27.887 28.043 -25.866 1.00 12.40 313 TYR B N 1
ATOM 5917 C CA . TYR B 1 313 ? 27.730 28.724 -27.143 1.00 12.12 313 TYR B CA 1
ATOM 5918 C C . TYR B 1 313 ? 29.020 29.421 -27.575 1.00 12.64 313 TYR B C 1
ATOM 5919 O O . TYR B 1 313 ? 29.446 29.314 -28.729 1.00 13.40 313 TYR B O 1
ATOM 5928 N N . LEU B 1 314 ? 29.645 30.145 -26.651 1.00 12.25 314 LEU B N 1
ATOM 5929 C CA . LEU B 1 314 ? 30.900 30.819 -26.959 1.00 12.44 314 LEU B CA 1
ATOM 5930 C C . LEU B 1 314 ? 31.992 29.816 -27.335 1.00 14.49 314 LEU B C 1
ATOM 5931 O O . LEU B 1 314 ? 32.757 30.055 -28.262 1.00 14.23 314 LEU B O 1
ATOM 5936 N N . ASP B 1 315 ? 32.038 28.689 -26.630 1.00 13.77 315 ASP B N 1
ATOM 5937 C CA . ASP B 1 315 ? 33.025 27.646 -26.923 1.00 15.48 315 ASP B CA 1
ATOM 5938 C C . ASP B 1 315 ? 32.838 27.119 -28.337 1.00 16.83 315 ASP B C 1
ATOM 5939 O O . ASP B 1 315 ? 33.811 26.787 -29.020 1.00 18.53 315 ASP B O 1
ATOM 5944 N N . ALA B 1 316 ? 31.584 27.037 -28.770 1.00 13.93 316 ALA B N 1
ATOM 5945 C CA . ALA B 1 316 ? 31.269 26.509 -30.092 1.00 14.92 316 ALA B CA 1
ATOM 5946 C C . ALA B 1 316 ? 31.433 27.538 -31.212 1.00 15.43 316 ALA B C 1
ATOM 5947 O O . ALA B 1 316 ? 31.284 27.201 -32.386 1.00 18.13 316 ALA B O 1
ATOM 5949 N N . GLY B 1 317 ? 31.743 28.785 -30.860 1.00 15.07 317 GLY B N 1
ATOM 5950 C CA . GLY B 1 317 ? 31.906 29.844 -31.845 1.00 16.21 317 GLY B CA 1
ATOM 5951 C C . GLY B 1 317 ? 30.596 30.452 -32.336 1.00 16.50 317 GLY B C 1
ATOM 5952 O O . GLY B 1 317 ? 30.546 31.098 -33.379 1.00 17.41 317 GLY B O 1
ATOM 5953 N N . ILE B 1 318 ? 29.526 30.231 -31.582 1.00 14.18 318 ILE B N 1
ATOM 5954 C CA . ILE B 1 318 ? 28.221 30.799 -31.907 1.00 12.89 318 ILE B CA 1
ATOM 5955 C C . ILE B 1 318 ? 28.180 32.270 -31.497 1.00 11.85 318 ILE B C 1
ATOM 5956 O O . ILE B 1 318 ? 28.618 32.616 -30.406 1.00 14.42 318 ILE B O 1
ATOM 5961 N N . THR B 1 319 ? 27.688 33.127 -32.382 1.00 12.53 319 THR B N 1
ATOM 5962 C CA . THR B 1 319 ? 27.479 34.539 -32.070 1.00 12.12 319 THR B CA 1
ATOM 5963 C C . THR B 1 319 ? 26.468 34.683 -30.933 1.00 12.12 319 THR B C 1
ATOM 5964 O O . THR B 1 319 ? 25.364 34.142 -31.016 1.00 12.01 319 THR B O 1
ATOM 5968 N N . VAL B 1 320 ? 26.853 35.392 -29.870 1.00 10.30 320 VAL B N 1
ATOM 5969 C CA . VAL B 1 320 ? 25.949 35.660 -28.754 1.00 9.80 320 VAL B CA 1
ATOM 5970 C C . VAL B 1 320 ? 25.779 37.155 -28.534 1.00 9.24 320 VAL B C 1
ATOM 5971 O O . VAL B 1 320 ? 26.748 37.880 -28.311 1.00 9.45 320 VAL B O 1
ATOM 5975 N N . GLY B 1 321 ? 24.533 37.605 -28.639 1.00 8.01 321 GLY B N 1
ATOM 5976 C CA . GLY B 1 321 ? 24.161 38.967 -28.308 1.00 7.84 321 GLY B CA 1
ATOM 5977 C C . GLY B 1 321 ? 23.401 39.024 -26.999 1.00 8.07 321 GLY B C 1
ATOM 5978 O O . GLY B 1 321 ? 23.369 38.046 -26.245 1.00 8.91 321 GLY B O 1
ATOM 5979 N N . PHE B 1 322 ? 22.789 40.169 -26.718 1.00 8.88 322 PHE B N 1
ATOM 5980 C CA . PHE B 1 322 ? 22.120 40.369 -25.434 1.00 8.12 322 PHE B CA 1
ATOM 5981 C C . PHE B 1 322 ? 20.875 41.205 -25.616 1.00 9.15 322 PHE B C 1
ATOM 5982 O O . PHE B 1 322 ? 20.814 42.073 -26.486 1.00 9.43 322 PHE B O 1
ATOM 5990 N N . GLY B 1 323 ? 19.875 40.946 -24.790 1.00 8.72 323 GLY B N 1
ATOM 5991 C CA . GLY B 1 323 ? 18.680 41.766 -24.812 1.00 10.07 323 GLY B CA 1
ATOM 5992 C C . GLY B 1 323 ? 17.993 41.771 -23.466 1.00 9.00 323 GLY B C 1
ATOM 5993 O O . GLY B 1 323 ? 18.390 41.051 -22.548 1.00 8.89 323 GLY B O 1
ATOM 5994 N N . THR B 1 324 ? 16.933 42.570 -23.350 1.00 8.92 324 THR B N 1
ATOM 5995 C CA . THR B 1 324 ? 16.181 42.674 -22.096 1.00 9.68 324 THR B CA 1
ATOM 5996 C C . THR B 1 324 ? 14.838 41.938 -22.092 1.00 13.10 324 THR B C 1
ATOM 5997 O O . THR B 1 324 ? 14.300 41.633 -21.019 1.00 11.55 324 THR B O 1
ATOM 6001 N N . THR B 1 325 ? 14.329 41.640 -23.286 1.00 11.71 325 THR B N 1
ATOM 6002 C CA . THR B 1 325 ? 12.916 41.345 -23.519 1.00 11.65 325 THR B CA 1
ATOM 6003 C C . THR B 1 325 ? 12.012 42.462 -23.002 1.00 11.32 325 THR B C 1
ATOM 6004 O O . THR B 1 325 ? 12.482 43.552 -22.641 1.00 12.50 325 THR B O 1
ATOM 6008 N N . GLY B 1 326 ? 10.713 42.206 -23.008 1.00 11.26 326 GLY B N 1
ATOM 6009 C CA . GLY B 1 326 ? 9.737 43.225 -22.685 1.00 12.81 326 GLY B CA 1
ATOM 6010 C C . GLY B 1 326 ? 9.557 43.470 -21.208 1.00 11.87 326 GLY B C 1
ATOM 6011 O O . GLY B 1 326 ? 9.879 42.621 -20.365 1.00 12.43 326 GLY B O 1
ATOM 6012 N N . SER B 1 327 ? 9.007 44.636 -20.900 1.00 12.12 327 SER B N 1
ATOM 6013 C CA . SER B 1 327 ? 8.927 45.108 -19.533 1.00 12.07 327 SER B CA 1
ATOM 6014 C C . SER B 1 327 ? 7.845 44.450 -18.675 1.00 12.88 327 SER B C 1
ATOM 6015 O O . SER B 1 327 ? 7.726 44.764 -17.497 1.00 13.64 327 SER B O 1
ATOM 6018 N N . ALA B 1 328 ? 7.087 43.518 -19.253 1.00 12.51 328 ALA B N 1
ATOM 6019 C CA . ALA B 1 328 ? 6.210 42.671 -18.437 1.00 12.34 328 ALA B CA 1
ATOM 6020 C C . ALA B 1 328 ? 6.948 41.471 -17.840 1.00 13.16 328 ALA B C 1
ATOM 6021 O O . ALA B 1 328 ? 6.420 40.797 -16.958 1.00 14.22 328 ALA B O 1
ATOM 6023 N N . SER B 1 329 ? 8.165 41.206 -18.315 1.00 12.44 329 SER B N 1
ATOM 6024 C CA . SER B 1 329 ? 8.995 40.132 -17.754 1.00 11.81 329 SER B CA 1
ATOM 6025 C C . SER B 1 329 ? 10.430 40.588 -17.612 1.00 13.01 329 SER B C 1
ATOM 6026 O O . SER B 1 329 ? 11.354 39.945 -18.108 1.00 16.20 329 SER B O 1
ATOM 6029 N N . ASN B 1 330 ? 10.612 41.703 -16.926 1.00 12.10 330 ASN B N 1
ATOM 6030 C CA . ASN B 1 330 ? 11.958 42.1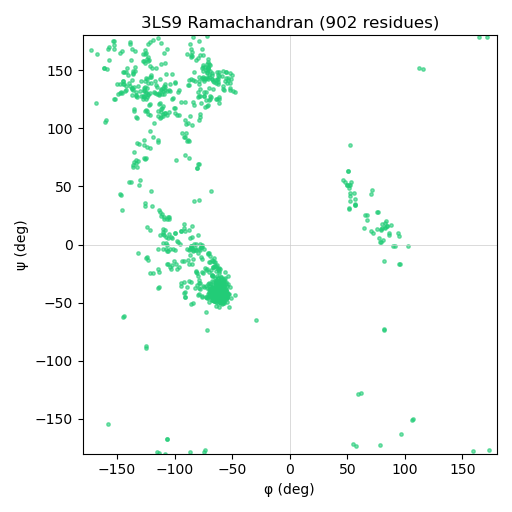81 -16.669 1.00 11.59 330 ASN B CA 1
ATOM 6031 C C . ASN B 1 330 ? 12.154 42.863 -15.302 1.00 12.48 330 ASN B C 1
ATOM 6032 O O . ASN B 1 330 ? 12.908 42.339 -14.494 1.00 12.19 330 ASN B O 1
ATOM 6037 N N . ASP B 1 331 ? 11.496 43.983 -14.982 1.00 11.00 331 ASP B N 1
ATOM 6038 C CA . ASP B 1 331 ? 10.468 44.651 -15.766 1.00 12.52 331 ASP B CA 1
ATOM 6039 C C . ASP B 1 331 ? 10.955 46.008 -16.245 1.00 12.81 331 ASP B C 1
ATOM 6040 O O . ASP B 1 331 ? 10.146 46.930 -16.410 1.00 14.28 331 ASP B O 1
ATOM 6045 N N . GLY B 1 332 ? 12.259 46.156 -16.461 1.00 10.55 332 GLY B N 1
ATOM 6046 C CA . GLY B 1 332 ? 12.788 47.377 -17.041 1.00 14.01 332 GLY B CA 1
ATOM 6047 C C . GLY B 1 332 ? 13.427 47.168 -18.406 1.00 12.24 332 GLY B C 1
ATOM 6048 O O . GLY B 1 332 ? 13.444 46.065 -18.926 1.00 12.44 332 GLY B O 1
ATOM 6049 N N . GLY B 1 333 ? 13.954 48.242 -18.985 1.00 13.37 333 GLY B N 1
ATOM 6050 C CA . GLY B 1 333 ? 14.679 48.154 -20.242 1.00 13.18 333 GLY B CA 1
ATOM 6051 C C . GLY B 1 333 ? 16.166 48.429 -20.069 1.00 12.03 333 GLY B C 1
ATOM 6052 O O . GLY B 1 333 ? 16.827 48.859 -21.019 1.00 13.46 333 GLY B O 1
ATOM 6053 N N . ASN B 1 334 ? 16.689 48.166 -18.872 1.00 12.00 334 ASN B N 1
ATOM 6054 C CA . ASN B 1 334 ? 18.076 48.506 -18.514 1.00 12.30 334 ASN B CA 1
ATOM 6055 C C . ASN B 1 334 ? 19.051 47.393 -18.884 1.00 9.70 334 ASN B C 1
ATOM 6056 O O . ASN B 1 334 ? 19.325 46.492 -18.090 1.00 11.83 334 ASN B O 1
ATOM 6061 N N . LEU B 1 335 ? 19.572 47.463 -20.099 1.00 10.31 335 LEU B N 1
ATOM 6062 C CA . LEU B 1 335 ? 20.451 46.428 -20.607 1.00 9.33 335 LEU B CA 1
ATOM 6063 C C . LEU B 1 335 ? 21.754 46.354 -19.805 1.00 10.93 335 LEU B C 1
ATOM 6064 O O . LEU B 1 335 ? 22.201 45.272 -19.439 1.00 10.07 335 LEU B O 1
ATOM 6069 N N . LEU B 1 336 ? 22.369 47.496 -19.522 1.00 9.25 336 LEU B N 1
ATOM 6070 C CA . LEU B 1 336 ? 23.604 47.489 -18.750 1.00 10.44 336 LEU B CA 1
ATOM 6071 C C . LEU B 1 336 ? 23.413 46.822 -17.381 1.00 10.37 336 LEU B C 1
ATOM 6072 O O . LEU B 1 336 ? 24.233 46.008 -16.946 1.00 11.07 336 LEU B O 1
ATOM 6077 N N . GLY B 1 337 ? 22.319 47.155 -16.700 1.00 10.71 337 GLY B N 1
ATOM 6078 C CA . GLY B 1 337 ? 22.027 46.542 -15.417 1.00 10.81 337 GLY B CA 1
ATOM 6079 C C . GLY B 1 337 ? 21.871 45.037 -15.537 1.00 11.63 337 GLY B C 1
ATOM 6080 O O . GLY B 1 337 ? 22.309 44.275 -14.665 1.00 13.19 337 GLY B O 1
ATOM 6081 N N . ASP B 1 338 ? 21.243 44.587 -16.616 1.00 9.50 338 ASP B N 1
ATOM 6082 C CA . ASP B 1 338 ? 21.041 43.150 -16.784 1.00 11.14 338 ASP B CA 1
ATOM 6083 C C . ASP B 1 338 ? 22.359 42.387 -16.989 1.00 11.01 338 ASP B C 1
ATOM 6084 O O . ASP B 1 338 ? 22.454 41.205 -16.652 1.00 10.27 338 ASP B O 1
ATOM 6089 N N . LEU B 1 339 ? 23.380 43.051 -17.529 1.00 9.58 339 LEU B N 1
ATOM 6090 C CA . LEU B 1 339 ? 24.686 42.418 -17.668 1.00 10.12 339 LEU B CA 1
ATOM 6091 C C . LEU B 1 339 ? 25.228 41.987 -16.317 1.00 9.63 339 LEU B C 1
ATOM 6092 O O . LEU B 1 339 ? 25.853 40.934 -16.209 1.00 9.60 339 LEU B O 1
ATOM 6097 N N . ARG B 1 340 ? 25.005 42.797 -15.284 1.00 10.09 340 ARG B N 1
ATOM 6098 C CA . ARG B 1 340 ? 25.466 42.444 -13.948 1.00 9.80 340 ARG B CA 1
ATOM 6099 C C . ARG B 1 340 ? 24.754 41.190 -13.456 1.00 9.78 340 ARG B C 1
ATOM 6100 O O . ARG B 1 340 ? 25.363 40.306 -12.841 1.00 9.70 340 ARG B O 1
ATOM 6108 N N . LEU B 1 341 ? 23.460 41.103 -13.731 1.00 10.87 341 LEU B N 1
ATOM 6109 C CA . LEU B 1 341 ? 22.718 39.905 -13.391 1.00 11.79 341 LEU B CA 1
ATOM 6110 C C . LEU B 1 341 ? 23.373 38.670 -14.015 1.00 10.08 341 LEU B C 1
ATOM 6111 O O . LEU B 1 341 ? 23.536 37.647 -13.347 1.00 11.08 341 LEU B O 1
ATOM 6116 N N . ALA B 1 342 ? 23.753 38.755 -15.287 1.00 9.26 342 ALA B N 1
ATOM 6117 C CA . ALA B 1 342 ? 24.381 37.622 -15.957 1.00 10.35 342 ALA B CA 1
ATOM 6118 C C . ALA B 1 342 ? 25.766 37.330 -15.397 1.00 10.57 342 ALA B C 1
ATOM 6119 O O . ALA B 1 342 ? 26.142 36.159 -15.226 1.00 11.85 342 ALA B O 1
ATOM 6121 N N . ALA B 1 343 ? 26.526 38.383 -15.113 1.00 9.49 343 ALA B N 1
ATOM 6122 C CA . ALA B 1 343 ? 27.868 38.201 -14.573 1.00 9.19 343 ALA B CA 1
ATOM 6123 C C . ALA B 1 343 ? 27.836 37.372 -13.305 1.00 10.08 343 ALA B C 1
ATOM 6124 O O . ALA B 1 343 ? 28.717 36.548 -13.067 1.00 9.95 343 ALA B O 1
ATOM 6126 N N . LEU B 1 344 ? 26.828 37.601 -12.475 1.00 9.06 344 LEU B N 1
ATOM 6127 C CA . LEU B 1 344 ? 26.775 36.938 -11.181 1.00 9.42 344 LEU B CA 1
ATOM 6128 C C . LEU B 1 344 ? 26.017 35.618 -11.224 1.00 8.89 344 LEU B C 1
ATOM 6129 O O . LEU B 1 344 ? 26.459 34.614 -10.664 1.00 9.76 344 LEU B O 1
ATOM 6134 N N . ALA B 1 345 ? 24.867 35.611 -11.886 1.00 9.05 345 ALA B N 1
ATOM 6135 C CA . ALA B 1 345 ? 23.974 34.465 -11.787 1.00 9.31 345 ALA B CA 1
ATOM 6136 C C . ALA B 1 345 ? 24.513 33.194 -12.434 1.00 9.70 345 ALA B C 1
ATOM 6137 O O . ALA B 1 345 ? 24.144 32.093 -12.019 1.00 10.62 345 ALA B O 1
ATOM 6139 N N . HIS B 1 346 ? 25.388 33.328 -13.428 1.00 9.56 346 HIS B N 1
ATOM 6140 C CA . HIS B 1 346 ? 25.966 32.145 -14.069 1.00 11.19 346 HIS B CA 1
ATOM 6141 C C . HIS B 1 346 ? 26.980 31.406 -13.196 1.00 11.02 346 HIS B C 1
ATOM 6142 O O . HIS B 1 346 ? 27.260 30.228 -13.424 1.00 12.31 346 HIS B O 1
ATOM 6149 N N . ARG B 1 347 ? 27.542 32.082 -12.202 1.00 9.01 347 ARG B N 1
ATOM 6150 C CA . ARG B 1 347 ? 28.686 31.521 -11.488 1.00 9.85 347 ARG B CA 1
ATOM 6151 C C . ARG B 1 347 ? 28.387 30.256 -10.676 1.00 10.96 347 ARG B C 1
ATOM 6152 O O . ARG B 1 347 ? 29.171 29.307 -10.716 1.00 10.79 347 ARG B O 1
ATOM 6160 N N . PRO B 1 348 ? 27.253 30.214 -9.953 1.00 10.13 348 PRO B N 1
ATOM 6161 C CA . PRO B 1 348 ? 27.029 29.001 -9.149 1.00 11.73 348 PRO B CA 1
ATOM 6162 C C . PRO B 1 348 ? 26.825 27.720 -9.950 1.00 13.70 348 PRO B C 1
ATOM 6163 O O . PRO B 1 348 ? 26.856 26.646 -9.349 1.00 15.12 348 PRO B O 1
ATOM 6167 N N . ALA B 1 349 ? 26.634 27.819 -11.260 1.00 12.54 349 ALA B N 1
ATOM 6168 C CA . ALA B 1 349 ? 26.490 26.620 -12.085 1.00 14.15 349 ALA B CA 1
ATOM 6169 C C . ALA B 1 349 ? 27.830 25.910 -12.247 1.00 16.53 349 ALA B C 1
ATOM 6170 O O . ALA B 1 349 ? 27.877 24.710 -12.542 1.00 17.38 349 ALA B O 1
ATOM 6172 N N . ASP B 1 350 ? 28.918 26.649 -12.050 1.00 14.49 350 ASP B N 1
ATOM 6173 C CA . ASP B 1 350 ? 30.261 26.084 -12.160 1.00 13.63 350 ASP B CA 1
ATOM 6174 C C . ASP B 1 350 ? 31.098 26.513 -10.965 1.00 12.46 350 ASP B C 1
ATOM 6175 O O . ASP B 1 350 ? 32.067 27.256 -11.098 1.00 13.09 350 ASP B O 1
ATOM 6180 N N . PRO B 1 351 ? 30.723 26.029 -9.776 1.00 13.46 351 PRO B N 1
ATOM 6181 C CA . PRO B 1 351 ? 31.300 26.570 -8.544 1.00 13.96 351 PRO B CA 1
ATOM 6182 C C . PRO B 1 351 ? 32.815 26.416 -8.457 1.00 15.16 351 PRO B C 1
ATOM 6183 O O . PRO B 1 351 ? 33.466 27.219 -7.797 1.00 16.20 351 PRO B O 1
ATOM 6187 N N . ASN B 1 352 ? 33.370 25.395 -9.099 1.00 13.97 352 ASN B N 1
ATOM 6188 C CA . ASN B 1 352 ? 34.796 25.125 -8.979 1.00 15.78 352 ASN B CA 1
ATOM 6189 C C . ASN B 1 352 ? 35.591 25.415 -10.245 1.00 16.99 352 ASN B C 1
ATOM 6190 O O . ASN B 1 352 ? 36.775 25.077 -10.335 1.00 18.35 352 ASN B O 1
ATOM 6195 N N . GLU B 1 353 ? 34.953 26.075 -11.210 1.00 14.10 353 GLU B N 1
ATOM 6196 C CA . GLU B 1 353 ? 35.605 26.366 -12.483 1.00 14.17 353 GLU B CA 1
ATOM 6197 C C . GLU B 1 353 ? 35.391 27.810 -12.919 1.00 13.00 353 GLU B C 1
ATOM 6198 O O . GLU B 1 353 ? 34.644 28.074 -13.861 1.00 13.17 353 GLU B O 1
ATOM 6204 N N . PRO B 1 354 ? 36.054 28.753 -12.240 1.00 11.52 354 PRO B N 1
ATOM 6205 C CA . PRO B 1 354 ? 35.807 30.174 -12.530 1.00 11.65 354 PRO B CA 1
ATOM 6206 C C . PRO B 1 354 ? 36.169 30.610 -13.955 1.00 14.22 354 PRO B C 1
ATOM 6207 O O . PRO B 1 354 ? 35.658 31.624 -14.416 1.00 13.24 354 PRO B O 1
ATOM 6211 N N . GLU B 1 355 ? 37.032 29.864 -14.641 1.00 15.08 355 GLU B N 1
ATOM 6212 C CA . GLU B 1 355 ? 37.351 30.152 -16.036 1.00 15.60 355 GLU B CA 1
ATOM 6213 C C . GLU B 1 355 ? 36.123 30.040 -16.941 1.00 12.31 355 GLU B C 1
ATOM 6214 O O . GLU B 1 355 ? 36.089 30.600 -18.044 1.00 16.03 355 GLU B O 1
ATOM 6220 N N . LYS B 1 356 ? 35.112 29.311 -16.482 1.00 13.32 356 LYS B N 1
ATOM 6221 C CA . LYS B 1 356 ? 33.878 29.178 -17.251 1.00 13.94 356 LYS B CA 1
ATOM 6222 C C . LYS B 1 356 ? 32.937 30.377 -17.080 1.00 11.48 356 LYS B C 1
ATOM 6223 O O . LYS B 1 356 ? 32.076 30.622 -17.927 1.00 11.79 356 LYS B O 1
ATOM 6229 N N . TRP B 1 357 ? 33.094 31.113 -15.981 1.00 10.86 357 TRP B N 1
ATOM 6230 C CA . TRP B 1 357 ? 32.213 32.247 -15.699 1.00 11.45 357 TRP B CA 1
ATOM 6231 C C . TRP B 1 357 ? 32.362 33.299 -16.785 1.00 11.08 357 TRP B C 1
ATOM 6232 O O . TRP B 1 357 ? 33.442 33.491 -17.331 1.00 11.60 357 TRP B O 1
ATOM 6243 N N . LEU B 1 358 ? 31.271 33.987 -17.103 1.00 11.21 358 LEU B N 1
ATOM 6244 C CA . LEU B 1 358 ? 31.323 35.038 -18.118 1.00 11.03 358 LEU B CA 1
ATOM 6245 C C . LEU B 1 358 ? 32.015 36.276 -17.550 1.00 11.67 358 LEU B C 1
ATOM 6246 O O . LEU B 1 358 ? 31.677 36.725 -16.453 1.00 14.11 358 LEU B O 1
ATOM 6251 N N . SER B 1 359 ? 32.975 36.829 -18.284 1.00 10.01 359 SER B N 1
ATOM 6252 C CA . SER B 1 359 ? 33.686 38.010 -17.818 1.00 11.52 359 SER B CA 1
ATOM 6253 C C . SER B 1 359 ? 32.938 39.288 -18.187 1.00 10.53 359 SER B C 1
ATOM 6254 O O . SER B 1 359 ? 32.082 39.283 -19.075 1.00 10.16 359 SER B O 1
ATOM 6257 N N . ALA B 1 360 ? 33.261 40.385 -17.509 1.00 10.45 360 ALA B N 1
ATOM 6258 C CA . ALA B 1 360 ? 32.687 41.683 -17.840 1.00 9.45 360 ALA B CA 1
ATOM 6259 C C . ALA B 1 360 ? 32.897 42.025 -19.307 1.00 10.73 360 ALA B C 1
ATOM 6260 O O . ALA B 1 360 ? 31.981 42.494 -19.976 1.00 10.14 360 ALA B O 1
ATOM 6262 N N . ARG B 1 361 ? 34.100 41.803 -19.820 1.00 9.77 361 ARG B N 1
ATOM 6263 C CA . ARG B 1 361 ? 34.365 42.110 -21.215 1.00 10.32 361 ARG B CA 1
ATOM 6264 C C . ARG B 1 361 ? 33.582 41.224 -22.173 1.00 10.67 361 ARG B C 1
ATOM 6265 O O . ARG B 1 361 ? 33.115 41.701 -23.209 1.00 11.15 361 ARG B O 1
ATOM 6273 N N . GLU B 1 362 ? 33.414 39.950 -21.841 1.00 9.41 362 GLU B N 1
ATOM 6274 C CA . GLU B 1 362 ? 32.578 39.090 -22.679 1.00 9.40 362 GLU B CA 1
ATOM 6275 C C . GLU B 1 362 ? 31.137 39.587 -22.717 1.00 9.53 362 GLU B C 1
ATOM 6276 O O . GLU B 1 362 ? 30.488 39.586 -23.771 1.00 8.83 362 GLU B O 1
ATOM 6282 N N . LEU B 1 363 ? 30.636 40.021 -21.570 1.00 8.56 363 LEU B N 1
ATOM 6283 C CA . LEU B 1 363 ? 29.266 40.520 -21.484 1.00 8.62 363 LEU B CA 1
ATOM 6284 C C . LEU B 1 363 ? 29.088 41.847 -22.217 1.00 8.22 363 LEU B C 1
ATOM 6285 O O . LEU B 1 363 ? 28.103 42.040 -22.941 1.00 8.37 363 LEU B O 1
ATOM 6290 N N . LEU B 1 364 ? 30.037 42.762 -22.053 1.00 8.47 364 LEU B N 1
ATOM 6291 C CA . LEU B 1 364 ? 29.979 44.023 -22.779 1.00 7.63 364 LEU B CA 1
ATOM 6292 C C . LEU B 1 364 ? 30.067 43.788 -24.281 1.00 7.96 364 LEU B C 1
ATOM 6293 O O . LEU B 1 364 ? 29.405 44.478 -25.044 1.00 8.96 364 LEU B O 1
ATOM 6298 N N . ARG B 1 365 ? 30.859 42.813 -24.712 1.00 8.81 365 ARG B N 1
ATOM 6299 C CA . ARG B 1 365 ? 30.891 42.479 -26.131 1.00 9.03 365 ARG B CA 1
ATOM 6300 C C . ARG B 1 365 ? 29.528 41.957 -26.583 1.00 8.47 365 ARG B C 1
ATOM 6301 O O . ARG B 1 365 ? 29.043 42.336 -27.659 1.00 9.35 365 ARG B O 1
ATOM 6309 N N . MET B 1 366 ? 28.892 41.098 -25.788 1.00 8.39 366 MET B N 1
ATOM 6310 C CA . MET B 1 366 ? 27.565 40.604 -26.174 1.00 8.56 366 MET B CA 1
ATOM 6311 C C . MET B 1 366 ? 26.589 41.746 -26.397 1.00 8.64 366 MET B C 1
ATOM 6312 O O . MET B 1 366 ? 25.790 41.714 -27.340 1.00 9.19 366 MET B O 1
ATOM 6317 N N . ALA B 1 367 ? 26.648 42.755 -25.534 1.00 8.09 367 ALA B N 1
ATOM 6318 C CA . ALA B 1 367 ? 25.685 43.856 -25.576 1.00 8.23 367 ALA B CA 1
ATOM 6319 C C . ALA B 1 367 ? 26.004 44.875 -26.659 1.00 8.12 367 ALA B C 1
ATOM 6320 O O . ALA B 1 367 ? 25.242 45.821 -26.847 1.00 10.18 367 ALA B O 1
ATOM 6322 N N . THR B 1 368 ? 27.124 44.699 -27.354 1.00 8.58 368 THR B N 1
ATOM 6323 C CA . THR B 1 368 ? 27.537 45.642 -28.392 1.00 9.04 368 THR B CA 1
ATOM 6324 C C . THR B 1 368 ? 27.746 44.904 -29.704 1.00 8.39 368 THR B C 1
ATOM 6325 O O . THR B 1 368 ? 26.812 44.758 -30.504 1.00 9.35 368 THR B O 1
ATOM 6329 N N . ARG B 1 369 ? 28.958 44.413 -29.921 1.00 8.76 369 ARG B N 1
ATOM 6330 C CA . ARG B 1 369 ? 29.270 43.719 -31.153 1.00 9.45 369 ARG B CA 1
ATOM 6331 C C . ARG B 1 369 ? 28.448 42.442 -31.351 1.00 8.82 369 ARG B C 1
ATOM 6332 O O . AR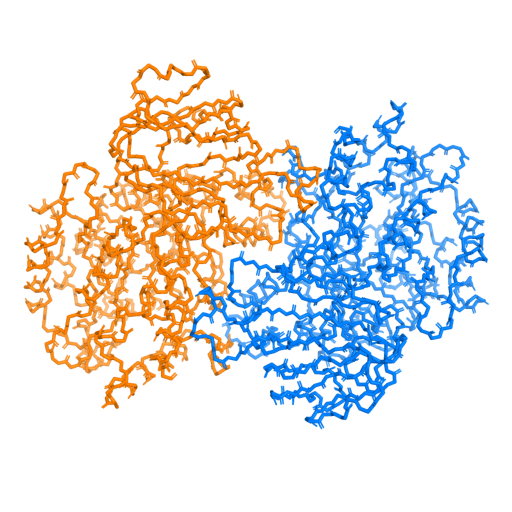G B 1 369 ? 28.039 42.138 -32.473 1.00 10.14 369 ARG B O 1
ATOM 6340 N N . GLY B 1 370 ? 28.205 41.688 -30.284 1.00 8.97 370 GLY B N 1
ATOM 6341 C CA . GLY B 1 370 ? 27.408 40.474 -30.388 1.00 9.08 370 GLY B CA 1
ATOM 6342 C C . GLY B 1 370 ? 25.986 40.758 -30.833 1.00 8.02 370 GLY B C 1
ATOM 6343 O O . GLY B 1 370 ? 25.456 40.119 -31.754 1.00 8.92 370 GLY B O 1
ATOM 6344 N N . SER B 1 371 ? 25.350 41.733 -30.199 1.00 8.28 371 SER B N 1
ATOM 6345 C CA . SER B 1 371 ? 24.015 42.136 -30.631 1.00 7.52 371 SER B CA 1
ATOM 6346 C C . SER B 1 371 ? 24.019 42.698 -32.045 1.00 8.08 371 SER B C 1
ATOM 6347 O O . SER B 1 371 ? 23.090 42.442 -32.809 1.00 8.77 371 SER B O 1
ATOM 6350 N N . ALA B 1 372 ? 25.047 43.456 -32.406 1.00 8.29 372 ALA B N 1
ATOM 6351 C CA . ALA B 1 372 ? 25.138 43.963 -33.772 1.00 8.10 372 ALA B CA 1
ATOM 6352 C C . ALA B 1 372 ? 25.159 42.814 -34.770 1.00 9.26 372 ALA B C 1
ATOM 6353 O O . ALA B 1 372 ? 24.479 42.855 -35.804 1.00 10.18 372 ALA B O 1
ATOM 6355 N N . GLU B 1 373 ? 25.944 41.788 -34.460 1.00 10.25 373 GLU B N 1
ATOM 6356 C CA . GLU B 1 373 ? 26.011 40.593 -35.297 1.00 12.01 373 GLU B CA 1
ATOM 6357 C C . GLU B 1 373 ? 24.662 39.869 -35.353 1.00 11.98 373 GLU B C 1
ATOM 6358 O O . GLU B 1 373 ? 24.228 39.439 -36.433 1.00 11.93 373 GLU B O 1
ATOM 6364 N N . CYS B 1 374 ? 23.966 39.770 -34.224 1.00 9.96 374 CYS B N 1
ATOM 6365 C CA . CYS B 1 374 ? 22.624 39.190 -34.235 1.00 9.85 374 CYS B CA 1
ATOM 6366 C C . CYS B 1 374 ? 21.710 39.906 -35.225 1.00 10.55 374 CYS B C 1
ATOM 6367 O O . CYS B 1 374 ? 20.941 39.264 -35.942 1.00 10.61 374 CYS B O 1
ATOM 6370 N N . LEU B 1 375 ? 21.777 41.235 -35.248 1.00 9.50 375 LEU B N 1
ATOM 6371 C CA . LEU B 1 375 ? 20.894 42.039 -36.076 1.00 9.94 375 LEU B CA 1
ATOM 6372 C C . LEU B 1 375 ? 21.371 42.156 -37.519 1.00 10.80 375 LEU B C 1
ATOM 6373 O O . LEU B 1 375 ? 20.683 42.751 -38.340 1.00 12.54 375 LEU B O 1
ATOM 6378 N N . GLY B 1 376 ? 22.547 41.617 -37.816 1.00 10.76 376 GLY B N 1
ATOM 6379 C CA . GLY B 1 376 ? 23.120 41.724 -39.150 1.00 12.14 376 GLY B CA 1
ATOM 6380 C C . GLY B 1 376 ? 23.603 43.126 -39.459 1.00 12.18 376 GLY B C 1
ATOM 6381 O O . GLY B 1 376 ? 23.350 43.658 -40.546 1.00 14.77 376 GLY B O 1
ATOM 6382 N N . ARG B 1 377 ? 24.332 43.719 -38.516 1.00 11.32 377 ARG B N 1
ATOM 6383 C CA . ARG B 1 377 ? 24.779 45.104 -38.662 1.00 12.24 377 ARG B CA 1
ATOM 6384 C C . ARG B 1 377 ? 26.298 45.200 -38.533 1.00 11.99 377 ARG B C 1
ATOM 6385 O O . ARG B 1 377 ? 26.812 45.496 -37.447 1.00 11.42 377 ARG B O 1
ATOM 6393 N N . PRO B 1 378 ? 27.032 44.958 -39.634 1.00 11.62 378 PRO B N 1
ATOM 6394 C CA . PRO B 1 378 ? 28.495 45.091 -39.596 1.00 14.95 378 PRO B CA 1
ATOM 6395 C C . PRO B 1 378 ? 28.936 46.545 -39.481 1.00 13.67 378 PRO B C 1
ATOM 6396 O O . PRO B 1 378 ? 30.124 46.811 -39.307 1.00 15.42 378 PRO B O 1
ATOM 6400 N N . ASP B 1 379 ? 27.988 47.470 -39.574 1.00 12.21 379 ASP B N 1
ATOM 6401 C CA . ASP B 1 379 ? 28.264 48.888 -39.413 1.00 10.40 379 ASP B CA 1
ATOM 6402 C C . ASP B 1 379 ? 28.152 49.375 -37.967 1.00 11.52 379 ASP B C 1
ATOM 6403 O O . ASP B 1 379 ? 28.442 50.532 -37.692 1.00 13.36 379 ASP B O 1
ATOM 6408 N N . LEU B 1 380 ? 27.741 48.497 -37.054 1.00 10.20 380 LEU B N 1
ATOM 6409 C CA . LEU B 1 380 ? 27.538 48.876 -35.650 1.00 9.32 380 LEU B CA 1
ATOM 6410 C C . LEU B 1 380 ? 28.400 48.067 -34.686 1.00 10.17 380 LEU B C 1
ATOM 6411 O O . LEU B 1 380 ? 29.084 47.128 -35.084 1.00 10.86 380 LEU B O 1
ATOM 6416 N N . GLY B 1 381 ? 28.352 48.446 -33.409 1.00 9.71 381 GLY B N 1
ATOM 6417 C CA . GLY B 1 381 ? 28.913 47.642 -32.338 1.00 10.82 381 GLY B CA 1
ATOM 6418 C C . GLY B 1 381 ? 30.416 47.667 -32.138 1.00 9.08 381 GLY B C 1
ATOM 6419 O O . GLY B 1 381 ? 30.926 46.919 -31.308 1.00 10.14 381 GLY B O 1
ATOM 6420 N N . VAL B 1 382 ? 31.110 48.522 -32.884 1.00 9.02 382 VAL B N 1
ATOM 6421 C CA . VAL B 1 382 ? 32.568 48.607 -32.822 1.00 9.53 382 VAL B CA 1
ATOM 6422 C C . VAL B 1 382 ? 32.971 50.059 -32.977 1.00 9.69 382 VAL B C 1
ATOM 6423 O O . VAL B 1 382 ? 32.493 50.745 -33.879 1.00 11.17 382 VAL B O 1
ATOM 6427 N N . LEU B 1 383 ? 33.854 50.547 -32.105 1.00 10.03 383 LEU B N 1
ATOM 6428 C CA . LEU B 1 383 ? 34.381 51.900 -32.258 1.00 10.40 383 LEU B CA 1
ATOM 6429 C C . LEU B 1 383 ? 35.637 51.866 -33.117 1.00 11.92 383 LEU B C 1
ATOM 6430 O O . LEU B 1 383 ? 36.742 51.617 -32.630 1.00 12.41 383 LEU B O 1
ATOM 6435 N N . GLU B 1 384 ? 35.451 52.117 -34.406 1.00 12.14 384 GLU B N 1
ATOM 6436 C CA . GLU B 1 384 ? 36.524 52.036 -35.376 1.00 14.20 384 GLU B CA 1
ATOM 6437 C C . GLU B 1 384 ? 36.158 52.865 -36.599 1.00 13.58 384 GLU B C 1
ATOM 6438 O O . GLU B 1 384 ? 34.978 53.032 -36.918 1.00 12.32 384 GLU B O 1
ATOM 6444 N N . GLU B 1 385 ? 37.172 53.386 -37.280 1.00 13.84 385 GLU B N 1
ATOM 6445 C CA . GLU B 1 385 ? 36.975 54.142 -38.508 1.00 13.75 385 GLU B CA 1
ATOM 6446 C C . GLU B 1 385 ? 36.036 53.412 -39.460 1.00 12.86 385 GLU B C 1
ATOM 6447 O O . GLU B 1 385 ? 36.194 52.216 -39.700 1.00 14.61 385 GLU B O 1
ATOM 6453 N N . GLY B 1 386 ? 35.045 54.127 -39.980 1.00 12.82 386 GLY B N 1
ATOM 6454 C CA . GLY B 1 386 ? 34.133 53.568 -40.964 1.00 12.92 386 GLY B CA 1
ATOM 6455 C C . GLY B 1 386 ? 32.833 53.006 -40.417 1.00 12.48 386 GLY B C 1
ATOM 6456 O O . GLY B 1 386 ? 31.892 52.776 -41.173 1.00 14.56 386 GLY B O 1
ATOM 6457 N N . ARG B 1 387 ? 32.784 52.763 -39.108 1.00 12.12 387 ARG B N 1
ATOM 6458 C CA . ARG B 1 387 ? 31.565 52.282 -38.459 1.00 12.28 387 ARG B CA 1
ATOM 6459 C C . ARG B 1 387 ? 30.668 53.458 -38.103 1.00 11.25 387 ARG B C 1
ATOM 6460 O O . ARG B 1 387 ? 31.096 54.606 -38.124 1.00 11.68 387 ARG B O 1
ATOM 6468 N N . ALA B 1 388 ? 29.411 53.172 -37.781 1.00 11.95 388 ALA B N 1
ATOM 6469 C CA . ALA B 1 388 ? 28.469 54.204 -37.354 1.00 10.48 388 ALA B CA 1
ATOM 6470 C C . ALA B 1 388 ? 28.912 54.896 -36.066 1.00 10.04 388 ALA B C 1
ATOM 6471 O O . ALA B 1 388 ? 29.449 54.254 -35.156 1.00 10.25 388 ALA B O 1
ATOM 6473 N N . ALA B 1 389 ? 28.664 56.200 -35.998 1.00 10.10 389 ALA B N 1
ATOM 6474 C CA . ALA B 1 389 ? 28.916 56.974 -34.800 1.00 10.49 389 ALA B CA 1
ATOM 6475 C C . ALA B 1 389 ? 27.784 56.770 -33.798 1.00 8.62 389 ALA B C 1
ATOM 6476 O O . ALA B 1 389 ? 26.964 57.669 -33.564 1.00 9.84 389 ALA B O 1
ATOM 6478 N N . ASP B 1 390 ? 27.737 55.553 -33.259 1.00 8.76 390 ASP B N 1
ATOM 6479 C CA . ASP B 1 390 ? 26.822 55.177 -32.179 1.00 7.57 390 ASP B CA 1
ATOM 6480 C C . ASP B 1 390 ? 27.705 54.924 -30.960 1.00 7.70 390 ASP B C 1
ATOM 6481 O O . ASP B 1 390 ? 28.441 53.940 -30.920 1.00 9.38 390 ASP B O 1
ATOM 6486 N N . ILE B 1 391 ? 27.641 55.824 -29.986 1.00 7.44 391 ILE B N 1
ATOM 6487 C CA . ILE B 1 391 ? 28.618 55.841 -28.896 1.00 8.44 391 ILE B CA 1
ATOM 6488 C C . ILE B 1 391 ? 27.881 56.061 -27.586 1.00 7.90 391 ILE B C 1
ATOM 6489 O O . ILE B 1 391 ? 27.009 56.933 -27.503 1.00 8.93 391 ILE B O 1
ATOM 6494 N N . ALA B 1 392 ? 28.231 55.288 -26.558 1.00 7.76 392 ALA B N 1
ATOM 6495 C CA . ALA B 1 392 ? 27.674 55.501 -25.223 1.00 7.82 392 ALA B CA 1
ATOM 6496 C C . ALA B 1 392 ? 28.812 55.684 -24.248 1.00 7.53 392 ALA B C 1
ATOM 6497 O O . ALA B 1 392 ? 29.742 54.886 -24.232 1.00 8.32 392 ALA B O 1
ATOM 6499 N N . CYS B 1 393 ? 28.727 56.730 -23.431 1.00 7.97 393 CYS B N 1
ATOM 6500 C CA . CYS B 1 393 ? 29.770 57.027 -22.446 1.00 8.19 393 CYS B CA 1
ATOM 6501 C C . CYS B 1 393 ? 29.181 57.147 -21.058 1.00 9.52 393 CYS B C 1
ATOM 6502 O O . CYS B 1 393 ? 28.100 57.714 -20.895 1.00 8.92 393 CYS B O 1
ATOM 6505 N N . TRP B 1 394 ? 29.903 56.634 -20.067 1.00 7.40 394 TRP B N 1
ATOM 6506 C CA . TRP B 1 394 ? 29.526 56.745 -18.665 1.00 7.44 394 TRP B CA 1
ATOM 6507 C C . TRP B 1 394 ? 30.631 57.468 -17.905 1.00 8.68 394 TRP B C 1
ATOM 6508 O O . TRP B 1 394 ? 31.811 57.300 -18.208 1.00 8.99 394 TRP B O 1
ATOM 6519 N N . ARG B 1 395 ? 30.249 58.250 -16.903 1.00 8.33 395 ARG B N 1
ATOM 6520 C CA . ARG B 1 395 ? 31.238 58.882 -16.031 1.00 8.70 395 ARG B CA 1
ATOM 6521 C C . ARG B 1 395 ? 31.855 57.869 -15.075 1.00 10.97 395 ARG B C 1
ATOM 6522 O O . ARG B 1 395 ? 31.167 56.986 -14.541 1.00 10.76 395 ARG B O 1
ATOM 6530 N N . LEU B 1 396 ? 33.158 58.013 -14.865 1.00 10.62 396 LEU B N 1
ATOM 6531 C CA . LEU B 1 396 ? 33.914 57.151 -13.959 1.00 11.04 396 LEU B CA 1
ATOM 6532 C C . LEU B 1 396 ? 34.252 57.827 -12.640 1.00 11.21 396 LEU B C 1
ATOM 6533 O O . LEU B 1 396 ? 34.827 57.181 -11.762 1.00 12.13 396 LEU B O 1
ATOM 6538 N N . ASP B 1 397 ? 33.911 59.102 -12.499 1.00 9.98 397 ASP B N 1
ATOM 6539 C CA . ASP B 1 397 ? 34.398 59.899 -11.377 1.00 13.32 397 ASP B CA 1
ATOM 6540 C C . ASP B 1 397 ? 33.350 60.182 -10.299 1.00 12.69 397 ASP B C 1
ATOM 6541 O O . ASP B 1 397 ? 33.460 61.146 -9.540 1.00 14.78 397 ASP B O 1
ATOM 6546 N N . GLY B 1 398 ? 32.333 59.328 -10.216 1.00 12.55 398 GLY B N 1
ATOM 6547 C CA . GLY B 1 398 ? 31.355 59.454 -9.150 1.00 11.78 398 GLY B CA 1
ATOM 6548 C C . GLY B 1 398 ? 31.816 58.765 -7.879 1.00 9.37 398 GLY B C 1
ATOM 6549 O O . GLY B 1 398 ? 32.699 57.911 -7.900 1.00 10.97 398 GLY B O 1
ATOM 6550 N N . VAL B 1 399 ? 31.198 59.115 -6.760 1.00 9.62 399 VAL B N 1
ATOM 6551 C CA . VAL B 1 399 ? 31.640 58.577 -5.480 1.00 9.71 399 VAL B CA 1
ATOM 6552 C C . VAL B 1 399 ? 31.434 57.061 -5.402 1.00 9.67 399 VAL B C 1
ATOM 6553 O O . VAL B 1 399 ? 32.180 56.369 -4.708 1.00 10.40 399 VAL B O 1
ATOM 6557 N N . ASP B 1 400 ? 30.436 56.564 -6.129 1.00 10.16 400 ASP B N 1
ATOM 6558 C CA . ASP B 1 400 ? 30.118 55.141 -6.165 1.00 9.91 400 ASP B CA 1
ATOM 6559 C C . ASP B 1 400 ? 31.061 54.327 -7.043 1.00 11.98 400 ASP B C 1
ATOM 6560 O O . ASP B 1 400 ? 30.927 53.106 -7.129 1.00 13.06 400 ASP B O 1
ATOM 6565 N N . ARG B 1 401 ? 32.019 54.985 -7.694 1.00 10.45 401 ARG B N 1
ATOM 6566 C CA . ARG B 1 401 ? 33.014 54.257 -8.482 1.00 10.66 401 ARG B CA 1
ATOM 6567 C C . ARG B 1 401 ? 34.449 54.531 -8.010 1.00 9.60 401 ARG B C 1
ATOM 6568 O O . ARG B 1 401 ? 35.431 54.157 -8.669 1.00 11.03 401 ARG B O 1
ATOM 6576 N N . VAL B 1 402 ? 34.575 55.155 -6.846 1.00 9.61 402 VAL B N 1
ATOM 6577 C CA . VAL B 1 402 ? 35.892 55.360 -6.262 1.00 9.91 402 VAL B CA 1
ATOM 6578 C C . VAL B 1 402 ? 36.481 53.993 -5.947 1.00 11.56 402 VAL B C 1
ATOM 6579 O O . VAL B 1 402 ? 35.777 53.102 -5.487 1.00 12.67 402 VAL B O 1
ATOM 6583 N N . GLY B 1 403 ? 37.773 53.809 -6.203 1.00 9.88 403 GLY B N 1
ATOM 6584 C CA . GLY B 1 403 ? 38.410 52.541 -5.902 1.00 10.83 403 GLY B CA 1
ATOM 6585 C C . GLY B 1 403 ? 38.384 51.503 -7.002 1.00 10.16 403 GLY B C 1
ATOM 6586 O O . GLY B 1 403 ? 38.931 50.409 -6.825 1.00 11.77 403 GLY B O 1
ATOM 6587 N N . VAL B 1 404 ? 37.761 51.835 -8.131 1.00 10.02 404 VAL B N 1
ATOM 6588 C CA . VAL B 1 404 ? 37.709 50.931 -9.276 1.00 10.35 404 VAL B CA 1
ATOM 6589 C C . VAL B 1 404 ? 39.063 50.882 -9.982 1.00 11.86 404 VAL B C 1
ATOM 6590 O O . VAL B 1 404 ? 39.622 51.919 -10.331 1.00 14.80 404 VAL B O 1
ATOM 6594 N N . HIS B 1 405 ? 39.585 49.682 -10.196 1.00 10.63 405 HIS B N 1
ATOM 6595 C CA . HIS B 1 405 ? 40.895 49.528 -10.821 1.00 12.17 405 HIS B CA 1
ATOM 6596 C C . HIS B 1 405 ? 40.818 49.324 -12.331 1.00 14.46 405 HIS B C 1
ATOM 6597 O O . HIS B 1 405 ? 41.668 49.818 -13.067 1.00 23.49 405 HIS B O 1
ATOM 6604 N N . ASP B 1 406 ? 39.789 48.623 -12.790 1.00 11.52 406 ASP B N 1
ATOM 6605 C CA . ASP B 1 406 ? 39.557 48.400 -14.223 1.00 12.88 406 ASP B CA 1
ATOM 6606 C C . ASP B 1 406 ? 38.176 48.956 -14.572 1.00 12.11 406 ASP B C 1
ATOM 6607 O O . ASP B 1 406 ? 37.171 48.428 -14.114 1.00 11.41 406 ASP B O 1
ATOM 6612 N N . PRO B 1 407 ? 38.120 50.037 -15.359 1.00 11.38 407 PRO B N 1
ATOM 6613 C CA . PRO B 1 407 ? 36.849 50.728 -15.619 1.00 12.45 407 PRO B CA 1
ATOM 6614 C C . PRO B 1 407 ? 35.816 49.883 -16.364 1.00 11.61 407 PRO B C 1
ATOM 6615 O O . PRO B 1 407 ? 34.621 50.065 -16.140 1.00 11.95 407 PRO B O 1
ATOM 6619 N N . ALA B 1 408 ? 36.254 48.977 -17.228 1.00 10.32 408 ALA B N 1
ATOM 6620 C CA . ALA B 1 408 ? 35.312 48.108 -17.921 1.00 11.86 408 ALA B CA 1
ATOM 6621 C C . ALA B 1 408 ? 34.618 47.170 -16.940 1.00 11.21 408 ALA B C 1
ATOM 6622 O O . ALA B 1 408 ? 33.390 47.037 -16.955 1.00 11.77 408 ALA B O 1
ATOM 6624 N N . ILE B 1 409 ? 35.390 46.532 -16.068 1.00 10.26 409 ILE B N 1
ATOM 6625 C CA . ILE B 1 409 ? 34.793 45.683 -15.056 1.00 10.56 409 ILE B CA 1
ATOM 6626 C C . ILE B 1 409 ? 33.925 46.530 -14.132 1.00 10.28 409 ILE B C 1
ATOM 6627 O O . ILE B 1 409 ? 32.823 46.120 -13.750 1.00 10.49 409 ILE B O 1
ATOM 6632 N N . GLY B 1 410 ? 34.411 47.718 -13.785 1.00 9.73 410 GLY B N 1
ATOM 6633 C CA . GLY B 1 410 ? 33.668 48.627 -12.934 1.00 10.53 410 GLY B CA 1
ATOM 6634 C C . GLY B 1 410 ? 32.278 48.958 -13.467 1.00 11.76 410 GLY B C 1
ATOM 6635 O O . GLY B 1 410 ? 31.334 49.145 -12.704 1.00 11.44 410 GLY B O 1
ATOM 6636 N N . LEU B 1 411 ? 32.136 49.030 -14.786 1.00 10.87 411 LEU B N 1
ATOM 6637 C CA . LEU B 1 411 ? 30.854 49.380 -15.379 1.00 13.92 411 LEU B CA 1
ATOM 6638 C C . LEU B 1 411 ? 29.796 48.321 -15.065 1.00 14.59 411 LEU B C 1
ATOM 6639 O O . LEU B 1 411 ? 28.600 48.631 -14.956 1.00 20.14 411 LEU B O 1
ATOM 6644 N N . ILE B 1 412 ? 30.232 47.074 -14.925 1.00 12.35 412 ILE B N 1
ATOM 6645 C CA . ILE B 1 412 ? 29.362 45.931 -14.649 1.00 15.84 412 ILE B CA 1
ATOM 6646 C C . ILE B 1 412 ? 29.186 45.719 -13.149 1.00 17.41 412 ILE B C 1
ATOM 6647 O O . ILE B 1 412 ? 28.110 45.344 -12.672 1.00 21.50 412 ILE B O 1
ATOM 6652 N N . MET B 1 413 ? 30.251 45.967 -12.396 1.00 10.71 413 MET B N 1
ATOM 6653 C CA . MET B 1 413 ? 30.336 45.488 -11.025 1.00 12.07 413 MET B CA 1
ATOM 6654 C C . MET B 1 413 ? 30.145 46.540 -9.940 1.00 11.98 413 MET B C 1
ATOM 6655 O O . MET B 1 413 ? 30.134 46.206 -8.754 1.00 13.16 413 MET B O 1
ATOM 6660 N N . THR B 1 414 ? 30.028 47.805 -10.326 1.00 10.01 414 THR B N 1
ATOM 6661 C CA . THR B 1 414 ? 29.844 48.874 -9.346 1.00 10.08 414 THR B CA 1
ATOM 6662 C C . THR B 1 414 ? 28.740 49.821 -9.777 1.00 9.98 414 THR B C 1
ATOM 6663 O O . THR B 1 414 ? 28.286 49.781 -10.921 1.00 11.88 414 THR B O 1
ATOM 6667 N N . GLY B 1 415 ? 28.306 50.653 -8.839 1.00 10.99 415 GLY B N 1
ATOM 6668 C CA . GLY B 1 415 ? 27.505 51.810 -9.184 1.00 11.76 415 GLY B CA 1
ATOM 6669 C C . GLY B 1 415 ? 26.096 51.803 -8.637 1.00 11.18 415 GLY B C 1
ATOM 6670 O O . GLY B 1 415 ? 25.490 50.749 -8.421 1.00 15.36 415 GLY B O 1
ATOM 6671 N N . LEU B 1 416 ? 25.579 53.001 -8.415 1.00 9.08 416 LEU B N 1
ATOM 6672 C CA . LEU B 1 416 ? 24.188 53.185 -8.033 1.00 8.95 416 LEU B CA 1
ATOM 6673 C C . LEU B 1 416 ? 23.300 53.402 -9.249 1.00 10.20 416 LEU B C 1
ATOM 6674 O O . LEU B 1 416 ? 22.077 53.329 -9.138 1.00 10.94 416 LEU B O 1
ATOM 6679 N N . SER B 1 417 ? 23.893 53.675 -10.405 1.00 7.95 417 SER B N 1
ATOM 6680 C CA . SER B 1 417 ? 23.126 54.099 -11.568 1.00 9.03 417 SER B CA 1
ATOM 6681 C C . SER B 1 417 ? 23.782 53.670 -12.861 1.00 10.38 417 SER B C 1
ATOM 6682 O O . SER B 1 417 ? 25.002 53.778 -13.023 1.00 10.95 417 SER B O 1
ATOM 6685 N N . ASP B 1 418 ? 22.964 53.209 -13.790 1.00 9.55 418 ASP B N 1
ATOM 6686 C CA . ASP B 1 418 ? 23.413 52.820 -15.116 1.00 9.66 418 ASP B CA 1
ATOM 6687 C C . ASP B 1 418 ? 23.147 53.915 -16.139 1.00 8.23 418 ASP B C 1
ATOM 6688 O O . ASP B 1 418 ? 23.317 53.702 -17.338 1.00 9.20 418 ASP B O 1
ATOM 6693 N N . ARG B 1 419 ? 22.752 55.097 -15.671 1.00 8.33 419 ARG B N 1
ATOM 6694 C CA . ARG B 1 419 ? 22.516 56.218 -16.577 1.00 8.38 419 ARG B CA 1
ATOM 6695 C C . ARG B 1 419 ? 23.768 56.626 -17.340 1.00 7.94 419 ARG B C 1
ATOM 6696 O O . ARG B 1 419 ? 24.815 56.898 -16.734 1.00 9.11 419 ARG B O 1
ATOM 6704 N N . ALA B 1 420 ? 23.672 56.692 -18.659 1.00 7.02 420 ALA B N 1
ATOM 6705 C CA . ALA B 1 420 ? 24.789 57.150 -19.477 1.00 7.62 420 ALA B CA 1
ATOM 6706 C C . ALA B 1 420 ? 24.934 58.664 -19.388 1.00 9.29 420 ALA B C 1
ATOM 6707 O O . ALA B 1 420 ? 23.960 59.392 -19.205 1.00 9.98 420 ALA B O 1
ATOM 6709 N N . SER B 1 421 ? 26.164 59.137 -19.523 1.00 8.51 421 SER B N 1
ATOM 6710 C CA . SER B 1 421 ? 26.439 60.563 -19.496 1.00 9.61 421 SER B CA 1
ATOM 6711 C C . SER B 1 421 ? 26.212 61.191 -20.872 1.00 10.67 421 SER B C 1
ATOM 6712 O O . SER B 1 421 ? 25.504 62.197 -21.004 1.00 11.40 421 SER B O 1
ATOM 6715 N N . LEU B 1 422 ? 26.800 60.576 -21.897 1.00 8.14 422 LEU B N 1
ATOM 6716 C CA . LEU B 1 422 ? 26.814 61.115 -23.249 1.00 8.15 422 LEU B CA 1
ATOM 6717 C C . LEU B 1 422 ? 26.437 59.987 -24.192 1.00 7.76 422 LEU B C 1
ATOM 6718 O O . LEU B 1 422 ? 27.040 58.912 -24.142 1.00 8.60 422 LEU B O 1
ATOM 6723 N N . VAL B 1 423 ? 25.447 60.228 -25.051 1.00 8.55 423 VAL B N 1
ATOM 6724 C CA . VAL B 1 423 ? 25.004 59.217 -26.008 1.00 8.99 423 VAL B CA 1
ATOM 6725 C C . VAL B 1 423 ? 24.868 59.853 -27.377 1.00 8.94 423 VAL B C 1
ATOM 6726 O O . VAL B 1 423 ? 24.222 60.891 -27.511 1.00 9.08 423 VAL B O 1
ATOM 6730 N N . VAL B 1 424 ? 25.489 59.221 -28.375 1.00 8.33 424 VAL B N 1
ATOM 6731 C CA . VAL B 1 424 ? 25.475 59.683 -29.759 1.00 9.52 424 VAL B CA 1
ATOM 6732 C C . VAL B 1 424 ? 24.911 58.551 -30.610 1.00 9.15 424 VAL B C 1
ATOM 6733 O O . VAL B 1 424 ? 25.341 57.410 -30.476 1.00 8.65 424 VAL B O 1
ATOM 6737 N N . VAL B 1 425 ? 23.926 58.854 -31.457 1.00 8.93 425 VAL B N 1
ATOM 6738 C CA . VAL B 1 425 ? 23.364 57.857 -32.366 1.00 8.39 425 VAL B CA 1
ATOM 6739 C C . VAL B 1 425 ? 23.398 58.436 -33.764 1.00 9.57 425 VAL B C 1
ATOM 6740 O O . VAL B 1 425 ? 22.897 59.543 -33.983 1.00 10.18 425 VAL B O 1
ATOM 6744 N N . ASN B 1 426 ? 24.015 57.713 -34.692 1.00 10.06 426 ASN B N 1
ATOM 6745 C CA . ASN B 1 426 ? 24.095 58.177 -36.075 1.00 9.68 426 ASN B CA 1
ATOM 6746 C C . ASN B 1 426 ? 24.746 59.552 -36.158 1.00 9.91 426 ASN B C 1
ATOM 6747 O O . ASN B 1 426 ? 24.396 60.369 -37.005 1.00 12.55 426 ASN B O 1
ATOM 6752 N N . GLY B 1 427 ? 25.703 59.796 -35.267 1.00 10.66 427 GLY B N 1
ATOM 6753 C CA . GLY B 1 427 ? 26.420 61.055 -35.241 1.00 10.84 427 GLY B CA 1
ATOM 6754 C C . GLY B 1 427 ? 25.683 62.207 -34.585 1.00 11.02 427 GLY B C 1
ATOM 6755 O O . GLY B 1 427 ? 26.205 63.321 -34.531 1.00 12.82 427 GLY B O 1
ATOM 6756 N N . GLN B 1 428 ? 24.482 61.949 -34.069 1.00 10.49 428 GLN B N 1
ATOM 6757 C CA . GLN B 1 428 ? 23.685 62.980 -33.412 1.00 10.32 428 GLN B CA 1
ATOM 6758 C C . GLN B 1 428 ? 23.771 62.836 -31.901 1.00 10.31 428 GLN B C 1
ATOM 6759 O O . GLN B 1 428 ? 23.492 61.762 -31.356 1.00 9.89 428 GLN B O 1
ATOM 6765 N N . VAL B 1 429 ? 24.166 63.900 -31.211 1.00 10.12 429 VAL B N 1
ATOM 6766 C CA . VAL B 1 429 ? 24.204 63.857 -29.758 1.00 9.54 429 VAL B CA 1
ATOM 6767 C C . VAL B 1 429 ? 22.783 63.901 -29.204 1.00 10.27 429 VAL B C 1
ATOM 6768 O O . VAL B 1 429 ? 22.050 64.874 -29.415 1.00 11.70 429 VAL B O 1
ATOM 6772 N N . LEU B 1 430 ? 22.393 62.854 -28.488 1.00 9.35 430 LEU B N 1
ATOM 6773 C CA . LEU B 1 430 ? 21.020 62.741 -27.996 1.00 9.20 430 LEU B CA 1
ATOM 6774 C C . LEU B 1 430 ? 20.903 62.801 -26.480 1.00 8.84 430 LEU B C 1
ATOM 6775 O O . LEU B 1 430 ? 19.823 63.098 -25.963 1.00 9.92 430 LEU B O 1
ATOM 6780 N N . VAL B 1 431 ? 21.990 62.507 -25.770 1.00 8.33 431 VAL B N 1
ATOM 6781 C CA . VAL B 1 431 ? 22.006 62.610 -24.315 1.00 8.71 431 VAL B CA 1
ATOM 6782 C C . VAL B 1 431 ? 23.314 63.270 -23.940 1.00 8.37 431 VAL B C 1
ATOM 6783 O O . VAL B 1 431 ? 24.367 62.884 -24.447 1.00 9.65 431 VAL B O 1
ATOM 6787 N N . GLU B 1 432 ? 23.250 64.264 -23.056 1.00 8.40 432 GLU B N 1
ATOM 6788 C CA . GLU B 1 432 ? 24.451 64.879 -22.491 1.00 10.58 432 GLU B CA 1
ATOM 6789 C C . GLU B 1 432 ? 24.141 65.249 -21.042 1.00 10.09 432 GLU B C 1
ATOM 6790 O O . GLU B 1 432 ? 23.029 65.671 -20.733 1.00 10.93 432 GLU B O 1
ATOM 6796 N N . ASN B 1 433 ? 25.103 65.054 -20.144 1.00 11.46 433 ASN B N 1
ATOM 6797 C CA . ASN B 1 433 ? 24.870 65.304 -18.725 1.00 11.83 433 ASN B CA 1
ATOM 6798 C C . ASN B 1 433 ? 23.693 64.492 -18.201 1.00 15.45 433 ASN B C 1
ATOM 6799 O O . ASN B 1 433 ? 22.936 64.953 -17.350 1.00 16.36 433 ASN B O 1
ATOM 6804 N N . GLU B 1 434 ? 23.536 63.279 -18.729 1.00 11.58 434 GLU B N 1
ATOM 6805 C CA . GLU B 1 434 ? 22.437 62.380 -18.352 1.00 12.93 434 GLU B CA 1
ATOM 6806 C C . GLU B 1 434 ? 21.056 62.904 -18.716 1.00 13.24 434 GLU B C 1
ATOM 6807 O O . GLU B 1 434 ? 20.044 62.394 -18.238 1.00 16.01 434 GLU B O 1
ATOM 6813 N N . ARG B 1 435 ? 21.001 63.917 -19.566 1.00 11.83 435 ARG B N 1
ATOM 6814 C CA . ARG B 1 435 ? 19.717 64.507 -19.920 1.00 12.98 435 ARG B CA 1
ATOM 6815 C C . ARG B 1 435 ? 19.498 64.483 -21.422 1.00 10.99 435 ARG B C 1
ATOM 6816 O O . ARG B 1 435 ? 20.429 64.683 -22.192 1.00 12.16 435 ARG B O 1
ATOM 6824 N N . PRO B 1 436 ? 18.261 64.230 -21.855 1.00 11.19 436 PRO B N 1
ATOM 6825 C CA . PRO B 1 436 ? 18.026 64.263 -23.299 1.00 11.15 436 PRO B CA 1
ATOM 6826 C C . PRO B 1 436 ? 18.291 65.648 -23.870 1.00 12.39 436 PRO B C 1
ATOM 6827 O O . PRO B 1 436 ? 17.928 66.658 -23.256 1.00 13.64 436 PRO B O 1
ATOM 6831 N N . VAL B 1 437 ? 18.915 65.682 -25.040 1.00 11.17 437 VAL B N 1
ATOM 6832 C CA . VAL B 1 437 ? 19.270 66.930 -25.696 1.00 13.53 437 VAL B CA 1
ATOM 6833 C C . VAL B 1 437 ? 18.076 67.485 -26.455 1.00 13.81 437 VAL B C 1
ATOM 6834 O O . VAL B 1 437 ? 17.858 68.701 -26.477 1.00 17.26 437 VAL B O 1
ATOM 6838 N N . LEU B 1 438 ? 17.293 66.593 -27.055 1.00 12.87 438 LEU B N 1
ATOM 6839 C CA . LEU B 1 438 ? 16.184 67.003 -27.922 1.00 16.26 438 LEU B CA 1
ATOM 6840 C C . LEU B 1 438 ? 14.806 66.629 -27.385 1.00 19.21 438 LEU B C 1
ATOM 6841 O O . LEU B 1 438 ? 13.840 67.373 -27.563 1.00 18.91 438 LEU B O 1
ATOM 6846 N N . ALA B 1 439 ? 14.706 65.463 -26.756 1.00 14.62 439 ALA B N 1
ATOM 6847 C CA . ALA B 1 439 ? 13.428 64.985 -26.241 1.00 14.16 439 ALA B CA 1
ATOM 6848 C C . ALA B 1 439 ? 12.985 65.783 -25.025 1.00 16.91 439 ALA B C 1
ATOM 6849 O O . ALA B 1 439 ? 13.809 66.185 -24.206 1.00 17.89 439 ALA B O 1
ATOM 6851 N N . ASP B 1 440 ? 11.682 66.020 -24.911 1.00 17.80 440 ASP B N 1
ATOM 6852 C CA . ASP B 1 440 ? 11.132 66.711 -23.753 1.00 18.32 440 ASP B CA 1
ATOM 6853 C C . ASP B 1 440 ? 10.742 65.661 -22.723 1.00 18.32 440 ASP B C 1
ATOM 6854 O O . ASP B 1 440 ? 9.638 65.110 -22.757 1.00 16.44 440 ASP B O 1
ATOM 6859 N N . LEU B 1 441 ? 11.663 65.370 -21.817 1.00 16.95 441 LEU B N 1
ATOM 6860 C CA . LEU B 1 441 ? 11.484 64.258 -20.905 1.00 15.88 441 LEU B CA 1
ATOM 6861 C C . LEU B 1 441 ? 10.215 64.393 -20.067 1.00 17.72 441 LEU B C 1
ATOM 6862 O O . LEU B 1 441 ? 9.432 63.452 -19.964 1.00 16.17 441 LEU B O 1
ATOM 6867 N N . GLU B 1 442 ? 10.003 65.568 -19.484 1.00 18.80 442 GLU B N 1
ATOM 6868 C CA . GLU B 1 442 ? 8.879 65.764 -18.580 1.00 18.14 442 GLU B CA 1
ATOM 6869 C C . GLU B 1 442 ? 7.540 65.620 -19.311 1.00 17.19 442 GLU B C 1
ATOM 6870 O O . GLU B 1 442 ? 6.598 65.032 -18.782 1.00 16.31 442 GLU B O 1
ATOM 6876 N N . ARG B 1 443 ? 7.470 66.142 -20.529 1.00 16.09 443 ARG B N 1
ATOM 6877 C CA . ARG B 1 443 ? 6.255 66.050 -21.332 1.00 18.04 443 ARG B CA 1
ATOM 6878 C C . ARG B 1 443 ? 5.986 64.600 -21.735 1.00 15.85 443 ARG B C 1
ATOM 6879 O O . ARG B 1 443 ? 4.847 64.134 -21.715 1.00 15.90 443 ARG B O 1
ATOM 6887 N N . ILE B 1 444 ? 7.040 63.884 -22.111 1.00 13.40 444 ILE B N 1
ATOM 6888 C CA . ILE B 1 444 ? 6.900 62.483 -22.483 1.00 13.93 444 ILE B CA 1
ATOM 6889 C C . ILE B 1 444 ? 6.398 61.659 -21.301 1.00 13.74 444 ILE B C 1
ATOM 6890 O O . ILE B 1 444 ? 5.489 60.842 -21.447 1.00 13.51 444 ILE B O 1
ATOM 6895 N N . VAL B 1 445 ? 6.965 61.882 -20.120 1.00 12.81 445 VAL B N 1
ATOM 6896 C CA . VAL B 1 445 ? 6.471 61.178 -18.943 1.00 12.74 445 VAL B CA 1
ATOM 6897 C C . VAL B 1 445 ? 4.996 61.483 -18.697 1.00 13.11 445 VAL B C 1
ATOM 6898 O O . VAL B 1 445 ? 4.191 60.571 -18.483 1.00 13.48 445 VAL B O 1
ATOM 6902 N N . ALA B 1 446 ? 4.638 62.759 -18.739 1.00 13.62 446 ALA B N 1
ATOM 6903 C CA . ALA B 1 446 ? 3.257 63.144 -18.473 1.00 13.99 446 ALA B CA 1
ATOM 6904 C C . ALA B 1 446 ? 2.298 62.546 -19.499 1.00 13.26 446 ALA B C 1
ATOM 6905 O O . ALA B 1 446 ? 1.259 61.985 -19.138 1.00 15.74 446 ALA B O 1
ATOM 6907 N N . ASN B 1 447 ? 2.651 62.658 -20.772 1.00 12.44 447 ASN B N 1
ATOM 6908 C CA . ASN B 1 447 ? 1.786 62.160 -21.841 1.00 13.57 447 ASN B CA 1
ATOM 6909 C C . ASN B 1 447 ? 1.615 60.639 -21.804 1.00 14.91 447 ASN B C 1
ATOM 6910 O O . ASN B 1 447 ? 0.512 60.118 -21.944 1.00 16.40 447 ASN B O 1
ATOM 6915 N N . THR B 1 448 ? 2.706 59.913 -21.603 1.00 12.81 448 THR B N 1
ATOM 6916 C CA . THR B 1 448 ? 2.605 58.464 -21.592 1.00 11.77 448 THR B CA 1
ATOM 6917 C C . THR B 1 448 ? 1.891 57.973 -20.340 1.00 11.89 448 THR B C 1
ATOM 6918 O O . THR B 1 448 ? 1.051 57.075 -20.400 1.00 11.93 448 THR B O 1
ATOM 6922 N N . THR B 1 449 ? 2.229 58.559 -19.202 1.00 11.29 449 THR B N 1
ATOM 6923 C CA . THR B 1 449 ? 1.587 58.187 -17.948 1.00 12.29 449 THR B CA 1
ATOM 6924 C C . THR B 1 449 ? 0.066 58.307 -18.054 1.00 14.33 449 THR B C 1
ATOM 6925 O O . THR B 1 449 ? -0.662 57.443 -17.568 1.00 15.84 449 THR B O 1
ATOM 6929 N N . ALA B 1 450 ? -0.399 59.362 -18.715 1.00 13.57 450 ALA B N 1
ATOM 6930 C CA . ALA B 1 450 ? -1.837 59.595 -18.871 1.00 14.99 450 ALA B CA 1
ATOM 6931 C C . ALA B 1 450 ? -2.525 58.470 -19.647 1.00 15.85 450 ALA B C 1
ATOM 6932 O O . ALA B 1 450 ? -3.734 58.253 -19.499 1.00 17.99 450 ALA B O 1
ATOM 6934 N N . LEU B 1 451 ? -1.765 57.753 -20.470 1.00 13.07 451 LEU B N 1
ATOM 6935 C CA . LEU B 1 451 ? -2.323 56.734 -21.356 1.00 13.60 451 LEU B CA 1
ATOM 6936 C C . LEU B 1 451 ? -2.149 55.297 -20.863 1.00 13.10 451 LEU B C 1
ATOM 6937 O O . LEU B 1 451 ? -2.622 54.359 -21.508 1.00 15.25 451 LEU B O 1
ATOM 6942 N N . ILE B 1 452 ? -1.459 55.106 -19.747 1.00 12.18 452 ILE B N 1
ATOM 6943 C CA . ILE B 1 452 ? -1.313 53.757 -19.225 1.00 13.82 452 ILE B CA 1
ATOM 6944 C C . ILE B 1 452 ? -2.670 53.287 -18.708 1.00 14.63 452 ILE B C 1
ATOM 6945 O O . ILE B 1 452 ? -3.275 53.960 -17.873 1.00 16.31 452 ILE B O 1
ATOM 6950 N N . PRO B 1 453 ? -3.153 52.137 -19.203 1.00 14.31 453 PRO B N 1
ATOM 6951 C CA . PRO B 1 453 ? -4.430 51.616 -18.701 1.00 17.65 453 PRO B CA 1
ATOM 6952 C C . PRO B 1 453 ? -4.342 51.259 -17.220 1.00 18.79 453 PRO B C 1
ATOM 6953 O O . PRO B 1 453 ? -3.299 50.796 -16.739 1.00 21.36 453 PRO B O 1
#

Solvent-accessible surface area: 29501 Å² total; per-residue (Å²): 51,31,0,0,101,16,0,47,35,0,2,4,10,8,109,124,103,130,60,36,98,94,0,5,0,14,2,67,45,55,93,0,48,28,35,11,139,136,32,48,76,197,70,31,105,96,63,10,79,0,164,16,5,0,0,0,1,2,0,2,0,0,0,0,17,1,7,6,2,0,2,1,2,14,74,140,7,18,83,20,38,35,73,58,15,22,114,9,2,12,64,50,1,16,31,43,74,174,105,69,110,0,20,17,94,13,0,55,28,2,0,33,2,2,0,1,0,0,3,3,0,0,0,0,0,0,3,3,3,1,28,14,13,24,46,98,96,26,59,48,0,2,25,0,1,6,65,0,0,87,100,12,12,2,0,0,7,1,0,0,0,0,3,1,6,4,121,91,89,22,0,163,7,51,74,120,54,46,12,80,25,115,36,0,28,129,32,0,65,41,8,12,128,122,37,33,56,94,91,94,48,2,38,10,32,3,2,0,0,0,8,0,5,10,18,0,51,27,108,0,0,88,31,0,22,112,11,0,58,98,104,102,3,45,2,2,0,19,2,1,10,48,134,10,40,49,23,0,93,160,62,62,59,48,44,2,2,90,1,0,84,138,18,40,0,34,32,102,63,0,1,0,0,5,0,3,63,5,50,123,139,10,10,75,54,0,32,131,25,37,3,4,0,0,0,0,0,0,3,0,3,4,6,3,37,8,57,2,7,1,42,75,0,53,111,42,67,8,42,3,0,0,0,0,4,0,1,1,7,1,1,2,0,15,0,2,18,2,0,46,7,0,2,0,8,19,0,33,62,43,70,131,66,22,113,82,2,2,12,0,74,53,0,0,72,3,0,0,42,0,0,1,60,0,2,27,2,111,14,3,5,2,2,57,131,39,45,3,0,7,0,0,0,2,95,33,69,25,3,12,19,10,7,37,68,14,16,0,4,1,4,2,2,10,13,3,22,25,57,0,6,2,0,0,1,51,12,84,14,6,0,45,121,77,124,12,68,116,27,68,34,98,154,15,18,60,75,0,76,86,71,33,39,58,32,4,0,124,16,0,41,50,0,2,4,6,15,109,147,98,124,60,23,98,81,0,6,0,3,2,62,46,50,67,0,37,26,26,11,132,137,36,44,92,164,55,31,104,97,61,9,65,0,160,16,14,0,0,0,1,2,0,2,0,0,1,0,7,0,6,1,2,0,2,1,1,11,65,127,6,17,83,16,38,49,82,57,19,44,111,11,2,31,80,59,0,15,32,42,76,146,105,68,107,0,21,19,96,14,0,42,30,2,0,34,2,2,0,1,0,0,4,0,1,0,0,0,0,0,2,3,1,1,34,2,6,11,28,67,106,17,71,48,0,2,37,0,1,4,76,0,0,72,90,13,12,2,0,0,6,2,1,1,0,6,13,0,12,2,122,88,85,43,14,78,2,32,62,76,7,38,1,68,27,100,86,0,21,118,44,0,63,38,7,18,130,126,42,30,57,93,90,93,43,1,37,6,31,4,2,0,0,0,12,1,4,3,20,0,56,26,102,0,0,85,29,0,20,105,14,0,51,94,108,112,4,41,1,2,0,18,2,2,12,31,136,8,48,46,42,0,91,150,48,59,57,44,48,2,2,77,0,0,83,133,18,40,0,33,29,102,79,0,1,0,0,7,0,3,69,5,38,127,132,9,10,76,60,0,30,134,23,36,2,4,0,0,0,0,0,0,3,0,3,4,7,3,37,8,55,2,8,1,38,76,0,55,103,41,66,8,42,4,0,0,0,0,4,0,1,1,7,1,1,4,0,15,1,2,22,2,0,40,3,0,2,0,8,17,1,35,63,45,63,128,84,18,135,76,2,3,13,1,74,52,0,0,70,3,0,0,44,0,0,1,61,0,5,26,3,110,15,3,4,2,2,58,124,35,46,3,0,7,0,0,0,2,94,32,72,26,4,5,18,9,7,35,69,12,15,0,3,1,3,3,3,10,13,2,11,24,53,0,5,0,0,0,1,44,11,84,14,7,0,46,108,60,156,24,73,116,28,82,36,130,149,16,16,59,58,0,75,85,72,35,39

B-factor: mean 16.17, std 8.17, range [6.23, 54.3]